Protein AF-0000000069161575 (afdb_homodimer)

pLDDT: mean 88.44, std 10.21, range [36.53, 98.25]

InterPro domains:
  IPR004299 Membrane bound O-acyl transferase, MBOAT [PF03062] (154-402)
  IPR014371 Sterol O-acyltransferase, ACAT/DAG/ARE types [PIRSF000439] (10-411)
  IPR014371 Sterol O-acyltransferase, ACAT/DAG/ARE types [PTHR10408] (4-409)

Radius of gyration: 33.35 Å; Cα contacts (8 Å, |Δi|>4): 1066; chains: 2; bounding box: 67×111×74 Å

Solvent-accessible surface area (backbone atoms only — not comparable to full-atom values): 45408 Å² total; per-residue (Å²): 128,92,84,62,90,80,76,52,73,42,72,36,59,64,69,59,47,48,70,37,63,78,52,34,36,54,54,32,48,52,53,15,52,45,49,50,52,51,52,47,48,37,50,48,28,30,72,72,71,67,38,80,54,78,79,54,59,66,58,53,48,26,54,30,65,52,67,60,48,51,51,54,49,49,55,44,48,51,46,58,62,46,49,59,54,50,51,52,53,52,46,58,69,43,45,81,72,42,89,53,52,66,59,52,51,50,52,53,48,50,53,50,49,52,49,44,45,43,52,43,47,48,41,49,54,48,52,40,62,73,66,60,50,30,42,53,34,20,35,53,47,32,45,49,30,57,35,48,49,51,55,41,36,50,48,28,42,51,65,60,46,50,64,54,49,70,65,63,74,58,96,68,74,84,53,68,66,42,52,58,49,49,76,60,40,70,54,42,70,63,63,83,71,74,46,59,48,93,67,69,60,63,68,58,44,54,51,35,53,49,48,38,52,50,41,52,52,44,52,50,48,45,44,62,66,61,47,42,71,69,66,57,57,82,78,37,67,69,84,44,76,62,52,48,53,51,43,27,56,65,22,16,59,60,22,41,51,49,51,53,41,50,44,48,30,51,58,46,29,48,36,46,40,38,17,42,77,67,18,48,20,53,36,65,38,38,55,72,31,82,67,27,32,17,55,46,52,24,61,54,18,58,40,28,42,62,39,48,40,43,42,64,66,40,30,46,46,45,24,58,76,52,72,65,72,48,62,67,57,26,51,50,48,48,47,46,54,50,24,50,53,51,34,50,40,49,24,59,18,71,70,50,47,68,66,55,63,27,48,48,42,54,48,51,40,47,51,37,33,67,71,36,43,82,82,48,78,45,71,64,31,30,22,49,45,44,32,48,47,31,52,52,28,1,47,50,48,33,51,53,53,46,34,54,52,20,50,68,76,46,55,79,89,64,91,48,68,65,63,54,60,44,56,44,51,81,71,50,68,50,71,116,129,93,84,61,92,80,77,51,74,43,72,36,61,64,69,60,46,48,70,37,64,78,52,34,36,53,56,33,46,54,53,15,51,43,49,50,52,51,51,49,48,38,52,50,30,31,69,73,70,68,38,82,54,78,80,55,58,66,57,53,48,28,51,31,65,52,67,58,47,51,50,53,50,48,53,44,47,51,46,60,61,47,49,61,54,50,51,51,52,54,46,58,69,43,44,82,72,43,89,53,51,65,59,52,52,52,50,53,48,51,53,52,48,52,48,44,45,42,53,44,48,46,41,50,53,48,51,40,64,74,64,59,50,28,43,54,34,21,36,52,46,31,44,49,30,58,38,46,48,51,54,41,36,51,48,29,42,52,67,59,45,49,64,55,47,69,66,64,74,57,94,70,74,84,52,69,65,40,52,56,48,50,75,60,40,71,54,43,70,63,61,84,71,75,48,59,48,93,66,69,60,64,67,59,45,53,52,34,51,49,49,38,53,48,41,53,51,44,52,50,49,46,42,61,67,61,45,41,70,70,66,57,56,83,80,36,67,68,83,43,75,62,53,48,52,52,43,28,57,66,22,16,58,61,22,41,50,48,51,52,41,50,44,47,30,50,58,46,30,48,36,47,41,37,16,42,78,66,19,47,20,54,36,66,37,39,56,71,31,82,66,26,32,17,55,47,51,25,60,54,18,58,40,29,44,63,39,50,40,44,43,63,66,40,31,46,44,45,25,59,77,51,72,65,70,49,62,67,59,24,52,50,47,49,47,46,53,51,24,50,52,51,33,51,41,51,25,60,18,72,69,49,47,68,66,55,63,27,49,47,44,53,46,52,41,48,51,36,33,67,72,35,42,82,81,48,78,46,73,66,32,31,24,48,44,44,33,49,48,31,51,50,28,1,47,50,48,34,52,54,52,45,36,55,51,19,50,68,75,46,55,81,90,65,90,47,70,64,63,54,61,45,57,44,52,81,70,51,69,49,72,116

Organism: Gadus morhua (NCBI:txid8049)

Sequence (864 aa):
MEDGKVFIQRASLLDELFEINHIRTIYHMFVAVLLVFCISTLAVDYIDQGRLVLEFDLLFYAFGELGIVTWAWGWMFVYTLVVPYNAVTLWGTVYHASGSKLGLSIGIGLVVAAMQACVLGLFPVYVVVHYQLPPASRFIVTLEQVSIRFVMKSYSFIRETVPVISRRETQRFPTFSSYLYFLFCPTLIYRESYPRNPVIRWDYVRSTAAMILGCLFYSYFIMVRLCVPVFRNEGSKPFSKRTLVLALFNSSLPGIMILLLAFFAFLHCWLNLFGELLRFGDRMFYKDWWNSASFANYYRTWNVVVHDWLYYYGYRDFLWLSNGRFRSAAMLSVFLVSAVVHEYAFTMGFGFFYPVMFCLFAVFGVIFNFTLNDKRQSPLCNIFMWTGLFIGQGVQVCLYCQEWYAQIHCPRTGNGFWELVTPRSWSCNYSTMEDGKVFIQRASLLDELFEINHIRTIYHMFVAVLLVFCISTLAVDYIDQGRLVLEFDLLFYAFGELGIVTWAWGWMFVYTLVVPYNAVTLWGTVYHASGSKLGLSIGIGLVVAAMQACVLGLFPVYVVVHYQLPPASRFIVTLEQVSIRFVMKSYSFIRETVPVISRRETQRFPTFSSYLYFLFCPTLIYRESYPRNPVIRWDYVRSTAAMILGCLFYSYFIMVRLCVPVFRNEGSKPFSKRTLVLALFNSSLPGIMILLLAFFAFLHCWLNLFGELLRFGDRMFYKDWWNSASFANYYRTWNVVVHDWLYYYGYRDFLWLSNGRFRSAAMLSVFLVSAVVHEYAFTMGFGFFYPVMFCLFAVFGVIFNFTLNDKRQSPLCNIFMWTGLFIGQGVQVCLYCQEWYAQIHCPRTGNGFWELVTPRSWSCNYST

Nearest PDB structures (foldseek):
  6vum-assembly1_A  TM=9.718E-01  e=1.131E-31  Homo sapiens
  6l47-assembly1_B  TM=9.557E-01  e=2.030E-31  Homo sapiens
  6l48-assembly1_B  TM=9.607E-01  e=3.948E-30  Homo sapiens
  7n6q-assembly1_A  TM=9.685E-01  e=1.699E-28  Homo sapiens
  6p2p-assembly1_A  TM=9.061E-01  e=6.750E-28  Homo sapiens

Foldseek 3Di:
DVPADDFDFDDEPVVVVCVDVVVVVVVVVLVVVLVVLLVVQQVVCCVVVVDSDNPPVVVCQQCPPVVLLVVLLVQLVVCLLPLLQVLLLVLLVCCVVDPDNPVSCVVSVVVNVVVLCVSLNVSLLCSCVVVVGHQNSLLSSLCSRPVDASVLQSVLQCVVQNVVSNVVPDVDGQDSVQSVLSSQALASHGDSDADFAPAFDVVLLVVLVVLLVSLSSVLVSLCVPQPCVLQVPVVLAACDPVSLVVQLLSLLVSLVSNVVSCLCNVQNSVNVNSCRVSRGRRNQQFDPLLLDLFLLSNVCGSGVRRNSSCVVPQLVVVCVVVVNPCNPVSVLRSQLVVLVSVQVSVCSSLVAHDSLSSCCRNPVVVVRPVPRDRPDNDPVSSVVVVVSSSSSSSVVSSVSSLLSVLCVQPPQPDDDPCSRNDRSSVPRRSND/DVPADDFDFDDEPVVVVCVDVVSVVVVVVLVVVLVVLLVVQQVVCCVPVVDSDNPPVVVCQQCPPVVLLVVLLVQLVVCLLPLLQVLLLVLLVCCVVDPDNPVSCVVSVVVNVVVLCVSLNVSLLCSCVVVVGHQNSLLSSLCSRPVDASVLQSVLQCVVQNVVSNVVPDVDGQDSVQSVLSSQALASHHDSDADFAPAFDVVLLVVLVVLLVSLSSVLVSLCVPQPCVLQVPVVLAACDPVSLVVQLLSLLVSLVSNVVSCLCNVQNSVNVNSCRVSRGRRNQQFDPLLLALFLLSNVCGSGVRRNSSCVVPQLVVVCVVVVNPCNVVSVLRSQLVVLVSVQVSVCSSLVAHDSLSSCCRNPVVVVRPVPRDRPDNDPVSSVVVVVSSSSSSSVVSSVSSLLSVLCVQPPQPDDDPCSRNDRSSVPRRSND

Secondary structure (DSSP, 8-state):
-TTSPPP--B--HHHHHTTSHHHHHHHHHHHHHHHHHHHHHHHHHHHHHSS-----HHHHHHT--HHHHHHHHHHHHHHHHHHHHHHHHHHHHHHTT-S-HHHHHHHHHHHHHHHHIIIIIIHHHHHHHHTT--HHHHHHHHHHHTSSHHHHHHHHHHHHHHHHHHT-S--PPPPHHHHHHHHHSS-SS--S---B-SS--HHHHHHHHHHHHHHHHHHHHIIIIIIHHHH--TT-----HHHHHHHHHHTHHHHHHHHHHHIIIIIIIIHHHHHHHTTB-B--S---GGG-SSHHHHHHHS-HHHHHHHIIIIIHHHHHHTTT--HHHHHHHHHHHHHHHHHHHHHHHHTS--THHHIIIIIIIHHHHHHS-TT---HHHHHHHHHHHHHHHHHHHHHHHHHHHHHHHS--S---HHHHHS-GGGT--TT-/-TTSPPP--B--HHHHHTTSHHHHHHHHHHHHHHHHHHHHHHHHHHHHHSS-----HHHHHHT--HHHHHHHHHHHHHHHHHHHHHHHHHHHHHHTT-S-HHHHHHHHHHHHHHHHIIIIIIHHHHHHHHTT--HHHHHHHHHHHTSSHHHHHHHHHHHHHHHHHHT-S---PPPHHHHHHHHHSS-SS--S---B-SS--HHHHHHHHHHHHHHHHHHHHIIIIIIHHHH--TT-----HHHHHHHHHHTHHHHHHHHHHHIIIIIIIIHHHHHHHTTB-B--S---GGG-SSHHHHHHHS-HHHHHHHIIIIIHHHHHHTTT--HHHHHHHHHHHHHHHHHHHHHHHHTS--THHHIIIIIIIHHHHHHS-TT---HHHHHHHHHHHHHHHHHHHHHHHHHHHHHHHS--S---HHHHHS-GGGT--TT-

Structure (mmCIF, N/CA/C/O backbone):
data_AF-0000000069161575-model_v1
#
loop_
_entity.id
_entity.type
_entity.pdbx_description
1 polymer O-acyltransferase
#
loop_
_atom_site.group_PDB
_atom_site.id
_atom_site.type_symbol
_atom_site.label_atom_id
_atom_site.label_alt_id
_atom_site.label_comp_id
_atom_site.label_asym_id
_atom_site.label_entity_id
_atom_site.label_seq_id
_atom_site.pdbx_PDB_ins_code
_atom_site.Cartn_x
_atom_site.Cartn_y
_atom_site.Cartn_z
_atom_site.occupancy
_atom_site.B_iso_or_equiv
_atom_site.auth_seq_id
_atom_site.auth_comp_id
_atom_site.auth_asym_id
_atom_site.auth_atom_id
_atom_site.pdbx_PDB_model_num
ATOM 1 N N . MET A 1 1 ? 24.656 -29.859 -25.266 1 36.81 1 MET A N 1
ATOM 2 C CA . MET A 1 1 ? 23.953 -28.641 -25.609 1 36.81 1 MET A CA 1
ATOM 3 C C . MET A 1 1 ? 24.438 -27.469 -24.75 1 36.81 1 MET A C 1
ATOM 5 O O . MET A 1 1 ? 24.281 -27.484 -23.531 1 36.81 1 MET A O 1
ATOM 9 N N . GLU A 1 2 ? 25.453 -26.844 -24.984 1 48.69 2 GLU A N 1
ATOM 10 C CA . GLU A 1 2 ? 26.281 -25.766 -24.469 1 48.69 2 GLU A CA 1
ATOM 11 C C . GLU A 1 2 ? 25.438 -24.625 -23.906 1 48.69 2 GLU A C 1
ATOM 13 O O . GLU A 1 2 ? 25.875 -23.906 -23 1 48.69 2 GLU A O 1
ATOM 18 N N . ASP A 1 3 ? 24.078 -24.438 -24.391 1 65.06 3 ASP A N 1
ATOM 19 C CA . ASP A 1 3 ? 23.375 -23.172 -24.188 1 65.06 3 ASP A CA 1
ATOM 20 C C . ASP A 1 3 ? 22.281 -23.312 -23.141 1 65.06 3 ASP A C 1
ATOM 22 O O . ASP A 1 3 ? 21.266 -22.625 -23.203 1 65.06 3 ASP A O 1
ATOM 26 N N . GLY A 1 4 ? 22.422 -24.234 -22.141 1 80.06 4 GLY A N 1
ATOM 27 C CA . GLY A 1 4 ? 21.391 -24.406 -21.125 1 80.06 4 GLY A CA 1
ATOM 28 C C . GLY A 1 4 ? 21.5 -23.375 -20 1 80.06 4 GLY A C 1
ATOM 29 O O . GLY A 1 4 ? 22.391 -22.531 -20.016 1 80.06 4 GLY A O 1
ATOM 30 N N . LYS A 1 5 ? 20.531 -23.469 -19.094 1 89.06 5 LYS A N 1
ATOM 31 C CA . LYS A 1 5 ? 20.516 -22.562 -17.953 1 89.06 5 LYS A CA 1
ATOM 32 C C . LYS A 1 5 ? 21.703 -22.812 -17.016 1 89.06 5 LYS A C 1
ATOM 34 O O . LYS A 1 5 ? 22.031 -23.969 -16.719 1 89.06 5 LYS A O 1
ATOM 39 N N . VAL A 1 6 ? 22.422 -21.797 -16.688 1 92.5 6 VAL A N 1
ATOM 40 C CA . VAL A 1 6 ? 23.547 -21.875 -15.75 1 92.5 6 VAL A CA 1
ATOM 41 C C . VAL A 1 6 ? 23.094 -21.391 -14.367 1 92.5 6 VAL A C 1
ATOM 43 O O . VAL A 1 6 ? 22.516 -20.297 -14.242 1 92.5 6 VAL A O 1
ATOM 46 N N . PHE A 1 7 ? 23.266 -22.297 -13.383 1 96.06 7 PHE A N 1
ATOM 47 C CA . PHE A 1 7 ? 22.891 -21.969 -12.016 1 96.06 7 PHE A CA 1
ATOM 48 C C . PHE A 1 7 ? 24.047 -21.344 -11.258 1 96.06 7 PHE A C 1
ATOM 50 O O . PHE A 1 7 ? 25.172 -21.844 -11.312 1 96.06 7 PHE A O 1
ATOM 57 N N . ILE A 1 8 ? 23.844 -20.234 -10.648 1 95.75 8 ILE A N 1
ATOM 58 C CA . ILE A 1 8 ? 24.859 -19.531 -9.875 1 95.75 8 ILE A CA 1
ATOM 59 C C . ILE A 1 8 ? 24.328 -19.203 -8.484 1 95.75 8 ILE A C 1
ATOM 61 O O . ILE A 1 8 ? 23.109 -19.094 -8.289 1 95.75 8 ILE A O 1
ATOM 65 N N . GLN A 1 9 ? 25.234 -19.062 -7.598 1 95.94 9 GLN A N 1
ATOM 66 C CA . GLN A 1 9 ? 24.828 -18.703 -6.242 1 95.94 9 GLN A CA 1
ATOM 67 C C . GLN A 1 9 ? 24.422 -17.234 -6.164 1 95.94 9 GLN A C 1
ATOM 69 O O . GLN A 1 9 ? 25.203 -16.344 -6.5 1 95.94 9 GLN A O 1
ATOM 74 N N . ARG A 1 10 ? 23.219 -16.969 -5.781 1 96.31 10 ARG A N 1
ATOM 75 C CA . ARG A 1 10 ? 22.703 -15.617 -5.629 1 96.31 10 ARG A CA 1
ATOM 76 C C . ARG A 1 10 ? 21.469 -15.594 -4.727 1 96.31 10 ARG A C 1
ATOM 78 O O . ARG A 1 10 ? 20.766 -16.609 -4.609 1 96.31 10 ARG A O 1
ATOM 85 N N . ALA A 1 11 ? 21.25 -14.453 -4.102 1 95.94 11 ALA A N 1
ATOM 86 C CA . ALA A 1 11 ? 20.109 -14.289 -3.203 1 95.94 11 ALA A CA 1
ATOM 87 C C . ALA A 1 11 ? 18.875 -13.82 -3.963 1 95.94 11 ALA A C 1
ATOM 89 O O . ALA A 1 11 ? 18.984 -13.359 -5.105 1 95.94 11 ALA A O 1
ATOM 90 N N . SER A 1 12 ? 17.719 -14.078 -3.348 1 96.88 12 SER A N 1
ATOM 91 C CA . SER A 1 12 ? 16.484 -13.578 -3.945 1 96.88 12 SER A CA 1
ATOM 92 C C . SER A 1 12 ? 16.422 -12.055 -3.889 1 96.88 12 SER A C 1
ATOM 94 O O . SER A 1 12 ? 16.969 -11.438 -2.971 1 96.88 12 SER A O 1
ATOM 96 N N . LEU A 1 13 ? 15.82 -11.461 -4.812 1 96.94 13 LEU A N 1
ATOM 97 C CA . LEU A 1 13 ? 15.797 -10.008 -4.988 1 96.94 13 LEU A CA 1
ATOM 98 C C . LEU A 1 13 ? 15.18 -9.328 -3.773 1 96.94 13 LEU A C 1
ATOM 100 O O . LEU A 1 13 ? 15.703 -8.32 -3.285 1 96.94 13 LEU A O 1
ATOM 104 N N . LEU A 1 14 ? 14.086 -9.82 -3.256 1 96.25 14 LEU A N 1
ATOM 105 C CA . LEU A 1 14 ? 13.414 -9.195 -2.125 1 96.25 14 LEU A CA 1
ATOM 106 C C . LEU A 1 14 ? 14.273 -9.266 -0.87 1 96.25 14 LEU A C 1
ATOM 108 O O . LEU A 1 14 ? 14.242 -8.359 -0.035 1 96.25 14 LEU A O 1
ATOM 112 N N . ASP A 1 15 ? 15.023 -10.359 -0.705 1 96.38 15 ASP A N 1
ATOM 113 C CA . ASP A 1 15 ? 15.938 -10.445 0.431 1 96.38 15 ASP A CA 1
ATOM 114 C C . ASP A 1 15 ? 16.969 -9.312 0.397 1 96.38 15 ASP A C 1
ATOM 116 O O . ASP A 1 15 ? 17.312 -8.75 1.438 1 96.38 15 ASP A O 1
ATOM 120 N N . GLU A 1 16 ? 17.422 -8.977 -0.811 1 95.81 16 GLU A N 1
ATOM 121 C CA . GLU A 1 16 ? 18.359 -7.867 -0.977 1 95.81 16 GLU A CA 1
ATOM 122 C C . GLU A 1 16 ? 17.656 -6.523 -0.764 1 95.81 16 GLU A C 1
ATOM 124 O O . GLU A 1 16 ? 18.219 -5.629 -0.128 1 95.81 16 GLU A O 1
ATOM 129 N N . LEU A 1 17 ? 16.469 -6.402 -1.248 1 94.25 17 LEU A N 1
ATOM 130 C CA . LEU A 1 17 ? 15.734 -5.148 -1.153 1 94.25 17 LEU A CA 1
ATOM 131 C C . LEU A 1 17 ? 15.312 -4.871 0.286 1 94.25 17 LEU A C 1
ATOM 133 O O . LEU A 1 17 ? 15.227 -3.711 0.7 1 94.25 17 LEU A O 1
ATOM 137 N N . PHE A 1 18 ? 15.086 -5.895 1.06 1 93.25 18 PHE A N 1
ATOM 138 C CA . PHE A 1 18 ? 14.641 -5.742 2.439 1 93.25 18 PHE A CA 1
ATOM 139 C C . PHE A 1 18 ? 15.773 -5.219 3.316 1 93.25 18 PHE A C 1
ATOM 141 O O . PHE A 1 18 ? 15.539 -4.816 4.461 1 93.25 18 PHE A O 1
ATOM 148 N N . GLU A 1 19 ? 16.969 -5.137 2.791 1 92.12 19 GLU A N 1
ATOM 149 C CA . GLU A 1 19 ? 18.078 -4.527 3.516 1 92.12 19 GLU A CA 1
ATOM 150 C C . GLU A 1 19 ? 18 -3.004 3.482 1 92.12 19 GLU A C 1
ATOM 152 O O . GLU A 1 19 ? 18.609 -2.322 4.305 1 92.12 19 GLU A O 1
ATOM 157 N N . ILE A 1 20 ? 17.203 -2.531 2.551 1 90.62 20 ILE A N 1
ATOM 158 C CA . ILE A 1 20 ? 16.938 -1.098 2.488 1 90.62 20 ILE A CA 1
ATOM 159 C C . ILE A 1 20 ? 15.82 -0.731 3.457 1 90.62 20 ILE A C 1
ATOM 161 O O . ILE A 1 20 ? 14.703 -1.235 3.338 1 90.62 20 ILE A O 1
ATOM 165 N N . ASN A 1 21 ? 16.031 0.193 4.336 1 90.25 21 ASN A N 1
ATOM 166 C CA . ASN A 1 21 ? 15.109 0.521 5.414 1 90.25 21 ASN A CA 1
ATOM 167 C C . ASN A 1 21 ? 13.766 1.001 4.871 1 90.25 21 ASN A C 1
ATOM 169 O O . ASN A 1 21 ? 12.711 0.608 5.375 1 90.25 21 ASN A O 1
ATOM 173 N N . HIS A 1 22 ? 13.867 1.797 3.854 1 91.38 22 HIS A N 1
ATOM 174 C CA . HIS A 1 22 ? 12.641 2.359 3.299 1 91.38 22 HIS A CA 1
ATOM 175 C C . HIS A 1 22 ? 11.758 1.271 2.701 1 91.38 22 HIS A C 1
ATOM 177 O O . HIS A 1 22 ? 10.531 1.371 2.746 1 91.38 22 HIS A O 1
ATOM 183 N N . ILE A 1 23 ? 12.352 0.197 2.188 1 91 23 ILE A N 1
ATOM 184 C CA . ILE A 1 23 ? 11.586 -0.902 1.603 1 91 23 ILE A CA 1
ATOM 185 C C . ILE A 1 23 ? 11.117 -1.85 2.705 1 91 23 ILE A C 1
ATOM 187 O O . ILE A 1 23 ? 10.016 -2.396 2.633 1 91 23 ILE A O 1
ATOM 191 N N . ARG A 1 24 ? 11.93 -2.016 3.682 1 92.56 24 ARG A N 1
ATOM 192 C CA . ARG A 1 24 ? 11.562 -2.844 4.824 1 92.56 24 ARG A CA 1
ATOM 193 C C . ARG A 1 24 ? 10.312 -2.297 5.52 1 92.56 24 ARG A C 1
ATOM 195 O O . ARG A 1 24 ? 9.5 -3.062 6.031 1 92.56 24 ARG A O 1
ATOM 202 N N . THR A 1 25 ? 10.172 -1.027 5.5 1 93.31 25 THR A N 1
ATOM 203 C CA . THR A 1 25 ? 9.023 -0.393 6.133 1 93.31 25 THR A CA 1
ATOM 204 C C . THR A 1 25 ? 7.73 -0.789 5.426 1 93.31 25 THR A C 1
ATOM 206 O O . THR A 1 25 ? 6.68 -0.904 6.062 1 93.31 25 THR A O 1
ATOM 209 N N . ILE A 1 26 ? 7.836 -1.037 4.137 1 92 26 ILE A N 1
ATOM 210 C CA . ILE A 1 26 ? 6.656 -1.485 3.406 1 92 26 ILE A CA 1
ATOM 211 C C . ILE A 1 26 ? 6.203 -2.846 3.936 1 92 26 ILE A C 1
ATOM 213 O O . ILE A 1 26 ? 5.012 -3.076 4.137 1 92 26 ILE A O 1
ATOM 217 N N . TYR A 1 27 ? 7.152 -3.691 4.195 1 93.06 27 TYR A N 1
ATOM 218 C CA . TYR A 1 27 ? 6.859 -4.98 4.816 1 93.06 27 TYR A CA 1
ATOM 219 C C . TYR A 1 27 ? 6.219 -4.793 6.184 1 93.06 27 TYR A C 1
ATOM 221 O O . TYR A 1 27 ? 5.238 -5.469 6.516 1 93.06 27 TYR A O 1
ATOM 229 N N . HIS A 1 28 ? 6.707 -3.859 6.945 1 93.81 28 HIS A N 1
ATOM 230 C CA . HIS A 1 28 ? 6.152 -3.59 8.266 1 93.81 28 HIS A CA 1
ATOM 231 C C . HIS A 1 28 ? 4.723 -3.078 8.172 1 93.81 28 HIS A C 1
ATOM 233 O O . HIS A 1 28 ? 3.881 -3.414 9.016 1 93.81 28 HIS A O 1
ATOM 239 N N . MET A 1 29 ? 4.492 -2.297 7.188 1 94.25 29 MET A N 1
ATOM 240 C CA . MET A 1 29 ? 3.137 -1.788 6.988 1 94.25 29 MET A CA 1
ATOM 241 C C . MET A 1 29 ? 2.166 -2.926 6.691 1 94.25 29 MET A C 1
ATOM 243 O O . MET A 1 29 ? 1.045 -2.939 7.203 1 94.25 29 MET A O 1
ATOM 247 N N . PHE A 1 30 ? 2.576 -3.883 5.902 1 92.94 30 PHE A N 1
ATOM 248 C CA . PHE A 1 30 ? 1.73 -5.027 5.59 1 92.94 30 PHE A CA 1
ATOM 249 C C . PHE A 1 30 ? 1.476 -5.871 6.832 1 92.94 30 PHE A C 1
ATOM 251 O O . PHE A 1 30 ? 0.365 -6.363 7.035 1 92.94 30 PHE A O 1
ATOM 258 N N . VAL A 1 31 ? 2.49 -6.043 7.633 1 94.44 31 VAL A N 1
ATOM 259 C CA . VAL A 1 31 ? 2.332 -6.797 8.867 1 94.44 31 VAL A CA 1
ATOM 260 C C . VAL A 1 31 ? 1.386 -6.055 9.812 1 94.44 31 VAL A C 1
ATOM 262 O O . VAL A 1 31 ? 0.559 -6.672 10.484 1 94.44 31 VAL A O 1
ATOM 265 N N . ALA A 1 32 ? 1.502 -4.762 9.844 1 94.62 32 ALA A N 1
ATOM 266 C CA . ALA A 1 32 ? 0.617 -3.947 10.672 1 94.62 32 ALA A CA 1
ATOM 267 C C . ALA A 1 32 ? -0.84 -4.117 10.25 1 94.62 32 ALA A C 1
ATOM 269 O O . ALA A 1 32 ? -1.73 -4.207 11.102 1 94.62 32 ALA A O 1
ATOM 270 N N . VAL A 1 33 ? -1.063 -4.148 8.953 1 92.88 33 VAL A N 1
ATOM 271 C CA . VAL A 1 33 ? -2.418 -4.336 8.445 1 92.88 33 VAL A CA 1
ATOM 272 C C . VAL A 1 33 ? -2.949 -5.699 8.891 1 92.88 33 VAL A C 1
ATOM 274 O O . VAL A 1 33 ? -4.117 -5.824 9.273 1 92.88 33 VAL A O 1
ATOM 277 N N . LEU A 1 34 ? -2.145 -6.672 8.852 1 92.25 34 LEU A N 1
ATOM 278 C CA . LEU A 1 34 ? -2.527 -7.996 9.328 1 92.25 34 LEU A CA 1
ATOM 279 C C . LEU A 1 34 ? -2.918 -7.949 10.805 1 92.25 34 LEU A C 1
ATOM 281 O O . LEU A 1 34 ? -3.926 -8.539 11.203 1 92.25 34 LEU A O 1
ATOM 285 N N . LEU A 1 35 ? -2.158 -7.246 11.555 1 91.94 35 LEU A N 1
ATOM 286 C CA . LEU A 1 35 ? -2.449 -7.121 12.977 1 91.94 35 LEU A CA 1
ATOM 287 C C . LEU A 1 35 ? -3.777 -6.406 13.203 1 91.94 35 LEU A C 1
ATOM 289 O O . LEU A 1 35 ? -4.555 -6.789 14.078 1 91.94 35 LEU A O 1
ATOM 293 N N . VAL A 1 36 ? -3.971 -5.41 12.445 1 91.56 36 VAL A N 1
ATOM 294 C CA . VAL A 1 36 ? -5.227 -4.676 12.555 1 91.56 36 VAL A CA 1
ATOM 295 C C . VAL A 1 36 ? -6.398 -5.598 12.227 1 91.56 36 VAL A C 1
ATOM 297 O O . VAL A 1 36 ? -7.426 -5.57 12.906 1 91.56 36 VAL A O 1
ATOM 300 N N . PHE A 1 37 ? -6.254 -6.43 11.227 1 87.44 37 PHE A N 1
ATOM 301 C CA . PHE A 1 37 ? -7.285 -7.398 10.875 1 87.44 37 PHE A CA 1
ATOM 302 C C . PHE A 1 37 ? -7.512 -8.383 12.016 1 87.44 37 PHE A C 1
ATOM 304 O O . PHE A 1 37 ? -8.648 -8.75 12.312 1 87.44 37 PHE A O 1
ATOM 311 N N . CYS A 1 38 ? -6.473 -8.805 12.617 1 87.62 38 CYS A N 1
ATOM 312 C CA . CYS A 1 38 ? -6.566 -9.734 13.734 1 87.62 38 CYS A CA 1
ATOM 313 C C . CYS A 1 38 ? -7.309 -9.102 14.906 1 87.62 38 CYS A C 1
ATOM 315 O O . CYS A 1 38 ? -8.211 -9.711 15.477 1 87.62 38 CYS A O 1
ATOM 317 N N . ILE A 1 39 ? -6.953 -7.898 15.203 1 87.62 39 ILE A N 1
ATOM 318 C CA . ILE A 1 39 ? -7.574 -7.184 16.312 1 87.62 39 ILE A CA 1
ATOM 319 C C . ILE A 1 39 ? -9.055 -6.949 16.016 1 87.62 39 ILE A C 1
ATOM 321 O O . ILE A 1 39 ? -9.906 -7.098 16.891 1 87.62 39 ILE A O 1
ATOM 325 N N . SER A 1 40 ? -9.305 -6.602 14.812 1 84 40 SER A N 1
ATOM 326 C CA . SER A 1 40 ? -10.688 -6.371 14.398 1 84 40 SER A CA 1
ATOM 327 C C . SER A 1 40 ? -11.531 -7.637 14.547 1 84 40 SER A C 1
ATOM 329 O O . SER A 1 40 ? -12.648 -7.586 15.055 1 84 40 SER A O 1
ATOM 331 N N . THR A 1 41 ? -11.008 -8.719 14.172 1 81.56 41 THR A N 1
ATOM 332 C CA . THR A 1 41 ? -11.734 -9.984 14.25 1 81.56 41 THR A CA 1
ATOM 333 C C . THR A 1 41 ? -11.93 -10.398 15.711 1 81.56 41 THR A C 1
ATOM 335 O O . THR A 1 41 ? -13.008 -10.883 16.078 1 81.56 41 THR A O 1
ATOM 338 N N . LEU A 1 42 ? -10.961 -10.219 16.453 1 83.69 42 LEU A N 1
ATOM 339 C CA . LEU A 1 42 ? -11.062 -10.555 17.859 1 83.69 42 LEU A CA 1
ATOM 340 C C . LEU A 1 42 ? -12.102 -9.68 18.562 1 83.69 42 LEU A C 1
ATOM 342 O O . LEU A 1 42 ? -12.867 -10.164 19.391 1 83.69 42 LEU A O 1
ATOM 346 N N . ALA A 1 43 ? -12.109 -8.445 18.188 1 83.38 43 ALA A N 1
ATOM 347 C CA . ALA A 1 43 ? -13.055 -7.512 18.781 1 83.38 43 ALA A CA 1
ATOM 348 C C . ALA A 1 43 ? -14.492 -7.852 18.391 1 83.38 43 ALA A C 1
ATOM 350 O O . ALA A 1 43 ? -15.391 -7.852 19.234 1 83.38 43 ALA A O 1
ATOM 351 N N . VAL A 1 44 ? -14.711 -8.164 17.172 1 79.25 44 VAL A N 1
ATOM 352 C CA . VAL A 1 44 ? -16.047 -8.492 16.688 1 79.25 44 VAL A CA 1
ATOM 353 C C . VAL A 1 44 ? -16.516 -9.797 17.312 1 79.25 44 VAL A C 1
ATOM 355 O O . VAL A 1 44 ? -17.672 -9.914 17.734 1 79.25 44 VAL A O 1
ATOM 358 N N . ASP A 1 45 ? -15.688 -10.719 17.422 1 78.44 45 ASP A N 1
ATOM 359 C CA . ASP A 1 45 ? -16.047 -11.992 18.031 1 78.44 45 ASP A CA 1
ATOM 360 C C . ASP A 1 45 ? -16.359 -11.828 19.516 1 78.44 45 ASP A C 1
ATOM 362 O O . ASP A 1 45 ? -17.25 -12.484 20.047 1 78.44 45 ASP A O 1
ATOM 366 N N . TYR A 1 46 ? -15.617 -11.008 20.125 1 81.81 46 TYR A N 1
ATOM 367 C CA . TYR A 1 46 ? -15.859 -10.758 21.547 1 81.81 46 TYR A CA 1
ATOM 368 C C . TYR A 1 46 ? -17.203 -10.086 21.766 1 81.81 46 TYR A C 1
ATOM 370 O O . TYR A 1 46 ? -17.922 -10.406 22.703 1 81.81 46 TYR A O 1
ATOM 378 N N . ILE A 1 47 ? -17.562 -9.227 20.922 1 81.31 47 ILE A N 1
ATOM 379 C CA . ILE A 1 47 ? -18.828 -8.5 21.047 1 81.31 47 ILE A CA 1
ATOM 380 C C . ILE A 1 47 ? -19.984 -9.43 20.703 1 81.31 47 ILE A C 1
ATOM 382 O O . ILE A 1 47 ? -21.031 -9.406 21.375 1 81.31 47 ILE A O 1
ATOM 386 N N . ASP A 1 48 ? -19.844 -10.242 19.719 1 76.38 48 ASP A N 1
ATOM 387 C CA . ASP A 1 48 ? -20.922 -11.109 19.266 1 76.38 48 ASP A CA 1
ATOM 388 C C . ASP A 1 48 ? -21.062 -12.328 20.172 1 76.38 48 ASP A C 1
ATOM 390 O O . ASP A 1 48 ? -22.188 -12.695 20.562 1 76.38 48 ASP A O 1
ATOM 394 N N . GLN A 1 49 ? -20.031 -13.016 20.438 1 74.06 49 GLN A N 1
ATOM 395 C CA . GLN A 1 49 ? -20.141 -14.312 21.109 1 74.06 49 GLN A CA 1
ATOM 396 C C . GLN A 1 49 ? -19.594 -14.234 22.531 1 74.06 49 GLN A C 1
ATOM 398 O O . GLN A 1 49 ? -19.766 -15.164 23.328 1 74.06 49 GLN A O 1
ATOM 403 N N . GLY A 1 50 ? -19.062 -13.094 22.844 1 69 50 GLY A N 1
ATOM 404 C CA . GLY A 1 50 ? -18.438 -12.977 24.156 1 69 50 GLY A CA 1
ATOM 405 C C . GLY A 1 50 ? -17.172 -13.789 24.297 1 69 50 GLY A C 1
ATOM 406 O O . GLY A 1 50 ? -16.672 -13.984 25.406 1 69 50 GLY A O 1
ATOM 407 N N . ARG A 1 51 ? -16.891 -14.57 23.312 1 66.62 51 ARG A N 1
ATOM 408 C CA . ARG A 1 51 ? -15.672 -15.375 23.375 1 66.62 51 ARG A CA 1
ATOM 409 C C . ARG A 1 51 ? -14.594 -14.805 22.453 1 66.62 51 ARG A C 1
ATOM 411 O O . ARG A 1 51 ? -14.906 -14.148 21.453 1 66.62 51 ARG A O 1
ATOM 418 N N . LEU A 1 52 ? -13.336 -14.852 22.875 1 62.66 52 LEU A N 1
ATOM 419 C CA . LEU A 1 52 ? -12.18 -14.414 22.109 1 62.66 52 LEU A CA 1
ATOM 420 C C . LEU A 1 52 ? -11.727 -15.5 21.141 1 62.66 52 LEU A C 1
ATOM 422 O O . LEU A 1 52 ? -10.633 -16.062 21.297 1 62.66 52 LEU A O 1
ATOM 426 N N . VAL A 1 53 ? -12.641 -16.125 20.391 1 61.62 53 VAL A N 1
ATOM 427 C CA . VAL A 1 53 ? -12.203 -17.203 19.516 1 61.62 53 VAL A CA 1
ATOM 428 C C . VAL A 1 53 ? -12.141 -16.719 18.062 1 61.62 53 VAL A C 1
ATOM 430 O O . VAL A 1 53 ? -13.102 -16.125 17.562 1 61.62 53 VAL A O 1
ATOM 433 N N . LEU A 1 54 ? -10.922 -16.688 17.625 1 63.16 54 LEU A N 1
ATOM 434 C CA . LEU A 1 54 ? -10.789 -16.5 16.188 1 63.16 54 LEU A CA 1
ATOM 435 C C . LEU A 1 54 ? -11.445 -17.641 15.422 1 63.16 54 LEU A C 1
ATOM 437 O O . LEU A 1 54 ? -11.07 -18.797 15.586 1 63.16 54 LEU A O 1
ATOM 441 N N . GLU A 1 55 ? -12.555 -17.422 14.922 1 66.25 55 GLU A N 1
ATOM 442 C CA . GLU A 1 55 ? -13.219 -18.484 14.172 1 66.25 55 GLU A CA 1
ATOM 443 C C . GLU A 1 55 ? -12.547 -18.719 12.82 1 66.25 55 GLU A C 1
ATOM 445 O O . GLU A 1 55 ? -12.648 -17.859 11.93 1 66.25 55 GLU A O 1
ATOM 450 N N . PHE A 1 56 ? -11.742 -19.734 12.836 1 76.25 56 PHE A N 1
ATOM 451 C CA . PHE A 1 56 ? -11.07 -20.094 11.594 1 76.25 56 PHE A CA 1
ATOM 452 C C . PHE A 1 56 ? -11.828 -21.203 10.859 1 76.25 56 PHE A C 1
ATOM 454 O O . PHE A 1 56 ? -11.219 -22.109 10.289 1 76.25 56 PHE A O 1
ATOM 461 N N . ASP A 1 57 ? -13.109 -21.016 10.922 1 77.69 57 ASP A N 1
ATOM 462 C CA . ASP A 1 57 ? -13.938 -22.062 10.32 1 77.69 57 ASP A CA 1
ATOM 463 C C . ASP A 1 57 ? -13.703 -22.141 8.812 1 77.69 57 ASP A C 1
ATOM 465 O O . ASP A 1 57 ? -13.594 -23.234 8.258 1 77.69 57 ASP A O 1
ATOM 469 N N . LEU A 1 58 ? -13.594 -21.078 8.281 1 79.62 58 LEU A N 1
ATOM 470 C CA . LEU A 1 58 ? -13.406 -21.078 6.836 1 79.62 58 LEU A CA 1
ATOM 471 C C . LEU A 1 58 ? -12.047 -21.688 6.469 1 79.62 58 LEU A C 1
ATOM 473 O O . LEU A 1 58 ? -11.93 -22.375 5.453 1 79.62 58 LEU A O 1
ATOM 477 N N . LEU A 1 59 ? -11.125 -21.453 7.277 1 82.69 59 LEU A N 1
ATOM 478 C CA . LEU A 1 59 ? -9.797 -22 7.02 1 82.69 59 LEU A CA 1
ATOM 479 C C . LEU A 1 59 ? -9.789 -23.516 7.184 1 82.69 59 LEU A C 1
ATOM 481 O O . LEU A 1 59 ? -9.219 -24.234 6.359 1 82.69 59 LEU A O 1
ATOM 485 N N . PHE A 1 60 ? -10.43 -23.984 8.156 1 84.31 60 PHE A N 1
ATOM 486 C CA . PHE A 1 60 ? -10.508 -25.422 8.398 1 84.31 60 PHE A CA 1
ATOM 487 C C . PHE A 1 60 ? -11.336 -26.109 7.32 1 84.31 60 PHE A C 1
ATOM 489 O O . PHE A 1 60 ? -11.031 -27.234 6.918 1 84.31 60 PHE A O 1
ATOM 496 N N . TYR A 1 61 ? -12.273 -25.391 6.902 1 85.88 61 TYR A N 1
ATOM 497 C CA . TYR A 1 61 ? -13.07 -25.906 5.797 1 85.88 61 TYR A CA 1
ATOM 498 C C . TYR A 1 61 ? -12.242 -25.969 4.516 1 85.88 61 TYR A C 1
ATOM 500 O O . TYR A 1 61 ? -12.242 -27 3.83 1 85.88 61 TYR A O 1
ATOM 508 N N . ALA A 1 62 ? -11.57 -24.953 4.246 1 88 62 ALA A N 1
ATOM 509 C CA . ALA A 1 62 ? -10.828 -24.875 2.99 1 88 62 ALA A CA 1
ATOM 510 C C . ALA A 1 62 ? -9.766 -25.969 2.918 1 88 62 ALA A C 1
ATOM 512 O O . ALA A 1 62 ? -9.531 -26.547 1.854 1 88 62 ALA A O 1
ATOM 513 N N . PHE A 1 63 ? -9.188 -26.297 4.086 1 90.19 63 PHE A N 1
ATOM 514 C CA . PHE A 1 63 ? -8.141 -27.312 4.129 1 90.19 63 PHE A CA 1
ATOM 515 C C . PHE A 1 63 ? -8.688 -28.641 4.652 1 90.19 63 PHE A C 1
ATOM 517 O O . PHE A 1 63 ? -7.973 -29.406 5.309 1 90.19 63 PHE A O 1
ATOM 524 N N . GLY A 1 64 ? -9.867 -28.906 4.352 1 90.5 64 GLY A N 1
ATOM 525 C CA . GLY A 1 64 ? -10.477 -30.141 4.793 1 90.5 64 GLY A CA 1
ATOM 526 C C . GLY A 1 64 ? -9.953 -31.359 4.062 1 90.5 64 GLY A C 1
ATOM 527 O O . GLY A 1 64 ? -9.336 -31.25 3.004 1 90.5 64 GLY A O 1
ATOM 528 N N . GLU A 1 65 ? -10.07 -32.531 4.656 1 93.44 65 GLU A N 1
ATOM 529 C CA . GLU A 1 65 ? -9.719 -33.844 4.086 1 93.44 65 GLU A CA 1
ATOM 530 C C . GLU A 1 65 ? -8.227 -33.938 3.789 1 93.44 65 GLU A C 1
ATOM 532 O O . GLU A 1 65 ? -7.828 -34.375 2.717 1 93.44 65 GLU A O 1
ATOM 537 N N . LEU A 1 66 ? -7.461 -33.469 4.664 1 91.31 66 LEU A N 1
ATOM 538 C CA . LEU A 1 66 ? -6.016 -33.438 4.477 1 91.31 66 LEU A CA 1
ATOM 539 C C . LEU A 1 66 ? -5.441 -34.844 4.395 1 91.31 66 LEU A C 1
ATOM 541 O O . LEU A 1 66 ? -4.41 -35.062 3.752 1 91.31 66 LEU A O 1
ATOM 545 N N . GLY A 1 67 ? -6.152 -35.75 5.035 1 93.44 67 GLY A N 1
ATOM 546 C CA . GLY A 1 67 ? -5.707 -37.125 4.93 1 93.44 67 GLY A CA 1
ATOM 547 C C . GLY A 1 67 ? -5.727 -37.656 3.504 1 93.44 67 GLY A C 1
ATOM 548 O O . GLY A 1 67 ? -4.758 -38.25 3.049 1 93.44 67 GLY A O 1
ATOM 549 N N . ILE A 1 68 ? -6.77 -37.344 2.852 1 95.31 68 ILE A N 1
ATOM 550 C CA . ILE A 1 68 ? -6.914 -37.781 1.467 1 95.31 68 ILE A CA 1
ATOM 551 C C . ILE A 1 68 ? -5.887 -37.062 0.591 1 95.31 68 ILE A C 1
ATOM 553 O O . ILE A 1 68 ? -5.297 -37.688 -0.306 1 95.31 68 ILE A O 1
ATOM 557 N N . VAL A 1 69 ? -5.664 -35.812 0.896 1 94.44 69 VAL A N 1
ATOM 558 C CA . VAL A 1 69 ? -4.723 -35 0.129 1 94.44 69 VAL A CA 1
ATOM 559 C C . VAL A 1 69 ? -3.312 -35.594 0.284 1 94.44 69 VAL A C 1
ATOM 561 O O . VAL A 1 69 ? -2.578 -35.719 -0.697 1 94.44 69 VAL A O 1
ATOM 564 N N . THR A 1 70 ? -2.977 -35.969 1.482 1 94 70 THR A N 1
ATOM 565 C CA . THR A 1 70 ? -1.645 -36.5 1.756 1 94 70 THR A CA 1
ATOM 566 C C . THR A 1 70 ? -1.443 -37.844 1.062 1 94 70 THR A C 1
ATOM 568 O O . THR A 1 70 ? -0.365 -38.094 0.532 1 94 70 THR A O 1
ATOM 571 N N . TRP A 1 71 ? -2.467 -38.562 1.052 1 94.19 71 TRP A N 1
ATOM 572 C CA . TRP A 1 71 ? -2.393 -39.844 0.388 1 94.19 71 TRP A CA 1
ATOM 573 C C . TRP A 1 71 ? -2.264 -39.688 -1.122 1 94.19 71 TRP A C 1
ATOM 575 O O . TRP A 1 71 ? -1.472 -40.375 -1.765 1 94.19 71 TRP A O 1
ATOM 585 N N . ALA A 1 72 ? -3.082 -38.875 -1.672 1 93.69 72 ALA A N 1
ATOM 586 C CA . ALA A 1 72 ? -3.016 -38.594 -3.107 1 93.69 72 ALA A CA 1
ATOM 587 C C . ALA A 1 72 ? -1.647 -38.062 -3.502 1 93.69 72 ALA A C 1
ATOM 589 O O . ALA A 1 72 ? -1.06 -38.5 -4.496 1 93.69 72 ALA A O 1
ATOM 590 N N . TRP A 1 73 ? -1.188 -37.125 -2.711 1 92.94 73 TRP A N 1
ATOM 591 C CA . TRP A 1 73 ? 0.13 -36.562 -2.963 1 92.94 73 TRP A CA 1
ATOM 592 C C . TRP A 1 73 ? 1.214 -37.625 -2.881 1 92.94 73 TRP A C 1
ATOM 594 O O . TRP A 1 73 ? 2.131 -37.656 -3.705 1 92.94 73 TRP A O 1
ATOM 604 N N . GLY A 1 74 ? 1.1 -38.531 -1.898 1 93.62 74 GLY A N 1
ATOM 605 C CA . GLY A 1 74 ? 2.062 -39.625 -1.732 1 93.62 74 GLY A CA 1
ATOM 606 C C . GLY A 1 74 ? 2.152 -40.531 -2.941 1 93.62 74 GLY A C 1
ATOM 607 O O . GLY A 1 74 ? 3.25 -40.875 -3.381 1 93.62 74 GLY A O 1
ATOM 608 N N . TRP A 1 75 ? 1.015 -40.844 -3.494 1 93.62 75 TRP A N 1
ATOM 609 C CA . TRP A 1 75 ? 0.981 -41.719 -4.672 1 93.62 75 TRP A CA 1
ATOM 610 C C . TRP A 1 75 ? 1.599 -41 -5.879 1 93.62 75 TRP A C 1
ATOM 612 O O . TRP A 1 75 ? 2.355 -41.625 -6.641 1 93.62 75 TRP A O 1
ATOM 622 N N . MET A 1 76 ? 1.248 -39.812 -6.051 1 94.25 76 MET A N 1
ATOM 623 C CA . MET A 1 76 ? 1.809 -39.062 -7.164 1 94.25 76 MET A CA 1
ATOM 624 C C . MET A 1 76 ? 3.316 -38.875 -7.008 1 94.25 76 MET A C 1
ATOM 626 O O . MET A 1 76 ? 4.059 -38.969 -7.988 1 94.25 76 MET A O 1
ATOM 630 N N . PHE A 1 77 ? 3.773 -38.688 -5.781 1 94.12 77 PHE A N 1
ATOM 631 C CA . PHE A 1 77 ? 5.195 -38.5 -5.516 1 94.12 77 PHE A CA 1
ATOM 632 C C . PHE A 1 77 ? 5.965 -39.781 -5.762 1 94.12 77 PHE A C 1
ATOM 634 O O . PHE A 1 77 ? 7.027 -39.781 -6.387 1 94.12 77 PHE A O 1
ATOM 641 N N . VAL A 1 78 ? 5.418 -40.906 -5.238 1 94.69 78 VAL A N 1
ATOM 642 C CA . VAL A 1 78 ? 6.086 -42.188 -5.41 1 94.69 78 VAL A CA 1
ATOM 643 C C . VAL A 1 78 ? 6.191 -42.531 -6.895 1 94.69 78 VAL A C 1
ATOM 645 O O . VAL A 1 78 ? 7.234 -43 -7.363 1 94.69 78 VAL A O 1
ATOM 648 N N . TYR A 1 79 ? 5.172 -42.312 -7.598 1 94.38 79 TYR A N 1
ATOM 649 C CA . TYR A 1 79 ? 5.215 -42.531 -9.039 1 94.38 79 TYR A CA 1
ATOM 650 C C . TYR A 1 79 ? 6.312 -41.688 -9.68 1 94.38 79 TYR A C 1
ATOM 652 O O . TYR A 1 79 ? 7.121 -42.219 -10.461 1 94.38 79 TYR A O 1
ATOM 660 N N . THR A 1 80 ? 6.34 -40.375 -9.398 1 94.31 80 THR A N 1
ATOM 661 C CA . THR A 1 80 ? 7.285 -39.438 -10.023 1 94.31 80 THR A CA 1
ATOM 662 C C . THR A 1 80 ? 8.719 -39.812 -9.633 1 94.31 80 THR A C 1
ATOM 664 O O . THR A 1 80 ? 9.648 -39.625 -10.422 1 94.31 80 THR A O 1
ATOM 667 N N . LEU A 1 81 ? 8.859 -40.375 -8.469 1 94.69 81 LEU A N 1
ATOM 668 C CA . LEU A 1 81 ? 10.18 -40.719 -7.961 1 94.69 81 LEU A CA 1
ATOM 669 C C . LEU A 1 81 ? 10.688 -42 -8.625 1 94.69 81 LEU A C 1
ATOM 671 O O . LEU A 1 81 ? 11.859 -42.094 -9 1 94.69 81 LEU A O 1
ATOM 675 N N . VAL A 1 82 ? 9.828 -42.938 -8.867 1 95.44 82 VAL A N 1
ATOM 676 C CA . VAL A 1 82 ? 10.281 -44.281 -9.18 1 95.44 82 VAL A CA 1
ATOM 677 C C . VAL A 1 82 ? 10.172 -44.531 -10.688 1 95.44 82 VAL A C 1
ATOM 679 O O . VAL A 1 82 ? 11.117 -45 -11.312 1 95.44 82 VAL A O 1
ATOM 682 N N . VAL A 1 83 ? 9.148 -44.188 -11.289 1 94.94 83 VAL A N 1
ATOM 683 C CA . VAL A 1 83 ? 8.828 -44.656 -12.633 1 94.94 83 VAL A CA 1
ATOM 684 C C . VAL A 1 83 ? 9.711 -43.938 -13.656 1 94.94 83 VAL A C 1
ATOM 686 O O . VAL A 1 83 ? 10.422 -44.594 -14.43 1 94.94 83 VAL A O 1
ATOM 689 N N . PRO A 1 84 ? 9.758 -42.625 -13.688 1 94.19 84 PRO A N 1
ATOM 690 C CA . PRO A 1 84 ? 10.609 -41.969 -14.695 1 94.19 84 PRO A CA 1
ATOM 691 C C . PRO A 1 84 ? 12.078 -42.344 -14.539 1 94.19 84 PRO A C 1
ATOM 693 O O . PRO A 1 84 ? 12.766 -42.594 -15.531 1 94.19 84 PRO A O 1
ATOM 696 N N . TYR A 1 85 ? 12.586 -42.375 -13.344 1 95.38 85 TYR A N 1
ATOM 697 C CA . TYR A 1 85 ? 13.992 -42.719 -13.102 1 95.38 85 TYR A CA 1
ATOM 698 C C . TYR A 1 85 ? 14.32 -44.125 -13.578 1 95.38 85 TYR A C 1
ATOM 700 O O . TYR A 1 85 ? 15.305 -44.312 -14.297 1 95.38 85 TYR A O 1
ATOM 708 N N . ASN A 1 86 ? 13.477 -45.094 -13.203 1 95.38 86 ASN A N 1
ATOM 709 C CA . ASN A 1 86 ? 13.727 -46.469 -13.594 1 95.38 86 ASN A CA 1
ATOM 710 C C . ASN A 1 86 ? 13.516 -46.688 -15.086 1 95.38 86 ASN A C 1
ATOM 712 O O . ASN A 1 86 ? 14.195 -47.5 -15.711 1 95.38 86 ASN A O 1
ATOM 716 N N . ALA A 1 87 ? 12.547 -46.031 -15.648 1 95.31 87 ALA A N 1
ATOM 717 C CA . ALA A 1 87 ? 12.328 -46.094 -17.094 1 95.31 87 ALA A CA 1
ATOM 718 C C . ALA A 1 87 ? 13.562 -45.656 -17.859 1 95.31 87 ALA A C 1
ATOM 720 O O . ALA A 1 87 ? 13.977 -46.281 -18.828 1 95.31 87 ALA A O 1
ATOM 721 N N . VAL A 1 88 ? 14.211 -44.562 -17.484 1 93.81 88 VAL A N 1
ATOM 722 C CA . VAL A 1 88 ? 15.383 -44 -18.156 1 93.81 88 VAL A CA 1
ATOM 723 C C . VAL A 1 88 ? 16.578 -44.938 -17.953 1 93.81 88 VAL A C 1
ATOM 725 O O . VAL A 1 88 ? 17.344 -45.188 -18.875 1 93.81 88 VAL A O 1
ATOM 728 N N . THR A 1 89 ? 16.703 -45.469 -16.734 1 91.69 89 THR A N 1
ATOM 729 C CA . THR A 1 89 ? 17.812 -46.375 -16.438 1 91.69 89 THR A CA 1
ATOM 730 C C . THR A 1 89 ? 17.672 -47.688 -17.234 1 91.69 89 THR A C 1
ATOM 732 O O . THR A 1 89 ? 18.656 -48.188 -17.797 1 91.69 89 THR A O 1
ATOM 735 N N . LEU A 1 90 ? 16.453 -48.188 -17.266 1 91.56 90 LEU A N 1
ATOM 736 C CA . LEU A 1 90 ? 16.203 -49.375 -18.047 1 91.56 90 LEU A CA 1
ATOM 737 C C . LEU A 1 90 ? 16.453 -49.125 -19.531 1 91.56 90 LEU A C 1
ATOM 739 O O . LEU A 1 90 ? 17.094 -49.938 -20.203 1 91.56 90 LEU A O 1
ATOM 743 N N . TRP A 1 91 ? 15.898 -48.094 -20.078 1 93.06 91 TRP A N 1
ATOM 744 C CA . TRP A 1 91 ? 16.109 -47.688 -21.469 1 93.06 91 TRP A CA 1
ATOM 745 C C . TRP A 1 91 ? 17.594 -47.531 -21.781 1 93.06 91 TRP A C 1
ATOM 747 O O . TRP A 1 91 ? 18.062 -48.031 -22.797 1 93.06 91 TRP A O 1
ATOM 757 N N . GLY A 1 92 ? 18.344 -46.875 -20.938 1 89.69 92 GLY A N 1
ATOM 758 C CA . GLY A 1 92 ? 19.766 -46.625 -21.156 1 89.69 92 GLY A CA 1
ATOM 759 C C . GLY A 1 92 ? 20.594 -47.906 -21.172 1 89.69 92 GLY A C 1
ATOM 760 O O . GLY A 1 92 ? 21.578 -48 -21.906 1 89.69 92 GLY A O 1
ATOM 761 N N . THR A 1 93 ? 20.188 -48.906 -20.328 1 88.44 93 THR A N 1
ATOM 762 C CA . THR A 1 93 ? 20.922 -50.156 -20.234 1 88.44 93 THR A CA 1
ATOM 763 C C . THR A 1 93 ? 20.734 -50.969 -21.5 1 88.44 93 THR A C 1
ATOM 765 O O . THR A 1 93 ? 21.656 -51.688 -21.938 1 88.44 93 THR A O 1
ATOM 768 N N . VAL A 1 94 ? 19.594 -50.875 -22.109 1 89.19 94 VAL A N 1
ATOM 769 C CA . VAL A 1 94 ? 19.266 -51.75 -23.234 1 89.19 94 VAL A CA 1
ATOM 770 C C . VAL A 1 94 ? 19.438 -51 -24.547 1 89.19 94 VAL A C 1
ATOM 772 O O . VAL A 1 94 ? 19.547 -51.625 -25.609 1 89.19 94 VAL A O 1
ATOM 775 N N . TYR A 1 95 ? 19.484 -49.75 -24.516 1 90 95 TYR A N 1
ATOM 776 C CA . TYR A 1 95 ? 19.438 -48.875 -25.688 1 90 95 TYR A CA 1
ATOM 777 C C . TYR A 1 95 ? 20.578 -49.219 -26.641 1 90 95 TYR A C 1
ATOM 779 O O . TYR A 1 95 ? 20.344 -49.406 -27.844 1 90 95 TYR A O 1
ATOM 787 N N . HIS A 1 96 ? 21.812 -49.469 -26.125 1 86.56 96 HIS A N 1
ATOM 788 C CA . HIS A 1 96 ? 22.969 -49.688 -26.984 1 86.56 96 HIS A CA 1
ATOM 789 C C . HIS A 1 96 ? 23.031 -51.125 -27.484 1 86.56 96 HIS A C 1
ATOM 791 O O . HIS A 1 96 ? 23.656 -51.406 -28.5 1 86.56 96 HIS A O 1
ATOM 797 N N . ALA A 1 97 ? 22.328 -51.938 -26.766 1 86.38 97 ALA A N 1
ATOM 798 C CA . ALA A 1 97 ? 22.344 -53.344 -27.141 1 86.38 97 ALA A CA 1
ATOM 799 C C . ALA A 1 97 ? 21.188 -53.688 -28.062 1 86.38 97 ALA A C 1
ATOM 801 O O . ALA A 1 97 ? 21.172 -54.75 -28.719 1 86.38 97 ALA A O 1
ATOM 802 N N . SER A 1 98 ? 20.328 -52.844 -28.109 1 87 98 SER A N 1
ATOM 803 C CA . SER A 1 98 ? 19.109 -53.125 -28.859 1 87 98 SER A CA 1
ATOM 804 C C . SER A 1 98 ? 19.312 -52.906 -30.359 1 87 98 SER A C 1
ATOM 806 O O . SER A 1 98 ? 20.047 -52 -30.75 1 87 98 SER A O 1
ATOM 808 N N . GLY A 1 99 ? 18.797 -53.844 -31.188 1 87.25 99 GLY A N 1
ATOM 809 C CA . GLY A 1 99 ? 18.875 -53.75 -32.625 1 87.25 99 GLY A CA 1
ATOM 810 C C . GLY A 1 99 ? 18 -52.625 -33.188 1 87.25 99 GLY A C 1
ATOM 811 O O . GLY A 1 99 ? 18.375 -52 -34.188 1 87.25 99 GLY A O 1
ATOM 812 N N . SER A 1 100 ? 16.797 -52.469 -32.656 1 92.12 100 SER A N 1
ATOM 813 C CA . SER A 1 100 ? 15.906 -51.375 -33.062 1 92.12 100 SER A CA 1
ATOM 814 C C . SER A 1 100 ? 15.828 -50.281 -32.031 1 92.12 100 SER A C 1
ATOM 816 O O . SER A 1 100 ? 14.938 -50.281 -31.172 1 92.12 100 SER A O 1
ATOM 818 N N . LYS A 1 101 ? 16.672 -49.281 -32.094 1 89.81 101 LYS A N 1
ATOM 819 C CA . LYS A 1 101 ? 16.766 -48.188 -31.125 1 89.81 101 LYS A CA 1
ATOM 820 C C . LYS A 1 101 ? 15.5 -47.344 -31.125 1 89.81 101 LYS A C 1
ATOM 822 O O . LYS A 1 101 ? 15.016 -46.969 -30.062 1 89.81 101 LYS A O 1
ATOM 827 N N . LEU A 1 102 ? 14.93 -47.156 -32.219 1 91.19 102 LEU A N 1
ATOM 828 C CA . LEU A 1 102 ? 13.719 -46.375 -32.344 1 91.19 102 LEU A CA 1
ATOM 829 C C . LEU A 1 102 ? 12.523 -47.125 -31.766 1 91.19 102 LEU A C 1
ATOM 831 O O . LEU A 1 102 ? 11.695 -46.5 -31.078 1 91.19 102 LEU A O 1
ATOM 835 N N . GLY A 1 103 ? 12.469 -48.312 -32.094 1 92.19 103 GLY A N 1
ATOM 836 C CA . GLY A 1 103 ? 11.375 -49.125 -31.547 1 92.19 103 GLY A CA 1
ATOM 837 C C . GLY A 1 103 ? 11.391 -49.219 -30.047 1 92.19 103 GLY A C 1
ATOM 838 O O . GLY A 1 103 ? 10.344 -49.156 -29.391 1 92.19 103 GLY A O 1
ATOM 839 N N . LEU A 1 104 ? 12.539 -49.406 -29.516 1 91.81 104 LEU A N 1
ATOM 840 C CA . LEU A 1 104 ? 12.688 -49.5 -28.062 1 91.81 104 LEU A CA 1
ATOM 841 C C . LEU A 1 104 ? 12.289 -48.188 -27.406 1 91.81 104 LEU A C 1
ATOM 843 O O . LEU A 1 104 ? 11.547 -48.156 -26.438 1 91.81 104 LEU A O 1
ATOM 847 N N . SER A 1 105 ? 12.797 -47.062 -27.953 1 93 105 SER A N 1
ATOM 848 C CA . SER A 1 105 ? 12.523 -45.75 -27.391 1 93 105 SER A CA 1
ATOM 849 C C . SER A 1 105 ? 11.039 -45.406 -27.469 1 93 105 SER A C 1
ATOM 851 O O . SER A 1 105 ? 10.469 -44.875 -26.516 1 93 105 SER A O 1
ATOM 853 N N . ILE A 1 106 ? 10.359 -45.75 -28.484 1 94.25 106 ILE A N 1
ATOM 854 C CA . ILE A 1 106 ? 8.938 -45.469 -28.656 1 94.25 106 ILE A CA 1
ATOM 855 C C . ILE A 1 106 ? 8.125 -46.375 -27.719 1 94.25 106 ILE A C 1
ATOM 857 O O . ILE A 1 106 ? 7.156 -45.906 -27.109 1 94.25 106 ILE A O 1
ATOM 861 N N . GLY A 1 107 ? 8.523 -47.531 -27.672 1 93.62 107 GLY A N 1
ATOM 862 C CA . GLY A 1 107 ? 7.832 -48.469 -26.797 1 93.62 107 GLY A CA 1
ATOM 863 C C . GLY A 1 107 ? 7.863 -48.062 -25.344 1 93.62 107 GLY A C 1
ATOM 864 O O . GLY A 1 107 ? 6.812 -47.938 -24.703 1 93.62 107 GLY A O 1
ATOM 865 N N . ILE A 1 108 ? 9.031 -47.812 -24.828 1 93.25 108 ILE A N 1
ATOM 866 C CA . ILE A 1 108 ? 9.18 -47.406 -23.438 1 93.25 108 ILE A CA 1
ATOM 867 C C . ILE A 1 108 ? 8.555 -46.031 -23.234 1 93.25 108 ILE A C 1
ATOM 869 O O . ILE A 1 108 ? 7.91 -45.781 -22.219 1 93.25 108 ILE A O 1
ATOM 873 N N . GLY A 1 109 ? 8.758 -45.188 -24.172 1 93.94 109 GLY A N 1
ATOM 874 C CA . GLY A 1 109 ? 8.172 -43.844 -24.109 1 93.94 109 GLY A CA 1
ATOM 875 C C . GLY A 1 109 ? 6.66 -43.875 -24.031 1 93.94 109 GLY A C 1
ATOM 876 O O . GLY A 1 109 ? 6.066 -43.125 -23.266 1 93.94 109 GLY A O 1
ATOM 877 N N . LEU A 1 110 ? 6.035 -44.719 -24.766 1 95.12 110 LEU A N 1
ATOM 878 C CA . LEU A 1 110 ? 4.578 -44.812 -24.766 1 95.12 110 LEU A CA 1
ATOM 879 C C . LEU A 1 110 ? 4.062 -45.344 -23.438 1 95.12 110 LEU A C 1
ATOM 881 O O . LEU A 1 110 ? 3.016 -44.938 -22.953 1 95.12 110 LEU A O 1
ATOM 885 N N . VAL A 1 111 ? 4.781 -46.281 -22.922 1 94.44 111 VAL A N 1
ATOM 886 C CA . VAL A 1 111 ? 4.387 -46.844 -21.625 1 94.44 111 VAL A CA 1
ATOM 887 C C . VAL A 1 111 ? 4.484 -45.781 -20.547 1 94.44 111 VAL A C 1
ATOM 889 O O . VAL A 1 111 ? 3.572 -45.625 -19.719 1 94.44 111 VAL A O 1
ATOM 892 N N . VAL A 1 112 ? 5.594 -45.062 -20.562 1 94 112 VAL A N 1
ATOM 893 C CA . VAL A 1 112 ? 5.789 -44 -19.562 1 94 112 VAL A CA 1
ATOM 894 C C . VAL A 1 112 ? 4.742 -42.906 -19.75 1 94 112 VAL A C 1
ATOM 896 O O . VAL A 1 112 ? 4.195 -42.406 -18.766 1 94 112 VAL A O 1
ATOM 899 N N . ALA A 1 113 ? 4.445 -42.594 -20.906 1 93.94 113 ALA A N 1
ATOM 900 C CA . ALA A 1 113 ? 3.443 -41.562 -21.188 1 93.94 113 ALA A CA 1
ATOM 901 C C . ALA A 1 113 ? 2.062 -42 -20.703 1 93.94 113 ALA A C 1
ATOM 903 O O . ALA A 1 113 ? 1.31 -41.188 -20.156 1 93.94 113 ALA A O 1
ATOM 904 N N . ALA A 1 114 ? 1.728 -43.188 -20.953 1 95.12 114 ALA A N 1
ATOM 905 C CA . ALA A 1 114 ? 0.438 -43.719 -20.516 1 95.12 114 ALA A CA 1
ATOM 906 C C . ALA A 1 114 ? 0.334 -43.75 -18.984 1 95.12 114 ALA A C 1
ATOM 908 O O . ALA A 1 114 ? -0.698 -43.375 -18.438 1 95.12 114 ALA A O 1
ATOM 909 N N . MET A 1 115 ? 1.36 -44.156 -18.375 1 94 115 MET A N 1
ATOM 910 C CA . MET A 1 115 ? 1.365 -44.188 -16.922 1 94 115 MET A CA 1
ATOM 911 C C . MET A 1 115 ? 1.288 -42.75 -16.344 1 94 115 MET A C 1
ATOM 913 O O . MET A 1 115 ? 0.61 -42.531 -15.352 1 94 115 MET A O 1
ATOM 917 N N . GLN A 1 116 ? 2.039 -41.969 -16.938 1 92.69 116 GLN A N 1
ATOM 918 C CA . GLN A 1 116 ? 2.01 -40.562 -16.5 1 92.69 116 GLN A CA 1
ATOM 919 C C . GLN A 1 116 ? 0.614 -39.969 -16.656 1 92.69 116 GLN A C 1
ATOM 921 O O . GLN A 1 116 ? 0.142 -39.25 -15.781 1 92.69 116 GLN A O 1
ATOM 926 N N . ALA A 1 117 ? -0.052 -40.188 -17.766 1 92 117 ALA A N 1
ATOM 927 C CA . ALA A 1 117 ? -1.404 -39.719 -18.016 1 92 117 ALA A CA 1
ATOM 928 C C . ALA A 1 117 ? -2.385 -40.25 -16.984 1 92 117 ALA A C 1
ATOM 930 O O . ALA A 1 117 ? -3.307 -39.562 -16.562 1 92 117 ALA A O 1
ATOM 931 N N . CYS A 1 118 ? -2.137 -41.406 -16.562 1 92.5 118 CYS A N 1
ATOM 932 C CA . CYS A 1 118 ? -3.037 -42.031 -15.609 1 92.5 118 CYS A CA 1
ATOM 933 C C . CYS A 1 118 ? -2.777 -41.531 -14.195 1 92.5 118 CYS A C 1
ATOM 935 O O . CYS A 1 118 ? -3.693 -41.062 -13.523 1 92.5 118 CYS A O 1
ATOM 937 N N . VAL A 1 119 ? -1.525 -41.531 -13.773 1 92.38 119 VAL A N 1
ATOM 938 C CA . VAL A 1 119 ? -1.199 -41.281 -12.375 1 92.38 119 VAL A CA 1
ATOM 939 C C . VAL A 1 119 ? -1.129 -39.781 -12.125 1 92.38 119 VAL A C 1
ATOM 941 O O . VAL A 1 119 ? -1.55 -39.281 -11.07 1 92.38 119 VAL A O 1
ATOM 944 N N . LEU A 1 120 ? -0.619 -39.031 -13.047 1 92.38 120 LEU A N 1
ATOM 945 C CA . LEU A 1 120 ? -0.46 -37.594 -12.836 1 92.38 120 LEU A CA 1
ATOM 946 C C . LEU A 1 120 ? -1.541 -36.812 -13.578 1 92.38 120 LEU A C 1
ATOM 948 O O . LEU A 1 120 ? -1.709 -35.594 -13.359 1 92.38 120 LEU A O 1
ATOM 952 N N . GLY A 1 121 ? -2.26 -37.438 -14.453 1 90.56 121 GLY A N 1
ATOM 953 C CA . GLY A 1 121 ? -3.318 -36.781 -15.195 1 90.56 121 GLY A CA 1
ATOM 954 C C . GLY A 1 121 ? -4.707 -37.094 -14.672 1 90.56 121 GLY A C 1
ATOM 955 O O . GLY A 1 121 ? -5.336 -36.25 -14.023 1 90.56 121 GLY A O 1
ATOM 956 N N . LEU A 1 122 ? -5.125 -38.344 -14.719 1 92.12 122 LEU A N 1
ATOM 957 C CA . LEU A 1 122 ? -6.488 -38.75 -14.406 1 92.12 122 LEU A CA 1
ATOM 958 C C . LEU A 1 122 ? -6.664 -38.969 -12.906 1 92.12 122 LEU A C 1
ATOM 960 O O . LEU A 1 122 ? -7.719 -38.625 -12.352 1 92.12 122 LEU A O 1
ATOM 964 N N . PHE A 1 123 ? -5.688 -39.5 -12.273 1 93.38 123 PHE A N 1
ATOM 965 C CA . PHE A 1 123 ? -5.797 -39.844 -10.867 1 93.38 123 PHE A CA 1
ATOM 966 C C . PHE A 1 123 ? -6.098 -38.594 -10.023 1 93.38 123 PHE A C 1
ATOM 968 O O . PHE A 1 123 ? -7.043 -38.594 -9.227 1 93.38 123 PHE A O 1
ATOM 975 N N . PRO A 1 124 ? -5.336 -37.531 -10.094 1 92.69 124 PRO A N 1
ATOM 976 C CA . PRO A 1 124 ? -5.652 -36.375 -9.289 1 92.69 124 PRO A CA 1
ATOM 977 C C . PRO A 1 124 ? -7.039 -35.812 -9.586 1 92.69 124 PRO A C 1
ATOM 979 O O . PRO A 1 124 ? -7.719 -35.312 -8.688 1 92.69 124 PRO A O 1
ATOM 982 N N . VAL A 1 125 ? -7.469 -35.781 -10.797 1 92.38 125 VAL A N 1
ATOM 983 C CA . VAL A 1 125 ? -8.797 -35.312 -11.164 1 92.38 125 VAL A CA 1
ATOM 984 C C . VAL A 1 125 ? -9.859 -36.188 -10.492 1 92.38 125 VAL A C 1
ATOM 986 O O . VAL A 1 125 ? -10.836 -35.656 -9.945 1 92.38 125 VAL A O 1
ATOM 989 N N . TYR A 1 126 ? -9.617 -37.438 -10.539 1 93.88 126 TYR A N 1
ATOM 990 C CA . TYR A 1 126 ? -10.539 -38.375 -9.906 1 93.88 126 TYR A CA 1
ATOM 991 C C . TYR A 1 126 ? -10.633 -38.125 -8.406 1 93.88 126 TYR A C 1
ATOM 993 O O . TYR A 1 126 ? -11.727 -38.125 -7.84 1 93.88 126 TYR A O 1
ATOM 1001 N N . VAL A 1 127 ? -9.5 -37.969 -7.785 1 93.88 127 VAL A N 1
ATOM 1002 C CA . VAL A 1 127 ? -9.453 -37.781 -6.34 1 93.88 127 VAL A CA 1
ATOM 1003 C C . VAL A 1 127 ? -10.203 -36.5 -5.973 1 93.88 127 VAL A C 1
ATOM 1005 O O . VAL A 1 127 ? -11.008 -36.5 -5.035 1 93.88 127 VAL A O 1
ATOM 1008 N N . VAL A 1 128 ? -9.992 -35.438 -6.691 1 93.75 128 VAL A N 1
ATOM 1009 C CA . VAL A 1 128 ? -10.578 -34.125 -6.395 1 93.75 128 VAL A CA 1
ATOM 1010 C C . VAL A 1 128 ? -12.094 -34.188 -6.578 1 93.75 128 VAL A C 1
ATOM 1012 O O . VAL A 1 128 ? -12.844 -33.688 -5.746 1 93.75 128 VAL A O 1
ATOM 1015 N N . VAL A 1 129 ? -12.578 -34.844 -7.621 1 91.5 129 VAL A N 1
ATOM 1016 C CA . VAL A 1 129 ? -14 -34.875 -7.957 1 91.5 129 VAL A CA 1
ATOM 1017 C C . VAL A 1 129 ? -14.719 -35.906 -7.102 1 91.5 129 VAL A C 1
ATOM 1019 O O . VAL A 1 129 ? -15.789 -35.656 -6.555 1 91.5 129 VAL A O 1
ATOM 1022 N N . HIS A 1 130 ? -14.102 -37.062 -6.93 1 94 130 HIS A N 1
ATOM 1023 C CA . HIS A 1 130 ? -14.742 -38.156 -6.227 1 94 130 HIS A CA 1
ATOM 1024 C C . HIS A 1 130 ? -14.867 -37.875 -4.738 1 94 130 HIS A C 1
ATOM 1026 O O . HIS A 1 130 ? -15.898 -38.156 -4.125 1 94 130 HIS A O 1
ATOM 1032 N N . TYR A 1 131 ? -13.867 -37.344 -4.168 1 94.69 131 TYR A N 1
ATOM 1033 C CA . TYR A 1 131 ? -13.891 -37.094 -2.729 1 94.69 131 TYR A CA 1
ATOM 1034 C C . TYR A 1 131 ? -14.391 -35.688 -2.426 1 94.69 131 TYR A C 1
ATOM 1036 O O . TYR A 1 131 ? -14.406 -35.281 -1.267 1 94.69 131 TYR A O 1
ATOM 1044 N N . GLN A 1 132 ? -14.758 -34.906 -3.412 1 91.75 132 GLN A N 1
ATOM 1045 C CA . GLN A 1 132 ? -15.297 -33.562 -3.244 1 91.75 132 GLN A CA 1
ATOM 1046 C C . GLN A 1 132 ? -14.453 -32.75 -2.26 1 91.75 132 GLN A C 1
ATOM 1048 O O . GLN A 1 132 ? -14.984 -32.188 -1.297 1 91.75 132 GLN A O 1
ATOM 1053 N N . LEU A 1 133 ? -13.25 -32.656 -2.551 1 93.25 133 LEU A N 1
ATOM 1054 C CA . LEU A 1 133 ? -12.328 -31.938 -1.686 1 93.25 133 LEU A CA 1
ATOM 1055 C C . LEU A 1 133 ? -12.672 -30.453 -1.643 1 93.25 133 LEU A C 1
ATOM 1057 O O . LEU A 1 133 ? -13.219 -29.906 -2.604 1 93.25 133 LEU A O 1
ATOM 1061 N N . PRO A 1 134 ? -12.414 -29.828 -0.5 1 93.44 134 PRO A N 1
ATOM 1062 C CA . PRO A 1 134 ? -12.609 -28.375 -0.423 1 93.44 134 PRO A CA 1
ATOM 1063 C C . PRO A 1 134 ? -11.578 -27.594 -1.233 1 93.44 134 PRO A C 1
ATOM 1065 O O . PRO A 1 134 ? -10.602 -28.172 -1.714 1 93.44 134 PRO A O 1
ATOM 1068 N N . PRO A 1 135 ? -11.773 -26.328 -1.394 1 91 135 PRO A N 1
ATOM 1069 C CA . PRO A 1 135 ? -11.039 -25.547 -2.389 1 91 135 PRO A CA 1
ATOM 1070 C C . PRO A 1 135 ? -9.531 -25.578 -2.148 1 91 135 PRO A C 1
ATOM 1072 O O . PRO A 1 135 ? -8.758 -25.844 -3.07 1 91 135 PRO A O 1
ATOM 1075 N N . ALA A 1 136 ? -9.055 -25.281 -0.987 1 92.19 136 ALA A N 1
ATOM 1076 C CA . ALA A 1 136 ? -7.613 -25.25 -0.741 1 92.19 136 ALA A CA 1
ATOM 1077 C C . ALA A 1 136 ? -6.98 -26.609 -0.959 1 92.19 136 ALA A C 1
ATOM 1079 O O . ALA A 1 136 ? -5.883 -26.719 -1.513 1 92.19 136 ALA A O 1
ATOM 1080 N N . SER A 1 137 ? -7.625 -27.688 -0.545 1 93.69 137 SER A N 1
ATOM 1081 C CA . SER A 1 137 ? -7.156 -29.047 -0.759 1 93.69 137 SER A CA 1
ATOM 1082 C C . SER A 1 137 ? -7.121 -29.391 -2.244 1 93.69 137 SER A C 1
ATOM 1084 O O . SER A 1 137 ? -6.199 -30.062 -2.709 1 93.69 137 SER A O 1
ATOM 1086 N N . ARG A 1 138 ? -8.102 -28.922 -2.924 1 94.06 138 ARG A N 1
ATOM 1087 C CA . ARG A 1 138 ? -8.125 -29.125 -4.367 1 94.06 138 ARG A CA 1
ATOM 1088 C C . ARG A 1 138 ? -6.914 -28.469 -5.031 1 94.06 138 ARG A C 1
ATOM 1090 O O . ARG A 1 138 ? -6.277 -29.078 -5.902 1 94.06 138 ARG A O 1
ATOM 1097 N N . PHE A 1 139 ? -6.633 -27.297 -4.578 1 91.81 139 PHE A N 1
ATOM 1098 C CA . PHE A 1 139 ? -5.516 -26.562 -5.16 1 91.81 139 PHE A CA 1
ATOM 1099 C C . PHE A 1 139 ? -4.195 -27.266 -4.871 1 91.81 139 PHE A C 1
ATOM 1101 O O . PHE A 1 139 ? -3.307 -27.312 -5.723 1 91.81 139 PHE A O 1
ATOM 1108 N N . ILE A 1 140 ? -4.031 -27.812 -3.752 1 91.44 140 ILE A N 1
ATOM 1109 C CA . ILE A 1 140 ? -2.797 -28.516 -3.396 1 91.44 140 ILE A CA 1
ATOM 1110 C C . ILE A 1 140 ? -2.588 -29.703 -4.332 1 91.44 140 ILE A C 1
ATOM 1112 O O . ILE A 1 140 ? -1.505 -29.875 -4.898 1 91.44 140 ILE A O 1
ATOM 1116 N N . VAL A 1 141 ? -3.66 -30.422 -4.523 1 91.12 141 VAL A N 1
ATOM 1117 C CA . VAL A 1 141 ? -3.566 -31.641 -5.34 1 91.12 141 VAL A CA 1
ATOM 1118 C C . VAL A 1 141 ? -3.348 -31.25 -6.805 1 91.12 141 VAL A C 1
ATOM 1120 O O . VAL A 1 141 ? -2.494 -31.828 -7.48 1 91.12 141 VAL A O 1
ATOM 1123 N N . THR A 1 142 ? -4.047 -30.25 -7.188 1 89.56 142 THR A N 1
ATOM 1124 C CA . THR A 1 142 ? -3.998 -29.859 -8.594 1 89.56 142 THR A CA 1
ATOM 1125 C C . THR A 1 142 ? -2.676 -29.172 -8.922 1 89.56 142 THR A C 1
ATOM 1127 O O . THR A 1 142 ? -2.102 -29.406 -9.992 1 89.56 142 THR A O 1
ATOM 1130 N N . LEU A 1 143 ? -2.238 -28.328 -8.039 1 87.44 143 LEU A N 1
ATOM 1131 C CA . LEU A 1 143 ? -0.989 -27.625 -8.289 1 87.44 143 LEU A CA 1
ATOM 1132 C C . LEU A 1 143 ? 0.204 -28.562 -8.18 1 87.44 143 LEU A C 1
ATOM 1134 O O . LEU A 1 143 ? 1.21 -28.375 -8.875 1 87.44 143 LEU A O 1
ATOM 1138 N N . GLU A 1 144 ? 0.04 -29.547 -7.305 1 81.69 144 GLU A N 1
ATOM 1139 C CA . GLU A 1 144 ? 1.106 -30.547 -7.207 1 81.69 144 GLU A CA 1
ATOM 1140 C C . GLU A 1 144 ? 1.094 -31.484 -8.406 1 81.69 144 GLU A C 1
ATOM 1142 O O . GLU A 1 144 ? 2.145 -31.953 -8.844 1 81.69 144 GLU A O 1
ATOM 1147 N N . GLN A 1 145 ? -0.371 -31.953 -8.719 1 69.19 145 GLN A N 1
ATOM 1148 C CA . GLN A 1 145 ? -0.551 -32.781 -9.891 1 69.19 145 GLN A CA 1
ATOM 1149 C C . GLN A 1 145 ? 0.036 -32.125 -11.141 1 69.19 145 GLN A C 1
ATOM 1151 O O . GLN A 1 145 ? 0.91 -32.719 -11.797 1 69.19 145 GLN A O 1
ATOM 1156 N N . VAL A 1 146 ? -1.308 -31.391 -11.438 1 47.78 146 VAL A N 1
ATOM 1157 C CA . VAL A 1 146 ? -1.148 -30.75 -12.742 1 47.78 146 VAL A CA 1
ATOM 1158 C C . VAL A 1 146 ? 0.002 -29.75 -12.688 1 47.78 146 VAL A C 1
ATOM 1160 O O . VAL A 1 146 ? 0.602 -29.438 -13.719 1 47.78 146 VAL A O 1
ATOM 1163 N N . SER A 1 147 ? -1.173 -29.047 -11.523 1 44.44 147 SER A N 1
ATOM 1164 C CA . SER A 1 147 ? -0.179 -28 -11.719 1 44.44 147 SER A CA 1
ATOM 1165 C C . SER A 1 147 ? 1.185 -28.578 -12.07 1 44.44 147 SER A C 1
ATOM 1167 O O . SER A 1 147 ? 2.043 -27.891 -12.617 1 44.44 147 SER A O 1
ATOM 1169 N N . ILE A 1 148 ? 2.432 -28.75 -12.195 1 58.19 148 ILE A N 1
ATOM 1170 C CA . ILE A 1 148 ? 3.465 -28.094 -13 1 58.19 148 ILE A CA 1
ATOM 1171 C C . ILE A 1 148 ? 4.844 -28.578 -12.547 1 58.19 148 ILE A C 1
ATOM 1173 O O . ILE A 1 148 ? 5.668 -28.969 -13.375 1 58.19 148 ILE A O 1
ATOM 1177 N N . ARG A 1 149 ? 4.25 -29.234 -11.219 1 85.19 149 ARG A N 1
ATOM 1178 C CA . ARG A 1 149 ? 5.637 -29.359 -10.789 1 85.19 149 ARG A CA 1
ATOM 1179 C C . ARG A 1 149 ? 6.188 -30.75 -11.125 1 85.19 149 ARG A C 1
ATOM 1181 O O . ARG A 1 149 ? 7.254 -30.859 -11.734 1 85.19 149 ARG A O 1
ATOM 1188 N N . PHE A 1 150 ? 5.242 -31.906 -10.812 1 92 150 PHE A N 1
ATOM 1189 C CA . PHE A 1 150 ? 5.742 -33.25 -11.016 1 92 150 PHE A CA 1
ATOM 1190 C C . PHE A 1 150 ? 5.867 -33.562 -12.5 1 92 150 PHE A C 1
ATOM 1192 O O . PHE A 1 150 ? 6.844 -34.188 -12.93 1 92 150 PHE A O 1
ATOM 1199 N N . VAL A 1 151 ? 4.867 -33.156 -13.211 1 91.81 151 VAL A N 1
ATOM 1200 C CA . VAL A 1 151 ? 4.914 -33.375 -14.648 1 91.81 151 VAL A CA 1
ATOM 1201 C C . VAL A 1 151 ? 6.082 -32.594 -15.25 1 91.81 151 VAL A C 1
ATOM 1203 O O . VAL A 1 151 ? 6.848 -33.125 -16.047 1 91.81 151 VAL A O 1
ATOM 1206 N N . MET A 1 152 ? 6.258 -31.375 -14.852 1 93.81 152 MET A N 1
ATOM 1207 C CA . MET A 1 152 ? 7.32 -30.516 -15.383 1 93.81 152 MET A CA 1
ATOM 1208 C C . MET A 1 152 ? 8.695 -31.047 -14.992 1 93.81 152 MET A C 1
ATOM 1210 O O . MET A 1 152 ? 9.609 -31.094 -15.812 1 93.81 152 MET A O 1
ATOM 1214 N N . LYS A 1 153 ? 8.828 -31.5 -13.805 1 95.06 153 LYS A N 1
ATOM 1215 C CA . LYS A 1 153 ? 10.125 -31.984 -13.344 1 95.06 153 LYS A CA 1
ATOM 1216 C C . LYS A 1 153 ? 10.477 -33.344 -13.984 1 95.06 153 LYS A C 1
ATOM 1218 O O . LYS A 1 153 ? 11.625 -33.562 -14.352 1 95.06 153 LYS A O 1
ATOM 1223 N N . SER A 1 154 ? 9.477 -34.25 -14.086 1 93.75 154 SER A N 1
ATOM 1224 C CA . SER A 1 154 ? 9.734 -35.531 -14.734 1 93.75 154 SER A CA 1
ATOM 1225 C C . SER A 1 154 ? 10.141 -35.312 -16.188 1 93.75 154 SER A C 1
ATOM 1227 O O . SER A 1 154 ? 11.07 -35.969 -16.672 1 93.75 154 SER A O 1
ATOM 1229 N N . TYR A 1 155 ? 9.422 -34.438 -16.828 1 93.12 155 TYR A N 1
ATOM 1230 C CA . TYR A 1 155 ? 9.766 -34.156 -18.219 1 93.12 155 TYR A CA 1
ATOM 1231 C C . TYR A 1 155 ? 11.18 -33.594 -18.328 1 93.12 155 TYR A C 1
ATOM 1233 O O . TYR A 1 155 ? 11.945 -34 -19.203 1 93.12 155 TYR A O 1
ATOM 1241 N N . SER A 1 156 ? 11.508 -32.656 -17.5 1 95.12 156 SER A N 1
ATOM 1242 C CA . SER A 1 156 ? 12.836 -32.031 -17.5 1 95.12 156 SER A CA 1
ATOM 1243 C C . SER A 1 156 ? 13.93 -33.062 -17.297 1 95.12 156 SER A C 1
ATOM 1245 O O . SER A 1 156 ? 14.945 -33.062 -18 1 95.12 156 SER A O 1
ATOM 1247 N N . PHE A 1 157 ? 13.703 -34 -16.406 1 95.06 157 PHE A N 1
ATOM 1248 C CA . PHE A 1 157 ? 14.672 -35.031 -16.109 1 95.06 157 PHE A CA 1
ATOM 1249 C C . PHE A 1 157 ? 14.914 -35.906 -17.344 1 95.06 157 PHE A C 1
ATOM 1251 O O . PHE A 1 157 ? 16.062 -36.156 -17.719 1 95.06 157 PHE A O 1
ATOM 1258 N N . ILE A 1 158 ? 13.852 -36.375 -17.969 1 93.31 158 ILE A N 1
ATOM 1259 C CA . ILE A 1 158 ? 13.945 -37.25 -19.125 1 93.31 158 ILE A CA 1
ATOM 1260 C C . ILE A 1 158 ? 14.602 -36.5 -20.281 1 93.31 158 ILE A C 1
ATOM 1262 O O . ILE A 1 158 ? 15.508 -37.031 -20.938 1 93.31 158 ILE A O 1
ATOM 1266 N N . ARG A 1 159 ? 14.172 -35.281 -20.453 1 92.12 159 ARG A N 1
ATOM 1267 C CA . ARG A 1 159 ? 14.648 -34.469 -21.578 1 92.12 159 ARG A CA 1
ATOM 1268 C C . ARG A 1 159 ? 16.141 -34.156 -21.438 1 92.12 159 ARG A C 1
ATOM 1270 O O . ARG A 1 159 ? 16.844 -34.062 -22.438 1 92.12 159 ARG A O 1
ATOM 1277 N N . GLU A 1 160 ? 16.625 -33.969 -20.297 1 92.56 160 GLU A N 1
ATOM 1278 C CA . GLU A 1 160 ? 18.016 -33.594 -20.078 1 92.56 160 GLU A CA 1
ATOM 1279 C C . GLU A 1 160 ? 18.922 -34.812 -20.031 1 92.56 160 GLU A C 1
ATOM 1281 O O . GLU A 1 160 ? 20.094 -34.75 -20.391 1 92.56 160 GLU A O 1
ATOM 1286 N N . THR A 1 161 ? 18.438 -35.969 -19.656 1 92.25 161 THR A N 1
ATOM 1287 C CA . THR A 1 161 ? 19.266 -37.156 -19.391 1 92.25 161 THR A CA 1
ATOM 1288 C C . THR A 1 161 ? 19.328 -38.062 -20.625 1 92.25 161 THR A C 1
ATOM 1290 O O . THR A 1 161 ? 20.375 -38.625 -20.938 1 92.25 161 THR A O 1
ATOM 1293 N N . VAL A 1 162 ? 18.281 -38.219 -21.422 1 90.88 162 VAL A N 1
ATOM 1294 C CA . VAL A 1 162 ? 18.172 -39.188 -22.516 1 90.88 162 VAL A CA 1
ATOM 1295 C C . VAL A 1 162 ? 19.203 -38.844 -23.594 1 90.88 162 VAL A C 1
ATOM 1297 O O . VAL A 1 162 ? 19.922 -39.75 -24.047 1 90.88 162 VAL A O 1
ATOM 1300 N N . PRO A 1 163 ? 19.281 -37.594 -23.969 1 88.31 163 PRO A N 1
ATOM 1301 C CA . PRO A 1 163 ? 20.281 -37.281 -25 1 88.31 163 PRO A CA 1
ATOM 1302 C C . PRO A 1 163 ? 21.719 -37.562 -24.531 1 88.31 163 PRO A C 1
ATOM 1304 O O . PRO A 1 163 ? 22.578 -37.938 -25.328 1 88.31 163 PRO A O 1
ATOM 1307 N N . VAL A 1 164 ? 21.984 -37.375 -23.328 1 87.38 164 VAL A N 1
ATOM 1308 C CA . VAL A 1 164 ? 23.312 -37.625 -22.781 1 87.38 164 VAL A CA 1
ATOM 1309 C C . VAL A 1 164 ? 23.625 -39.125 -22.797 1 87.38 164 VAL A C 1
ATOM 1311 O O . VAL A 1 164 ? 24.719 -39.531 -23.172 1 87.38 164 VAL A O 1
ATOM 1314 N N . ILE A 1 165 ? 22.703 -39.969 -22.422 1 87.56 165 ILE A N 1
ATOM 1315 C CA . ILE A 1 165 ? 22.875 -41.406 -22.344 1 87.56 165 ILE A CA 1
ATOM 1316 C C . ILE A 1 165 ? 22.969 -41.969 -23.766 1 87.56 165 ILE A C 1
ATOM 1318 O O . ILE A 1 165 ? 23.734 -42.906 -24 1 87.56 165 ILE A O 1
ATOM 1322 N N . SER A 1 166 ? 22.172 -41.531 -24.719 1 86.38 166 SER A N 1
ATOM 1323 C CA . SER A 1 166 ? 22.141 -42.031 -26.078 1 86.38 166 SER A CA 1
ATOM 1324 C C . SER A 1 166 ? 23.469 -41.781 -26.797 1 86.38 166 SER A C 1
ATOM 1326 O O . SER A 1 166 ? 23.859 -42.531 -27.688 1 86.38 166 SER A O 1
ATOM 1328 N N . ARG A 1 167 ? 24.234 -40.719 -26.672 1 81.31 167 ARG A N 1
ATOM 1329 C CA . ARG A 1 167 ? 25.484 -40.406 -27.344 1 81.31 167 ARG A CA 1
ATOM 1330 C C . ARG A 1 167 ? 26.641 -41.25 -26.781 1 81.31 167 ARG A C 1
ATOM 1332 O O . ARG A 1 167 ? 27.734 -41.25 -27.359 1 81.31 167 ARG A O 1
ATOM 1339 N N . ARG A 1 168 ? 26.469 -42.5 -26.25 1 65.75 168 ARG A N 1
ATOM 1340 C CA . ARG A 1 168 ? 27.344 -43.594 -25.844 1 65.75 168 ARG A CA 1
ATOM 1341 C C . ARG A 1 168 ? 28.547 -43.062 -25.062 1 65.75 168 ARG A C 1
ATOM 1343 O O . ARG A 1 168 ? 29.422 -43.844 -24.672 1 65.75 168 ARG A O 1
ATOM 1350 N N . GLU A 1 169 ? 28.688 -41.656 -25.031 1 57.41 169 GLU A N 1
ATOM 1351 C CA . GLU A 1 169 ? 30.047 -41.375 -24.594 1 57.41 169 GLU A CA 1
ATOM 1352 C C . GLU A 1 169 ? 30.281 -41.906 -23.188 1 57.41 169 GLU A C 1
ATOM 1354 O O . GLU A 1 169 ? 31.344 -42.469 -22.906 1 57.41 169 GLU A O 1
ATOM 1359 N N . THR A 1 170 ? 29.578 -41.5 -22.094 1 56.44 170 THR A N 1
ATOM 1360 C CA . THR A 1 170 ? 29.844 -41.844 -20.703 1 56.44 170 THR A CA 1
ATOM 1361 C C . THR A 1 170 ? 28.703 -42.688 -20.141 1 56.44 170 THR A C 1
ATOM 1363 O O . THR A 1 170 ? 27.531 -42.375 -20.312 1 56.44 170 THR A O 1
ATOM 1366 N N . GLN A 1 171 ? 28.797 -44.156 -20.016 1 62.56 171 GLN A N 1
ATOM 1367 C CA . GLN A 1 171 ? 27.859 -45.062 -19.375 1 62.56 171 GLN A CA 1
ATOM 1368 C C . GLN A 1 171 ? 27.469 -44.531 -17.984 1 62.56 171 GLN A C 1
ATOM 1370 O O . GLN A 1 171 ? 27.203 -45.344 -17.078 1 62.56 171 GLN A O 1
ATOM 1375 N N . ARG A 1 172 ? 27.547 -43.25 -17.75 1 77.62 172 ARG A N 1
ATOM 1376 C CA . ARG A 1 172 ? 27.219 -42.844 -16.391 1 77.62 172 ARG A CA 1
ATOM 1377 C C . ARG A 1 172 ? 25.781 -42.344 -16.297 1 77.62 172 ARG A C 1
ATOM 1379 O O . ARG A 1 172 ? 25.359 -41.469 -17.047 1 77.62 172 ARG A O 1
ATOM 1386 N N . PHE A 1 173 ? 24.906 -43.031 -15.516 1 86.19 173 PHE A N 1
ATOM 1387 C CA . PHE A 1 173 ? 23.531 -42.688 -15.188 1 86.19 173 PHE A CA 1
ATOM 1388 C C . PHE A 1 173 ? 23.484 -41.688 -14.023 1 86.19 173 PHE A C 1
ATOM 1390 O O . PHE A 1 173 ? 24.359 -41.719 -13.156 1 86.19 173 PHE A O 1
ATOM 1397 N N . PRO A 1 174 ? 22.531 -40.75 -14.109 1 89.75 174 PRO A N 1
ATOM 1398 C CA . PRO A 1 174 ? 22.344 -39.875 -12.938 1 89.75 174 PRO A CA 1
ATOM 1399 C C . PRO A 1 174 ? 22.047 -40.688 -11.664 1 89.75 174 PRO A C 1
ATOM 1401 O O . PRO A 1 174 ? 21.438 -41.75 -11.727 1 89.75 174 PRO A O 1
ATOM 1404 N N . THR A 1 175 ? 22.531 -40.219 -10.562 1 92.75 175 THR A N 1
ATOM 1405 C CA . THR A 1 175 ? 22.312 -40.906 -9.289 1 92.75 175 THR A CA 1
ATOM 1406 C C . THR A 1 175 ? 20.891 -40.688 -8.805 1 92.75 175 THR A C 1
ATOM 1408 O O . THR A 1 175 ? 20.281 -39.656 -9.078 1 92.75 175 THR A O 1
ATOM 1411 N N . PHE A 1 176 ? 20.422 -41.688 -8.117 1 94.69 176 PHE A N 1
ATOM 1412 C CA . PHE A 1 176 ? 19.078 -41.594 -7.555 1 94.69 176 PHE A CA 1
ATOM 1413 C C . PHE A 1 176 ? 19 -40.469 -6.555 1 94.69 176 PHE A C 1
ATOM 1415 O O . PHE A 1 176 ? 17.969 -39.781 -6.469 1 94.69 176 PHE A O 1
ATOM 1422 N N . SER A 1 177 ? 20.047 -40.25 -5.867 1 94.62 177 SER A N 1
ATOM 1423 C CA . SER A 1 177 ? 20.094 -39.156 -4.891 1 94.62 177 SER A CA 1
ATOM 1424 C C . SER A 1 177 ? 19.984 -37.781 -5.57 1 94.62 177 SER A C 1
ATOM 1426 O O . SER A 1 177 ? 19.328 -36.875 -5.059 1 94.62 177 SER A O 1
ATOM 1428 N N . SER A 1 178 ? 20.641 -37.688 -6.648 1 94.94 178 SER A N 1
ATOM 1429 C CA . SER A 1 178 ? 20.562 -36.438 -7.391 1 94.94 178 SER A CA 1
ATOM 1430 C C . SER A 1 178 ? 19.156 -36.188 -7.914 1 94.94 178 SER A C 1
ATOM 1432 O O . SER A 1 178 ? 18.672 -35.062 -7.891 1 94.94 178 SER A O 1
ATOM 1434 N N . TYR A 1 179 ? 18.516 -37.25 -8.375 1 96.06 179 TYR A N 1
ATOM 1435 C CA . TYR A 1 179 ? 17.141 -37.125 -8.867 1 96.06 179 TYR A CA 1
ATOM 1436 C C . TYR A 1 179 ? 16.188 -36.781 -7.738 1 96.06 179 TYR A C 1
ATOM 1438 O O . TYR A 1 179 ? 15.312 -35.906 -7.902 1 96.06 179 TYR A O 1
ATOM 1446 N N . LEU A 1 180 ? 16.344 -37.438 -6.621 1 95.69 180 LEU A N 1
ATOM 1447 C CA . LEU A 1 180 ? 15.523 -37.156 -5.457 1 95.69 180 LEU A CA 1
ATOM 1448 C C . LEU A 1 180 ? 15.695 -35.719 -5.016 1 95.69 180 LEU A C 1
ATOM 1450 O O . LEU A 1 180 ? 14.711 -35.031 -4.695 1 95.69 180 LEU A O 1
ATOM 1454 N N . TYR A 1 181 ? 16.938 -35.219 -4.977 1 96.5 181 TYR A N 1
ATOM 1455 C CA . TYR A 1 181 ? 17.219 -33.812 -4.648 1 96.5 181 TYR A CA 1
ATOM 1456 C C . TYR A 1 181 ? 16.5 -32.875 -5.609 1 96.5 181 TYR A C 1
ATOM 1458 O O . TYR A 1 181 ? 15.883 -31.891 -5.184 1 96.5 181 TYR A O 1
ATOM 1466 N N . PHE A 1 182 ? 16.5 -33.188 -6.879 1 96.19 182 PHE A N 1
ATOM 1467 C CA . PHE A 1 182 ? 15.891 -32.375 -7.926 1 96.19 182 PHE A CA 1
ATOM 1468 C C . PHE A 1 182 ? 14.391 -32.25 -7.715 1 96.19 182 PHE A C 1
ATOM 1470 O O . PHE A 1 182 ? 13.797 -31.203 -7.965 1 96.19 182 PHE A O 1
ATOM 1477 N N . LEU A 1 183 ? 13.797 -33.281 -7.219 1 94.94 183 LEU A N 1
ATOM 1478 C CA . LEU A 1 183 ? 12.352 -33.281 -7.062 1 94.94 183 LEU A CA 1
ATOM 1479 C C . LEU A 1 183 ? 11.914 -32.312 -5.992 1 94.94 183 LEU A C 1
ATOM 1481 O O . LEU A 1 183 ? 10.773 -31.828 -6.004 1 94.94 183 LEU A O 1
ATOM 1485 N N . PHE A 1 184 ? 12.828 -31.844 -5.098 1 94.69 184 PHE A N 1
ATOM 1486 C CA . PHE A 1 184 ? 12.438 -30.953 -4.012 1 94.69 184 PHE A CA 1
ATOM 1487 C C . PHE A 1 184 ? 13.078 -29.578 -4.176 1 94.69 184 PHE A C 1
ATOM 1489 O O . PHE A 1 184 ? 12.617 -28.594 -3.59 1 94.69 184 PHE A O 1
ATOM 1496 N N . CYS A 1 185 ? 14.234 -29.516 -4.875 1 95 185 CYS A N 1
ATOM 1497 C CA . CYS A 1 185 ? 14.898 -28.219 -5.027 1 95 185 CYS A CA 1
ATOM 1498 C C . CYS A 1 185 ? 14.047 -27.25 -5.832 1 95 185 CYS A C 1
ATOM 1500 O O . CYS A 1 185 ? 13.266 -27.672 -6.688 1 95 185 CYS A O 1
ATOM 1502 N N . PRO A 1 186 ? 14.07 -25.984 -5.598 1 95.75 186 PRO A N 1
ATOM 1503 C CA . PRO A 1 186 ? 13.164 -25 -6.207 1 95.75 186 PRO A CA 1
ATOM 1504 C C . PRO A 1 186 ? 13.57 -24.625 -7.629 1 95.75 186 PRO A C 1
ATOM 1506 O O . PRO A 1 186 ? 13.82 -23.453 -7.914 1 95.75 186 PRO A O 1
ATOM 1509 N N . THR A 1 187 ? 13.688 -25.469 -8.477 1 96.12 187 THR A N 1
ATOM 1510 C CA . THR A 1 187 ? 13.906 -25.281 -9.906 1 96.12 187 THR A CA 1
ATOM 1511 C C . THR A 1 187 ? 13.164 -26.344 -10.711 1 96.12 187 THR A C 1
ATOM 1513 O O . THR A 1 187 ? 12.797 -27.391 -10.172 1 96.12 187 THR A O 1
ATOM 1516 N N . LEU A 1 188 ? 12.875 -26.094 -11.906 1 96 188 LEU A N 1
ATOM 1517 C CA . LEU A 1 188 ? 12.172 -27.031 -12.766 1 96 188 LEU A CA 1
ATOM 1518 C C . LEU A 1 188 ? 13.086 -27.562 -13.867 1 96 188 LEU A C 1
ATOM 1520 O O . LEU A 1 188 ? 12.648 -28.328 -14.734 1 96 188 LEU A O 1
ATOM 1524 N N . ILE A 1 189 ? 14.336 -27.156 -13.82 1 96.31 189 ILE A N 1
ATOM 1525 C CA . ILE A 1 189 ? 15.312 -27.609 -14.805 1 96.31 189 ILE A CA 1
ATOM 1526 C C . ILE A 1 189 ? 16.281 -28.578 -14.148 1 96.31 189 ILE A C 1
ATOM 1528 O O . ILE A 1 189 ? 16.953 -28.234 -13.172 1 96.31 189 ILE A O 1
ATOM 1532 N N . TYR A 1 190 ? 16.406 -29.734 -14.719 1 95.88 190 TYR A N 1
ATOM 1533 C CA . TYR A 1 190 ? 17.234 -30.781 -14.117 1 95.88 190 TYR A CA 1
ATOM 1534 C C . TYR A 1 190 ? 18.688 -30.594 -14.492 1 95.88 190 TYR A C 1
ATOM 1536 O O . TYR A 1 190 ? 19.016 -30.312 -15.648 1 95.88 190 TYR A O 1
ATOM 1544 N N . ARG A 1 191 ? 19.516 -30.641 -13.523 1 94.31 191 ARG A N 1
ATOM 1545 C CA . ARG A 1 191 ? 20.953 -30.781 -13.617 1 94.31 191 ARG A CA 1
ATOM 1546 C C . ARG A 1 191 ? 21.469 -31.828 -12.625 1 94.31 191 ARG A C 1
ATOM 1548 O O . ARG A 1 191 ? 20.797 -32.156 -11.641 1 94.31 191 ARG A O 1
ATOM 1555 N N . GLU A 1 192 ? 22.531 -32.375 -12.867 1 91.19 192 GLU A N 1
ATOM 1556 C CA . GLU A 1 192 ? 23.078 -33.406 -11.969 1 91.19 192 GLU A CA 1
ATOM 1557 C C . GLU A 1 192 ? 23.609 -32.75 -10.688 1 91.19 192 GLU A C 1
ATOM 1559 O O . GLU A 1 192 ? 23.609 -33.406 -9.633 1 91.19 192 GLU A O 1
ATOM 1564 N N . SER A 1 193 ? 24.016 -31.594 -10.844 1 92.94 193 SER A N 1
ATOM 1565 C CA . SER A 1 193 ? 24.516 -30.875 -9.68 1 92.94 193 SER A CA 1
ATOM 1566 C C . SER A 1 193 ? 24.156 -29.406 -9.734 1 92.94 193 SER A C 1
ATOM 1568 O O . SER A 1 193 ? 24.062 -28.812 -10.82 1 92.94 193 SER A O 1
ATOM 1570 N N . TYR A 1 194 ? 23.875 -28.844 -8.516 1 96.12 194 TYR A N 1
ATOM 1571 C CA . TYR A 1 194 ? 23.531 -27.438 -8.359 1 96.12 194 TYR A CA 1
ATOM 1572 C C . TYR A 1 194 ? 24.453 -26.75 -7.348 1 96.12 194 TYR A C 1
ATOM 1574 O O . TYR A 1 194 ? 25.031 -27.422 -6.484 1 96.12 194 TYR A O 1
ATOM 1582 N N . PRO A 1 195 ? 24.625 -25.438 -7.516 1 96.69 195 PRO A N 1
ATOM 1583 C CA . PRO A 1 195 ? 25.344 -24.75 -6.438 1 96.69 195 PRO A CA 1
ATOM 1584 C C . PRO A 1 195 ? 24.594 -24.812 -5.105 1 96.69 195 PRO A C 1
ATOM 1586 O O . PRO A 1 195 ? 23.375 -24.625 -5.062 1 96.69 195 PRO A O 1
ATOM 1589 N N . ARG A 1 196 ? 25.312 -25.141 -4.043 1 96.69 196 ARG A N 1
ATOM 1590 C CA . ARG A 1 196 ? 24.703 -25.312 -2.734 1 96.69 196 ARG A CA 1
ATOM 1591 C C . ARG A 1 196 ? 25.359 -24.406 -1.699 1 96.69 196 ARG A C 1
ATOM 1593 O O . ARG A 1 196 ? 26.562 -24.188 -1.729 1 96.69 196 ARG A O 1
ATOM 1600 N N . ASN A 1 197 ? 24.578 -23.844 -0.803 1 96.19 197 ASN A N 1
ATOM 1601 C CA . ASN A 1 197 ? 25.094 -23.062 0.323 1 96.19 197 ASN A CA 1
ATOM 1602 C C . ASN A 1 197 ? 25.75 -23.969 1.366 1 96.19 197 ASN A C 1
ATOM 1604 O O . ASN A 1 197 ? 25.391 -25.141 1.497 1 96.19 197 ASN A O 1
ATOM 1608 N N . PRO A 1 198 ? 26.703 -23.5 2.07 1 94.75 198 PRO A N 1
ATOM 1609 C CA . PRO A 1 198 ? 27.484 -24.328 2.99 1 94.75 198 PRO A CA 1
ATOM 1610 C C . PRO A 1 198 ? 26.672 -24.766 4.211 1 94.75 198 PRO A C 1
ATOM 1612 O O . PRO A 1 198 ? 26.875 -25.875 4.715 1 94.75 198 PRO A O 1
ATOM 1615 N N . VAL A 1 199 ? 25.797 -23.859 4.621 1 96.19 199 VAL A N 1
ATOM 1616 C CA . VAL A 1 199 ? 25.062 -24.172 5.844 1 96.19 199 VAL A CA 1
ATOM 1617 C C . VAL A 1 199 ? 23.609 -23.75 5.711 1 96.19 199 VAL A C 1
ATOM 1619 O O . VAL A 1 199 ? 23.281 -22.906 4.875 1 96.19 199 VAL A O 1
ATOM 1622 N N . ILE A 1 200 ? 22.734 -24.406 6.527 1 97.81 200 ILE A N 1
ATOM 1623 C CA . ILE A 1 200 ? 21.344 -24.031 6.625 1 97.81 200 ILE A CA 1
ATOM 1624 C C . ILE A 1 200 ? 21.156 -22.969 7.715 1 97.81 200 ILE A C 1
ATOM 1626 O O . ILE A 1 200 ? 21.578 -23.172 8.859 1 97.81 200 ILE A O 1
ATOM 1630 N N . ARG A 1 201 ? 20.641 -21.812 7.516 1 96.81 201 ARG A N 1
ATOM 1631 C CA . ARG A 1 201 ? 20.312 -20.781 8.492 1 96.81 201 ARG A CA 1
ATOM 1632 C C . ARG A 1 201 ? 18.938 -21.031 9.094 1 96.81 201 ARG A C 1
ATOM 1634 O O . ARG A 1 201 ? 17.922 -20.625 8.523 1 96.81 201 ARG A O 1
ATOM 1641 N N . TRP A 1 202 ? 18.828 -21.547 10.211 1 97.44 202 TRP A N 1
ATOM 1642 C CA . TRP A 1 202 ? 17.578 -22.016 10.797 1 97.44 202 TRP A CA 1
ATOM 1643 C C . TRP A 1 202 ? 16.688 -20.844 11.211 1 97.44 202 TRP A C 1
ATOM 1645 O O . TRP A 1 202 ? 15.461 -20.969 11.227 1 97.44 202 TRP A O 1
ATOM 1655 N N . ASP A 1 203 ? 17.266 -19.703 11.531 1 96.75 203 ASP A N 1
ATOM 1656 C CA . ASP A 1 203 ? 16.469 -18.516 11.797 1 96.75 203 ASP A CA 1
ATOM 1657 C C . ASP A 1 203 ? 15.719 -18.062 10.547 1 96.75 203 ASP A C 1
ATOM 1659 O O . ASP A 1 203 ? 14.57 -17.625 10.625 1 96.75 203 ASP A O 1
ATOM 1663 N N . TYR A 1 204 ? 16.422 -18.172 9.461 1 96.94 204 TYR A N 1
ATOM 1664 C CA . TYR A 1 204 ? 15.789 -17.844 8.188 1 96.94 204 TYR A CA 1
ATOM 1665 C C . TYR A 1 204 ? 14.648 -18.797 7.883 1 96.94 204 TYR A C 1
ATOM 1667 O O . TYR A 1 204 ? 13.594 -18.391 7.391 1 96.94 204 TYR A O 1
ATOM 1675 N N . VAL A 1 205 ? 14.812 -20.094 8.234 1 98.06 205 VAL A N 1
ATOM 1676 C CA . VAL A 1 205 ? 13.797 -21.109 8 1 98.06 205 VAL A CA 1
ATOM 1677 C C . VAL A 1 205 ? 12.57 -20.828 8.859 1 98.06 205 VAL A C 1
ATOM 1679 O O . VAL A 1 205 ? 11.438 -20.844 8.359 1 98.06 205 VAL A O 1
ATOM 1682 N N . ARG A 1 206 ? 12.805 -20.531 10.109 1 97.56 206 ARG A N 1
ATOM 1683 C CA . ARG A 1 206 ? 11.695 -20.266 11.016 1 97.56 206 ARG A CA 1
ATOM 1684 C C . ARG A 1 206 ? 10.945 -19 10.602 1 97.56 206 ARG A C 1
ATOM 1686 O O . ARG A 1 206 ? 9.719 -18.969 10.586 1 97.56 206 ARG A O 1
ATOM 1693 N N . SER A 1 207 ? 11.688 -17.969 10.242 1 96.19 207 SER A N 1
ATOM 1694 C CA . SER A 1 207 ? 11.07 -16.703 9.859 1 96.19 207 SER A CA 1
ATOM 1695 C C . SER A 1 207 ? 10.289 -16.844 8.555 1 96.19 207 SER A C 1
ATOM 1697 O O . SER A 1 207 ? 9.188 -16.312 8.422 1 96.19 207 SER A O 1
ATOM 1699 N N . THR A 1 208 ? 10.898 -17.531 7.66 1 97.88 208 THR A N 1
ATOM 1700 C CA . THR A 1 208 ? 10.242 -17.719 6.371 1 97.88 208 THR A CA 1
ATOM 1701 C C . THR A 1 208 ? 8.984 -18.562 6.527 1 97.88 208 THR A C 1
ATOM 1703 O O . THR A 1 208 ? 7.957 -18.281 5.902 1 97.88 208 THR A O 1
ATOM 1706 N N . ALA A 1 209 ? 9 -19.562 7.348 1 97.88 209 ALA A N 1
ATOM 1707 C CA . ALA A 1 209 ? 7.828 -20.391 7.633 1 97.88 209 ALA A CA 1
ATOM 1708 C C . ALA A 1 209 ? 6.73 -19.562 8.297 1 97.88 209 ALA A C 1
ATOM 1710 O O . ALA A 1 209 ? 5.551 -19.719 7.977 1 97.88 209 ALA A O 1
ATOM 1711 N N . ALA A 1 210 ? 7.121 -18.719 9.18 1 96.5 210 ALA A N 1
ATOM 1712 C CA . ALA A 1 210 ? 6.168 -17.828 9.852 1 96.5 210 ALA A CA 1
ATOM 1713 C C . ALA A 1 210 ? 5.512 -16.875 8.859 1 96.5 210 ALA A C 1
ATOM 1715 O O . ALA A 1 210 ? 4.316 -16.578 8.977 1 96.5 210 ALA A O 1
ATOM 1716 N N . MET A 1 211 ? 6.301 -16.453 7.945 1 97.12 211 MET A N 1
ATOM 1717 C CA . MET A 1 211 ? 5.766 -15.547 6.93 1 97.12 211 MET A CA 1
ATOM 1718 C C . MET A 1 211 ? 4.734 -16.25 6.059 1 97.12 211 MET A C 1
ATOM 1720 O O . MET A 1 211 ? 3.727 -15.664 5.672 1 97.12 211 MET A O 1
ATOM 1724 N N . ILE A 1 212 ? 4.957 -17.469 5.754 1 97.19 212 ILE A N 1
ATOM 1725 C CA . ILE A 1 212 ? 4.008 -18.25 4.969 1 97.19 212 ILE A CA 1
ATOM 1726 C C . ILE A 1 212 ? 2.695 -18.391 5.738 1 97.19 212 ILE A C 1
ATOM 1728 O O . ILE A 1 212 ? 1.615 -18.172 5.184 1 97.19 212 ILE A O 1
ATOM 1732 N N . LEU A 1 213 ? 2.801 -18.719 6.961 1 94.75 213 LEU A N 1
ATOM 1733 C CA . LEU A 1 213 ? 1.617 -18.828 7.809 1 94.75 213 LEU A CA 1
ATOM 1734 C C . LEU A 1 213 ? 0.892 -17.5 7.914 1 94.75 213 LEU A C 1
ATOM 1736 O O . LEU A 1 213 ? -0.338 -17.453 7.852 1 94.75 213 LEU A O 1
ATOM 1740 N N . GLY A 1 214 ? 1.669 -16.469 8.086 1 94.12 214 GLY A N 1
ATOM 1741 C CA . GLY A 1 214 ? 1.08 -15.133 8.125 1 94.12 214 GLY A CA 1
ATOM 1742 C C . GLY A 1 214 ? 0.306 -14.789 6.863 1 94.12 214 GLY A C 1
ATOM 1743 O O . GLY A 1 214 ? -0.771 -14.195 6.938 1 94.12 214 GLY A O 1
ATOM 1744 N N . CYS A 1 215 ? 0.868 -15.164 5.738 1 95.94 215 CYS A N 1
ATOM 1745 C CA . CYS A 1 215 ? 0.202 -14.906 4.469 1 95.94 215 CYS A CA 1
ATOM 1746 C C . CYS A 1 215 ? -1.108 -15.68 4.371 1 95.94 215 CYS A C 1
ATOM 1748 O O . CYS A 1 215 ? -2.078 -15.195 3.787 1 95.94 215 CYS A O 1
ATOM 1750 N N . LEU A 1 216 ? -1.126 -16.859 4.922 1 93.25 216 LEU A N 1
ATOM 1751 C CA . LEU A 1 216 ? -2.342 -17.672 4.926 1 93.25 216 LEU A CA 1
ATOM 1752 C C . LEU A 1 216 ? -3.445 -16.984 5.723 1 93.25 216 LEU A C 1
ATOM 1754 O O . LEU A 1 216 ? -4.578 -16.859 5.25 1 93.25 216 LEU A O 1
ATOM 1758 N N . PHE A 1 217 ? -3.121 -16.5 6.855 1 91.25 217 PHE A N 1
ATOM 1759 C CA . PHE A 1 217 ? -4.09 -15.797 7.688 1 91.25 217 PHE A CA 1
ATOM 1760 C C . PHE A 1 217 ? -4.531 -14.5 7.023 1 91.25 217 PHE A C 1
ATOM 1762 O O . PHE A 1 217 ? -5.707 -14.133 7.078 1 91.25 217 PHE A O 1
ATOM 1769 N N . TYR A 1 218 ? -3.553 -13.852 6.477 1 93.31 218 TYR A N 1
ATOM 1770 C CA . TYR A 1 218 ? -3.836 -12.609 5.773 1 93.31 218 TYR A CA 1
ATOM 1771 C C . TYR A 1 218 ? -4.863 -12.828 4.668 1 93.31 218 TYR A C 1
ATOM 1773 O O . TYR A 1 218 ? -5.836 -12.078 4.559 1 93.31 218 TYR A O 1
ATOM 1781 N N . SER A 1 219 ? -4.633 -13.852 3.924 1 92.56 219 SER A N 1
ATOM 1782 C CA . SER A 1 219 ? -5.555 -14.164 2.84 1 92.56 219 SER A CA 1
ATOM 1783 C C . SER A 1 219 ? -6.938 -14.508 3.375 1 92.56 219 SER A C 1
ATOM 1785 O O . SER A 1 219 ? -7.953 -14.141 2.775 1 92.56 219 SER A O 1
ATOM 1787 N N . TYR A 1 220 ? -6.988 -15.195 4.441 1 90.69 220 TYR A N 1
ATOM 1788 C CA . TYR A 1 220 ? -8.25 -15.539 5.094 1 90.69 220 TYR A CA 1
ATOM 1789 C C . TYR A 1 220 ? -9.016 -14.281 5.48 1 90.69 220 TYR A C 1
ATOM 1791 O O . TYR A 1 220 ? -10.219 -14.172 5.207 1 90.69 220 TYR A O 1
ATOM 1799 N N . PHE A 1 221 ? -8.359 -13.352 6.066 1 88.62 221 PHE A N 1
ATOM 1800 C CA . PHE A 1 221 ? -9.008 -12.133 6.527 1 88.62 221 PHE A CA 1
ATOM 1801 C C . PHE A 1 221 ? -9.492 -11.297 5.344 1 88.62 221 PHE A C 1
ATOM 1803 O O . PHE A 1 221 ? -10.562 -10.68 5.41 1 88.62 221 PHE A O 1
ATOM 1810 N N . ILE A 1 222 ? -8.719 -11.258 4.32 1 89.75 222 ILE A N 1
ATOM 1811 C CA . ILE A 1 222 ? -9.117 -10.516 3.131 1 89.75 222 ILE A CA 1
ATOM 1812 C C . ILE A 1 222 ? -10.414 -11.109 2.568 1 89.75 222 ILE A C 1
ATOM 1814 O O . ILE A 1 222 ? -11.336 -10.375 2.221 1 89.75 222 ILE A O 1
ATOM 1818 N N . MET A 1 223 ? -10.492 -12.406 2.545 1 88.56 223 MET A N 1
ATOM 1819 C CA . MET A 1 223 ? -11.664 -13.07 1.991 1 88.56 223 MET A CA 1
ATOM 1820 C C . MET A 1 223 ? -12.891 -12.828 2.861 1 88.56 223 MET A C 1
ATOM 1822 O O . MET A 1 223 ? -13.953 -12.461 2.355 1 88.56 223 MET A O 1
ATOM 1826 N N . VAL A 1 224 ? -12.742 -12.914 4.121 1 84 224 VAL A N 1
ATOM 1827 C CA . VAL A 1 224 ? -13.875 -12.875 5.039 1 84 224 VAL A CA 1
ATOM 1828 C C . VAL A 1 224 ? -14.312 -11.422 5.254 1 84 224 VAL A C 1
ATOM 1830 O O . VAL A 1 224 ? -15.508 -11.141 5.344 1 84 224 VAL A O 1
ATOM 1833 N N . ARG A 1 225 ? -13.375 -10.547 5.223 1 80.94 225 ARG A N 1
ATOM 1834 C CA . ARG A 1 225 ? -13.703 -9.188 5.637 1 80.94 225 ARG A CA 1
ATOM 1835 C C . ARG A 1 225 ? -13.938 -8.289 4.43 1 80.94 225 ARG A C 1
ATOM 1837 O O . ARG A 1 225 ? -14.695 -7.324 4.508 1 80.94 225 ARG A O 1
ATOM 1844 N N . LEU A 1 226 ? -13.281 -8.602 3.357 1 83.31 226 LEU A N 1
ATOM 1845 C CA . LEU A 1 226 ? -13.367 -7.672 2.234 1 83.31 226 LEU A CA 1
ATOM 1846 C C . LEU A 1 226 ? -14.188 -8.273 1.097 1 83.31 226 LEU A C 1
ATOM 1848 O O . LEU A 1 226 ? -14.898 -7.555 0.385 1 83.31 226 LEU A O 1
ATOM 1852 N N . CYS A 1 227 ? -14.156 -9.516 0.923 1 85.5 227 CYS A N 1
ATOM 1853 C CA . CYS A 1 227 ? -14.805 -10.117 -0.239 1 85.5 227 CYS A CA 1
ATOM 1854 C C . CYS A 1 227 ? -16.203 -10.609 0.11 1 85.5 227 CYS A C 1
ATOM 1856 O O . CYS A 1 227 ? -17.172 -10.297 -0.586 1 85.5 227 CYS A O 1
ATOM 1858 N N . VAL A 1 228 ? -16.422 -11.32 1.21 1 81.88 228 VAL A N 1
ATOM 1859 C CA . VAL A 1 228 ? -17.688 -11.977 1.558 1 81.88 228 VAL A CA 1
ATOM 1860 C C . VAL A 1 228 ? -18.781 -10.938 1.74 1 81.88 228 VAL A C 1
ATOM 1862 O O . VAL A 1 228 ? -19.891 -11.086 1.217 1 81.88 228 VAL A O 1
ATOM 1865 N N . PRO A 1 229 ? -18.484 -9.828 2.4 1 76.31 229 PRO A N 1
ATOM 1866 C CA . PRO A 1 229 ? -19.562 -8.859 2.602 1 76.31 229 PRO A CA 1
ATOM 1867 C C . PRO A 1 229 ? -20.062 -8.25 1.293 1 76.31 229 PRO A C 1
ATOM 1869 O O . PRO A 1 229 ? -21.234 -7.852 1.197 1 76.31 229 PRO A O 1
ATOM 1872 N N . VAL A 1 230 ? -19.297 -8.234 0.284 1 76.44 230 VAL A N 1
ATOM 1873 C CA . VAL A 1 230 ? -19.672 -7.637 -0.996 1 76.44 230 VAL A CA 1
ATOM 1874 C C . VAL A 1 230 ? -20.578 -8.586 -1.772 1 76.44 230 VAL A C 1
ATOM 1876 O O . VAL A 1 230 ? -21.5 -8.156 -2.453 1 76.44 230 VAL A O 1
ATOM 1879 N N . PHE A 1 231 ? -20.406 -9.82 -1.6 1 77 231 PHE A N 1
ATOM 1880 C CA . PHE A 1 231 ? -21.094 -10.758 -2.488 1 77 231 PHE A CA 1
ATOM 1881 C C . PHE A 1 231 ? -22.156 -11.539 -1.738 1 77 231 PHE A C 1
ATOM 1883 O O . PHE A 1 231 ? -22.984 -12.227 -2.352 1 77 231 PHE A O 1
ATOM 1890 N N . ARG A 1 232 ? -22.172 -11.477 -0.356 1 66.94 232 ARG A N 1
ATOM 1891 C CA . ARG A 1 232 ? -23.219 -12.164 0.389 1 66.94 232 ARG A CA 1
ATOM 1892 C C . ARG A 1 232 ? -24.547 -11.445 0.241 1 66.94 232 ARG A C 1
ATOM 1894 O O . ARG A 1 232 ? -25.609 -12.039 0.47 1 66.94 232 ARG A O 1
ATOM 1901 N N . ASN A 1 233 ? -24.828 -10.789 -0.851 1 57.09 233 ASN A N 1
ATOM 1902 C CA . ASN A 1 233 ? -26.062 -10.102 -1.199 1 57.09 233 ASN A CA 1
ATOM 1903 C C . ASN A 1 233 ? -27.188 -10.438 -0.222 1 57.09 233 ASN A C 1
ATOM 1905 O O . ASN A 1 233 ? -27.938 -11.383 -0.446 1 57.09 233 ASN A O 1
ATOM 1909 N N . GLU A 1 234 ? -27.125 -10.047 1.031 1 52.16 234 GLU A N 1
ATOM 1910 C CA . GLU A 1 234 ? -28.25 -10.391 1.906 1 52.16 234 GLU A CA 1
ATOM 1911 C C . GLU A 1 234 ? -29.578 -10.016 1.269 1 52.16 234 GLU A C 1
ATOM 1913 O O . GLU A 1 234 ? -30.609 -10.633 1.553 1 52.16 234 GLU A O 1
ATOM 1918 N N . GLY A 1 235 ? -29.703 -8.859 0.544 1 50.41 235 GLY A N 1
ATOM 1919 C CA . GLY A 1 235 ? -31.062 -8.453 0.217 1 50.41 235 GLY A CA 1
ATOM 1920 C C . GLY A 1 235 ? -31.578 -9.102 -1.05 1 50.41 235 GLY A C 1
ATOM 1921 O O . GLY A 1 235 ? -32.688 -8.797 -1.489 1 50.41 235 GLY A O 1
ATOM 1922 N N . SER A 1 236 ? -31.219 -10.266 -1.494 1 52.41 236 SER A N 1
ATOM 1923 C CA . SER A 1 236 ? -31.844 -11.086 -2.527 1 52.41 236 SER A CA 1
ATOM 1924 C C . SER A 1 236 ? -32 -10.305 -3.824 1 52.41 236 SER A C 1
ATOM 1926 O O . SER A 1 236 ? -32.938 -10.57 -4.59 1 52.41 236 SER A O 1
ATOM 1928 N N . LYS A 1 237 ? -31.422 -9.086 -4.098 1 56.12 237 LYS A N 1
ATOM 1929 C CA . LYS A 1 237 ? -31.703 -8.359 -5.332 1 56.12 237 LYS A CA 1
ATOM 1930 C C . LYS A 1 237 ? -30.766 -8.789 -6.453 1 56.12 237 LYS A C 1
ATOM 1932 O O . LYS A 1 237 ? -29.594 -9.102 -6.203 1 56.12 237 LYS A O 1
ATOM 1937 N N . PRO A 1 238 ? -31.328 -8.992 -7.664 1 60.22 238 PRO A N 1
ATOM 1938 C CA . PRO A 1 238 ? -30.516 -9.367 -8.828 1 60.22 238 PRO A CA 1
ATOM 1939 C C . PRO A 1 238 ? -29.359 -8.398 -9.07 1 60.22 238 PRO A C 1
ATOM 1941 O O . PRO A 1 238 ? -29.469 -7.211 -8.773 1 60.22 238 PRO A O 1
ATOM 1944 N N . PHE A 1 239 ? -28.219 -8.961 -9.438 1 64.81 239 PHE A N 1
ATOM 1945 C CA . PHE A 1 239 ? -27.078 -8.109 -9.758 1 64.81 239 PHE A CA 1
ATOM 1946 C C . PHE A 1 239 ? -27.359 -7.262 -10.992 1 64.81 239 PHE A C 1
ATOM 1948 O O . PHE A 1 239 ? -27.578 -7.797 -12.086 1 64.81 239 PHE A O 1
ATOM 1955 N N . SER A 1 240 ? -27.656 -5.996 -10.766 1 75.75 240 SER A N 1
ATOM 1956 C CA . SER A 1 240 ? -27.766 -5.027 -11.852 1 75.75 240 SER A CA 1
ATOM 1957 C C . SER A 1 240 ? -26.406 -4.68 -12.43 1 75.75 240 SER A C 1
ATOM 1959 O O . SER A 1 240 ? -25.375 -5.016 -11.844 1 75.75 240 SER A O 1
ATOM 1961 N N . LYS A 1 241 ? -26.359 -4.16 -13.641 1 79.19 241 LYS A N 1
ATOM 1962 C CA . LYS A 1 241 ? -25.125 -3.719 -14.281 1 79.19 241 LYS A CA 1
ATOM 1963 C C . LYS A 1 241 ? -24.359 -2.74 -13.391 1 79.19 241 LYS A C 1
ATOM 1965 O O . LYS A 1 241 ? -23.125 -2.789 -13.32 1 79.19 241 LYS A O 1
ATOM 1970 N N . ARG A 1 242 ? -25.109 -2.02 -12.719 1 79.12 242 ARG A N 1
ATOM 1971 C CA . ARG A 1 242 ? -24.5 -1.042 -11.82 1 79.12 242 ARG A CA 1
ATOM 1972 C C . ARG A 1 242 ? -23.797 -1.732 -10.664 1 79.12 242 ARG A C 1
ATOM 1974 O O . ARG A 1 242 ? -22.641 -1.422 -10.352 1 79.12 242 ARG A O 1
ATOM 1981 N N . THR A 1 243 ? -24.453 -2.676 -10.195 1 78.62 243 THR A N 1
ATOM 1982 C CA . THR A 1 243 ? -23.906 -3.367 -9.031 1 78.62 243 THR A CA 1
ATOM 1983 C C . THR A 1 243 ? -22.688 -4.211 -9.422 1 78.62 243 THR A C 1
ATOM 1985 O O . THR A 1 243 ? -21.75 -4.352 -8.648 1 78.62 243 THR A O 1
ATOM 1988 N N . LEU A 1 244 ? -22.766 -4.676 -10.609 1 82.06 244 LEU A N 1
ATOM 1989 C CA . LEU A 1 244 ? -21.656 -5.484 -11.094 1 82.06 244 LEU A CA 1
ATOM 1990 C C . LEU A 1 244 ? -20.391 -4.633 -11.258 1 82.06 244 LEU A C 1
ATOM 1992 O O . LEU A 1 244 ? -19.312 -5.047 -10.852 1 82.06 244 LEU A O 1
ATOM 1996 N N . VAL A 1 245 ? -20.594 -3.473 -11.766 1 82.31 245 VAL A N 1
ATOM 1997 C CA . VAL A 1 245 ? -19.469 -2.582 -11.992 1 82.31 245 VAL A CA 1
ATOM 1998 C C . VAL A 1 245 ? -18.891 -2.133 -10.648 1 82.31 245 VAL A C 1
ATOM 2000 O O . VAL A 1 245 ? -17.672 -2.088 -10.477 1 82.31 245 VAL A O 1
ATOM 2003 N N . LEU A 1 246 ? -19.703 -1.867 -9.75 1 81.12 246 LEU A N 1
ATOM 2004 C CA . LEU A 1 246 ? -19.25 -1.46 -8.43 1 81.12 246 LEU A CA 1
ATOM 2005 C C . LEU A 1 246 ? -18.531 -2.604 -7.723 1 81.12 246 LEU A C 1
ATOM 2007 O O . LEU A 1 246 ? -17.516 -2.391 -7.07 1 81.12 246 LEU A O 1
ATOM 2011 N N . ALA A 1 247 ? -19.047 -3.717 -7.953 1 85.69 247 ALA A N 1
ATOM 2012 C CA . ALA A 1 247 ? -18.422 -4.891 -7.348 1 85.69 247 ALA A CA 1
ATOM 2013 C C . ALA A 1 247 ? -17.047 -5.152 -7.953 1 85.69 247 ALA A C 1
ATOM 2015 O O . ALA A 1 247 ? -16.109 -5.547 -7.25 1 85.69 247 ALA A O 1
ATOM 2016 N N . LEU A 1 248 ? -17 -4.965 -9.211 1 87.94 248 LEU A N 1
ATOM 2017 C CA . LEU A 1 248 ? -15.727 -5.148 -9.914 1 87.94 248 LEU A CA 1
ATOM 2018 C C . LEU A 1 248 ? -14.664 -4.207 -9.359 1 87.94 248 LEU A C 1
ATOM 2020 O O . LEU A 1 248 ? -13.539 -4.633 -9.078 1 87.94 248 LEU A O 1
ATOM 2024 N N . PHE A 1 249 ? -15.016 -3.086 -9.148 1 84.44 249 PHE A N 1
ATOM 2025 C CA . PHE A 1 249 ? -14.047 -2.094 -8.703 1 84.44 249 PHE A CA 1
ATOM 2026 C C . PHE A 1 249 ? -13.758 -2.256 -7.215 1 84.44 249 PHE A C 1
ATOM 2028 O O . PHE A 1 249 ? -12.625 -2.059 -6.777 1 84.44 249 PHE A O 1
ATOM 2035 N N . ASN A 1 250 ? -14.727 -2.652 -6.469 1 84.5 250 ASN A N 1
ATOM 2036 C CA . ASN A 1 250 ? -14.508 -2.914 -5.051 1 84.5 250 ASN A CA 1
ATOM 2037 C C . ASN A 1 250 ? -13.617 -4.133 -4.836 1 84.5 250 ASN A C 1
ATOM 2039 O O . ASN A 1 250 ? -12.992 -4.273 -3.779 1 84.5 250 ASN A O 1
ATOM 2043 N N . SER A 1 251 ? -13.57 -4.91 -5.852 1 91.75 251 SER A N 1
ATOM 2044 C CA . SER A 1 251 ? -12.797 -6.141 -5.738 1 91.75 251 SER A CA 1
ATOM 2045 C C . SER A 1 251 ? -11.359 -5.941 -6.223 1 91.75 251 SER A C 1
ATOM 2047 O O . SER A 1 251 ? -10.531 -6.84 -6.102 1 91.75 251 SER A O 1
ATOM 2049 N N . SER A 1 252 ? -11.062 -4.766 -6.723 1 92.06 252 SER A N 1
ATOM 2050 C CA . SER A 1 252 ? -9.727 -4.512 -7.262 1 92.06 252 SER A CA 1
ATOM 2051 C C . SER A 1 252 ? -8.672 -4.523 -6.156 1 92.06 252 SER A C 1
ATOM 2053 O O . SER A 1 252 ? -7.605 -5.117 -6.32 1 92.06 252 SER A O 1
ATOM 2055 N N . LEU A 1 253 ? -9.031 -3.943 -5.051 1 88.81 253 LEU A N 1
ATOM 2056 C CA . LEU A 1 253 ? -8.055 -3.852 -3.969 1 88.81 253 LEU A CA 1
ATOM 2057 C C . LEU A 1 253 ? -7.82 -5.219 -3.334 1 88.81 253 LEU A C 1
ATOM 2059 O O . LEU A 1 253 ? -6.68 -5.676 -3.246 1 88.81 253 LEU A O 1
ATOM 2063 N N . PRO A 1 254 ? -8.859 -5.883 -2.939 1 91.75 254 PRO A N 1
ATOM 2064 C CA . PRO A 1 254 ? -8.617 -7.238 -2.441 1 91.75 254 PRO A CA 1
ATOM 2065 C C . PRO A 1 254 ? -7.906 -8.125 -3.461 1 91.75 254 PRO A C 1
ATOM 2067 O O . PRO A 1 254 ? -7.086 -8.969 -3.088 1 91.75 254 PRO A O 1
ATOM 2070 N N . GLY A 1 255 ? -8.258 -7.926 -4.688 1 94.69 255 GLY A N 1
ATOM 2071 C CA . GLY A 1 255 ? -7.637 -8.719 -5.734 1 94.69 255 GLY A CA 1
ATOM 2072 C C . GLY A 1 255 ? -6.133 -8.523 -5.82 1 94.69 255 GLY A C 1
ATOM 2073 O O . GLY A 1 255 ? -5.379 -9.5 -5.891 1 94.69 255 GLY A O 1
ATOM 2074 N N . ILE A 1 256 ? -5.691 -7.281 -5.824 1 95.12 256 ILE A N 1
ATOM 2075 C CA . ILE A 1 256 ? -4.258 -7.012 -5.918 1 95.12 256 ILE A CA 1
ATOM 2076 C C . ILE A 1 256 ? -3.559 -7.496 -4.648 1 95.12 256 ILE A C 1
ATOM 2078 O O . ILE A 1 256 ? -2.42 -7.965 -4.703 1 95.12 256 ILE A O 1
ATOM 2082 N N . MET A 1 257 ? -4.195 -7.375 -3.516 1 94.44 257 MET A N 1
ATOM 2083 C CA . MET A 1 257 ? -3.619 -7.867 -2.268 1 94.44 257 MET A CA 1
ATOM 2084 C C . MET A 1 257 ? -3.412 -9.375 -2.324 1 94.44 257 MET A C 1
ATOM 2086 O O . MET A 1 257 ? -2.377 -9.883 -1.885 1 94.44 257 MET A O 1
ATOM 2090 N N . ILE A 1 258 ? -4.348 -10.031 -2.865 1 95.25 258 ILE A N 1
ATOM 2091 C CA . ILE A 1 258 ? -4.25 -11.484 -2.984 1 95.25 258 ILE A CA 1
ATOM 2092 C C . ILE A 1 258 ? -3.111 -11.844 -3.936 1 95.25 258 ILE A C 1
ATOM 2094 O O . ILE A 1 258 ? -2.348 -12.773 -3.672 1 95.25 258 ILE A O 1
ATOM 2098 N N . LEU A 1 259 ? -3.047 -11.117 -5.027 1 96.12 259 LEU A N 1
ATOM 2099 C CA . LEU A 1 259 ? -1.96 -11.352 -5.973 1 96.12 259 LEU A CA 1
ATOM 2100 C C . LEU A 1 259 ? -0.604 -11.164 -5.297 1 96.12 259 LEU A C 1
ATOM 2102 O O . LEU A 1 259 ? 0.285 -12.008 -5.441 1 96.12 259 LEU A O 1
ATOM 2106 N N . LEU A 1 260 ? -0.414 -10.094 -4.57 1 96.5 260 LEU A N 1
ATOM 2107 C CA . LEU A 1 260 ? 0.85 -9.797 -3.906 1 96.5 260 LEU A CA 1
ATOM 2108 C C . LEU A 1 260 ? 1.16 -10.836 -2.834 1 96.5 260 LEU A C 1
ATOM 2110 O O . LEU A 1 260 ? 2.312 -11.242 -2.674 1 96.5 260 LEU A O 1
ATOM 2114 N N . LEU A 1 261 ? 0.164 -11.25 -2.156 1 96.62 261 LEU A N 1
ATOM 2115 C CA . LEU A 1 261 ? 0.352 -12.25 -1.109 1 96.62 261 LEU A CA 1
ATOM 2116 C C . LEU A 1 261 ? 0.73 -13.602 -1.71 1 96.62 261 LEU A C 1
ATOM 2118 O O . LEU A 1 261 ? 1.59 -14.305 -1.175 1 96.62 261 LEU A O 1
ATOM 2122 N N . ALA A 1 262 ? 0.04 -13.953 -2.771 1 95.56 262 ALA A N 1
ATOM 2123 C CA . ALA A 1 262 ? 0.368 -15.211 -3.449 1 95.56 262 ALA A CA 1
ATOM 2124 C C . ALA A 1 262 ? 1.802 -15.188 -3.973 1 95.56 262 ALA A C 1
ATOM 2126 O O . ALA A 1 262 ? 2.535 -16.172 -3.824 1 95.56 262 ALA A O 1
ATOM 2127 N N . PHE A 1 263 ? 2.199 -14.086 -4.559 1 97.5 263 PHE A N 1
ATOM 2128 C CA . PHE A 1 263 ? 3.578 -13.93 -5.008 1 97.5 263 PHE A CA 1
ATOM 2129 C C . PHE A 1 263 ? 4.547 -14.07 -3.844 1 97.5 263 PHE A C 1
ATOM 2131 O O . PHE A 1 263 ? 5.52 -14.828 -3.928 1 97.5 263 PHE A O 1
ATOM 2138 N N . PHE A 1 264 ? 4.293 -13.328 -2.801 1 97.88 264 PHE A N 1
ATOM 2139 C CA . PHE A 1 264 ? 5.195 -13.297 -1.654 1 97.88 264 PHE A CA 1
ATOM 2140 C C . PHE A 1 264 ? 5.246 -14.664 -0.971 1 97.88 264 PHE A C 1
ATOM 2142 O O . PHE A 1 264 ? 6.32 -15.133 -0.596 1 97.88 264 PHE A O 1
ATOM 2149 N N . ALA A 1 265 ? 4.207 -15.328 -0.826 1 97.44 265 ALA A N 1
ATOM 2150 C CA . ALA A 1 265 ? 4.125 -16.609 -0.118 1 97.44 265 ALA A CA 1
ATOM 2151 C C . ALA A 1 265 ? 4.734 -17.734 -0.946 1 97.44 265 ALA A C 1
ATOM 2153 O O . ALA A 1 265 ? 5.562 -18.5 -0.448 1 97.44 265 ALA A O 1
ATOM 2154 N N . PHE A 1 266 ? 4.406 -17.781 -2.227 1 95.69 266 PHE A N 1
ATOM 2155 C CA . PHE A 1 266 ? 4.781 -18.938 -3.018 1 95.69 266 PHE A CA 1
ATOM 2156 C C . PHE A 1 266 ? 6.109 -18.719 -3.729 1 95.69 266 PHE A C 1
ATOM 2158 O O . PHE A 1 266 ? 7.004 -19.562 -3.676 1 95.69 266 PHE A O 1
ATOM 2165 N N . LEU A 1 267 ? 6.254 -17.531 -4.367 1 97.06 267 LEU A N 1
ATOM 2166 C CA . LEU A 1 267 ? 7.43 -17.328 -5.203 1 97.06 267 LEU A CA 1
ATOM 2167 C C . LEU A 1 267 ? 8.602 -16.812 -4.383 1 97.06 267 LEU A C 1
ATOM 2169 O O . LEU A 1 267 ? 9.766 -17.016 -4.738 1 97.06 267 LEU A O 1
ATOM 2173 N N . HIS A 1 268 ? 8.242 -16.156 -3.311 1 97.94 268 HIS A N 1
ATOM 2174 C CA . HIS A 1 268 ? 9.344 -15.664 -2.488 1 97.94 268 HIS A CA 1
ATOM 2175 C C . HIS A 1 268 ? 9.594 -16.578 -1.299 1 97.94 268 HIS A C 1
ATOM 2177 O O . HIS A 1 268 ? 10.672 -17.172 -1.184 1 97.94 268 HIS A O 1
ATOM 2183 N N . CYS A 1 269 ? 8.648 -16.812 -0.447 1 98.12 269 CYS A N 1
ATOM 2184 C CA . CYS A 1 269 ? 8.859 -17.5 0.82 1 98.12 269 CYS A CA 1
ATOM 2185 C C . CYS A 1 269 ? 8.969 -19.016 0.608 1 98.12 269 CYS A C 1
ATOM 2187 O O . CYS A 1 269 ? 9.914 -19.641 1.087 1 98.12 269 CYS A O 1
ATOM 2189 N N . TRP A 1 270 ? 8.055 -19.594 -0.072 1 96.94 270 TRP A N 1
ATOM 2190 C CA . TRP A 1 270 ? 8.016 -21.047 -0.258 1 96.94 270 TRP A CA 1
ATOM 2191 C C . TRP A 1 270 ? 9.273 -21.531 -0.966 1 96.94 270 TRP A C 1
ATOM 2193 O O . TRP A 1 270 ? 9.93 -22.469 -0.505 1 96.94 270 TRP A O 1
ATOM 2203 N N . LEU A 1 271 ? 9.633 -20.906 -2.053 1 97.81 271 LEU A N 1
ATOM 2204 C CA . LEU A 1 271 ? 10.805 -21.312 -2.812 1 97.81 271 LEU A CA 1
ATOM 2205 C C . LEU A 1 271 ? 12.078 -21.047 -2.014 1 97.81 271 LEU A C 1
ATOM 2207 O O . LEU A 1 271 ? 13.008 -21.859 -2.041 1 97.81 271 LEU A O 1
ATOM 2211 N N . ASN A 1 272 ? 12.102 -19.938 -1.297 1 98.25 272 ASN A N 1
ATOM 2212 C CA . ASN A 1 272 ? 13.273 -19.672 -0.468 1 98.25 272 ASN A CA 1
ATOM 2213 C C . ASN A 1 272 ? 13.375 -20.656 0.696 1 98.25 272 ASN A C 1
ATOM 2215 O O . ASN A 1 272 ? 14.477 -21.016 1.112 1 98.25 272 ASN A O 1
ATOM 2219 N N . LEU A 1 273 ? 12.266 -21.031 1.243 1 98.06 273 LEU A N 1
ATOM 2220 C CA . LEU A 1 273 ? 12.273 -22 2.334 1 98.06 273 LEU A CA 1
ATOM 2221 C C . LEU A 1 273 ? 12.891 -23.312 1.889 1 98.06 273 LEU A C 1
ATOM 2223 O O . LEU A 1 273 ? 13.797 -23.828 2.545 1 98.06 273 LEU A O 1
ATOM 2227 N N . PHE A 1 274 ? 12.461 -23.859 0.784 1 97.25 274 PHE A N 1
ATOM 2228 C CA . PHE A 1 274 ? 13.008 -25.109 0.273 1 97.25 274 PHE A CA 1
ATOM 2229 C C . PHE A 1 274 ? 14.438 -24.922 -0.212 1 97.25 274 PHE A C 1
ATOM 2231 O O . PHE A 1 274 ? 15.266 -25.828 -0.101 1 97.25 274 PHE A O 1
ATOM 2238 N N . GLY A 1 275 ? 14.656 -23.719 -0.793 1 97.69 275 GLY A N 1
ATOM 2239 C CA . GLY A 1 275 ? 16.031 -23.422 -1.147 1 97.69 275 GLY A CA 1
ATOM 2240 C C . GLY A 1 275 ? 16.984 -23.484 0.036 1 97.69 275 GLY A C 1
ATOM 2241 O O . GLY A 1 275 ? 18.094 -24 -0.081 1 97.69 275 GLY A O 1
ATOM 2242 N N . GLU A 1 276 ? 16.5 -23 1.129 1 98 276 GLU A N 1
ATOM 2243 C CA . GLU A 1 276 ? 17.344 -22.984 2.328 1 98 276 GLU A CA 1
ATOM 2244 C C . GLU A 1 276 ? 17.484 -24.391 2.912 1 98 276 GLU A C 1
ATOM 2246 O O . GLU A 1 276 ? 18.578 -24.812 3.26 1 98 276 GLU A O 1
ATOM 2251 N N . LEU A 1 277 ? 16.406 -25.125 2.996 1 97.81 277 LEU A N 1
ATOM 2252 C CA . LEU A 1 277 ? 16.406 -26.469 3.574 1 97.81 277 LEU A CA 1
ATOM 2253 C C . LEU A 1 277 ? 17.281 -27.406 2.762 1 97.81 277 LEU A C 1
ATOM 2255 O O . LEU A 1 277 ? 17.922 -28.297 3.32 1 97.81 277 LEU A O 1
ATOM 2259 N N . LEU A 1 278 ? 17.375 -27.234 1.429 1 97.62 278 LEU A N 1
ATOM 2260 C CA . LEU A 1 278 ? 18.125 -28.109 0.54 1 97.62 278 LEU A CA 1
ATOM 2261 C C . LEU A 1 278 ? 19.469 -27.469 0.172 1 97.62 278 LEU A C 1
ATOM 2263 O O . LEU A 1 278 ? 20.219 -28.031 -0.635 1 97.62 278 LEU A O 1
ATOM 2267 N N . ARG A 1 279 ? 19.688 -26.312 0.681 1 97.94 279 ARG A N 1
ATOM 2268 C CA . ARG A 1 279 ? 20.922 -25.578 0.451 1 97.94 279 ARG A CA 1
ATOM 2269 C C . ARG A 1 279 ? 21.125 -25.281 -1.031 1 97.94 279 ARG A C 1
ATOM 2271 O O . ARG A 1 279 ? 22.234 -25.328 -1.546 1 97.94 279 ARG A O 1
ATOM 2278 N N . PHE A 1 280 ? 20.031 -25.094 -1.689 1 97.81 280 PHE A N 1
ATOM 2279 C CA . PHE A 1 280 ? 20.062 -24.703 -3.094 1 97.81 280 PHE A CA 1
ATOM 2280 C C . PHE A 1 280 ? 20.547 -23.266 -3.242 1 97.81 280 PHE A C 1
ATOM 2282 O O . PHE A 1 280 ? 19.953 -22.344 -2.662 1 97.81 280 PHE A O 1
ATOM 2289 N N . GLY A 1 281 ? 21.484 -22.938 -4.023 1 97.19 281 GLY A N 1
ATOM 2290 C CA . GLY A 1 281 ? 22.203 -21.672 -3.992 1 97.19 281 GLY A CA 1
ATOM 2291 C C . GLY A 1 281 ? 21.625 -20.641 -4.934 1 97.19 281 GLY A C 1
ATOM 2292 O O . GLY A 1 281 ? 21.828 -19.438 -4.746 1 97.19 281 GLY A O 1
ATOM 2293 N N . ASP A 1 282 ? 20.938 -21 -6.004 1 97.25 282 ASP A N 1
ATOM 2294 C CA . ASP A 1 282 ? 20.406 -20.062 -6.973 1 97.25 282 ASP A CA 1
ATOM 2295 C C . ASP A 1 282 ? 18.969 -19.656 -6.605 1 97.25 282 ASP A C 1
ATOM 2297 O O . ASP A 1 282 ? 18.031 -20.391 -6.895 1 97.25 282 ASP A O 1
ATOM 2301 N N . ARG A 1 283 ? 18.797 -18.406 -6.086 1 97.56 283 ARG A N 1
ATOM 2302 C CA . ARG A 1 283 ? 17.5 -18.016 -5.582 1 97.56 283 ARG A CA 1
ATOM 2303 C C . ARG A 1 283 ? 16.844 -16.969 -6.492 1 97.56 283 ARG A C 1
ATOM 2305 O O . ARG A 1 283 ? 16.109 -16.094 -6.027 1 97.56 283 ARG A O 1
ATOM 2312 N N . MET A 1 284 ? 17.188 -16.984 -7.707 1 97.25 284 MET A N 1
ATOM 2313 C CA . MET A 1 284 ? 16.531 -16.094 -8.656 1 97.25 284 MET A CA 1
ATOM 2314 C C . MET A 1 284 ? 15.195 -16.688 -9.109 1 97.25 284 MET A C 1
ATOM 2316 O O . MET A 1 284 ? 15.062 -17.125 -10.258 1 97.25 284 MET A O 1
ATOM 2320 N N . PHE A 1 285 ? 14.273 -16.625 -8.297 1 97.88 285 PHE A N 1
ATOM 2321 C CA . PHE A 1 285 ? 12.961 -17.188 -8.562 1 97.88 285 PHE A CA 1
ATOM 2322 C C . PHE A 1 285 ? 12.086 -16.203 -9.336 1 97.88 285 PHE A C 1
ATOM 2324 O O . PHE A 1 285 ? 11.141 -16.609 -10.008 1 97.88 285 PHE A O 1
ATOM 2331 N N . TYR A 1 286 ? 12.336 -14.969 -9.125 1 98.06 286 TYR A N 1
ATOM 2332 C CA . TYR A 1 286 ? 11.672 -13.852 -9.781 1 98.06 286 TYR A CA 1
ATOM 2333 C C . TYR A 1 286 ? 12.625 -12.672 -9.945 1 98.06 286 TYR A C 1
ATOM 2335 O O . TYR A 1 286 ? 13.734 -12.68 -9.414 1 98.06 286 TYR A O 1
ATOM 2343 N N . LYS A 1 287 ? 12.258 -11.789 -10.742 1 97.56 287 LYS A N 1
ATOM 2344 C CA . LYS A 1 287 ? 12.984 -10.531 -10.914 1 97.56 287 LYS A CA 1
ATOM 2345 C C . LYS A 1 287 ? 12.102 -9.336 -10.57 1 97.56 287 LYS A C 1
ATOM 2347 O O . LYS A 1 287 ? 11.148 -9.453 -9.805 1 97.56 287 LYS A O 1
ATOM 2352 N N . ASP A 1 288 ? 12.461 -8.141 -10.938 1 95.94 288 ASP A N 1
ATOM 2353 C CA . ASP A 1 288 ? 11.75 -6.93 -10.531 1 95.94 288 ASP A CA 1
ATOM 2354 C C . ASP A 1 288 ? 10.508 -6.707 -11.391 1 95.94 288 ASP A C 1
ATOM 2356 O O . ASP A 1 288 ? 10.367 -5.664 -12.023 1 95.94 288 ASP A O 1
ATOM 2360 N N . TRP A 1 289 ? 9.562 -7.641 -11.312 1 96.38 289 TRP A N 1
ATOM 2361 C CA . TRP A 1 289 ? 8.367 -7.613 -12.148 1 96.38 289 TRP A CA 1
ATOM 2362 C C . TRP A 1 289 ? 7.52 -6.383 -11.844 1 96.38 289 TRP A C 1
ATOM 2364 O O . TRP A 1 289 ? 6.773 -5.906 -12.703 1 96.38 289 TRP A O 1
ATOM 2374 N N . TRP A 1 290 ? 7.613 -5.801 -10.641 1 95.81 290 TRP A N 1
ATOM 2375 C CA . TRP A 1 290 ? 6.805 -4.645 -10.266 1 95.81 290 TRP A CA 1
ATOM 2376 C C . TRP A 1 290 ? 7.281 -3.389 -10.984 1 95.81 290 TRP A C 1
ATOM 2378 O O . TRP A 1 290 ? 6.57 -2.383 -11.031 1 95.81 290 TRP A O 1
ATOM 2388 N N . ASN A 1 291 ? 8.492 -3.426 -11.594 1 94.62 291 ASN A N 1
ATOM 2389 C CA . ASN A 1 291 ? 9.023 -2.305 -12.359 1 94.62 291 ASN A CA 1
ATOM 2390 C C . ASN A 1 291 ? 8.789 -2.488 -13.859 1 94.62 291 ASN A C 1
ATOM 2392 O O . ASN A 1 291 ? 9.258 -1.688 -14.664 1 94.62 291 ASN A O 1
ATOM 2396 N N . SER A 1 292 ? 8.047 -3.516 -14.219 1 92.75 292 SER A N 1
ATOM 2397 C CA . SER A 1 292 ? 7.871 -3.828 -15.633 1 92.75 292 SER A CA 1
ATOM 239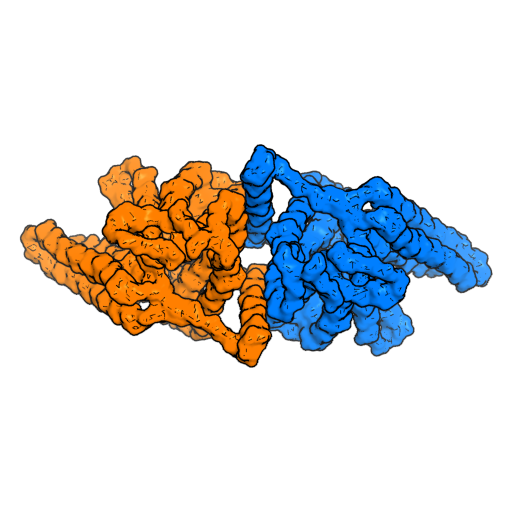8 C C . SER A 1 292 ? 7.059 -2.748 -16.344 1 92.75 292 SER A C 1
ATOM 2400 O O . SER A 1 292 ? 6.09 -2.229 -15.781 1 92.75 292 SER A O 1
ATOM 2402 N N . ALA A 1 293 ? 7.523 -2.439 -17.594 1 89.31 293 ALA A N 1
ATOM 2403 C CA . ALA A 1 293 ? 6.836 -1.433 -18.391 1 89.31 293 ALA A CA 1
ATOM 2404 C C . ALA A 1 293 ? 5.957 -2.088 -19.453 1 89.31 293 ALA A C 1
ATOM 2406 O O . ALA A 1 293 ? 5.281 -1.397 -20.234 1 89.31 293 ALA A O 1
ATOM 2407 N N . SER A 1 294 ? 6.004 -3.371 -19.531 1 88.25 294 SER A N 1
ATOM 2408 C CA . SER A 1 294 ? 5.191 -4.137 -20.469 1 88.25 294 SER A CA 1
ATOM 2409 C C . SER A 1 294 ? 4.758 -5.469 -19.875 1 88.25 294 SER A C 1
ATOM 2411 O O . SER A 1 294 ? 5.422 -6 -18.984 1 88.25 294 SER A O 1
ATOM 2413 N N . PHE A 1 295 ? 3.676 -5.984 -20.406 1 87.75 295 PHE A N 1
ATOM 2414 C CA . PHE A 1 295 ? 3.189 -7.27 -19.922 1 87.75 295 PHE A CA 1
ATOM 2415 C C . PHE A 1 295 ? 4.117 -8.398 -20.359 1 87.75 295 PHE A C 1
ATOM 2417 O O . PHE A 1 295 ? 4.254 -9.406 -19.656 1 87.75 295 PHE A O 1
ATOM 2424 N N . ALA A 1 296 ? 4.746 -8.195 -21.453 1 87.06 296 ALA A N 1
ATOM 2425 C CA . ALA A 1 296 ? 5.73 -9.18 -21.891 1 87.06 296 ALA A CA 1
ATOM 2426 C C . ALA A 1 296 ? 6.84 -9.336 -20.844 1 87.06 296 ALA A C 1
ATOM 2428 O O . ALA A 1 296 ? 7.203 -10.461 -20.484 1 87.06 296 ALA A O 1
ATOM 2429 N N . ASN A 1 297 ? 7.297 -8.203 -20.438 1 91.12 297 ASN A N 1
ATOM 2430 C CA . ASN A 1 297 ? 8.328 -8.227 -19.406 1 91.12 297 ASN A CA 1
ATOM 2431 C C . ASN A 1 297 ? 7.793 -8.766 -18.094 1 91.12 297 ASN A C 1
ATOM 2433 O O . ASN A 1 297 ? 8.5 -9.484 -17.375 1 91.12 297 ASN A O 1
ATOM 2437 N N . TYR A 1 298 ? 6.633 -8.445 -17.812 1 92 298 TYR A N 1
ATOM 2438 C CA . TYR A 1 298 ? 5.996 -8.938 -16.594 1 92 298 TYR A CA 1
ATOM 2439 C C . TYR A 1 298 ? 5.941 -10.453 -16.578 1 92 298 TYR A C 1
ATOM 2441 O O . TYR A 1 298 ? 6.324 -11.094 -15.602 1 92 298 TYR A O 1
ATOM 2449 N N . TYR A 1 299 ? 5.547 -11.094 -17.641 1 89.69 299 TYR A N 1
ATOM 2450 C CA . TYR A 1 299 ? 5.398 -12.539 -17.719 1 89.69 299 TYR A CA 1
ATOM 2451 C C . TYR A 1 299 ? 6.754 -13.234 -17.625 1 89.69 299 TYR A C 1
ATOM 2453 O O . TYR A 1 299 ? 6.855 -14.344 -17.109 1 89.69 299 TYR A O 1
ATOM 2461 N N . ARG A 1 300 ? 7.754 -12.531 -18.016 1 91.12 300 ARG A N 1
ATOM 2462 C CA . ARG A 1 300 ? 9.094 -13.117 -18.016 1 91.12 300 ARG A CA 1
ATOM 2463 C C . ARG A 1 300 ? 9.742 -13 -16.641 1 91.12 300 ARG A C 1
ATOM 2465 O O . ARG A 1 300 ? 10.625 -13.781 -16.297 1 91.12 300 ARG A O 1
ATOM 2472 N N . THR A 1 301 ? 9.227 -12.047 -15.867 1 95.38 301 THR A N 1
ATOM 2473 C CA . THR A 1 301 ? 10.008 -11.727 -14.68 1 95.38 301 THR A CA 1
ATOM 2474 C C . THR A 1 301 ? 9.242 -12.109 -13.414 1 95.38 301 THR A C 1
ATOM 2476 O O . THR A 1 301 ? 9.836 -12.258 -12.344 1 95.38 301 THR A O 1
ATOM 2479 N N . TRP A 1 302 ? 7.984 -12.266 -13.445 1 95.12 302 TRP A N 1
ATOM 2480 C CA . TRP A 1 302 ? 7.195 -12.516 -12.242 1 95.12 302 TRP A CA 1
ATOM 2481 C C . TRP A 1 302 ? 7.445 -13.914 -11.711 1 95.12 302 TRP A C 1
ATOM 2483 O O . TRP A 1 302 ? 7.543 -14.117 -10.492 1 95.12 302 TRP A O 1
ATOM 2493 N N . ASN A 1 303 ? 7.598 -14.875 -12.562 1 95.88 303 ASN A N 1
ATOM 2494 C CA . ASN A 1 303 ? 7.871 -16.266 -12.242 1 95.88 303 ASN A CA 1
ATOM 2495 C C . ASN A 1 303 ? 8.953 -16.859 -13.141 1 95.88 303 ASN A C 1
ATOM 2497 O O . ASN A 1 303 ? 8.648 -17.5 -14.148 1 95.88 303 ASN A O 1
ATOM 2501 N N . VAL A 1 304 ? 10.195 -16.703 -12.734 1 97.06 304 VAL A N 1
ATOM 2502 C CA . VAL A 1 304 ? 11.336 -17.078 -13.555 1 97.06 304 VAL A CA 1
ATOM 2503 C C . VAL A 1 304 ? 11.453 -18.609 -13.609 1 97.06 304 VAL A C 1
ATOM 2505 O O . VAL A 1 304 ? 11.867 -19.172 -14.625 1 97.06 304 VAL A O 1
ATOM 2508 N N . VAL A 1 305 ? 11.031 -19.266 -12.586 1 95.69 305 VAL A N 1
ATOM 2509 C CA . VAL A 1 305 ? 11.156 -20.719 -12.484 1 95.69 305 VAL A CA 1
ATOM 2510 C C . VAL A 1 305 ? 10.328 -21.391 -13.578 1 95.69 305 VAL A C 1
ATOM 2512 O O . VAL A 1 305 ? 10.852 -22.188 -14.352 1 95.69 305 VAL A O 1
ATOM 2515 N N . VAL A 1 306 ? 9.055 -21.031 -13.68 1 94.5 306 VAL A N 1
ATOM 2516 C CA . VAL A 1 306 ? 8.18 -21.609 -14.688 1 94.5 306 VAL A CA 1
ATOM 2517 C C . VAL A 1 306 ? 8.547 -21.078 -16.062 1 94.5 306 VAL A C 1
ATOM 2519 O O . VAL A 1 306 ? 8.492 -21.812 -17.062 1 94.5 306 VAL A O 1
ATOM 2522 N N . HIS A 1 307 ? 8.93 -19.844 -16.109 1 94.44 307 HIS A N 1
ATOM 2523 C CA . HIS A 1 307 ? 9.328 -19.25 -17.375 1 94.44 307 HIS A CA 1
ATOM 2524 C C . HIS A 1 307 ? 10.508 -20 -17.984 1 94.44 307 HIS A C 1
ATOM 2526 O O . HIS A 1 307 ? 10.531 -20.25 -19.188 1 94.44 307 HIS A O 1
ATOM 2532 N N . ASP A 1 308 ? 11.5 -20.312 -17.203 1 95.44 308 ASP A N 1
ATOM 2533 C CA . ASP A 1 308 ? 12.672 -21.031 -17.672 1 95.44 308 ASP A CA 1
ATOM 2534 C C . ASP A 1 308 ? 12.281 -22.375 -18.266 1 95.44 308 ASP A C 1
ATOM 2536 O O . ASP A 1 308 ? 12.781 -22.766 -19.328 1 95.44 308 ASP A O 1
ATOM 2540 N N . TRP A 1 309 ? 11.453 -23.047 -17.594 1 95.38 309 TRP A N 1
ATOM 2541 C CA . TRP A 1 309 ? 11.016 -24.359 -18.078 1 95.38 309 TRP A CA 1
ATOM 2542 C C . TRP A 1 309 ? 10.312 -24.234 -19.422 1 95.38 309 TRP A C 1
ATOM 2544 O O . TRP A 1 309 ? 10.602 -24.984 -20.359 1 95.38 309 TRP A O 1
ATOM 2554 N N . LEU A 1 310 ? 9.391 -23.266 -19.531 1 94.56 310 LEU A N 1
ATOM 2555 C CA . LEU A 1 310 ? 8.641 -23.062 -20.766 1 94.56 310 LEU A CA 1
ATOM 2556 C C . LEU A 1 310 ? 9.562 -22.594 -21.875 1 94.56 310 LEU A C 1
ATOM 2558 O O . LEU A 1 310 ? 9.352 -22.922 -23.047 1 94.56 310 LEU A O 1
ATOM 2562 N N . TYR A 1 311 ? 10.539 -21.812 -21.484 1 94.12 311 TYR A N 1
ATOM 2563 C CA . TYR A 1 311 ? 11.484 -21.312 -22.469 1 94.12 311 TYR A CA 1
ATOM 2564 C C . TYR A 1 311 ? 12.344 -22.438 -23.031 1 94.12 311 TYR A C 1
ATOM 2566 O O . TYR A 1 311 ? 12.438 -22.609 -24.25 1 94.12 311 TYR A O 1
ATOM 2574 N N . TYR A 1 312 ? 12.914 -23.281 -22.234 1 93.69 312 TYR A N 1
ATOM 2575 C CA . TYR A 1 312 ? 13.883 -24.297 -22.656 1 93.69 312 TYR A CA 1
ATOM 2576 C C . TYR A 1 312 ? 13.172 -25.5 -23.266 1 93.69 312 TYR A C 1
ATOM 2578 O O . TYR A 1 312 ? 13.68 -26.109 -24.219 1 93.69 312 TYR A O 1
ATOM 2586 N N . TYR A 1 313 ? 11.969 -25.828 -22.766 1 93.12 313 TYR A N 1
ATOM 2587 C CA . TYR A 1 313 ? 11.344 -27.062 -23.188 1 93.12 313 TYR A CA 1
ATOM 2588 C C . TYR A 1 313 ? 10.094 -26.797 -24.016 1 93.12 313 TYR A C 1
ATOM 2590 O O . TYR A 1 313 ? 9.531 -27.719 -24.625 1 93.12 313 TYR A O 1
ATOM 2598 N N . GLY A 1 314 ? 9.594 -25.641 -24 1 93.06 314 GLY A N 1
ATOM 2599 C CA . GLY A 1 314 ? 8.469 -25.25 -24.828 1 93.06 314 GLY A CA 1
ATOM 2600 C C . GLY A 1 314 ? 8.859 -24.422 -26.031 1 93.06 314 GLY A C 1
ATOM 2601 O O . GLY A 1 314 ? 8.797 -24.891 -27.172 1 93.06 314 GLY A O 1
ATOM 2602 N N . TYR A 1 315 ? 9.375 -23.297 -25.781 1 93.56 315 TYR A N 1
ATOM 2603 C CA . TYR A 1 315 ? 9.703 -22.344 -26.828 1 93.56 315 TYR A CA 1
ATOM 2604 C C . TYR A 1 315 ? 10.852 -22.844 -27.688 1 93.56 315 TYR A C 1
ATOM 2606 O O . TYR A 1 315 ? 10.727 -22.938 -28.922 1 93.56 315 TYR A O 1
ATOM 2614 N N . ARG A 1 316 ? 11.953 -23.266 -27.125 1 92 316 ARG A N 1
ATOM 2615 C CA . ARG A 1 316 ? 13.148 -23.703 -27.844 1 92 316 ARG A CA 1
ATOM 2616 C C . ARG A 1 316 ? 12.883 -24.984 -28.625 1 92 316 ARG A C 1
ATOM 2618 O O . ARG A 1 316 ? 13.367 -25.156 -29.75 1 92 316 ARG A O 1
ATOM 2625 N N . ASP A 1 317 ? 12.195 -25.891 -28.016 1 91 317 ASP A N 1
ATOM 2626 C CA . ASP A 1 317 ? 11.875 -27.141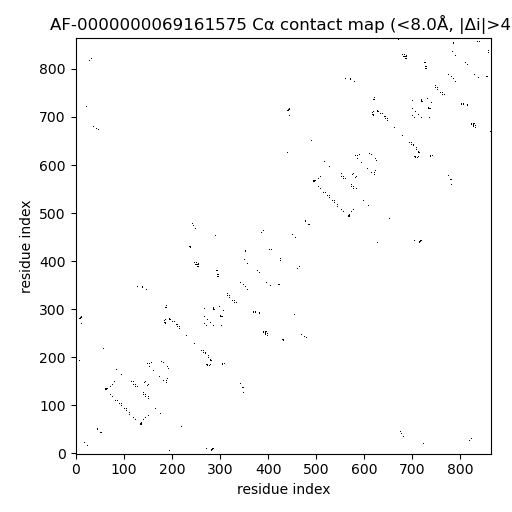 -28.688 1 91 317 ASP A CA 1
ATOM 2627 C C . ASP A 1 317 ? 10.969 -26.906 -29.891 1 91 317 ASP A C 1
ATOM 2629 O O . ASP A 1 317 ? 11.148 -27.516 -30.953 1 91 317 ASP A O 1
ATOM 2633 N N . PHE A 1 318 ? 10.008 -26.031 -29.641 1 92.44 318 PHE A N 1
ATOM 2634 C CA . PHE A 1 318 ? 9.141 -25.672 -30.75 1 92.44 318 PHE A CA 1
ATOM 2635 C C . PHE A 1 318 ? 9.938 -25.016 -31.875 1 92.44 318 PHE A C 1
ATOM 2637 O O . PHE A 1 318 ? 9.719 -25.312 -33.062 1 92.44 318 PHE A O 1
ATOM 2644 N N . LEU A 1 319 ? 10.852 -24.203 -31.547 1 91.62 319 LEU A N 1
ATOM 2645 C CA . LEU A 1 319 ? 11.688 -23.547 -32.531 1 91.62 319 LEU A CA 1
ATOM 2646 C C . LEU A 1 319 ? 12.602 -24.547 -33.25 1 91.62 319 LEU A C 1
ATOM 2648 O O . LEU A 1 319 ? 12.844 -24.422 -34.438 1 91.62 319 LEU A O 1
ATOM 2652 N N . TRP A 1 320 ? 13.078 -25.422 -32.5 1 89.81 320 TRP A N 1
ATOM 2653 C CA . TRP A 1 320 ? 13.93 -26.469 -33.062 1 89.81 320 TRP A CA 1
ATOM 2654 C C . TRP A 1 320 ? 13.148 -27.312 -34.062 1 89.81 320 TRP A C 1
ATOM 2656 O O . TRP A 1 320 ? 13.648 -27.625 -35.156 1 89.81 320 TRP A O 1
ATOM 2666 N N . LEU A 1 321 ? 11.938 -27.688 -33.719 1 89.38 321 LEU A N 1
ATOM 2667 C CA . LEU A 1 321 ? 11.102 -28.516 -34.594 1 89.38 321 LEU A CA 1
ATOM 2668 C C . LEU A 1 321 ? 10.695 -27.766 -35.844 1 89.38 321 LEU A C 1
ATOM 2670 O O . LEU A 1 321 ? 10.508 -28.359 -36.906 1 89.38 321 LEU A O 1
ATOM 2674 N N . SER A 1 322 ? 10.656 -26.453 -35.719 1 91.31 322 SER A N 1
ATOM 2675 C CA . SER A 1 322 ? 10.25 -25.641 -36.875 1 91.31 322 SER A CA 1
ATOM 2676 C C . SER A 1 322 ? 11.453 -25.094 -37.625 1 91.31 322 SER A C 1
ATOM 2678 O O . SER A 1 322 ? 11.305 -24.25 -38.5 1 91.31 322 SER A O 1
ATOM 2680 N N . ASN A 1 323 ? 12.602 -25.469 -37.344 1 90.06 323 ASN A N 1
ATOM 2681 C CA . ASN A 1 323 ? 13.844 -25.016 -37.938 1 90.06 323 ASN A CA 1
ATOM 2682 C C . ASN A 1 323 ? 14.023 -23.5 -37.812 1 90.06 323 ASN A C 1
ATOM 2684 O O . ASN A 1 323 ? 14.43 -22.828 -38.75 1 90.06 323 ASN A O 1
ATOM 2688 N N . GLY A 1 324 ? 13.578 -22.922 -36.594 1 83.81 324 GLY A N 1
ATOM 2689 C CA . GLY A 1 324 ? 13.805 -21.531 -36.219 1 83.81 324 GLY A CA 1
ATOM 2690 C C . GLY A 1 324 ? 12.898 -20.562 -36.969 1 83.81 324 GLY A C 1
ATOM 2691 O O . GLY A 1 324 ? 13.055 -19.344 -36.844 1 83.81 324 GLY A O 1
ATOM 2692 N N . ARG A 1 325 ? 11.93 -20.922 -37.875 1 83.94 325 ARG A N 1
ATOM 2693 C CA . ARG A 1 325 ? 11.211 -20.047 -38.781 1 83.94 325 ARG A CA 1
ATOM 2694 C C . ARG A 1 325 ? 10 -19.406 -38.125 1 83.94 325 ARG A C 1
ATOM 2696 O O . ARG A 1 325 ? 9.609 -18.297 -38.469 1 83.94 325 ARG A O 1
ATOM 2703 N N . PHE A 1 326 ? 9.477 -20.062 -37.031 1 88 326 PHE A N 1
ATOM 2704 C CA . PHE A 1 326 ? 8.211 -19.562 -36.531 1 88 326 PHE A CA 1
ATOM 2705 C C . PHE A 1 326 ? 8.367 -19.125 -35.062 1 88 326 PHE A C 1
ATOM 2707 O O . PHE A 1 326 ? 7.816 -19.75 -34.156 1 88 326 PHE A O 1
ATOM 2714 N N . ARG A 1 327 ? 8.875 -17.922 -34.812 1 87.69 327 ARG A N 1
ATOM 2715 C CA . ARG A 1 327 ? 9.125 -17.422 -33.469 1 87.69 327 ARG A CA 1
ATOM 2716 C C . ARG A 1 327 ? 7.816 -17.016 -32.781 1 87.69 327 ARG A C 1
ATOM 2718 O O . ARG A 1 327 ? 7.59 -17.344 -31.625 1 87.69 327 ARG A O 1
ATOM 2725 N N . SER A 1 328 ? 6.945 -16.312 -33.562 1 87.19 328 SER A N 1
ATOM 2726 C CA . SER A 1 328 ? 5.668 -15.859 -33 1 87.19 328 SER A CA 1
ATOM 2727 C C . SER A 1 328 ? 4.77 -17.047 -32.656 1 87.19 328 SER A C 1
ATOM 2729 O O . SER A 1 328 ? 4.062 -17.016 -31.641 1 87.19 328 SER A O 1
ATOM 2731 N N . ALA A 1 329 ? 4.801 -18 -33.5 1 89.75 329 ALA A N 1
ATOM 2732 C CA . ALA A 1 329 ? 3.992 -19.188 -33.219 1 89.75 329 ALA A CA 1
ATOM 2733 C C . ALA A 1 329 ? 4.484 -19.906 -31.984 1 89.75 329 ALA A C 1
ATOM 2735 O O . ALA A 1 329 ? 3.684 -20.469 -31.219 1 89.75 329 ALA A O 1
ATOM 2736 N N . ALA A 1 330 ? 5.77 -19.984 -31.797 1 92.25 330 ALA A N 1
ATOM 2737 C CA . ALA A 1 330 ? 6.344 -20.609 -30.609 1 92.25 330 ALA A CA 1
ATOM 2738 C C . ALA A 1 330 ? 5.906 -19.875 -29.344 1 92.25 330 ALA A C 1
ATOM 2740 O O . ALA A 1 330 ? 5.5 -20.5 -28.359 1 92.25 330 ALA A O 1
ATOM 2741 N N . MET A 1 331 ? 5.957 -18.578 -29.422 1 88.75 331 MET A N 1
ATOM 2742 C CA . MET A 1 331 ? 5.547 -17.766 -28.281 1 88.75 331 MET A CA 1
ATOM 2743 C C . MET A 1 331 ? 4.066 -17.953 -27.984 1 88.75 331 MET A C 1
ATOM 2745 O O . MET A 1 331 ? 3.678 -18.125 -26.812 1 88.75 331 MET A O 1
ATOM 2749 N N . LEU A 1 332 ? 3.291 -17.922 -29.016 1 88.81 332 LEU A N 1
ATOM 2750 C CA . LEU A 1 332 ? 1.85 -18.078 -28.859 1 88.81 332 LEU A CA 1
ATOM 2751 C C . LEU A 1 332 ? 1.519 -19.453 -28.297 1 88.81 332 LEU A C 1
ATOM 2753 O O . LEU A 1 332 ? 0.595 -19.594 -27.484 1 88.81 332 LEU A O 1
ATOM 2757 N N . SER A 1 333 ? 2.256 -20.406 -28.703 1 90.81 333 SER A N 1
ATOM 2758 C CA . SER A 1 333 ? 2.02 -21.766 -28.203 1 90.81 333 SER A CA 1
ATOM 2759 C C . SER A 1 333 ? 2.293 -21.844 -26.703 1 90.81 333 SER A C 1
ATOM 2761 O O . SER A 1 333 ? 1.541 -22.484 -25.969 1 90.81 333 SER A O 1
ATOM 2763 N N . VAL A 1 334 ? 3.334 -21.219 -26.266 1 90.88 334 VAL A N 1
ATOM 2764 C CA . VAL A 1 334 ? 3.678 -21.219 -24.844 1 90.88 334 VAL A CA 1
ATOM 2765 C C . VAL A 1 334 ? 2.602 -20.484 -24.047 1 90.88 334 VAL A C 1
ATOM 2767 O O . VAL A 1 334 ? 2.193 -20.938 -22.969 1 90.88 334 VAL A O 1
ATOM 2770 N N . PHE A 1 335 ? 2.062 -19.438 -24.578 1 89 335 PHE A N 1
ATOM 2771 C CA . PHE A 1 335 ? 1.009 -18.672 -23.922 1 89 335 PHE A CA 1
ATOM 2772 C C . PHE A 1 335 ? -0.277 -19.484 -23.844 1 89 335 PHE A C 1
ATOM 2774 O O . PHE A 1 335 ? -0.964 -19.453 -22.812 1 89 335 PHE A O 1
ATOM 2781 N N . LEU A 1 336 ? -0.496 -20.109 -24.891 1 89.38 336 LEU A N 1
ATOM 2782 C CA . LEU A 1 336 ? -1.72 -20.906 -24.938 1 89.38 336 LEU A CA 1
ATOM 2783 C C . LEU A 1 336 ? -1.651 -22.062 -23.953 1 89.38 336 LEU A C 1
ATOM 2785 O O . LEU A 1 336 ? -2.617 -22.328 -23.234 1 89.38 336 LEU A O 1
ATOM 2789 N N . VAL A 1 337 ? -0.553 -22.75 -23.938 1 90 337 VAL A N 1
ATOM 2790 C CA . VAL A 1 337 ? -0.381 -23.859 -23 1 90 337 VAL A CA 1
ATOM 2791 C C . VAL A 1 337 ? -0.485 -23.344 -21.562 1 90 337 VAL A C 1
ATOM 2793 O O . VAL A 1 337 ? -1.144 -23.969 -20.734 1 90 337 VAL A O 1
ATOM 2796 N N . SER A 1 338 ? 0.17 -22.25 -21.312 1 90.75 338 SER A N 1
ATOM 2797 C CA . SER A 1 338 ? 0.12 -21.656 -19.984 1 90.75 338 SER A CA 1
ATOM 2798 C C . SER A 1 338 ? -1.308 -21.281 -19.594 1 90.75 338 SER A C 1
ATOM 2800 O O . SER A 1 338 ? -1.741 -21.531 -18.469 1 90.75 338 SER A O 1
ATOM 2802 N N . ALA A 1 339 ? -2.053 -20.672 -20.469 1 91.56 339 ALA A N 1
ATOM 2803 C CA . ALA A 1 339 ? -3.43 -20.25 -20.203 1 91.56 339 ALA A CA 1
ATOM 2804 C C . ALA A 1 339 ? -4.316 -21.469 -19.906 1 91.56 339 ALA A C 1
ATOM 2806 O O . ALA A 1 339 ? -5.152 -21.422 -19 1 91.56 339 ALA A O 1
ATOM 2807 N N . VAL A 1 340 ? -4.098 -22.5 -20.656 1 91 340 VAL A N 1
ATOM 2808 C CA . VAL A 1 340 ? -4.902 -23.703 -20.484 1 91 340 VAL A CA 1
ATOM 2809 C C . VAL A 1 340 ? -4.602 -24.344 -19.141 1 91 340 VAL A C 1
ATOM 2811 O O . VAL A 1 340 ? -5.516 -24.781 -18.422 1 91 340 VAL A O 1
ATOM 2814 N N . VAL A 1 341 ? -3.387 -24.406 -18.781 1 91.12 341 VAL A N 1
ATOM 2815 C CA . VAL A 1 341 ? -2.996 -25.016 -17.531 1 91.12 341 VAL A CA 1
ATOM 2816 C C . VAL A 1 341 ? -3.533 -24.188 -16.359 1 91.12 341 VAL A C 1
ATOM 2818 O O . VAL A 1 341 ? -3.986 -24.75 -15.352 1 91.12 341 VAL A O 1
ATOM 2821 N N . HIS A 1 342 ? -3.482 -22.922 -16.484 1 90.56 342 HIS A N 1
ATOM 2822 C CA . HIS A 1 342 ? -4.016 -22.078 -15.43 1 90.56 342 HIS A CA 1
ATOM 2823 C C . HIS A 1 342 ? -5.527 -22.25 -15.289 1 90.56 342 HIS A C 1
ATOM 2825 O O . HIS A 1 342 ? -6.055 -22.297 -14.18 1 90.56 342 HIS A O 1
ATOM 2831 N N . GLU A 1 343 ? -6.168 -22.297 -16.359 1 90.62 343 GLU A N 1
ATOM 2832 C CA . GLU A 1 343 ? -7.613 -22.5 -16.312 1 90.62 343 GLU A CA 1
ATOM 2833 C C . GLU A 1 343 ? -7.957 -23.875 -15.727 1 90.62 343 GLU A C 1
ATOM 2835 O O . GLU A 1 343 ? -8.93 -24 -14.977 1 90.62 343 GLU A O 1
ATOM 2840 N N . TYR A 1 344 ? -7.211 -24.812 -16.109 1 91.12 344 TYR A N 1
ATOM 2841 C CA . TYR A 1 344 ? -7.398 -26.141 -15.523 1 91.12 344 TYR A CA 1
ATOM 2842 C C . TYR A 1 344 ? -7.238 -26.094 -14.008 1 91.12 344 TYR A C 1
ATOM 2844 O O . TYR A 1 344 ? -8.055 -26.656 -13.273 1 91.12 344 TYR A O 1
ATOM 2852 N N . ALA A 1 345 ? -6.211 -25.422 -13.578 1 91 345 ALA A N 1
ATOM 2853 C CA . ALA A 1 345 ? -5.953 -25.312 -12.141 1 91 345 ALA A CA 1
ATOM 2854 C C . ALA A 1 345 ? -7.098 -24.609 -11.43 1 91 345 ALA A C 1
ATOM 2856 O O . ALA A 1 345 ? -7.535 -25.031 -10.359 1 91 345 ALA A O 1
ATOM 2857 N N . PHE A 1 346 ? -7.621 -23.547 -12.023 1 92.56 346 PHE A N 1
ATOM 2858 C CA . PHE A 1 346 ? -8.695 -22.781 -11.391 1 92.56 346 PHE A CA 1
ATOM 2859 C C . PHE A 1 346 ? -10 -23.562 -11.43 1 92.56 346 PHE A C 1
ATOM 2861 O O . PHE A 1 346 ? -10.758 -23.562 -10.453 1 92.56 346 PHE A O 1
ATOM 2868 N N . THR A 1 347 ? -10.25 -24.234 -12.539 1 92.25 347 THR A N 1
ATOM 2869 C CA . THR A 1 347 ? -11.477 -25.016 -12.672 1 92.25 347 THR A CA 1
ATOM 2870 C C . THR A 1 347 ? -11.508 -26.156 -11.664 1 92.25 347 THR A C 1
ATOM 2872 O O . THR A 1 347 ? -12.508 -26.359 -10.977 1 92.25 347 THR A O 1
ATOM 2875 N N . MET A 1 348 ? -10.43 -26.828 -11.57 1 91.75 348 MET A N 1
ATOM 2876 C CA . MET A 1 348 ? -10.359 -27.953 -10.633 1 91.75 348 MET A CA 1
ATOM 2877 C C . MET A 1 348 ? -10.289 -27.438 -9.195 1 91.75 348 MET A C 1
ATOM 2879 O O . MET A 1 348 ? -10.82 -28.078 -8.281 1 91.75 348 MET A O 1
ATOM 2883 N N . GLY A 1 349 ? -9.633 -26.344 -8.992 1 91.56 349 GLY A N 1
ATOM 2884 C CA . GLY A 1 349 ? -9.484 -25.781 -7.652 1 91.56 349 GLY A CA 1
ATOM 2885 C C . GLY A 1 349 ? -10.789 -25.266 -7.07 1 91.56 349 GLY A C 1
ATOM 2886 O O . GLY A 1 349 ? -11.078 -25.484 -5.891 1 91.56 349 GLY A O 1
ATOM 2887 N N . PHE A 1 350 ? -11.578 -24.609 -7.855 1 92.19 350 PHE A N 1
ATOM 2888 C CA . PHE A 1 350 ? -12.828 -24.031 -7.367 1 92.19 350 PHE A CA 1
ATOM 2889 C C . PHE A 1 350 ? -13.984 -25 -7.559 1 92.19 350 PHE A C 1
ATOM 2891 O O . PHE A 1 350 ? -15.008 -24.891 -6.879 1 92.19 350 PHE A O 1
ATOM 2898 N N . GLY A 1 351 ? -13.898 -25.891 -8.516 1 89.81 351 GLY A N 1
ATOM 2899 C CA . GLY A 1 351 ? -14.914 -26.906 -8.719 1 89.81 351 GLY A CA 1
ATOM 2900 C C . GLY A 1 351 ? -15.945 -26.531 -9.766 1 89.81 351 GLY A C 1
ATOM 2901 O O . GLY A 1 351 ? -16.984 -27.172 -9.883 1 89.81 351 GLY A O 1
ATOM 2902 N N . PHE A 1 352 ? -15.703 -25.406 -10.422 1 91.38 352 PHE A N 1
ATOM 2903 C CA . PHE A 1 352 ? -16.594 -25 -11.508 1 91.38 352 PHE A CA 1
ATOM 2904 C C . PHE A 1 352 ? -15.812 -24.406 -12.664 1 91.38 352 PHE A C 1
ATOM 2906 O O . PHE A 1 352 ? -14.695 -23.906 -12.469 1 91.38 352 PHE A O 1
ATOM 2913 N N . PHE A 1 353 ? -16.406 -24.516 -13.797 1 91.62 353 PHE A N 1
ATOM 2914 C CA . PHE A 1 353 ? -15.75 -24 -15 1 91.62 353 PHE A CA 1
ATOM 2915 C C . PHE A 1 353 ? -16.188 -22.578 -15.289 1 91.62 353 PHE A C 1
ATOM 2917 O O . PHE A 1 353 ? -17.391 -22.312 -15.484 1 91.62 353 PHE A O 1
ATOM 2924 N N . TYR A 1 354 ? -15.383 -21.625 -15.188 1 93.31 354 TYR A N 1
ATOM 2925 C CA . TYR A 1 354 ? -15.547 -20.234 -15.547 1 93.31 354 TYR A CA 1
ATOM 2926 C C . TYR A 1 354 ? -14.242 -19.656 -16.109 1 93.31 354 TYR A C 1
ATOM 2928 O O . TYR A 1 354 ? -13.375 -19.219 -15.344 1 93.31 354 TYR A O 1
ATOM 2936 N N . PRO A 1 355 ? -14.07 -19.609 -17.406 1 92.12 355 PRO A N 1
ATOM 2937 C CA . PRO A 1 355 ? -12.766 -19.359 -18.016 1 92.12 355 PRO A CA 1
ATOM 2938 C C . PRO A 1 355 ? -12.414 -17.875 -18.047 1 92.12 355 PRO A C 1
ATOM 2940 O O . PRO A 1 355 ? -11.984 -17.359 -19.078 1 92.12 355 PRO A O 1
ATOM 2943 N N . VAL A 1 356 ? -12.477 -17.266 -16.922 1 91.75 356 VAL A N 1
ATOM 2944 C CA . VAL A 1 356 ? -12.109 -15.852 -16.812 1 91.75 356 VAL A CA 1
ATOM 2945 C C . VAL A 1 356 ? -10.602 -15.695 -16.984 1 91.75 356 VAL A C 1
ATOM 2947 O O . VAL A 1 356 ? -10.141 -14.859 -17.766 1 91.75 356 VAL A O 1
ATOM 2950 N N . MET A 1 357 ? -9.859 -16.469 -16.312 1 90.25 357 MET A N 1
ATOM 2951 C CA . MET A 1 357 ? -8.398 -16.391 -16.391 1 90.25 357 MET A CA 1
ATOM 2952 C C . MET A 1 357 ? -7.91 -16.703 -17.797 1 90.25 357 MET A C 1
ATOM 2954 O O . MET A 1 357 ? -6.965 -16.078 -18.281 1 90.25 357 MET A O 1
ATOM 2958 N N . PHE A 1 358 ? -8.539 -17.625 -18.391 1 90.44 358 PHE A N 1
ATOM 2959 C CA . PHE A 1 358 ? -8.18 -17.984 -19.766 1 90.44 358 PHE A CA 1
ATOM 2960 C C . PHE A 1 358 ? -8.398 -16.812 -20.703 1 90.44 358 PHE A C 1
ATOM 2962 O O . PHE A 1 358 ? -7.512 -16.469 -21.5 1 90.44 358 PHE A O 1
ATOM 2969 N N . CYS A 1 359 ? -9.516 -16.188 -20.562 1 89.38 359 CYS A N 1
ATOM 2970 C CA . CYS A 1 359 ? -9.828 -15.047 -21.422 1 89.38 359 CYS A CA 1
ATOM 2971 C C . CYS A 1 359 ? -8.898 -13.875 -21.141 1 89.38 359 CYS A C 1
ATOM 2973 O O . CYS A 1 359 ? -8.422 -13.227 -22.078 1 89.38 359 CYS A O 1
ATOM 2975 N N . LEU A 1 360 ? -8.617 -13.68 -19.922 1 88.75 360 LEU A N 1
ATOM 2976 C CA . LEU A 1 360 ? -7.754 -12.562 -19.578 1 88.75 360 LEU A CA 1
ATOM 2977 C C . LEU A 1 360 ? -6.32 -12.805 -20.047 1 88.75 360 LEU A C 1
ATOM 2979 O O . LEU A 1 360 ? -5.672 -11.891 -20.562 1 88.75 360 LEU A O 1
ATOM 2983 N N . PHE A 1 361 ? -5.844 -13.953 -19.891 1 84.31 361 PHE A N 1
ATOM 2984 C CA . PHE A 1 361 ? -4.461 -14.266 -20.234 1 84.31 361 PHE A CA 1
ATOM 2985 C C . PHE A 1 361 ? -4.32 -14.508 -21.734 1 84.31 361 PHE A C 1
ATOM 2987 O O . PHE A 1 361 ? -3.457 -13.914 -22.391 1 84.31 361 PHE A O 1
ATOM 2994 N N . ALA A 1 362 ? -5.203 -15.297 -22.328 1 83.5 362 ALA A N 1
ATOM 2995 C CA . ALA A 1 362 ? -5.051 -15.727 -23.719 1 83.5 362 ALA A CA 1
ATOM 2996 C C . ALA A 1 362 ? -5.465 -14.625 -24.688 1 83.5 362 ALA A C 1
ATOM 2998 O O . ALA A 1 362 ? -4.902 -14.5 -25.766 1 83.5 362 ALA A O 1
ATOM 2999 N N . VAL A 1 363 ? -6.383 -13.773 -24.219 1 84.44 363 VAL A N 1
ATOM 3000 C CA . VAL A 1 363 ? -6.852 -12.742 -25.141 1 84.44 363 VAL A CA 1
ATOM 3001 C C . VAL A 1 363 ? -6.195 -11.406 -24.797 1 84.44 363 VAL A C 1
ATOM 3003 O O . VAL A 1 363 ? -5.309 -10.945 -25.516 1 84.44 363 VAL A O 1
ATOM 3006 N N . PHE A 1 364 ? -6.402 -11.008 -23.625 1 82.06 364 PHE A N 1
ATOM 3007 C CA . PHE A 1 364 ? -5.895 -9.688 -23.266 1 82.06 364 PHE A CA 1
ATOM 3008 C C . PHE A 1 364 ? -4.391 -9.734 -23.016 1 82.06 364 PHE A C 1
ATOM 3010 O O . PHE A 1 364 ? -3.666 -8.812 -23.391 1 82.06 364 PHE A O 1
ATOM 3017 N N . GLY A 1 365 ? -3.982 -10.797 -22.453 1 80.38 365 GLY A N 1
ATOM 3018 C CA . GLY A 1 365 ? -2.553 -10.938 -22.234 1 80.38 365 GLY A CA 1
ATOM 3019 C C . GLY A 1 365 ? -1.742 -10.984 -23.516 1 80.38 365 GLY A C 1
ATOM 3020 O O . GLY A 1 365 ? -0.697 -10.344 -23.609 1 80.38 365 GLY A O 1
ATOM 3021 N N . VAL A 1 366 ? -2.305 -11.672 -24.438 1 80.38 366 VAL A N 1
ATOM 3022 C CA . VAL A 1 366 ? -1.606 -11.805 -25.719 1 80.38 366 VAL A CA 1
ATOM 3023 C C . VAL A 1 366 ? -1.638 -10.469 -26.453 1 80.38 366 VAL A C 1
ATOM 3025 O O . VAL A 1 366 ? -0.623 -10.039 -27.016 1 80.38 366 VAL A O 1
ATOM 3028 N N . ILE A 1 367 ? -2.771 -9.797 -26.391 1 79.38 367 ILE A N 1
ATOM 3029 C CA . ILE A 1 367 ? -2.904 -8.508 -27.062 1 79.38 367 ILE A CA 1
ATOM 3030 C C . ILE A 1 367 ? -1.922 -7.508 -26.453 1 79.38 367 ILE A C 1
ATOM 3032 O O . ILE A 1 367 ? -1.209 -6.809 -27.188 1 79.38 367 ILE A O 1
ATOM 3036 N N . PHE A 1 368 ? -1.81 -7.578 -25.203 1 78 368 PHE A N 1
ATOM 3037 C CA . PHE A 1 368 ? -0.943 -6.625 -24.516 1 78 368 PHE A CA 1
ATOM 3038 C C . PHE A 1 368 ? 0.523 -6.992 -24.703 1 78 368 PHE A C 1
ATOM 3040 O O . PHE A 1 368 ? 1.39 -6.117 -24.734 1 78 368 PHE A O 1
ATOM 3047 N N . ASN A 1 369 ? 0.77 -8.234 -24.844 1 75.69 369 ASN A N 1
ATOM 3048 C CA . ASN A 1 369 ? 2.137 -8.688 -25.078 1 75.69 369 ASN A CA 1
ATOM 3049 C C . ASN A 1 369 ? 2.668 -8.195 -26.422 1 75.69 369 ASN A C 1
ATOM 3051 O O . ASN A 1 369 ? 3.842 -7.836 -26.531 1 75.69 369 ASN A O 1
ATOM 3055 N N . PHE A 1 370 ? 1.792 -8.055 -27.312 1 71.19 370 PHE A N 1
ATOM 3056 C CA . PHE A 1 370 ? 2.232 -7.68 -28.656 1 71.19 370 PHE A CA 1
ATOM 3057 C C . PHE A 1 370 ? 2.131 -6.176 -28.859 1 71.19 370 PHE A C 1
ATOM 3059 O O . PHE A 1 370 ? 2.906 -5.594 -29.625 1 71.19 370 PHE A O 1
ATOM 3066 N N . THR A 1 371 ? 1.176 -5.527 -28.156 1 68.12 371 THR A N 1
ATOM 3067 C CA . THR A 1 371 ? 0.97 -4.102 -28.375 1 68.12 371 THR A CA 1
ATOM 3068 C C . THR A 1 371 ? 1.902 -3.277 -27.5 1 68.12 371 THR A C 1
ATOM 3070 O O . THR A 1 371 ? 2.365 -2.209 -27.891 1 68.12 371 THR A O 1
ATOM 3073 N N . LEU A 1 372 ? 2.082 -3.812 -26.297 1 64.25 372 LEU A N 1
ATOM 3074 C CA . LEU A 1 372 ? 2.904 -3.076 -25.344 1 64.25 372 LEU A CA 1
ATOM 3075 C C . LEU A 1 372 ? 4.27 -3.736 -25.188 1 64.25 372 LEU A C 1
ATOM 3077 O O . LEU A 1 372 ? 4.469 -4.539 -24.266 1 64.25 372 LEU A O 1
ATOM 3081 N N . ASN A 1 373 ? 5.152 -3.541 -26.172 1 65.5 373 ASN A N 1
ATOM 3082 C CA . ASN A 1 373 ? 6.445 -4.215 -26.234 1 65.5 373 ASN A CA 1
ATOM 3083 C C . ASN A 1 373 ? 7.508 -3.473 -25.438 1 65.5 373 ASN A C 1
ATOM 3085 O O . ASN A 1 373 ? 7.266 -2.367 -24.938 1 65.5 373 ASN A O 1
ATOM 3089 N N . ASP A 1 374 ? 8.586 -4.109 -25.078 1 68.75 374 ASP A N 1
ATOM 3090 C CA . ASP A 1 374 ? 9.672 -3.715 -24.188 1 68.75 374 ASP A CA 1
ATOM 3091 C C . ASP A 1 374 ? 10.398 -2.479 -24.719 1 68.75 374 ASP A C 1
ATOM 3093 O O . ASP A 1 374 ? 11.273 -1.931 -24.047 1 68.75 374 ASP A O 1
ATOM 3097 N N . LYS A 1 375 ? 9.961 -1.959 -25.75 1 70.44 375 LYS A N 1
ATOM 3098 C CA . LYS A 1 375 ? 10.703 -0.834 -26.312 1 70.44 375 LYS A CA 1
ATOM 3099 C C . LYS A 1 375 ? 10.375 0.463 -25.578 1 70.44 375 LYS A C 1
ATOM 3101 O O . LYS A 1 375 ? 11.219 1.354 -25.469 1 70.44 375 LYS A O 1
ATOM 3106 N N . ARG A 1 376 ? 9.227 0.433 -25.078 1 67.88 376 ARG A N 1
ATOM 3107 C CA . ARG A 1 376 ? 8.859 1.671 -24.406 1 67.88 376 ARG A CA 1
ATOM 3108 C C . ARG A 1 376 ? 9.062 1.545 -22.891 1 67.88 376 ARG A C 1
ATOM 3110 O O . ARG A 1 376 ? 8.391 0.751 -22.234 1 67.88 376 ARG A O 1
ATOM 3117 N N . GLN A 1 377 ? 10.102 2.195 -22.453 1 77.38 377 GLN A N 1
ATOM 3118 C CA . GLN A 1 377 ? 10.391 2.127 -21.016 1 77.38 377 GLN A CA 1
ATOM 3119 C C . GLN A 1 377 ? 10.031 3.439 -20.328 1 77.38 377 GLN A C 1
ATOM 3121 O O . GLN A 1 377 ? 10.805 3.945 -19.5 1 77.38 377 GLN A O 1
ATOM 3126 N N . SER A 1 378 ? 8.859 3.898 -20.625 1 83.25 378 SER A N 1
ATOM 3127 C CA . SER A 1 378 ? 8.414 5.137 -19.984 1 83.25 378 SER A CA 1
ATOM 3128 C C . SER A 1 378 ? 7.668 4.855 -18.688 1 83.25 378 SER A C 1
ATOM 3130 O O . SER A 1 378 ? 7.117 3.768 -18.5 1 83.25 378 SER A O 1
ATOM 3132 N N . PRO A 1 379 ? 7.754 5.777 -17.75 1 87.25 379 PRO A N 1
ATOM 3133 C CA . PRO A 1 379 ? 7.012 5.637 -16.5 1 87.25 379 PRO A CA 1
ATOM 3134 C C . PRO A 1 379 ? 5.512 5.469 -16.703 1 87.25 379 PRO A C 1
ATOM 3136 O O . PRO A 1 379 ? 4.84 4.797 -15.914 1 87.25 379 PRO A O 1
ATOM 3139 N N . LEU A 1 380 ? 5.043 5.969 -17.734 1 89.56 380 LEU A N 1
ATOM 3140 C CA . LEU A 1 380 ? 3.615 5.863 -18.016 1 89.56 380 LEU A CA 1
ATOM 3141 C C . LEU A 1 380 ? 3.232 4.422 -18.344 1 89.56 380 LEU A C 1
ATOM 3143 O O . LEU A 1 380 ? 2.119 3.988 -18.031 1 89.56 380 LEU A O 1
ATOM 3147 N N . CYS A 1 381 ? 4.164 3.719 -18.859 1 90.5 381 CYS A N 1
ATOM 3148 C CA . CYS A 1 381 ? 3.906 2.322 -19.203 1 90.5 381 CYS A CA 1
ATOM 3149 C C . CYS A 1 381 ? 3.789 1.473 -17.938 1 90.5 381 CYS A C 1
ATOM 3151 O O . CYS A 1 381 ? 2.984 0.541 -17.891 1 90.5 381 CYS A O 1
ATOM 3153 N N . ASN A 1 382 ? 4.602 1.823 -16.984 1 93.44 382 ASN A N 1
ATOM 3154 C CA . ASN A 1 382 ? 4.5 1.108 -15.719 1 93.44 382 ASN A CA 1
ATOM 3155 C C . ASN A 1 382 ? 3.18 1.4 -15.016 1 93.44 382 ASN A C 1
ATOM 3157 O O . ASN A 1 382 ? 2.586 0.508 -14.406 1 93.44 382 ASN A O 1
ATOM 3161 N N . ILE A 1 383 ? 2.709 2.619 -15.109 1 94.12 383 ILE A N 1
ATOM 3162 C CA . ILE A 1 383 ? 1.422 2.992 -14.531 1 94.12 383 ILE A CA 1
ATOM 3163 C C . ILE A 1 383 ? 0.303 2.219 -15.227 1 94.12 383 ILE A C 1
ATOM 3165 O O . ILE A 1 383 ? -0.604 1.704 -14.57 1 94.12 383 ILE A O 1
ATOM 3169 N N . PHE A 1 384 ? 0.445 2.096 -16.484 1 91.62 384 PHE A N 1
ATOM 3170 C CA . PHE A 1 384 ? -0.56 1.369 -17.25 1 91.62 384 PHE A CA 1
ATOM 3171 C C . PHE A 1 384 ? -0.54 -0.114 -16.906 1 91.62 384 PHE A C 1
ATOM 3173 O O . PHE A 1 384 ? -1.59 -0.756 -16.844 1 91.62 384 PHE A O 1
ATOM 3180 N N . MET A 1 385 ? 0.608 -0.626 -16.734 1 92.12 385 MET A N 1
ATOM 3181 C CA . MET A 1 385 ? 0.723 -2.029 -16.344 1 92.12 385 MET A CA 1
ATOM 3182 C C . MET A 1 385 ? 0.027 -2.281 -15.016 1 92.12 385 MET A C 1
ATOM 3184 O O . MET A 1 385 ? -0.753 -3.227 -14.883 1 92.12 385 MET A O 1
ATOM 3188 N N . TRP A 1 386 ? 0.265 -1.414 -14.055 1 94.88 386 TRP A N 1
ATOM 3189 C CA . TRP A 1 386 ? -0.342 -1.586 -12.742 1 94.88 386 TRP A CA 1
ATOM 3190 C C . TRP A 1 386 ? -1.847 -1.351 -12.797 1 94.88 386 TRP A C 1
ATOM 3192 O O . TRP A 1 386 ? -2.615 -2.025 -12.109 1 94.88 386 TRP A O 1
ATOM 3202 N N . THR A 1 387 ? -2.287 -0.393 -13.625 1 94.5 387 THR A N 1
ATOM 3203 C CA . THR A 1 387 ? -3.721 -0.194 -13.805 1 94.5 387 THR A CA 1
ATOM 3204 C C . THR A 1 387 ? -4.375 -1.453 -14.367 1 94.5 387 THR A C 1
ATOM 3206 O O . THR A 1 387 ? -5.438 -1.869 -13.898 1 94.5 387 THR A O 1
ATOM 3209 N N . GLY A 1 388 ? -3.688 -2.035 -15.328 1 92.44 388 GLY A N 1
ATOM 3210 C CA . GLY A 1 388 ? -4.176 -3.285 -15.891 1 92.44 388 GLY A CA 1
ATOM 3211 C C . GLY A 1 388 ? -4.215 -4.418 -14.883 1 92.44 388 GLY A C 1
ATOM 3212 O O . GLY A 1 388 ? -5.16 -5.211 -14.867 1 92.44 388 GLY A O 1
ATOM 3213 N N . LEU A 1 389 ? -3.25 -4.512 -14.055 1 94.06 389 LEU A N 1
ATOM 3214 C CA . LEU A 1 389 ? -3.207 -5.555 -13.031 1 94.06 389 LEU A CA 1
ATOM 3215 C C . LEU A 1 389 ? -4.316 -5.352 -12.008 1 94.06 389 LEU A C 1
ATOM 3217 O O . LEU A 1 389 ? -4.941 -6.32 -11.57 1 94.06 389 LEU A O 1
ATOM 3221 N N . PHE A 1 390 ? -4.574 -4.07 -11.617 1 95.5 390 PHE A N 1
ATOM 3222 C CA . PHE A 1 390 ? -5.648 -3.777 -10.672 1 95.5 390 PHE A CA 1
ATOM 3223 C C . PHE A 1 390 ? -7 -4.188 -11.25 1 95.5 390 PHE A C 1
ATOM 3225 O O . PHE A 1 390 ? -7.777 -4.879 -10.586 1 95.5 390 PHE A O 1
ATOM 3232 N N . ILE A 1 391 ? -7.207 -3.82 -12.461 1 93.31 391 ILE A N 1
ATOM 3233 C CA . ILE A 1 391 ? -8.477 -4.121 -13.109 1 93.31 391 ILE A CA 1
ATOM 3234 C C . ILE A 1 391 ? -8.602 -5.629 -13.328 1 93.31 391 ILE A C 1
ATOM 3236 O O . ILE A 1 391 ? -9.641 -6.223 -13.047 1 93.31 391 ILE A O 1
ATOM 3240 N N . GLY A 1 392 ? -7.562 -6.254 -13.812 1 93.5 392 GLY A N 1
ATOM 3241 C CA . GLY A 1 392 ? -7.578 -7.688 -14.062 1 93.5 392 GLY A CA 1
ATOM 3242 C C . GLY A 1 392 ? -7.852 -8.508 -12.812 1 93.5 392 GLY A C 1
ATOM 3243 O O . GLY A 1 392 ? -8.656 -9.438 -12.836 1 93.5 392 GLY A O 1
ATOM 3244 N N . GLN A 1 393 ? -7.168 -8.172 -11.766 1 95 393 GLN A N 1
ATOM 3245 C CA . GLN A 1 393 ? -7.371 -8.898 -10.523 1 95 393 GLN A CA 1
ATOM 3246 C C . GLN A 1 393 ? -8.766 -8.648 -9.961 1 95 393 GLN A C 1
ATOM 3248 O O . GLN A 1 393 ? -9.367 -9.539 -9.344 1 95 393 GLN A O 1
ATOM 3253 N N . GLY A 1 394 ? -9.266 -7.426 -10.117 1 93.56 394 GLY A N 1
ATOM 3254 C CA . GLY A 1 394 ? -10.633 -7.141 -9.711 1 93.56 394 GLY A CA 1
ATOM 3255 C C . GLY A 1 394 ? -11.664 -7.973 -10.453 1 93.56 394 GLY A C 1
ATOM 3256 O O . GLY A 1 394 ? -12.594 -8.508 -9.844 1 93.56 394 GLY A O 1
ATOM 3257 N N . VAL A 1 395 ? -11.438 -8.109 -11.727 1 93.62 395 VAL A N 1
ATOM 3258 C CA . VAL A 1 395 ? -12.344 -8.891 -12.555 1 93.62 395 VAL A CA 1
ATOM 3259 C C . VAL A 1 395 ? -12.312 -10.352 -12.109 1 93.62 395 VAL A C 1
ATOM 3261 O O . VAL A 1 395 ? -13.367 -10.984 -11.977 1 93.62 395 VAL A O 1
ATOM 3264 N N . GLN A 1 396 ? -11.195 -10.844 -11.836 1 94.31 396 GLN A N 1
ATOM 3265 C CA . GLN A 1 396 ? -11.055 -12.242 -11.422 1 94.31 396 GLN A CA 1
ATOM 3266 C C . GLN A 1 396 ? -11.75 -12.492 -10.086 1 94.31 396 GLN A C 1
ATOM 3268 O O . GLN A 1 396 ? -12.586 -13.391 -9.977 1 94.31 396 GLN A O 1
ATOM 3273 N N . VAL A 1 397 ? -11.453 -11.68 -9.148 1 94.31 397 VAL A N 1
ATOM 3274 C CA . VAL A 1 397 ? -12 -11.891 -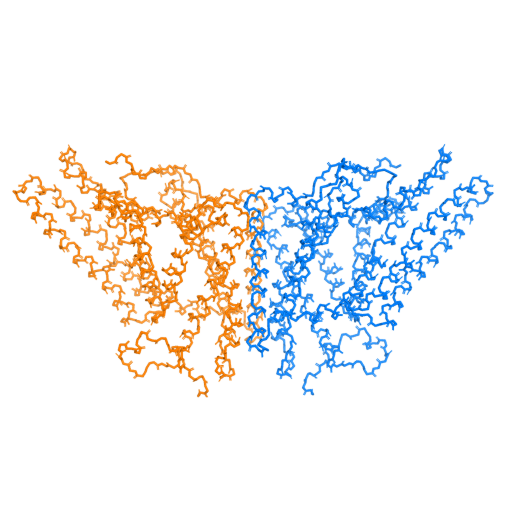7.816 1 94.31 397 VAL A CA 1
ATOM 3275 C C . VAL A 1 397 ? -13.508 -11.695 -7.836 1 94.31 397 VAL A C 1
ATOM 3277 O O . VAL A 1 397 ? -14.258 -12.477 -7.242 1 94.31 397 VAL A O 1
ATOM 3280 N N . CYS A 1 398 ? -13.969 -10.719 -8.531 1 93.06 398 CYS A N 1
ATOM 3281 C CA . CYS A 1 398 ? -15.398 -10.422 -8.594 1 93.06 398 CYS A CA 1
ATOM 3282 C C . CYS A 1 398 ? -16.156 -11.555 -9.273 1 93.06 398 CYS A C 1
ATOM 3284 O O . CYS A 1 398 ? -17.109 -12.094 -8.703 1 93.06 398 CYS A O 1
ATOM 3286 N N . LEU A 1 399 ? -15.695 -12 -10.414 1 92.69 399 LEU A N 1
ATOM 3287 C CA . LEU A 1 399 ? -16.438 -12.984 -11.203 1 92.69 399 LEU A CA 1
ATOM 3288 C C . LEU A 1 399 ? -16.359 -14.367 -10.562 1 92.69 399 LEU A C 1
ATOM 3290 O O . LEU A 1 399 ? -17.344 -15.102 -10.531 1 92.69 399 LEU A O 1
ATOM 3294 N N . TYR A 1 400 ? -15.266 -14.758 -10.039 1 93.25 400 TYR A N 1
ATOM 3295 C CA . TYR A 1 400 ? -15.148 -16.062 -9.406 1 93.25 400 TYR A CA 1
ATOM 3296 C C . TYR A 1 400 ? -15.945 -16.125 -8.109 1 93.25 400 TYR A C 1
ATOM 3298 O O . TYR A 1 400 ? -16.547 -17.141 -7.789 1 93.25 400 TYR A O 1
ATOM 3306 N N . CYS A 1 401 ? -15.922 -15.047 -7.344 1 91.31 401 CYS A N 1
ATOM 3307 C CA . CYS A 1 401 ? -16.719 -15.023 -6.121 1 91.31 401 CYS A CA 1
ATOM 3308 C C . CYS A 1 401 ? -18.203 -15.055 -6.441 1 91.31 401 CYS A C 1
ATOM 3310 O O . CYS A 1 401 ? -18.969 -15.766 -5.785 1 91.31 401 CYS A O 1
ATOM 3312 N N . GLN A 1 402 ? -18.562 -14.336 -7.441 1 89 402 GLN A N 1
ATOM 3313 C CA . GLN A 1 402 ? -19.969 -14.336 -7.848 1 89 402 GLN A CA 1
ATOM 3314 C C . GLN A 1 402 ? -20.406 -15.727 -8.297 1 89 402 GLN A C 1
ATOM 3316 O O . GLN A 1 402 ? -21.516 -16.172 -7.969 1 89 402 GLN A O 1
ATOM 3321 N N . GLU A 1 403 ? -19.531 -16.344 -9.07 1 91 403 GLU A N 1
ATOM 3322 C CA . GLU A 1 403 ? -19.859 -17.672 -9.555 1 91 403 GLU A CA 1
ATOM 3323 C C . GLU A 1 403 ? -19.922 -18.672 -8.406 1 91 403 GLU A C 1
ATOM 3325 O O . GLU A 1 403 ? -20.766 -19.578 -8.398 1 91 403 GLU A O 1
ATOM 3330 N N . TRP A 1 404 ? -19.047 -18.562 -7.473 1 89.5 404 TRP A N 1
ATOM 3331 C CA . TRP A 1 404 ? -19.062 -19.438 -6.309 1 89.5 404 TRP A CA 1
ATOM 3332 C C . TRP A 1 404 ? -20.375 -19.344 -5.562 1 89.5 404 TRP A C 1
ATOM 3334 O O . TRP A 1 404 ? -20.969 -20.359 -5.199 1 89.5 404 TRP A O 1
ATOM 3344 N N . TYR A 1 405 ? -20.922 -18.188 -5.379 1 87.12 405 TYR A N 1
ATOM 3345 C CA . TYR A 1 405 ? -22.172 -18 -4.668 1 87.12 405 TYR A CA 1
ATOM 3346 C C . TYR A 1 405 ? -23.359 -18.453 -5.516 1 87.12 405 TYR A C 1
ATOM 3348 O O . TYR A 1 405 ? -24.344 -18.984 -4.988 1 87.12 405 TYR A O 1
ATOM 3356 N N . ALA A 1 406 ? -23.203 -18.234 -6.805 1 87.5 406 ALA A N 1
ATOM 3357 C CA . ALA A 1 406 ? -24.25 -18.688 -7.707 1 87.5 406 ALA A CA 1
ATOM 3358 C C . ALA A 1 406 ? -24.359 -20.219 -7.695 1 87.5 406 ALA A C 1
ATOM 3360 O O . ALA A 1 406 ? -25.469 -20.766 -7.785 1 87.5 406 ALA A O 1
ATOM 3361 N N . GLN A 1 407 ? -23.203 -20.891 -7.586 1 88.44 407 GLN A N 1
ATOM 3362 C CA . GLN A 1 407 ? -23.188 -22.344 -7.555 1 88.44 407 GLN A CA 1
ATOM 3363 C C . GLN A 1 407 ? -23.859 -22.875 -6.289 1 88.44 407 GLN A C 1
ATOM 3365 O O . GLN A 1 407 ? -24.453 -23.953 -6.305 1 88.44 407 GLN A O 1
ATOM 3370 N N . ILE A 1 408 ? -23.891 -22.094 -5.238 1 84.56 408 ILE A N 1
ATOM 3371 C CA . ILE A 1 408 ? -24.469 -22.5 -3.967 1 84.56 408 ILE A CA 1
ATOM 3372 C C . ILE A 1 408 ? -25.969 -22.203 -3.957 1 84.56 408 ILE A C 1
ATOM 3374 O O . ILE A 1 408 ? -26.766 -23.031 -3.537 1 84.56 408 ILE A O 1
ATOM 3378 N N . HIS A 1 409 ? -26.344 -21.156 -4.461 1 84.56 409 HIS A N 1
ATOM 3379 C CA . HIS A 1 409 ? -27.734 -20.703 -4.371 1 84.56 409 HIS A CA 1
ATOM 3380 C C . HIS A 1 409 ? -28.578 -21.312 -5.477 1 84.56 409 HIS A C 1
ATOM 3382 O O . HIS A 1 409 ? -29.781 -21.562 -5.285 1 84.56 409 HIS A O 1
ATOM 3388 N N . CYS A 1 410 ? -27.953 -21.422 -6.664 1 85.25 410 CYS A N 1
ATOM 3389 C CA . CYS A 1 410 ? -28.641 -22.016 -7.805 1 85.25 410 CYS A CA 1
ATOM 3390 C C . CYS A 1 410 ? -27.906 -23.25 -8.305 1 85.25 410 CYS A C 1
ATOM 3392 O O . CYS A 1 410 ? -27.312 -23.234 -9.391 1 85.25 410 CYS A O 1
ATOM 3394 N N . PRO A 1 411 ? -28.047 -24.297 -7.535 1 83.06 411 PRO A N 1
ATOM 3395 C CA . PRO A 1 411 ? -27.297 -25.5 -7.93 1 83.06 411 PRO A CA 1
ATOM 3396 C C . PRO A 1 411 ? -27.766 -26.062 -9.266 1 83.06 411 PRO A C 1
ATOM 3398 O O . PRO A 1 411 ? -28.875 -25.766 -9.719 1 83.06 411 PRO A O 1
ATOM 3401 N N . ARG A 1 412 ? -26.922 -26.812 -9.852 1 81.19 412 ARG A N 1
ATOM 3402 C CA . ARG A 1 412 ? -27.188 -27.422 -11.148 1 81.19 412 ARG A CA 1
ATOM 3403 C C . ARG A 1 412 ? -28.359 -28.406 -11.062 1 81.19 412 ARG A C 1
ATOM 3405 O O . ARG A 1 412 ? -28.5 -29.109 -10.062 1 81.19 412 ARG A O 1
ATOM 3412 N N . THR A 1 413 ? -29.297 -28.266 -11.977 1 76.81 413 THR A N 1
ATOM 3413 C CA . THR A 1 413 ? -30.469 -29.141 -12.008 1 76.81 413 THR A CA 1
ATOM 3414 C C . THR A 1 413 ? -30.172 -30.406 -12.797 1 76.81 413 THR A C 1
ATOM 3416 O O . THR A 1 413 ? -30.812 -31.453 -12.562 1 76.81 413 THR A O 1
ATOM 3419 N N . GLY A 1 414 ? -29.172 -30.281 -13.766 1 75.81 414 GLY A N 1
ATOM 3420 C CA . GLY A 1 414 ? -28.891 -31.438 -14.586 1 75.81 414 GLY A CA 1
ATOM 3421 C C . GLY A 1 414 ? -27.422 -31.656 -14.828 1 75.81 414 GLY A C 1
ATOM 3422 O O . GLY A 1 414 ? -26.578 -30.922 -14.289 1 75.81 414 GLY A O 1
ATOM 3423 N N . ASN A 1 415 ? -27.062 -32.844 -15.445 1 75.88 415 ASN A N 1
ATOM 3424 C CA . ASN A 1 415 ? -25.688 -33.188 -15.75 1 75.88 415 ASN A CA 1
ATOM 3425 C C . ASN A 1 415 ? -25.359 -32.969 -17.234 1 75.88 415 ASN A C 1
ATOM 3427 O O . ASN A 1 415 ? -24.484 -33.625 -17.781 1 75.88 415 ASN A O 1
ATOM 3431 N N . GLY A 1 416 ? -26.047 -31.969 -17.844 1 80.75 416 GLY A N 1
ATOM 3432 C CA . GLY A 1 416 ? -25.766 -31.688 -19.234 1 80.75 416 GLY A CA 1
ATOM 3433 C C . GLY A 1 416 ? -24.469 -30.922 -19.438 1 80.75 416 GLY A C 1
ATOM 3434 O O . GLY A 1 416 ? -24 -30.234 -18.531 1 80.75 416 GLY A O 1
ATOM 3435 N N . PHE A 1 417 ? -23.906 -31.094 -20.594 1 85.5 417 PHE A N 1
ATOM 3436 C CA . PHE A 1 417 ? -22.641 -30.453 -20.953 1 85.5 417 PHE A CA 1
ATOM 3437 C C . PHE A 1 417 ? -22.75 -28.938 -20.828 1 85.5 417 PHE A C 1
ATOM 3439 O O . PHE A 1 417 ? -21.875 -28.297 -20.219 1 85.5 417 PHE A O 1
ATOM 3446 N N . TRP A 1 418 ? -23.828 -28.406 -21.312 1 84.69 418 TRP A N 1
ATOM 3447 C CA . TRP A 1 418 ? -23.969 -26.953 -21.344 1 84.69 418 TRP A CA 1
ATOM 3448 C C . TRP A 1 418 ? -24.188 -26.406 -19.938 1 84.69 418 TRP A C 1
ATOM 3450 O O . TRP A 1 418 ? -23.781 -25.281 -19.625 1 84.69 418 TRP A O 1
ATOM 3460 N N . GLU A 1 419 ? -24.703 -27.188 -19.141 1 82.88 419 GLU A N 1
ATOM 3461 C CA . GLU A 1 419 ? -24.891 -26.766 -17.75 1 82.88 419 GLU A CA 1
ATOM 3462 C C . GLU A 1 419 ? -23.562 -26.719 -17 1 82.88 419 GLU A C 1
ATOM 3464 O O . GLU A 1 419 ? -23.406 -25.953 -16.047 1 82.88 419 GLU A O 1
ATOM 3469 N N . LEU A 1 420 ? -22.641 -27.547 -17.531 1 81.62 420 LEU A N 1
ATOM 3470 C CA . LEU A 1 420 ? -21.344 -27.625 -16.859 1 81.62 420 LEU A CA 1
ATOM 3471 C C . LEU A 1 420 ? -20.438 -26.484 -17.328 1 81.62 420 LEU A C 1
ATOM 3473 O O . LEU A 1 420 ? -19.609 -26 -16.562 1 81.62 420 LEU A O 1
ATOM 3477 N N . VAL A 1 421 ? -20.672 -26.031 -18.516 1 86.62 421 VAL A N 1
ATOM 3478 C CA . VAL A 1 421 ? -19.719 -25.094 -19.094 1 86.62 421 VAL A CA 1
ATOM 3479 C C . VAL A 1 421 ? -20.266 -23.672 -18.984 1 86.62 421 VAL A C 1
ATOM 3481 O O . VAL A 1 421 ? -19.5 -22.703 -19.016 1 86.62 421 VAL A O 1
ATOM 3484 N N . THR A 1 422 ? -21.594 -23.547 -18.781 1 87.06 422 THR A N 1
ATOM 3485 C CA . THR A 1 422 ? -22.172 -22.219 -18.672 1 87.06 422 THR A CA 1
ATOM 3486 C C . THR A 1 422 ? -22.188 -21.766 -17.219 1 87.06 422 THR A C 1
ATOM 3488 O O . THR A 1 422 ? -22.703 -22.469 -16.344 1 87.06 422 THR A O 1
ATOM 3491 N N . PRO A 1 423 ? -21.594 -20.578 -17 1 87.69 423 PRO A N 1
ATOM 3492 C CA . PRO A 1 423 ? -21.594 -20.062 -15.633 1 87.69 423 PRO A CA 1
ATOM 3493 C C . PRO A 1 423 ? -23 -19.859 -15.078 1 87.69 423 PRO A C 1
ATOM 3495 O O . PRO A 1 423 ? -23.875 -19.344 -15.781 1 87.69 423 PRO A O 1
ATOM 3498 N N . ARG A 1 424 ? -23.203 -20.219 -13.93 1 88.06 424 ARG A N 1
ATOM 3499 C CA . ARG A 1 424 ? -24.5 -20.141 -13.266 1 88.06 424 ARG A CA 1
ATOM 3500 C C . ARG A 1 424 ? -24.844 -18.688 -12.914 1 88.06 424 ARG A C 1
ATOM 3502 O O . ARG A 1 424 ? -26.031 -18.344 -12.789 1 88.06 424 ARG A O 1
ATOM 3509 N N . SER A 1 425 ? -23.875 -17.875 -12.766 1 86 425 SER A N 1
ATOM 3510 C CA . SER A 1 425 ? -24.078 -16.484 -12.344 1 86 425 SER A CA 1
ATOM 3511 C C . SER A 1 425 ? -24.828 -15.688 -13.398 1 86 425 SER A C 1
ATOM 3513 O O . SER A 1 425 ? -25.438 -14.664 -13.086 1 86 425 SER A O 1
ATOM 3515 N N . TRP A 1 426 ? -24.812 -16.203 -14.586 1 83.69 426 TRP A N 1
ATOM 3516 C CA . TRP A 1 426 ? -25.5 -15.5 -15.672 1 83.69 426 TRP A CA 1
ATOM 3517 C C . TRP A 1 426 ? -27 -15.648 -15.562 1 83.69 426 TRP A C 1
ATOM 3519 O O . TRP A 1 426 ? -27.75 -14.789 -16.016 1 83.69 426 TRP A O 1
ATOM 3529 N N . SER A 1 427 ? -27.516 -16.703 -14.922 1 79.81 427 SER A N 1
ATOM 3530 C CA . SER A 1 427 ? -28.938 -16.984 -14.906 1 79.81 427 SER A CA 1
ATOM 3531 C C . SER A 1 427 ? -29.469 -17.094 -13.477 1 79.81 427 SER A C 1
ATOM 3533 O O . SER A 1 427 ? -30.672 -17.234 -13.266 1 79.81 427 SER A O 1
ATOM 3535 N N . CYS A 1 428 ? -28.625 -17.016 -12.531 1 80.38 428 CYS A N 1
ATOM 3536 C CA . CYS A 1 428 ? -29.062 -17.203 -11.156 1 80.38 428 CYS A CA 1
ATOM 3537 C C . CYS A 1 428 ? -29.938 -16.062 -10.688 1 80.38 428 CYS A C 1
ATOM 3539 O O . CYS A 1 428 ? -29.531 -14.891 -10.766 1 80.38 428 CYS A O 1
ATOM 3541 N N . ASN A 1 429 ? -31.312 -16.344 -10.398 1 71.38 429 ASN A N 1
ATOM 3542 C CA . ASN A 1 429 ? -32.219 -15.383 -9.805 1 71.38 429 ASN A CA 1
ATOM 3543 C C . ASN A 1 429 ? -32.219 -15.469 -8.281 1 71.38 429 ASN A C 1
ATOM 3545 O O . ASN A 1 429 ? -32.594 -16.5 -7.711 1 71.38 429 ASN A O 1
ATOM 3549 N N . TYR A 1 430 ? -31.578 -14.648 -7.625 1 63.69 430 TYR A N 1
ATOM 3550 C CA . TYR A 1 430 ? -31.438 -14.656 -6.172 1 63.69 430 TYR A CA 1
ATOM 3551 C C . TYR A 1 430 ? -32.781 -14.352 -5.5 1 63.69 430 TYR A C 1
ATOM 3553 O O . TYR A 1 430 ? -32.875 -14.352 -4.27 1 63.69 430 TYR A O 1
ATOM 3561 N N . SER A 1 431 ? -33.938 -14.008 -6.168 1 55.25 431 SER A N 1
ATOM 3562 C CA . SER A 1 431 ? -35.219 -13.688 -5.574 1 55.25 431 SER A CA 1
ATOM 3563 C C . SER A 1 431 ? -35.781 -14.883 -4.816 1 55.25 431 SER A C 1
ATOM 3565 O O . SER A 1 431 ? -36.688 -14.727 -3.975 1 55.25 431 SER A O 1
ATOM 3567 N N . THR A 1 432 ? -35.438 -16.156 -5.074 1 44.81 432 THR A N 1
ATOM 3568 C CA . THR A 1 432 ? -36.281 -17.094 -4.379 1 44.81 432 THR A CA 1
ATOM 3569 C C . THR A 1 432 ? -35.781 -17.344 -2.955 1 44.81 432 THR A C 1
ATOM 3571 O O . THR A 1 432 ? -34.594 -17.453 -2.723 1 44.81 432 THR A O 1
ATOM 3574 N N . MET B 1 1 ? 22.516 35.062 19.406 1 36.53 1 MET B N 1
ATOM 3575 C CA . MET B 1 1 ? 22.125 33.719 19.812 1 36.53 1 MET B CA 1
ATOM 3576 C C . MET B 1 1 ? 22.625 32.688 18.812 1 36.53 1 MET B C 1
ATOM 3578 O O . MET B 1 1 ? 22.172 32.656 17.656 1 36.53 1 MET B O 1
ATOM 3582 N N . GLU B 1 2 ? 23.781 32.281 18.75 1 48.56 2 GLU B N 1
ATOM 3583 C CA . GLU B 1 2 ? 24.703 31.422 18.016 1 48.56 2 GLU B CA 1
ATOM 3584 C C . GLU B 1 2 ? 24.016 30.109 17.609 1 48.56 2 GLU B C 1
ATOM 3586 O O . GLU B 1 2 ? 24.391 29.5 16.609 1 48.56 2 GLU B O 1
ATOM 3591 N N . ASP B 1 3 ? 22.891 29.625 18.391 1 65.38 3 ASP B N 1
ATOM 3592 C CA . ASP B 1 3 ? 22.453 28.219 18.312 1 65.38 3 ASP B CA 1
ATOM 3593 C C . ASP B 1 3 ? 21.141 28.094 17.547 1 65.38 3 ASP B C 1
ATOM 3595 O O . ASP B 1 3 ? 20.344 27.203 17.812 1 65.38 3 ASP B O 1
ATOM 3599 N N . GLY B 1 4 ? 20.844 29 16.578 1 80.06 4 GLY B N 1
ATOM 3600 C CA . GLY B 1 4 ? 19.609 28.891 15.812 1 80.06 4 GLY B CA 1
ATOM 3601 C C . GLY B 1 4 ? 19.688 27.906 14.672 1 80.06 4 GLY B C 1
ATOM 3602 O O . GLY B 1 4 ? 20.734 27.281 14.461 1 80.06 4 GLY B O 1
ATOM 3603 N N . LYS B 1 5 ? 18.547 27.75 13.992 1 89.06 5 LYS B N 1
ATOM 3604 C CA . LYS B 1 5 ? 18.469 26.828 12.859 1 89.06 5 LYS B CA 1
ATOM 3605 C C . LYS B 1 5 ? 19.328 27.328 11.695 1 89.06 5 LYS B C 1
ATOM 3607 O O . LYS B 1 5 ? 19.297 28.516 11.359 1 89.06 5 LYS B O 1
ATOM 3612 N N . VAL B 1 6 ? 20.172 26.469 11.18 1 92.56 6 VAL B N 1
ATOM 3613 C CA . VAL B 1 6 ? 20.984 26.766 10.016 1 92.56 6 VAL B CA 1
ATOM 3614 C C . VAL B 1 6 ? 20.359 26.172 8.766 1 92.56 6 VAL B C 1
ATOM 3616 O O . VAL B 1 6 ? 20.031 24.984 8.742 1 92.56 6 VAL B O 1
ATOM 3619 N N . PHE B 1 7 ? 20.109 27.062 7.785 1 96.12 7 PHE B N 1
ATOM 3620 C CA . PHE B 1 7 ? 19.5 26.609 6.539 1 96.12 7 PHE B CA 1
ATOM 3621 C C . PHE B 1 7 ? 20.578 26.25 5.52 1 96.12 7 PHE B C 1
ATOM 3623 O O . PHE B 1 7 ? 21.547 26.984 5.332 1 96.12 7 PHE B O 1
ATOM 3630 N N . ILE B 1 8 ? 20.484 25.109 4.938 1 95.69 8 ILE B N 1
ATOM 3631 C CA . ILE B 1 8 ? 21.438 24.625 3.941 1 95.69 8 ILE B CA 1
ATOM 3632 C C . ILE B 1 8 ? 20.672 24.156 2.697 1 95.69 8 ILE B C 1
ATOM 3634 O O . ILE B 1 8 ? 19.5 23.781 2.779 1 95.69 8 ILE B O 1
ATOM 3638 N N . GLN B 1 9 ? 21.359 24.203 1.626 1 95.88 9 GLN B N 1
ATOM 3639 C CA . GLN B 1 9 ? 20.75 23.734 0.387 1 95.88 9 GLN B CA 1
ATOM 3640 C C . GLN B 1 9 ? 20.672 22.203 0.358 1 95.88 9 GLN B C 1
ATOM 3642 O O . GLN B 1 9 ? 21.703 21.531 0.474 1 95.88 9 GLN B O 1
ATOM 3647 N N . ARG B 1 10 ? 19.516 21.688 0.252 1 96.31 10 ARG B N 1
ATOM 3648 C CA . ARG B 1 10 ? 19.297 20.234 0.182 1 96.31 10 ARG B CA 1
ATOM 3649 C C . ARG B 1 10 ? 17.922 19.922 -0.416 1 96.31 10 ARG B C 1
ATOM 3651 O O . ARG B 1 10 ? 17.016 20.75 -0.348 1 96.31 10 ARG B O 1
ATOM 3658 N N . ALA B 1 11 ? 17.812 18.75 -1.003 1 96 11 ALA B N 1
ATOM 3659 C CA . ALA B 1 11 ? 16.562 18.297 -1.624 1 96 11 ALA B CA 1
ATOM 3660 C C . ALA B 1 11 ? 15.672 17.594 -0.615 1 96 11 ALA B C 1
ATOM 3662 O O . ALA B 1 11 ? 16.125 17.203 0.462 1 96 11 ALA B O 1
ATOM 3663 N N . SER B 1 12 ? 14.383 17.578 -0.944 1 96.94 12 SER B N 1
ATOM 3664 C CA . SER B 1 12 ? 13.461 16.828 -0.095 1 96.94 12 SER B CA 1
ATOM 3665 C C . SER B 1 12 ? 13.727 15.328 -0.175 1 96.94 12 SER B C 1
ATOM 3667 O O . SER B 1 12 ? 14.172 14.828 -1.209 1 96.94 12 SER B O 1
ATOM 3669 N N . LEU B 1 13 ? 13.5 14.641 0.853 1 96.94 13 LEU B N 1
ATOM 3670 C CA . LEU B 1 13 ? 13.836 13.234 0.992 1 96.94 13 LEU B CA 1
ATOM 3671 C C . LEU B 1 13 ? 13.125 12.391 -0.068 1 96.94 13 LEU B C 1
ATOM 3673 O O . LEU B 1 13 ? 13.742 11.523 -0.688 1 96.94 13 LEU B O 1
ATOM 3677 N N . LEU B 1 14 ? 11.867 12.609 -0.311 1 96.25 14 LEU B N 1
ATOM 3678 C CA . LEU B 1 14 ? 11.109 11.82 -1.273 1 96.25 14 LEU B CA 1
ATOM 3679 C C . LEU B 1 14 ? 11.625 12.047 -2.691 1 96.25 14 LEU B C 1
ATOM 3681 O O . LEU B 1 14 ? 11.602 11.133 -3.52 1 96.25 14 LEU B O 1
ATOM 3685 N N . ASP B 1 15 ? 12.055 13.281 -3 1 96.44 15 ASP B N 1
ATOM 3686 C CA . ASP B 1 15 ? 12.641 13.539 -4.312 1 96.44 15 ASP B CA 1
ATOM 3687 C C . ASP B 1 15 ? 13.875 12.664 -4.539 1 96.44 15 ASP B C 1
ATOM 3689 O O . ASP B 1 15 ? 14.086 12.164 -5.648 1 96.44 15 ASP B O 1
ATOM 3693 N N . GLU B 1 16 ? 14.656 12.469 -3.479 1 95.75 16 GLU B N 1
ATOM 3694 C CA . GLU B 1 16 ? 15.828 11.602 -3.559 1 95.75 16 GLU B CA 1
ATOM 3695 C C . GLU B 1 16 ? 15.422 10.133 -3.645 1 95.75 16 GLU B C 1
ATOM 3697 O O . GLU B 1 16 ? 16.016 9.367 -4.414 1 95.75 16 GLU B O 1
ATOM 3702 N N . LEU B 1 17 ? 14.43 9.766 -2.896 1 94.25 17 LEU B N 1
ATOM 3703 C CA . LEU B 1 17 ? 13.992 8.375 -2.854 1 94.25 17 LEU B CA 1
ATOM 3704 C C . LEU B 1 17 ? 13.328 7.969 -4.164 1 94.25 17 LEU B C 1
ATOM 3706 O O . LEU B 1 17 ? 13.414 6.812 -4.578 1 94.25 17 LEU B O 1
ATOM 3710 N N . PHE B 1 18 ? 12.703 8.898 -4.836 1 93.25 18 PHE B N 1
ATOM 3711 C CA . PHE B 1 18 ? 12 8.609 -6.082 1 93.25 18 PHE B CA 1
ATOM 3712 C C . PHE B 1 18 ? 12.992 8.328 -7.207 1 93.25 18 PHE B C 1
ATOM 3714 O O . PHE B 1 18 ? 12.602 7.852 -8.273 1 93.25 18 PHE B O 1
ATOM 3721 N N . GLU B 1 19 ? 14.273 8.539 -6.973 1 92.19 19 GLU B N 1
ATOM 3722 C CA . GLU B 1 19 ? 15.297 8.172 -7.949 1 92.19 19 GLU B CA 1
ATOM 3723 C C . GLU B 1 19 ? 15.555 6.668 -7.934 1 92.19 19 GLU B C 1
ATOM 3725 O O . GLU B 1 19 ? 16.109 6.121 -8.891 1 92.19 19 GLU B O 1
ATOM 3730 N N . ILE B 1 20 ? 15.125 6.055 -6.867 1 90.75 20 ILE B N 1
ATOM 3731 C CA . ILE B 1 20 ? 15.219 4.602 -6.785 1 90.75 20 ILE B CA 1
ATOM 3732 C C . ILE B 1 20 ? 14.016 3.969 -7.48 1 90.75 20 ILE B C 1
ATOM 3734 O O . ILE B 1 20 ? 12.867 4.219 -7.098 1 90.75 20 ILE B O 1
ATOM 3738 N N . ASN B 1 21 ? 14.219 3.092 -8.406 1 90.5 21 ASN B N 1
ATOM 3739 C CA . ASN B 1 21 ? 13.164 2.541 -9.258 1 90.5 21 ASN B CA 1
ATOM 3740 C C . ASN B 1 21 ? 12.117 1.789 -8.438 1 90.5 21 ASN B C 1
ATOM 3742 O O . ASN B 1 21 ? 10.922 1.929 -8.68 1 90.5 21 ASN B O 1
ATOM 3746 N N . HIS B 1 22 ? 12.625 1.059 -7.484 1 91.62 22 HIS B N 1
ATOM 3747 C CA . HIS B 1 22 ? 11.711 0.253 -6.684 1 91.62 22 HIS B CA 1
ATOM 3748 C C . HIS B 1 22 ? 10.766 1.135 -5.871 1 91.62 22 HIS B C 1
ATOM 3750 O O . HIS B 1 22 ? 9.609 0.771 -5.648 1 91.62 22 HIS B O 1
ATOM 3756 N N . ILE B 1 23 ? 11.211 2.316 -5.473 1 91.06 23 ILE B N 1
ATOM 3757 C CA . ILE B 1 23 ? 10.383 3.236 -4.699 1 91.06 23 ILE B CA 1
ATOM 3758 C C . ILE B 1 23 ? 9.477 4.027 -5.641 1 91.06 23 ILE B C 1
ATOM 3760 O O . ILE B 1 23 ? 8.328 4.32 -5.305 1 91.06 23 ILE B O 1
ATOM 3764 N N . ARG B 1 24 ? 9.984 4.348 -6.77 1 92.69 24 ARG B N 1
ATOM 3765 C CA . ARG B 1 24 ? 9.195 5.047 -7.777 1 92.69 24 ARG B CA 1
ATOM 3766 C C . ARG B 1 24 ? 7.977 4.219 -8.188 1 92.69 24 ARG B C 1
ATOM 3768 O O . ARG B 1 24 ? 6.914 4.77 -8.477 1 92.69 24 ARG B O 1
ATOM 3775 N N . THR B 1 25 ? 8.125 2.945 -8.172 1 93.44 25 THR B N 1
ATOM 3776 C CA . THR B 1 25 ? 7.035 2.057 -8.547 1 93.44 25 THR B CA 1
ATOM 3777 C C . THR B 1 25 ? 5.883 2.17 -7.551 1 93.44 25 THR B C 1
ATOM 3779 O O . THR B 1 25 ? 4.715 2.033 -7.926 1 93.44 25 THR B O 1
ATOM 3782 N N . ILE B 1 26 ? 6.23 2.469 -6.312 1 92.12 26 ILE B N 1
ATOM 3783 C CA . ILE B 1 26 ? 5.176 2.662 -5.32 1 92.12 26 ILE B CA 1
ATOM 3784 C C . ILE B 1 26 ? 4.328 3.875 -5.699 1 92.12 26 ILE B C 1
ATOM 3786 O O . ILE B 1 26 ? 3.1 3.83 -5.613 1 92.12 26 ILE B O 1
ATOM 3790 N N . TYR B 1 27 ? 4.98 4.906 -6.141 1 93.19 27 TYR B N 1
ATOM 3791 C CA . TYR B 1 27 ? 4.277 6.078 -6.645 1 93.19 27 TYR B CA 1
ATOM 3792 C C . TYR B 1 27 ? 3.398 5.719 -7.836 1 93.19 27 TYR B C 1
ATOM 3794 O O . TYR B 1 27 ? 2.246 6.148 -7.918 1 93.19 27 TYR B O 1
ATOM 3802 N N . HIS B 1 28 ? 3.885 4.898 -8.719 1 94.06 28 HIS B N 1
ATOM 3803 C CA . HIS B 1 28 ? 3.121 4.477 -9.883 1 94.06 28 HIS B CA 1
ATOM 3804 C C . HIS B 1 28 ? 1.896 3.664 -9.484 1 94.06 28 HIS B C 1
ATOM 3806 O O . HIS B 1 28 ? 0.834 3.785 -10.094 1 94.06 28 HIS B O 1
ATOM 3812 N N . MET B 1 29 ? 2.078 2.879 -8.484 1 94.38 29 MET B N 1
ATOM 3813 C CA . MET B 1 29 ? 0.954 2.084 -8 1 94.38 29 MET B CA 1
ATOM 3814 C C . MET B 1 29 ? -0.153 2.984 -7.457 1 94.38 29 MET B C 1
ATOM 3816 O O . MET B 1 29 ? -1.335 2.734 -7.699 1 94.38 29 MET B O 1
ATOM 3820 N N . PHE B 1 30 ? 0.206 4.031 -6.758 1 93.12 30 PHE B N 1
ATOM 3821 C CA . PHE B 1 30 ? -0.78 4.965 -6.23 1 93.12 30 PHE B CA 1
ATOM 3822 C C . PHE B 1 30 ? -1.491 5.699 -7.359 1 93.12 30 PHE B C 1
ATOM 3824 O O . PHE B 1 30 ? -2.701 5.926 -7.297 1 93.12 30 PHE B O 1
ATOM 3831 N N . VAL B 1 31 ? -0.751 6.074 -8.367 1 94.56 31 VAL B N 1
ATOM 3832 C CA . VAL B 1 31 ? -1.35 6.738 -9.523 1 94.56 31 VAL B CA 1
ATOM 3833 C C . VAL B 1 31 ? -2.295 5.777 -10.242 1 94.56 31 VAL B C 1
ATOM 3835 O O . VAL B 1 31 ? -3.371 6.18 -10.695 1 94.56 31 VAL B O 1
ATOM 3838 N N . ALA B 1 32 ? -1.906 4.543 -10.32 1 94.69 32 ALA B N 1
ATOM 3839 C CA . ALA B 1 32 ? -2.752 3.533 -10.953 1 94.69 32 ALA B CA 1
ATOM 3840 C C . ALA B 1 32 ? -4.078 3.387 -10.211 1 94.69 32 ALA B C 1
ATOM 3842 O O . ALA B 1 32 ? -5.133 3.258 -10.828 1 94.69 32 ALA B O 1
ATOM 3843 N N . VAL B 1 33 ? -4 3.402 -8.898 1 93 33 VAL B N 1
ATOM 3844 C CA . VAL B 1 33 ? -5.215 3.299 -8.094 1 93 33 VAL B CA 1
ATOM 3845 C C . VAL B 1 33 ? -6.121 4.496 -8.367 1 93 33 VAL B C 1
ATOM 3847 O O . VAL B 1 33 ? -7.34 4.352 -8.469 1 93 33 VAL B O 1
ATOM 3850 N N . LEU B 1 34 ? -5.566 5.629 -8.484 1 92.44 34 LEU B N 1
ATOM 3851 C CA . LEU B 1 34 ? -6.328 6.82 -8.828 1 92.44 34 LEU B CA 1
ATOM 3852 C C . LEU B 1 34 ? -7.023 6.652 -10.172 1 92.44 34 LEU B C 1
ATOM 3854 O O . LEU B 1 34 ? -8.203 6.992 -10.32 1 92.44 34 LEU B O 1
ATOM 3858 N N . LEU B 1 35 ? -6.32 6.113 -11.102 1 92.12 35 LEU B N 1
ATOM 3859 C CA . LEU B 1 35 ? -6.895 5.887 -12.43 1 92.12 35 LEU B CA 1
ATOM 3860 C C . LEU B 1 35 ? -8.047 4.891 -12.359 1 92.12 35 LEU B C 1
ATOM 3862 O O . LEU B 1 35 ? -9.062 5.07 -13.023 1 92.12 35 LEU B O 1
ATOM 3866 N N . VAL B 1 36 ? -7.832 3.898 -11.602 1 91.69 36 VAL B N 1
ATOM 3867 C CA . VAL B 1 36 ? -8.883 2.9 -11.445 1 91.69 36 VAL B CA 1
ATOM 3868 C C . VAL B 1 36 ? -10.125 3.549 -10.836 1 91.69 36 VAL B C 1
ATOM 3870 O O . VAL B 1 36 ? -11.25 3.279 -11.266 1 91.69 36 VAL B O 1
ATOM 3873 N N . PHE B 1 37 ? -9.945 4.414 -9.875 1 87.5 37 PHE B N 1
ATOM 3874 C CA . PHE B 1 37 ? -11.062 5.137 -9.273 1 87.5 37 PHE B CA 1
ATOM 3875 C C . PHE B 1 37 ? -11.75 6.02 -10.305 1 87.5 37 PHE B C 1
ATOM 3877 O O . PHE B 1 37 ? -12.977 6.117 -10.328 1 87.5 37 PHE B O 1
ATOM 3884 N N . CYS B 1 38 ? -11 6.656 -11.109 1 87.75 38 CYS B N 1
ATOM 3885 C CA . CYS B 1 38 ? -11.555 7.508 -12.156 1 87.75 38 CYS B CA 1
ATOM 3886 C C . CYS B 1 38 ? -12.383 6.691 -13.141 1 87.75 38 CYS B C 1
ATOM 3888 O O . CYS B 1 38 ? -13.5 7.074 -13.477 1 87.75 38 CYS B O 1
ATOM 3890 N N . ILE B 1 39 ? -11.852 5.586 -13.547 1 87.62 39 ILE B N 1
ATOM 3891 C CA . ILE B 1 39 ? -12.531 4.723 -14.5 1 87.62 39 ILE B CA 1
ATOM 3892 C C . ILE B 1 39 ? -13.812 4.172 -13.875 1 87.62 39 ILE B C 1
ATOM 3894 O O . ILE B 1 39 ? -14.852 4.105 -14.539 1 87.62 39 ILE B O 1
ATOM 3898 N N . SER B 1 40 ? -13.695 3.816 -12.664 1 84 40 SER B N 1
ATOM 3899 C CA . SER B 1 40 ? -14.859 3.291 -11.961 1 84 40 SER B CA 1
ATOM 3900 C C . SER B 1 40 ? -15.969 4.332 -11.875 1 84 40 SER B C 1
ATOM 3902 O O . SER B 1 40 ? -17.141 4.02 -12.117 1 84 40 SER B O 1
ATOM 3904 N N . THR B 1 41 ? -15.641 5.512 -11.602 1 81.62 41 THR B N 1
ATOM 3905 C CA . THR B 1 41 ? -16.625 6.582 -11.477 1 81.62 41 THR B CA 1
ATOM 3906 C C . THR B 1 41 ? -17.234 6.906 -12.836 1 81.62 41 THR B C 1
ATOM 3908 O O . THR B 1 41 ? -18.453 7.125 -12.945 1 81.62 41 THR B O 1
ATOM 3911 N N . LEU B 1 42 ? -16.453 6.934 -13.781 1 83.69 42 LEU B N 1
ATOM 3912 C CA . LEU B 1 42 ? -16.938 7.199 -15.125 1 83.69 42 LEU B CA 1
ATOM 3913 C C . LEU B 1 42 ? -17.891 6.098 -15.586 1 83.69 42 LEU B C 1
ATOM 3915 O O . LEU B 1 42 ? -18.906 6.379 -16.219 1 83.69 42 LEU B O 1
ATOM 3919 N N . ALA B 1 43 ? -17.547 4.906 -15.258 1 83.38 43 ALA B N 1
ATOM 3920 C CA . ALA B 1 43 ? -18.359 3.766 -15.648 1 83.38 43 ALA B CA 1
ATOM 3921 C C . ALA B 1 43 ? -19.703 3.789 -14.93 1 83.38 43 ALA B C 1
ATOM 3923 O O . ALA B 1 43 ? -20.75 3.572 -15.547 1 83.38 43 ALA B O 1
ATOM 3924 N N . VAL B 1 44 ? -19.703 4.062 -13.688 1 79.38 44 VAL B N 1
ATOM 3925 C CA . VAL B 1 44 ? -20.922 4.098 -12.898 1 79.38 44 VAL B CA 1
ATOM 3926 C C . VAL B 1 44 ? -21.812 5.25 -13.375 1 79.38 44 VAL B C 1
ATOM 3928 O O . VAL B 1 44 ? -23.031 5.094 -13.5 1 79.38 44 VAL B O 1
ATOM 3931 N N . ASP B 1 45 ? -21.25 6.332 -13.633 1 78.31 45 ASP B N 1
ATOM 3932 C CA . ASP B 1 45 ? -22.016 7.484 -14.117 1 78.31 45 ASP B CA 1
ATOM 3933 C C . ASP B 1 45 ? -22.609 7.215 -15.492 1 78.31 45 ASP B C 1
ATOM 3935 O O . ASP B 1 45 ? -23.734 7.645 -15.789 1 78.31 45 ASP B O 1
ATOM 3939 N N . TYR B 1 46 ? -21.875 6.551 -16.266 1 81.88 46 TYR B N 1
ATOM 3940 C CA . TYR B 1 46 ? -22.375 6.219 -17.609 1 81.88 46 TYR B CA 1
ATOM 3941 C C . TYR B 1 46 ? -23.547 5.258 -17.516 1 81.88 46 TYR B C 1
ATOM 3943 O O . TYR B 1 46 ? -24.516 5.391 -18.281 1 81.88 46 TYR B O 1
ATOM 3951 N N . ILE B 1 47 ? -23.516 4.379 -16.641 1 81.5 47 ILE B N 1
ATOM 3952 C CA . ILE B 1 47 ? -24.578 3.393 -16.5 1 81.5 47 ILE B CA 1
ATOM 3953 C C . ILE B 1 47 ? -25.812 4.055 -15.875 1 81.5 47 ILE B C 1
ATOM 3955 O O . ILE B 1 47 ? -26.938 3.781 -16.281 1 81.5 47 ILE B O 1
ATOM 3959 N N . ASP B 1 48 ? -25.625 4.898 -14.93 1 76.56 48 ASP B N 1
ATOM 3960 C CA . ASP B 1 48 ? -26.734 5.52 -14.219 1 76.56 48 ASP B CA 1
ATOM 3961 C C . ASP B 1 48 ? -27.359 6.645 -15.047 1 76.56 48 ASP B C 1
ATOM 3963 O O . ASP B 1 48 ? -28.578 6.742 -15.148 1 76.56 48 ASP B O 1
ATOM 3967 N N . GLN B 1 49 ? -26.594 7.543 -15.531 1 74.25 49 GLN B N 1
ATOM 3968 C CA . GLN B 1 49 ? -27.125 8.758 -16.141 1 74.25 49 GLN B CA 1
ATOM 3969 C C . GLN B 1 49 ? -26.906 8.766 -17.641 1 74.25 49 GLN B C 1
ATOM 3971 O O . GLN B 1 49 ? -27.453 9.617 -18.344 1 74.25 49 GLN B O 1
ATOM 3976 N N . GLY B 1 50 ? -26.203 7.762 -18.094 1 69.19 50 GLY B N 1
ATOM 3977 C CA . GLY B 1 50 ? -25.891 7.746 -19.516 1 69.19 50 GLY B CA 1
ATOM 3978 C C . GLY B 1 50 ? -24.906 8.82 -19.906 1 69.19 50 GLY B C 1
ATOM 3979 O O . GLY B 1 50 ? -24.719 9.086 -21.109 1 69.19 50 GLY B O 1
ATOM 3980 N N . ARG B 1 51 ? -24.594 9.664 -18.984 1 66.56 51 ARG B N 1
ATOM 3981 C CA . ARG B 1 51 ? -23.625 10.719 -19.297 1 66.56 51 ARG B CA 1
ATOM 3982 C C . ARG B 1 51 ? -22.266 10.422 -18.688 1 66.56 51 ARG B C 1
ATOM 3984 O O . ARG B 1 51 ? -22.188 9.734 -17.672 1 66.56 51 ARG B O 1
ATOM 3991 N N . LEU B 1 52 ? -21.188 10.75 -19.391 1 62.72 52 LEU B N 1
ATOM 3992 C CA . LEU B 1 52 ? -19.828 10.602 -18.922 1 62.72 52 LEU B CA 1
ATOM 3993 C C . LEU B 1 52 ? -19.406 11.789 -18.062 1 62.72 52 LEU B C 1
ATOM 3995 O O . LEU B 1 52 ? -18.516 12.547 -18.438 1 62.72 52 LEU B O 1
ATOM 3999 N N . VAL B 1 53 ? -20.234 12.203 -17.078 1 62.12 53 VAL B N 1
ATOM 4000 C CA . VAL B 1 53 ? -19.859 13.375 -16.297 1 62.12 53 VAL B CA 1
ATOM 4001 C C . VAL B 1 53 ? -19.359 12.938 -14.922 1 62.12 53 VAL B C 1
ATOM 4003 O O . VAL B 1 53 ? -20.016 12.156 -14.242 1 62.12 53 VAL B O 1
ATOM 4006 N N . LEU B 1 54 ? -18.109 13.203 -14.781 1 63.28 54 LEU B N 1
ATOM 4007 C CA . LEU B 1 54 ? -17.609 13.078 -13.414 1 63.28 54 LEU B CA 1
ATOM 4008 C C . LEU B 1 54 ? -18.312 14.07 -12.492 1 63.28 54 LEU B C 1
ATOM 4010 O O . LEU B 1 54 ? -18.234 15.281 -12.695 1 63.28 54 LEU B O 1
ATOM 4014 N N . GLU B 1 55 ? -19.219 13.625 -11.758 1 66.25 55 GLU B N 1
ATOM 4015 C CA . GLU B 1 55 ? -19.906 14.547 -10.852 1 66.25 55 GLU B CA 1
ATOM 4016 C C . GLU B 1 55 ? -19.016 14.938 -9.672 1 66.25 55 GLU B C 1
ATOM 4018 O O . GLU B 1 55 ? -18.703 14.102 -8.82 1 66.25 55 GLU B O 1
ATOM 4023 N N . PHE B 1 56 ? -18.5 16.109 -9.836 1 76.5 56 PHE B N 1
ATOM 4024 C CA . PHE B 1 56 ? -17.656 16.641 -8.766 1 76.5 56 PHE B CA 1
ATOM 4025 C C . PHE B 1 56 ? -18.453 17.547 -7.848 1 76.5 56 PHE B C 1
ATOM 4027 O O . PHE B 1 56 ? -17.938 18.594 -7.41 1 76.5 56 PHE B O 1
ATOM 4034 N N . ASP B 1 57 ? -19.641 17.094 -7.625 1 77.69 57 ASP B N 1
ATOM 4035 C CA . ASP B 1 57 ? -20.531 17.938 -6.824 1 77.69 57 ASP B CA 1
ATOM 4036 C C . ASP B 1 57 ? -19.984 18.125 -5.41 1 77.69 57 ASP B C 1
ATOM 4038 O O . ASP B 1 57 ? -19.984 19.234 -4.871 1 77.69 57 ASP B O 1
ATOM 4042 N N . LEU B 1 58 ? -19.516 17.125 -4.93 1 79.88 58 LEU B N 1
ATOM 4043 C CA . LEU B 1 58 ? -19 17.219 -3.568 1 79.88 58 LEU B CA 1
ATOM 4044 C C . LEU B 1 58 ? -17.766 18.109 -3.506 1 79.88 58 LEU B C 1
ATOM 4046 O O . LEU B 1 58 ? -17.562 18.844 -2.531 1 79.88 58 LEU B O 1
ATOM 4050 N N . LEU B 1 59 ? -17.031 18.062 -4.516 1 82.88 59 LEU B N 1
ATOM 4051 C CA . LEU B 1 59 ? -15.836 18.906 -4.562 1 82.88 59 LEU B CA 1
ATOM 4052 C C . LEU B 1 59 ? -16.203 20.375 -4.684 1 82.88 59 LEU B C 1
ATOM 4054 O O . LEU B 1 59 ? -15.633 21.219 -3.994 1 82.88 59 LEU B O 1
ATOM 4058 N N . PHE B 1 60 ? -17.141 20.672 -5.469 1 84.38 60 PHE B N 1
ATOM 4059 C CA . PHE B 1 60 ? -17.578 22.047 -5.648 1 84.38 60 PHE B CA 1
ATOM 4060 C C . PHE B 1 60 ? -18.281 22.562 -4.395 1 84.38 60 PHE B C 1
ATOM 4062 O O . PHE B 1 60 ? -18.156 23.734 -4.047 1 84.38 60 PHE B O 1
ATOM 4069 N N . TYR B 1 61 ? -18.906 21.641 -3.793 1 85.94 61 TYR B N 1
ATOM 4070 C CA . TYR B 1 61 ? -19.531 22.016 -2.521 1 85.94 61 TYR B CA 1
ATOM 4071 C C . TYR B 1 61 ? -18.469 22.297 -1.464 1 85.94 61 TYR B C 1
ATOM 4073 O O . TYR B 1 61 ? -18.547 23.312 -0.772 1 85.94 61 TYR B O 1
ATOM 4081 N N . ALA B 1 62 ? -17.547 21.469 -1.379 1 88.25 62 ALA B N 1
ATOM 4082 C CA . ALA B 1 62 ? -16.531 21.594 -0.329 1 88.25 62 ALA B CA 1
ATOM 4083 C C . ALA B 1 62 ? -15.75 22.891 -0.474 1 88.25 62 ALA B C 1
ATOM 4085 O O . ALA B 1 62 ? -15.414 23.531 0.522 1 88.25 62 ALA B O 1
ATOM 4086 N N . PHE B 1 63 ? -15.539 23.328 -1.731 1 90.12 63 PHE B N 1
ATOM 4087 C CA . PHE B 1 63 ? -14.789 24.547 -1.986 1 90.12 63 PHE B CA 1
ATOM 4088 C C . PHE B 1 63 ? -15.719 25.703 -2.336 1 90.12 63 PHE B C 1
ATOM 4090 O O . PHE B 1 63 ? -15.367 26.578 -3.123 1 90.12 63 PHE B O 1
ATOM 4097 N N . GLY B 1 64 ? -16.828 25.688 -1.766 1 90.44 64 GLY B N 1
ATOM 4098 C CA . GLY B 1 64 ? -17.797 26.75 -2.025 1 90.44 64 GLY B CA 1
ATOM 4099 C C . GLY B 1 64 ? -17.406 28.078 -1.399 1 90.44 64 GLY B C 1
ATOM 4100 O O . GLY B 1 64 ? -16.547 28.125 -0.51 1 90.44 64 GLY B O 1
ATOM 4101 N N . GLU B 1 65 ? -17.906 29.188 -1.925 1 93.44 65 GLU B N 1
ATOM 4102 C CA . GLU B 1 65 ? -17.734 30.547 -1.412 1 93.44 65 GLU B CA 1
ATOM 4103 C C . GLU B 1 65 ? -16.281 30.969 -1.459 1 93.44 65 GLU B C 1
ATOM 4105 O O . GLU B 1 65 ? -15.758 31.531 -0.494 1 93.44 65 GLU B O 1
ATOM 4110 N N . LEU B 1 66 ? -15.656 30.656 -2.488 1 91.25 66 LEU B N 1
ATOM 4111 C CA . LEU B 1 66 ? -14.234 30.953 -2.639 1 91.25 66 LEU B CA 1
ATOM 4112 C C . LEU B 1 66 ? -13.984 32.469 -2.646 1 91.25 66 LEU B C 1
ATOM 4114 O O . LEU B 1 66 ? -12.906 32.906 -2.254 1 91.25 66 LEU B O 1
ATOM 4118 N N . GLY B 1 67 ? -15.008 33.156 -3.092 1 93.38 67 GLY B N 1
ATOM 4119 C CA . GLY B 1 67 ? -14.875 34.625 -3.049 1 93.38 67 GLY B CA 1
ATOM 4120 C C . GLY B 1 67 ? -14.68 35.156 -1.645 1 93.38 67 GLY B C 1
ATOM 4121 O O . GLY B 1 67 ? -13.797 35.969 -1.405 1 93.38 67 GLY B O 1
ATOM 4122 N N . ILE B 1 68 ? -15.445 34.656 -0.774 1 95.19 68 ILE B N 1
ATOM 4123 C CA . ILE B 1 68 ? -15.359 35.062 0.619 1 95.19 68 ILE B CA 1
ATOM 4124 C C . ILE B 1 68 ? -14.023 34.625 1.216 1 95.19 68 ILE B C 1
ATOM 4126 O O . ILE B 1 68 ? -13.398 35.375 1.971 1 95.19 68 ILE B O 1
ATOM 4130 N N . VAL B 1 69 ? -13.609 33.438 0.833 1 94.38 69 VAL B N 1
ATOM 4131 C CA . VAL B 1 69 ? -12.359 32.906 1.342 1 94.38 69 VAL B CA 1
ATOM 4132 C C . VAL B 1 69 ? -11.188 33.75 0.885 1 94.38 69 VAL B C 1
ATOM 4134 O O . VAL B 1 69 ? -10.297 34.062 1.676 1 94.38 69 VAL B O 1
ATOM 4137 N N . THR B 1 70 ? -11.234 34.156 -0.346 1 93.88 70 THR B N 1
ATOM 4138 C CA . THR B 1 70 ? -10.148 34.969 -0.9 1 93.88 70 THR B CA 1
ATOM 4139 C C . THR B 1 70 ? -10.094 36.344 -0.231 1 93.88 70 THR B C 1
ATOM 4141 O O . THR B 1 70 ? -9.016 36.875 0.043 1 93.88 70 THR B O 1
ATOM 4144 N N . TRP B 1 71 ? -11.227 36.844 0.028 1 94.06 71 TRP B N 1
ATOM 4145 C CA . TRP B 1 71 ? -11.289 38.125 0.695 1 94.06 71 TRP B CA 1
ATOM 4146 C C . TRP B 1 71 ? -10.781 38.031 2.131 1 94.06 71 TRP B C 1
ATOM 4148 O O . TRP B 1 71 ? -10.039 38.906 2.594 1 94.06 71 TRP B O 1
ATOM 4158 N N . ALA B 1 72 ? -11.258 37.031 2.834 1 93.56 72 ALA B N 1
ATOM 4159 C CA . ALA B 1 72 ? -10.805 36.844 4.207 1 93.56 72 ALA B CA 1
ATOM 4160 C C . ALA B 1 72 ? -9.297 36.625 4.262 1 93.56 72 ALA B C 1
ATOM 4162 O O . ALA B 1 72 ? -8.609 37.188 5.105 1 93.56 72 ALA B O 1
ATOM 4163 N N . TRP B 1 73 ? -8.836 35.812 3.357 1 92.81 73 TRP B N 1
ATOM 4164 C CA . TRP B 1 73 ? -7.402 35.562 3.281 1 92.81 73 TRP B CA 1
ATOM 4165 C C . TRP B 1 73 ? -6.633 36.844 2.984 1 92.81 73 TRP B C 1
ATOM 4167 O O . TRP B 1 73 ? -5.582 37.094 3.578 1 92.81 73 TRP B O 1
ATOM 4177 N N . GLY B 1 74 ? -7.172 37.688 2.086 1 93.5 74 GLY B N 1
ATOM 4178 C CA . GLY B 1 74 ? -6.535 38.938 1.732 1 93.5 74 GLY B CA 1
ATOM 4179 C C . GLY B 1 74 ? -6.375 39.875 2.912 1 93.5 74 GLY B C 1
ATOM 4180 O O . GLY B 1 74 ? -5.312 40.469 3.098 1 93.5 74 GLY B O 1
ATOM 4181 N N . TRP B 1 75 ? -7.387 39.938 3.713 1 93.5 75 TRP B N 1
ATOM 4182 C CA . TRP B 1 75 ? -7.34 40.812 4.891 1 93.5 75 TRP B CA 1
ATOM 4183 C C . TRP B 1 75 ? -6.324 40.281 5.902 1 93.5 75 TRP B C 1
ATOM 4185 O O . TRP B 1 75 ? -5.57 41.062 6.488 1 93.5 75 TRP B O 1
ATOM 4195 N N . MET B 1 76 ? -6.359 39.031 6.125 1 94.19 76 MET B N 1
ATOM 4196 C CA . MET B 1 76 ? -5.406 38.469 7.059 1 94.19 76 MET B CA 1
ATOM 4197 C C . MET B 1 76 ? -3.975 38.625 6.559 1 94.19 76 MET B C 1
ATOM 4199 O O . MET B 1 76 ? -3.066 38.906 7.344 1 94.19 76 MET B O 1
ATOM 4203 N N . PHE B 1 77 ? -3.777 38.5 5.254 1 94.06 77 PHE B N 1
ATOM 4204 C CA . PHE B 1 77 ? -2.449 38.625 4.664 1 94.06 77 PHE B CA 1
ATOM 4205 C C . PHE B 1 77 ? -1.951 40.062 4.762 1 94.06 77 PHE B C 1
ATOM 4207 O O . PHE B 1 77 ? -0.797 40.312 5.125 1 94.06 77 PHE B O 1
ATOM 4214 N N . VAL B 1 78 ? -2.828 41.031 4.395 1 94.62 78 VAL B N 1
ATOM 4215 C CA . VAL B 1 78 ? -2.441 42.438 4.441 1 94.62 78 VAL B CA 1
ATOM 4216 C C . VAL B 1 78 ? -2.076 42.812 5.875 1 94.62 78 VAL B C 1
ATOM 4218 O O . VAL B 1 78 ? -1.09 43.5 6.102 1 94.62 78 VAL B O 1
ATOM 4221 N N . TYR B 1 79 ? -2.838 42.406 6.797 1 94.31 79 TYR B N 1
ATOM 4222 C CA . TYR B 1 79 ? -2.516 42.656 8.195 1 94.31 79 TYR B CA 1
ATOM 4223 C C . TYR B 1 79 ? -1.143 42.125 8.555 1 94.31 79 TYR B C 1
ATOM 4225 O O . TYR B 1 79 ? -0.315 42.812 9.141 1 94.31 79 TYR B O 1
ATOM 4233 N N . THR B 1 80 ? -0.888 40.812 8.227 1 94.25 80 THR B N 1
ATOM 4234 C CA . THR B 1 80 ? 0.356 40.125 8.586 1 94.25 80 THR B CA 1
ATOM 4235 C C . THR B 1 80 ? 1.546 40.781 7.891 1 94.25 80 THR B C 1
ATOM 4237 O O . THR B 1 80 ? 2.648 40.812 8.438 1 94.25 80 THR B O 1
ATOM 4240 N N . LEU B 1 81 ? 1.282 41.344 6.75 1 94.62 81 LEU B N 1
ATOM 4241 C CA . LEU B 1 81 ? 2.336 41.969 5.961 1 94.62 81 LEU B CA 1
ATOM 4242 C C . LEU B 1 81 ? 2.686 43.344 6.523 1 94.62 81 LEU B C 1
ATOM 4244 O O . LEU B 1 81 ? 3.863 43.688 6.617 1 94.62 81 LEU B O 1
ATOM 4248 N N . VAL B 1 82 ? 1.728 44.062 6.984 1 95.38 82 VAL B N 1
ATOM 4249 C CA . VAL B 1 82 ? 1.93 45.5 7.227 1 95.38 82 VAL B CA 1
ATOM 4250 C C . VAL B 1 82 ? 2.115 45.75 8.719 1 95.38 82 VAL B C 1
ATOM 4252 O O . VAL B 1 82 ? 3.049 46.438 9.125 1 95.38 82 VAL B O 1
ATOM 4255 N N . VAL B 1 83 ? 1.367 45.188 9.539 1 94.88 83 VAL B N 1
ATOM 4256 C CA . VAL B 1 83 ? 1.258 45.625 10.93 1 94.88 83 VAL B CA 1
ATOM 4257 C C . VAL B 1 83 ? 2.484 45.156 11.711 1 94.88 83 VAL B C 1
ATOM 4259 O O . VAL B 1 83 ? 3.184 45.969 12.32 1 94.88 83 VAL B O 1
ATOM 4262 N N . PRO B 1 84 ? 2.828 43.875 11.695 1 94.19 84 PRO B N 1
ATOM 4263 C CA . PRO B 1 84 ? 4.004 43.469 12.469 1 94.19 84 PRO B CA 1
ATOM 4264 C C . PRO B 1 84 ? 5.289 44.125 11.992 1 94.19 84 PRO B C 1
ATOM 4266 O O . PRO B 1 84 ? 6.109 44.562 12.812 1 94.19 84 PRO B O 1
ATOM 4269 N N . TYR B 1 85 ? 5.488 44.25 10.719 1 95.38 85 TYR B N 1
ATOM 4270 C CA . TYR B 1 85 ? 6.691 44.875 10.164 1 95.38 85 TYR B CA 1
ATOM 4271 C C . TYR B 1 85 ? 6.805 46.312 10.594 1 95.38 85 TYR B C 1
ATOM 4273 O O . TYR B 1 85 ? 7.855 46.75 11.078 1 95.38 85 TYR B O 1
ATOM 4281 N N . ASN B 1 86 ? 5.699 47.094 10.445 1 95.31 86 ASN B N 1
ATOM 4282 C CA . ASN B 1 86 ? 5.719 48.5 10.805 1 95.31 86 ASN B CA 1
ATOM 4283 C C . ASN B 1 86 ? 5.812 48.719 12.312 1 95.31 86 ASN B C 1
ATOM 4285 O O . ASN B 1 86 ? 6.418 49.688 12.781 1 95.31 86 ASN B O 1
ATOM 4289 N N . ALA B 1 87 ? 5.168 47.844 13.062 1 95.38 87 ALA B N 1
ATOM 4290 C CA . ALA B 1 87 ? 5.27 47.938 14.516 1 95.38 87 ALA B CA 1
ATOM 4291 C C . ALA B 1 87 ? 6.719 47.781 14.969 1 95.38 87 ALA B C 1
ATOM 4293 O O . ALA B 1 87 ? 7.184 48.531 15.836 1 95.38 87 ALA B O 1
ATOM 4294 N N . VAL B 1 88 ? 7.477 46.844 14.43 1 93.88 88 VAL B N 1
ATOM 4295 C CA . VAL B 1 88 ? 8.867 46.594 14.805 1 93.88 88 VAL B CA 1
ATOM 4296 C C . VAL B 1 88 ? 9.734 47.75 14.367 1 93.88 88 VAL B C 1
ATOM 4298 O O . VAL B 1 88 ? 10.633 48.188 15.094 1 93.88 88 VAL B O 1
ATOM 4301 N N . THR B 1 89 ? 9.477 48.281 13.156 1 91.75 89 THR B N 1
ATOM 4302 C CA . THR B 1 89 ? 10.25 49.406 12.648 1 91.75 89 THR B CA 1
ATOM 4303 C C . THR B 1 89 ? 10.023 50.656 13.5 1 91.75 89 THR B C 1
ATOM 4305 O O . THR B 1 89 ? 10.961 51.375 13.82 1 91.75 89 THR B O 1
ATOM 4308 N N . LEU B 1 90 ? 8.766 50.875 13.805 1 91.62 90 LEU B N 1
ATOM 4309 C CA . LEU B 1 90 ? 8.438 52 14.664 1 91.62 90 LEU B CA 1
ATOM 4310 C C . LEU B 1 90 ? 9.07 51.844 16.047 1 91.62 90 LEU B C 1
ATOM 4312 O O . LEU B 1 90 ? 9.656 52.812 16.578 1 91.62 90 LEU B O 1
ATOM 4316 N N . TRP B 1 91 ? 8.898 50.719 16.656 1 93.12 91 TRP B N 1
ATOM 4317 C CA . TRP B 1 91 ? 9.492 50.406 17.953 1 93.12 91 TRP B CA 1
ATOM 4318 C C . TRP B 1 91 ? 11.008 50.625 17.922 1 93.12 91 TRP B C 1
ATOM 4320 O O . TRP B 1 91 ? 11.586 51.219 18.828 1 93.12 91 TRP B O 1
ATOM 4330 N N . GLY B 1 92 ? 11.695 50.094 16.922 1 89.88 92 GLY B N 1
ATOM 4331 C CA . GLY B 1 92 ? 13.141 50.188 16.797 1 89.88 92 GLY B CA 1
ATOM 4332 C C . GLY B 1 92 ? 13.648 51.594 16.672 1 89.88 92 GLY B C 1
ATOM 4333 O O . GLY B 1 92 ? 14.727 51.938 17.156 1 89.88 92 GLY B O 1
ATOM 4334 N N . THR B 1 93 ? 12.844 52.469 15.969 1 88.56 93 THR B N 1
ATOM 4335 C CA . THR B 1 93 ? 13.25 53.844 15.742 1 88.56 93 THR B CA 1
ATOM 4336 C C . THR B 1 93 ? 13.18 54.656 17.031 1 88.56 93 THR B C 1
ATOM 4338 O O . THR B 1 93 ? 13.992 55.531 17.266 1 88.56 93 THR B O 1
ATOM 4341 N N . VAL B 1 94 ? 12.258 54.312 17.875 1 89.38 94 VAL B N 1
ATOM 4342 C CA . VAL B 1 94 ? 12.008 55.125 19.062 1 89.38 94 VAL B CA 1
ATOM 4343 C C . VAL B 1 94 ? 12.641 54.469 20.281 1 89.38 94 VAL B C 1
ATOM 4345 O O . VAL B 1 94 ? 12.867 55.125 21.312 1 89.38 94 VAL B O 1
ATOM 4348 N N . TYR B 1 95 ? 12.938 53.25 20.219 1 90.25 95 TYR B N 1
ATOM 4349 C CA . TYR B 1 95 ? 13.359 52.438 21.344 1 90.25 95 TYR B CA 1
ATOM 4350 C C . TYR B 1 95 ? 14.57 53.031 22.031 1 90.25 95 TYR B C 1
ATOM 4352 O O . TYR B 1 95 ? 14.586 53.188 23.25 1 90.25 95 TYR B O 1
ATOM 4360 N N . HIS B 1 96 ? 15.562 53.531 21.25 1 86.62 96 HIS B N 1
ATOM 4361 C CA . HIS B 1 96 ? 16.812 54.031 21.828 1 86.62 96 HIS B CA 1
ATOM 4362 C C . HIS B 1 96 ? 16.672 55.469 22.328 1 86.62 96 HIS B C 1
ATOM 4364 O O . HIS B 1 96 ? 17.422 55.906 23.188 1 86.62 96 HIS B O 1
ATOM 4370 N N . ALA B 1 97 ? 15.648 56.094 21.797 1 86.5 97 ALA B N 1
ATOM 4371 C CA . ALA B 1 97 ? 15.438 57.469 22.219 1 86.5 97 ALA B CA 1
ATOM 4372 C C . ALA B 1 97 ? 14.461 57.562 23.391 1 86.5 97 ALA B C 1
ATOM 4374 O O . ALA B 1 97 ? 14.383 58.594 24.047 1 86.5 97 ALA B O 1
ATOM 4375 N N . SER B 1 98 ? 13.852 56.562 23.594 1 87.12 98 SER B N 1
ATOM 4376 C CA . SER B 1 98 ? 12.805 56.594 24.609 1 87.12 98 SER B CA 1
ATOM 4377 C C . SER B 1 98 ? 13.391 56.438 26.016 1 87.12 98 SER B C 1
ATOM 4379 O O . SER B 1 98 ? 14.375 55.719 26.219 1 87.12 98 SER B O 1
ATOM 4381 N N . GLY B 1 99 ? 12.891 57.25 26.953 1 87.31 99 GLY B N 1
ATOM 4382 C CA . GLY B 1 99 ? 13.32 57.219 28.344 1 87.31 99 GLY B CA 1
ATOM 4383 C C . GLY B 1 99 ? 12.875 55.938 29.062 1 87.31 99 GLY B C 1
ATOM 4384 O O . GLY B 1 99 ? 13.586 55.438 29.922 1 87.31 99 GLY B O 1
ATOM 4385 N N . SER B 1 100 ? 11.641 55.5 28.797 1 92.19 100 SER B N 1
ATOM 4386 C CA . SER B 1 100 ? 11.125 54.281 29.391 1 92.19 100 SER B CA 1
ATOM 4387 C C . SER B 1 100 ? 11.07 53.156 28.3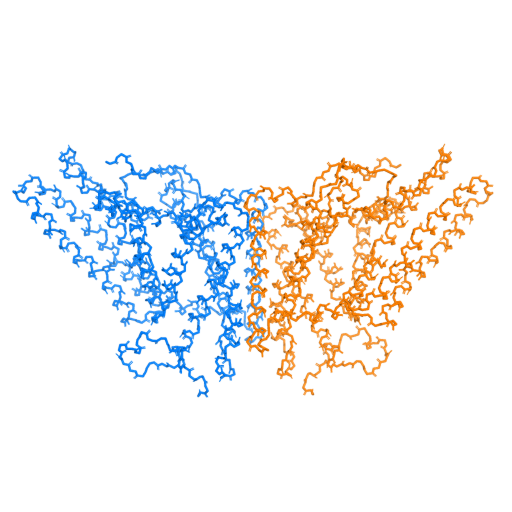44 1 92.19 100 SER B C 1
ATOM 4389 O O . SER B 1 100 ? 10.023 52.906 27.75 1 92.19 100 SER B O 1
ATOM 4391 N N . LYS B 1 101 ? 12.102 52.375 28.203 1 89.94 101 LYS B N 1
ATOM 4392 C CA . LYS B 1 101 ? 12.219 51.312 27.219 1 89.94 101 LYS B CA 1
ATOM 4393 C C . LYS B 1 101 ? 11.203 50.188 27.484 1 89.94 101 LYS B C 1
ATOM 4395 O O . LYS B 1 101 ? 10.586 49.688 26.547 1 89.94 101 LYS B O 1
ATOM 4400 N N . LEU B 1 102 ? 10.961 49.906 28.688 1 91.31 102 LEU B N 1
ATOM 4401 C CA . LEU B 1 102 ? 10.008 48.875 29.062 1 91.31 102 LEU B CA 1
ATOM 4402 C C . LEU B 1 102 ? 8.578 49.312 28.781 1 91.31 102 LEU B C 1
ATOM 4404 O O . LEU B 1 102 ? 7.762 48.531 28.281 1 91.31 102 LEU B O 1
ATOM 4408 N N . GLY B 1 103 ? 8.328 50.5 29.141 1 92.25 103 GLY B N 1
ATOM 4409 C CA . GLY B 1 103 ? 6.992 51.031 28.891 1 92.25 103 GLY B CA 1
ATOM 4410 C C . GLY B 1 103 ? 6.641 51.094 27.422 1 92.25 103 GLY B C 1
ATOM 4411 O O . GLY B 1 103 ? 5.516 50.75 27.031 1 92.25 103 GLY B O 1
ATOM 4412 N N . LEU B 1 104 ? 7.566 51.5 26.656 1 91.88 104 LEU B N 1
ATOM 4413 C CA . LEU B 1 104 ? 7.363 51.594 25.219 1 91.88 104 LEU B CA 1
ATOM 4414 C C . LEU B 1 104 ? 7.129 50.188 24.641 1 91.88 104 LEU B C 1
ATOM 4416 O O . LEU B 1 104 ? 6.199 50 23.844 1 91.88 104 LEU B O 1
ATOM 4420 N N . SER B 1 105 ? 7.973 49.25 25 1 93.06 105 SER B N 1
ATOM 4421 C CA . SER B 1 105 ? 7.883 47.875 24.484 1 93.06 105 SER B CA 1
ATOM 4422 C C . SER B 1 105 ? 6.566 47.219 24.891 1 93.06 105 SER B C 1
ATOM 4424 O O . SER B 1 105 ? 5.93 46.531 24.078 1 93.06 105 SER B O 1
ATOM 4426 N N . ILE B 1 106 ? 6.094 47.406 26.047 1 94.25 106 ILE B N 1
ATOM 4427 C CA . ILE B 1 106 ? 4.844 46.844 26.531 1 94.25 106 ILE B CA 1
ATOM 4428 C C . ILE B 1 106 ? 3.662 47.5 25.828 1 94.25 106 ILE B C 1
ATOM 4430 O O . ILE B 1 106 ? 2.693 46.844 25.453 1 94.25 106 ILE B O 1
ATOM 4434 N N . GLY B 1 107 ? 3.766 48.75 25.719 1 93.56 107 GLY B N 1
ATOM 4435 C CA . GLY B 1 107 ? 2.701 49.5 25.062 1 93.56 107 GLY B CA 1
ATOM 4436 C C . GLY B 1 107 ? 2.488 49.062 23.625 1 93.56 107 GLY B C 1
ATOM 4437 O O . GLY B 1 107 ? 1.377 48.688 23.234 1 93.56 107 GLY B O 1
ATOM 4438 N N . ILE B 1 108 ? 3.535 49.062 22.859 1 93.25 108 ILE B N 1
ATOM 4439 C CA . ILE B 1 108 ? 3.449 48.656 21.453 1 93.25 108 ILE B CA 1
ATOM 4440 C C . ILE B 1 108 ? 3.117 47.188 21.359 1 93.25 108 ILE B C 1
ATOM 4442 O O . ILE B 1 108 ? 2.326 46.75 20.516 1 93.25 108 ILE B O 1
ATOM 4446 N N . GLY B 1 109 ? 3.707 46.438 22.219 1 94.06 109 GLY B N 1
ATOM 4447 C CA . GLY B 1 109 ? 3.434 45 22.25 1 94.06 109 GLY B CA 1
ATOM 4448 C C . GLY B 1 109 ? 1.974 44.688 22.516 1 94.06 109 GLY B C 1
ATOM 4449 O O . GLY B 1 109 ? 1.407 43.781 21.875 1 94.06 109 GLY B O 1
ATOM 4450 N N . LEU B 1 110 ? 1.363 45.344 23.391 1 95.06 110 LEU B N 1
ATOM 4451 C CA . LEU B 1 110 ? -0.036 45.125 23.734 1 95.06 110 LEU B CA 1
ATOM 4452 C C . LEU B 1 110 ? -0.951 45.5 22.562 1 95.06 110 LEU B C 1
ATOM 4454 O O . LEU B 1 110 ? -1.962 44.844 22.328 1 95.06 110 LEU B O 1
ATOM 4458 N N . VAL B 1 111 ? -0.59 46.562 21.922 1 94.44 111 VAL B N 1
ATOM 4459 C CA . VAL B 1 111 ? -1.386 47 20.781 1 94.44 111 VAL B CA 1
ATOM 4460 C C . VAL B 1 111 ? -1.308 45.938 19.672 1 94.44 111 VAL B C 1
ATOM 4462 O O . VAL B 1 111 ? -2.328 45.594 19.078 1 94.44 111 VAL B O 1
ATOM 4465 N N . VAL B 1 112 ? -0.088 45.5 19.422 1 94.06 112 VAL B N 1
ATOM 4466 C CA . VAL B 1 112 ? 0.102 44.5 18.359 1 94.06 112 VAL B CA 1
ATOM 4467 C C . VAL B 1 112 ? -0.605 43.188 18.75 1 94.06 112 VAL B C 1
ATOM 4469 O O . VAL B 1 112 ? -1.229 42.562 17.906 1 94.06 112 VAL B O 1
ATOM 4472 N N . ALA B 1 113 ? -0.544 42.844 19.938 1 93.94 113 ALA B N 1
ATOM 4473 C CA . ALA B 1 113 ? -1.2 41.625 20.406 1 93.94 113 ALA B CA 1
ATOM 4474 C C . ALA B 1 113 ? -2.715 41.719 20.266 1 93.94 113 ALA B C 1
ATOM 4476 O O . ALA B 1 113 ? -3.377 40.75 19.891 1 93.94 113 ALA B O 1
ATOM 4477 N N . ALA B 1 114 ? -3.256 42.844 20.625 1 95.06 114 ALA B N 1
ATOM 4478 C CA . ALA B 1 114 ? -4.695 43.062 20.5 1 95.06 114 ALA B CA 1
ATOM 4479 C C . ALA B 1 114 ? -5.145 43 19.047 1 95.06 114 ALA B C 1
ATOM 4481 O O . ALA B 1 114 ? -6.172 42.406 18.734 1 95.06 114 ALA B O 1
ATOM 4482 N N . MET B 1 115 ? -4.402 43.625 18.234 1 94 115 MET B N 1
ATOM 4483 C CA . MET B 1 115 ? -4.734 43.625 16.812 1 94 115 MET B CA 1
ATOM 4484 C C . MET B 1 115 ? -4.625 42.188 16.234 1 94 115 MET B C 1
ATOM 4486 O O . MET B 1 115 ? -5.441 41.781 15.406 1 94 115 MET B O 1
ATOM 4490 N N . GLN B 1 116 ? -3.596 41.594 16.609 1 92.69 116 GLN B N 1
ATOM 4491 C CA . GLN B 1 116 ? -3.414 40.219 16.156 1 92.69 116 GLN B CA 1
ATOM 4492 C C . GLN B 1 116 ? -4.566 39.312 16.609 1 92.69 116 GLN B C 1
ATOM 4494 O O . GLN B 1 116 ? -5.055 38.5 15.844 1 92.69 116 GLN B O 1
ATOM 4499 N N . ALA B 1 117 ? -4.996 39.438 17.844 1 91.88 117 ALA B N 1
ATOM 4500 C CA . ALA B 1 117 ? -6.109 38.656 18.391 1 91.88 117 ALA B CA 1
ATOM 4501 C C . ALA B 1 117 ? -7.398 38.938 17.625 1 91.88 117 ALA B C 1
ATOM 4503 O O . ALA B 1 117 ? -8.219 38.031 17.406 1 91.88 117 ALA B O 1
ATOM 4504 N N . CYS B 1 118 ? -7.516 40.094 17.188 1 92.38 118 CYS B N 1
ATOM 4505 C CA . CYS B 1 118 ? -8.727 40.5 16.484 1 92.38 118 CYS B CA 1
ATOM 4506 C C . CYS B 1 118 ? -8.695 40.031 15.023 1 92.38 118 CYS B C 1
ATOM 4508 O O . CYS B 1 118 ? -9.609 39.344 14.57 1 92.38 118 CYS B O 1
ATOM 4510 N N . VAL B 1 119 ? -7.609 40.312 14.328 1 92.25 119 VAL B N 1
ATOM 4511 C CA . VAL B 1 119 ? -7.562 40.094 12.883 1 92.25 119 VAL B CA 1
ATOM 4512 C C . VAL B 1 119 ? -7.219 38.656 12.586 1 92.25 119 VAL B C 1
ATOM 4514 O O . VAL B 1 119 ? -7.754 38.062 11.641 1 92.25 119 VAL B O 1
ATOM 4517 N N . LEU B 1 120 ? -6.348 38.031 13.336 1 92.38 120 LEU B N 1
ATOM 4518 C CA . LEU B 1 120 ? -5.926 36.688 13.055 1 92.38 120 LEU B CA 1
ATOM 4519 C C . LEU B 1 120 ? -6.609 35.688 14 1 92.38 120 LEU B C 1
ATOM 4521 O O . LEU B 1 120 ? -6.562 34.469 13.781 1 92.38 120 LEU B O 1
ATOM 4525 N N . GLY B 1 121 ? -7.227 36.156 15.039 1 90.62 121 GLY B N 1
ATOM 4526 C CA . GLY B 1 121 ? -7.91 35.312 15.984 1 90.62 121 GLY B CA 1
ATOM 4527 C C . GLY B 1 121 ? -9.414 35.281 15.797 1 90.62 121 GLY B C 1
ATOM 4528 O O . GLY B 1 121 ? -9.977 34.312 15.312 1 90.62 121 GLY B O 1
ATOM 4529 N N . LEU B 1 122 ? -10.086 36.438 15.969 1 92.06 122 LEU B N 1
ATOM 4530 C CA . LEU B 1 122 ? -11.547 36.5 15.992 1 92.06 122 LEU B CA 1
ATOM 4531 C C . LEU B 1 122 ? -12.102 36.625 14.578 1 92.06 122 LEU B C 1
ATOM 4533 O O . LEU B 1 122 ? -13.156 36.062 14.266 1 92.06 122 LEU B O 1
ATOM 4537 N N . PHE B 1 123 ? -11.445 37.344 13.758 1 93.31 123 PHE B N 1
ATOM 4538 C CA . PHE B 1 123 ? -11.953 37.625 12.422 1 93.31 123 PHE B CA 1
ATOM 4539 C C . PHE B 1 123 ? -12.156 36.344 11.641 1 93.31 123 PHE B C 1
ATOM 4541 O O . PHE B 1 123 ? -13.234 36.125 11.086 1 93.31 123 PHE B O 1
ATOM 4548 N N . PRO B 1 124 ? -11.172 35.469 11.5 1 92.62 124 PRO B N 1
ATOM 4549 C CA . PRO B 1 124 ? -11.391 34.25 10.758 1 92.62 124 PRO B CA 1
ATOM 4550 C C . PRO B 1 124 ? -12.516 33.375 11.352 1 92.62 124 PRO B C 1
ATOM 4552 O O . PRO B 1 124 ? -13.25 32.719 10.617 1 92.62 124 PRO B O 1
ATOM 4555 N N . VAL B 1 125 ? -12.641 33.312 12.633 1 92.31 125 VAL B N 1
ATOM 4556 C CA . VAL B 1 125 ? -13.711 32.562 13.281 1 92.31 125 VAL B CA 1
ATOM 4557 C C . VAL B 1 125 ? -15.062 33.156 12.891 1 92.31 125 VAL B C 1
ATOM 4559 O O . VAL B 1 125 ? -16 32.406 12.57 1 92.31 125 VAL B O 1
ATOM 4562 N N . TYR B 1 126 ? -15.109 34.438 12.914 1 93.81 126 TYR B N 1
ATOM 4563 C CA . TYR B 1 126 ? -16.344 35.125 12.539 1 93.81 126 TYR B CA 1
ATOM 4564 C C . TYR B 1 126 ? -16.703 34.812 11.094 1 93.81 126 TYR B C 1
ATOM 4566 O O . TYR B 1 126 ? -17.875 34.531 10.789 1 93.81 126 TYR B O 1
ATOM 4574 N N . VAL B 1 127 ? -15.75 34.906 10.211 1 93.81 127 VAL B N 1
ATOM 4575 C CA . VAL B 1 127 ? -16 34.688 8.789 1 93.81 127 VAL B CA 1
ATOM 4576 C C . VAL B 1 127 ? -16.5 33.281 8.57 1 93.81 127 VAL B C 1
ATOM 4578 O O . VAL B 1 127 ? -17.469 33.062 7.836 1 93.81 127 VAL B O 1
ATOM 4581 N N . VAL B 1 128 ? -15.891 32.312 9.203 1 93.75 128 VAL B N 1
ATOM 4582 C CA . VAL B 1 128 ? -16.219 30.891 9.008 1 93.75 128 VAL B CA 1
ATOM 4583 C C . VAL B 1 128 ? -17.625 30.609 9.539 1 93.75 128 VAL B C 1
ATOM 4585 O O . VAL B 1 128 ? -18.406 29.922 8.891 1 93.75 128 VAL B O 1
ATOM 4588 N N . VAL B 1 129 ? -18 31.172 10.672 1 91.5 129 VAL B N 1
ATOM 4589 C CA . VAL B 1 129 ? -19.266 30.891 11.328 1 91.5 129 VAL B CA 1
ATOM 4590 C C . VAL B 1 129 ? -20.375 31.719 10.688 1 91.5 129 VAL B C 1
ATOM 4592 O O . VAL B 1 129 ? -21.469 31.203 10.391 1 91.5 129 VAL B O 1
ATOM 4595 N N . HIS B 1 130 ? -20.094 32.969 10.414 1 93.88 130 HIS B N 1
ATOM 4596 C CA . HIS B 1 130 ? -21.109 33.906 9.906 1 93.88 130 HIS B CA 1
ATOM 4597 C C . HIS B 1 130 ? -21.5 33.531 8.477 1 93.88 130 HIS B C 1
ATOM 4599 O O . HIS B 1 130 ? -22.688 33.594 8.125 1 93.88 130 HIS B O 1
ATOM 4605 N N . TYR B 1 131 ? -20.578 33.25 7.684 1 94.56 131 TYR B N 1
ATOM 4606 C CA . TYR B 1 131 ? -20.875 32.969 6.281 1 94.56 131 TYR B CA 1
ATOM 4607 C C . TYR B 1 131 ? -21.094 31.469 6.062 1 94.56 131 TYR B C 1
ATOM 4609 O O . TYR B 1 131 ? -21.297 31.031 4.93 1 94.56 131 TYR B O 1
ATOM 4617 N N . GLN B 1 132 ? -21.047 30.641 7.082 1 91.81 132 GLN B N 1
ATOM 4618 C CA . GLN B 1 132 ? -21.297 29.219 7 1 91.81 132 GLN B CA 1
ATOM 4619 C C . GLN B 1 132 ? -20.547 28.594 5.828 1 91.81 132 GLN B C 1
ATOM 4621 O O . GLN B 1 132 ? -21.141 27.906 4.996 1 91.81 132 GLN B O 1
ATOM 4626 N N . LEU B 1 133 ? -19.312 28.766 5.836 1 93.19 133 LEU B N 1
ATOM 4627 C CA . LEU B 1 133 ? -18.484 28.25 4.762 1 93.19 133 LEU B CA 1
ATOM 4628 C C . LEU B 1 133 ? -18.484 26.719 4.754 1 93.19 133 LEU B C 1
ATOM 4630 O O . LEU B 1 133 ? -18.656 26.094 5.801 1 93.19 133 LEU B O 1
ATOM 4634 N N . PRO B 1 134 ? -18.344 26.141 3.568 1 93.44 134 PRO B N 1
ATOM 4635 C CA . PRO B 1 134 ? -18.234 24.688 3.498 1 93.44 134 PRO B CA 1
ATOM 4636 C C . PRO B 1 134 ? -16.891 24.172 4.031 1 93.44 134 PRO B C 1
ATOM 4638 O O . PRO B 1 134 ? -15.984 24.969 4.289 1 93.44 134 PRO B O 1
ATOM 4641 N N . PRO B 1 135 ? -16.766 22.906 4.199 1 90.94 135 PRO B N 1
ATOM 4642 C CA . PRO B 1 135 ? -15.664 22.328 4.977 1 90.94 135 PRO B CA 1
ATOM 4643 C C . PRO B 1 135 ? -14.289 22.688 4.402 1 90.94 135 PRO B C 1
ATOM 4645 O O . PRO B 1 135 ? -13.414 23.156 5.129 1 90.94 135 PRO B O 1
ATOM 4648 N N . ALA B 1 136 ? -14.039 22.469 3.152 1 92.19 136 ALA B N 1
ATOM 4649 C CA . ALA B 1 136 ? -12.727 22.75 2.584 1 92.19 136 ALA B CA 1
ATOM 4650 C C . ALA B 1 136 ? -12.383 24.234 2.689 1 92.19 136 ALA B C 1
ATOM 4652 O O . ALA B 1 136 ? -11.242 24.594 2.979 1 92.19 136 ALA B O 1
ATOM 4653 N N . SER B 1 137 ? -13.336 25.125 2.465 1 93.62 137 SER B N 1
ATOM 4654 C CA . SER B 1 137 ? -13.148 26.562 2.602 1 93.62 137 SER B CA 1
ATOM 4655 C C . SER B 1 137 ? -12.852 26.953 4.047 1 93.62 137 SER B C 1
ATOM 4657 O O . SER B 1 137 ? -12.023 27.828 4.309 1 93.62 137 SER B O 1
ATOM 4659 N N . ARG B 1 138 ? -13.508 26.281 4.922 1 94.12 138 ARG B N 1
ATOM 4660 C CA . ARG B 1 138 ? -13.25 26.516 6.336 1 94.12 138 ARG B CA 1
ATOM 4661 C C . ARG B 1 138 ? -11.805 26.172 6.688 1 94.12 138 ARG B C 1
ATOM 4663 O O . ARG B 1 138 ? -11.141 26.906 7.41 1 94.12 138 ARG B O 1
ATOM 4670 N N . PHE B 1 139 ? -11.383 25.078 6.148 1 91.75 139 PHE B N 1
ATOM 4671 C CA . PHE B 1 139 ? -10.031 24.625 6.441 1 91.75 139 PHE B CA 1
ATOM 4672 C C . PHE B 1 139 ? -9 25.594 5.875 1 91.75 139 PHE B C 1
ATOM 4674 O O . PHE B 1 139 ? -7.973 25.859 6.5 1 91.75 139 PHE B O 1
ATOM 4681 N N . ILE B 1 140 ? -9.227 26.141 4.762 1 91.38 140 ILE B N 1
ATOM 4682 C CA . ILE B 1 140 ? -8.297 27.078 4.152 1 91.38 140 ILE B CA 1
ATOM 4683 C C . ILE B 1 140 ? -8.148 28.312 5.047 1 91.38 140 ILE B C 1
ATOM 4685 O O . ILE B 1 140 ? -7.031 28.734 5.348 1 91.38 140 ILE B O 1
ATOM 4689 N N . VAL B 1 141 ? -9.273 28.781 5.508 1 90.94 141 VAL B N 1
ATOM 4690 C CA . VAL B 1 141 ? -9.266 30 6.312 1 90.94 141 VAL B CA 1
ATOM 4691 C C . VAL B 1 141 ? -8.641 29.719 7.676 1 90.94 141 VAL B C 1
ATOM 4693 O O . VAL B 1 141 ? -7.801 30.484 8.156 1 90.94 141 VAL B O 1
ATOM 4696 N N . THR B 1 142 ? -8.992 28.578 8.18 1 89.38 142 THR B N 1
ATOM 4697 C CA . THR B 1 142 ? -8.539 28.25 9.531 1 89.38 142 THR B CA 1
ATOM 4698 C C . THR B 1 142 ? -7.062 27.891 9.531 1 89.38 142 THR B C 1
ATOM 4700 O O . THR B 1 142 ? -6.324 28.266 10.445 1 89.38 142 THR B O 1
ATOM 4703 N N . LEU B 1 143 ? -6.672 27.141 8.547 1 87.12 143 LEU B N 1
ATOM 4704 C CA . LEU B 1 143 ? -5.273 26.719 8.492 1 87.12 143 LEU B CA 1
ATOM 4705 C C . LEU B 1 143 ? -4.375 27.906 8.141 1 87.12 143 LEU B C 1
ATOM 4707 O O . LEU B 1 143 ? -3.221 27.969 8.57 1 87.12 143 LEU B O 1
ATOM 4711 N N . GLU B 1 144 ? -4.949 28.812 7.344 1 81.12 144 GLU B N 1
ATOM 4712 C CA . GLU B 1 144 ? -4.18 30 7.031 1 81.12 144 GLU B CA 1
ATOM 4713 C C . GLU B 1 144 ? -4.125 30.953 8.227 1 81.12 144 GLU B C 1
ATOM 4715 O O . GLU B 1 144 ? -3.133 31.656 8.422 1 81.12 144 GLU B O 1
ATOM 4720 N N . GLN B 1 145 ? -5.547 31.094 8.867 1 69.12 145 GLN B N 1
ATOM 4721 C CA . GLN B 1 145 ? -5.633 31.906 10.078 1 69.12 145 GLN B CA 1
ATOM 4722 C C . GLN B 1 145 ? -4.641 31.422 11.133 1 69.12 145 GLN B C 1
ATOM 4724 O O . GLN B 1 145 ? -3.785 32.188 11.578 1 69.12 145 GLN B O 1
ATOM 4729 N N . VAL B 1 146 ? -5.703 30.375 11.711 1 47.69 146 VAL B N 1
ATOM 4730 C CA . VAL B 1 146 ? -5.105 29.828 12.93 1 47.69 146 VAL B CA 1
ATOM 4731 C C . VAL B 1 146 ? -3.789 29.125 12.594 1 47.69 146 VAL B C 1
ATOM 4733 O O . VAL B 1 146 ? -2.891 29.047 13.43 1 47.69 146 VAL B O 1
ATOM 4736 N N . SER B 1 147 ? -5.016 28.078 11.68 1 44.44 147 SER B N 1
ATOM 4737 C CA . SER B 1 147 ? -3.816 27.25 11.656 1 44.44 147 SER B CA 1
ATOM 4738 C C . SER B 1 147 ? -2.555 28.094 11.703 1 44.44 147 SER B C 1
ATOM 4740 O O . SER B 1 147 ? -1.466 27.594 11.992 1 44.44 147 SER B O 1
ATOM 4742 N N . ILE B 1 148 ? -1.455 28.703 11.539 1 58.59 148 ILE B N 1
ATOM 4743 C CA . ILE B 1 148 ? -0.159 28.297 12.078 1 58.59 148 ILE B CA 1
ATOM 4744 C C . ILE B 1 148 ? 0.955 29.047 11.344 1 58.59 148 ILE B C 1
ATOM 4746 O O . ILE B 1 148 ? 1.839 29.625 11.977 1 58.59 148 ILE B O 1
ATOM 4750 N N . ARG B 1 149 ? -0.011 29.531 10.195 1 84.88 149 ARG B N 1
ATOM 4751 C CA . ARG B 1 149 ? 1.186 29.953 9.469 1 84.88 149 ARG B CA 1
ATOM 4752 C C . ARG B 1 149 ? 1.481 31.422 9.703 1 84.88 149 ARG B C 1
ATOM 4754 O O . ARG B 1 149 ? 2.605 31.797 10.055 1 84.88 149 ARG B O 1
ATOM 4761 N N . PHE B 1 150 ? 0.279 32.344 9.641 1 91.81 150 PHE B N 1
ATOM 4762 C CA . PHE B 1 150 ? 0.5 33.781 9.766 1 91.81 150 PHE B CA 1
ATOM 4763 C C . PHE B 1 150 ? 0.889 34.156 11.188 1 91.81 150 PHE B C 1
ATOM 4765 O O . PHE B 1 150 ? 1.775 34.969 11.398 1 91.81 150 PHE B O 1
ATOM 4772 N N . VAL B 1 151 ? 0.201 33.531 12.094 1 91.56 151 VAL B N 1
ATOM 4773 C CA . VAL B 1 151 ? 0.527 33.781 13.492 1 91.56 151 VAL B CA 1
ATOM 4774 C C . VAL B 1 151 ? 1.946 33.312 13.789 1 91.56 151 VAL B C 1
ATOM 4776 O O . VAL B 1 151 ? 2.732 34.031 14.406 1 91.56 151 VAL B O 1
ATOM 4779 N N . MET B 1 152 ? 2.285 32.156 13.336 1 93.69 152 MET B N 1
ATOM 4780 C CA . MET B 1 152 ? 3.602 31.594 13.586 1 93.69 152 MET B CA 1
ATOM 4781 C C . MET B 1 152 ? 4.695 32.406 12.898 1 93.69 152 MET B C 1
ATOM 4783 O O . MET B 1 152 ? 5.742 32.656 13.5 1 93.69 152 MET B O 1
ATOM 4787 N N . LYS B 1 153 ? 4.449 32.844 11.734 1 95 153 LYS B N 1
ATOM 4788 C CA . LYS B 1 153 ? 5.465 33.594 10.992 1 95 153 LYS B CA 1
ATOM 4789 C C . LYS B 1 153 ? 5.645 35 11.578 1 95 153 LYS B C 1
ATOM 4791 O O . LYS B 1 153 ? 6.77 35.469 11.68 1 95 153 LYS B O 1
ATOM 4796 N N . SER B 1 154 ? 4.523 35.656 11.922 1 93.69 154 SER B N 1
ATOM 4797 C CA . SER B 1 154 ? 4.633 36.969 12.531 1 93.69 154 SER B CA 1
ATOM 4798 C C . SER B 1 154 ? 5.391 36.906 13.852 1 93.69 154 SER B C 1
ATOM 4800 O O . SER B 1 154 ? 6.242 37.781 14.125 1 93.69 154 SER B O 1
ATOM 4802 N N . TYR B 1 155 ? 5.047 35.906 14.609 1 93.12 155 TYR B N 1
ATOM 4803 C CA . TYR B 1 155 ? 5.75 35.75 15.875 1 93.12 155 TYR B CA 1
ATOM 4804 C C . TYR B 1 155 ? 7.242 35.531 15.648 1 93.12 155 TYR B C 1
ATOM 4806 O O . TYR B 1 155 ? 8.078 36.094 16.344 1 93.12 155 TYR B O 1
ATOM 4814 N N . SER B 1 156 ? 7.582 34.625 14.75 1 95.19 156 SER B N 1
ATOM 4815 C CA . SER B 1 156 ? 8.977 34.344 14.43 1 95.19 156 SER B CA 1
ATOM 4816 C C . SER B 1 156 ? 9.734 35.594 14.016 1 95.19 156 SER B C 1
ATOM 4818 O O . SER B 1 156 ? 10.859 35.812 14.461 1 95.19 156 SER B O 1
ATOM 4820 N N . PHE B 1 157 ? 9.109 36.406 13.227 1 95.19 157 PHE B N 1
ATOM 4821 C CA . PHE B 1 157 ? 9.727 37.656 12.75 1 95.19 157 PHE B CA 1
ATOM 4822 C C . PHE B 1 157 ? 10.047 38.562 13.906 1 95.19 157 PHE B C 1
ATOM 4824 O O . PHE B 1 157 ? 11.164 39.062 14.023 1 95.19 157 PHE B O 1
ATOM 4831 N N . ILE B 1 158 ? 9.078 38.812 14.758 1 93.31 158 ILE B N 1
ATOM 4832 C CA . ILE B 1 158 ? 9.234 39.719 15.891 1 93.31 158 ILE B CA 1
ATOM 4833 C C . ILE B 1 158 ? 10.289 39.156 16.844 1 93.31 158 ILE B C 1
ATOM 4835 O O . ILE B 1 158 ? 11.18 39.875 17.297 1 93.31 158 ILE B O 1
ATOM 4839 N N . ARG B 1 159 ? 10.203 37.844 17.078 1 92.19 159 ARG B N 1
ATOM 4840 C CA . ARG B 1 159 ? 11.086 37.219 18.047 1 92.19 159 ARG B CA 1
ATOM 4841 C C . ARG B 1 159 ? 12.539 37.25 17.562 1 92.19 159 ARG B C 1
ATOM 4843 O O . ARG B 1 159 ? 13.461 37.344 18.375 1 92.19 159 ARG B O 1
ATOM 4850 N N . GLU B 1 160 ? 12.781 37.125 16.344 1 92.56 160 GLU B N 1
ATOM 4851 C CA . GLU B 1 160 ? 14.141 37.062 15.805 1 92.56 160 GLU B CA 1
ATOM 4852 C C . GLU B 1 160 ? 14.703 38.469 15.578 1 92.56 160 GLU B C 1
ATOM 4854 O O . GLU B 1 160 ? 15.914 38.656 15.656 1 92.56 160 GLU B O 1
ATOM 4859 N N . THR B 1 161 ? 13.906 39.5 15.352 1 92.25 161 THR B N 1
ATOM 4860 C CA . THR B 1 161 ? 14.367 40.812 14.945 1 92.25 161 THR B CA 1
ATOM 4861 C C . THR B 1 161 ? 14.508 41.719 16.156 1 92.25 161 THR B C 1
ATOM 4863 O O . THR B 1 161 ? 15.445 42.531 16.219 1 92.25 161 THR B O 1
ATOM 4866 N N . VAL B 1 162 ? 13.664 41.688 17.156 1 90.88 162 VAL B N 1
ATOM 4867 C CA . VAL B 1 162 ? 13.594 42.625 18.281 1 90.88 162 VAL B CA 1
ATOM 4868 C C . VAL B 1 162 ? 14.891 42.562 19.078 1 90.88 162 VAL B C 1
ATOM 4870 O O . VAL B 1 162 ? 15.484 43.594 19.391 1 90.88 162 VAL B O 1
ATOM 4873 N N . PRO B 1 163 ? 15.32 41.344 19.406 1 88.31 163 PRO B N 1
ATOM 4874 C CA . PRO B 1 163 ? 16.578 41.312 20.172 1 88.31 163 PRO B CA 1
ATOM 4875 C C . PRO B 1 163 ? 17.766 41.875 19.391 1 88.31 163 PRO B C 1
ATOM 4877 O O . PRO B 1 163 ? 18.672 42.438 20 1 88.31 163 PRO B O 1
ATOM 4880 N N . VAL B 1 164 ? 17.781 41.719 18.156 1 87.38 164 VAL B N 1
ATOM 4881 C CA . VAL B 1 164 ? 18.875 42.25 17.328 1 87.38 164 VAL B CA 1
ATOM 4882 C C . VAL B 1 164 ? 18.844 43.781 17.312 1 87.38 164 VAL B C 1
ATOM 4884 O O . VAL B 1 164 ? 19.875 44.406 17.422 1 87.38 164 VAL B O 1
ATOM 4887 N N . ILE B 1 165 ? 17.703 44.375 17.172 1 87.62 165 ILE B N 1
ATOM 4888 C CA . ILE B 1 165 ? 17.531 45.812 17.094 1 87.62 165 ILE B CA 1
ATOM 4889 C C . ILE B 1 165 ? 17.812 46.438 18.469 1 87.62 165 ILE B C 1
ATOM 4891 O O . ILE B 1 165 ? 18.391 47.531 18.547 1 87.62 165 ILE B O 1
ATOM 4895 N N . SER B 1 166 ? 17.359 45.844 19.562 1 86.44 166 SER B N 1
ATOM 4896 C CA . SER B 1 166 ? 17.547 46.375 20.906 1 86.44 166 SER B CA 1
ATOM 4897 C C . SER B 1 166 ? 19.016 46.438 21.281 1 86.44 166 SER B C 1
ATOM 4899 O O . SER B 1 166 ? 19.422 47.281 22.094 1 86.44 166 SER B O 1
ATOM 4901 N N . ARG B 1 167 ? 19.953 45.594 20.969 1 81.19 167 ARG B N 1
ATOM 4902 C CA . ARG B 1 167 ? 21.375 45.594 21.312 1 81.19 167 ARG B CA 1
ATOM 4903 C C . ARG B 1 167 ? 22.141 46.656 20.531 1 81.19 167 ARG B C 1
ATOM 4905 O O . ARG B 1 167 ? 23.312 46.906 20.828 1 81.19 167 ARG B O 1
ATOM 4912 N N . ARG B 1 168 ? 21.562 47.812 20.078 1 65.5 168 ARG B N 1
ATOM 4913 C CA . ARG B 1 168 ? 22.062 49.062 19.516 1 65.5 168 ARG B CA 1
ATOM 4914 C C . ARG B 1 168 ? 23.141 48.781 18.469 1 65.5 168 ARG B C 1
ATOM 4916 O O . ARG B 1 168 ? 23.703 49.75 17.906 1 65.5 168 ARG B O 1
ATOM 4923 N N . GLU B 1 169 ? 23.594 47.438 18.391 1 57.19 169 GLU B N 1
ATOM 4924 C CA . GLU B 1 169 ? 24.859 47.469 17.641 1 57.19 169 GLU B CA 1
ATOM 4925 C C . GLU B 1 169 ? 24.641 48 16.234 1 57.19 169 GLU B C 1
ATOM 4927 O O . GLU B 1 169 ? 25.453 48.781 15.734 1 57.19 169 GLU B O 1
ATOM 4932 N N . THR B 1 170 ? 23.812 47.406 15.344 1 56.41 170 THR B N 1
ATOM 4933 C CA . THR B 1 170 ? 23.672 47.781 13.938 1 56.41 170 THR B CA 1
ATOM 4934 C C . THR B 1 170 ? 22.281 48.344 13.664 1 56.41 170 THR B C 1
ATOM 4936 O O . THR B 1 170 ? 21.281 47.781 14.109 1 56.41 170 THR B O 1
ATOM 4939 N N . GLN B 1 171 ? 22 49.75 13.555 1 62.66 171 GLN B N 1
ATOM 4940 C CA . GLN B 1 171 ? 20.766 50.406 13.148 1 62.66 171 GLN B CA 1
ATOM 4941 C C . GLN B 1 171 ? 20.188 49.781 11.883 1 62.66 171 GLN B C 1
ATOM 4943 O O . GLN B 1 171 ? 19.547 50.469 11.086 1 62.66 171 GLN B O 1
ATOM 4948 N N . ARG B 1 172 ? 20.484 48.531 11.617 1 77.81 172 ARG B N 1
ATOM 4949 C CA . ARG B 1 172 ? 19.969 48.031 10.359 1 77.81 172 ARG B CA 1
ATOM 4950 C C . ARG B 1 172 ? 18.688 47.219 10.578 1 77.81 172 ARG B C 1
ATOM 4952 O O . ARG B 1 172 ? 18.656 46.281 11.391 1 77.81 172 ARG B O 1
ATOM 4959 N N . PHE B 1 173 ? 17.531 47.688 10.039 1 86.31 173 PHE B N 1
ATOM 4960 C CA . PHE B 1 173 ? 16.234 47.031 10.023 1 86.31 173 PHE B CA 1
ATOM 4961 C C . PHE B 1 173 ? 16.141 46.031 8.875 1 86.31 173 PHE B C 1
ATOM 4963 O O . PHE B 1 173 ? 16.766 46.219 7.824 1 86.31 173 PHE B O 1
ATOM 4970 N N . PRO B 1 174 ? 15.469 44.906 9.148 1 89.88 174 PRO B N 1
ATOM 4971 C CA . PRO B 1 174 ? 15.211 44 8.031 1 89.88 174 PRO B CA 1
ATOM 4972 C C . PRO B 1 174 ? 14.461 44.656 6.879 1 89.88 174 PRO B C 1
ATOM 4974 O O . PRO B 1 174 ? 13.656 45.562 7.109 1 89.88 174 PRO B O 1
ATOM 4977 N N . THR B 1 175 ? 14.773 44.312 5.695 1 92.75 175 THR B N 1
ATOM 4978 C CA . THR B 1 175 ? 14.117 44.906 4.535 1 92.75 175 THR B CA 1
ATOM 4979 C C . THR B 1 175 ? 12.695 44.344 4.379 1 92.75 175 THR B C 1
ATOM 4981 O O . THR B 1 175 ? 12.422 43.219 4.746 1 92.75 175 THR B O 1
ATOM 4984 N N . PHE B 1 176 ? 11.883 45.188 3.832 1 94.69 176 PHE B N 1
ATOM 4985 C CA . PHE B 1 176 ? 10.508 44.781 3.58 1 94.69 176 PHE B CA 1
ATOM 4986 C C . PHE B 1 176 ? 10.453 43.625 2.598 1 94.69 176 PHE B C 1
ATOM 4988 O O . PHE B 1 176 ? 9.609 42.75 2.725 1 94.69 176 PHE B O 1
ATOM 4995 N N . SER B 1 177 ? 11.344 43.625 1.684 1 94.62 177 SER B N 1
ATOM 4996 C CA . SER B 1 177 ? 11.406 42.562 0.696 1 94.62 177 SER B CA 1
ATOM 4997 C C . SER B 1 177 ? 11.766 41.219 1.347 1 94.62 177 SER B C 1
ATOM 4999 O O . SER B 1 177 ? 11.219 40.188 0.975 1 94.62 177 SER B O 1
ATOM 5001 N N . SER B 1 178 ? 12.648 41.312 2.232 1 94.81 178 SER B N 1
ATOM 5002 C CA . SER B 1 178 ? 13.031 40.094 2.939 1 94.81 178 SER B CA 1
ATOM 5003 C C . SER B 1 178 ? 11.875 39.562 3.766 1 94.81 178 SER B C 1
ATOM 5005 O O . SER B 1 178 ? 11.672 38.344 3.826 1 94.81 178 SER B O 1
ATOM 5007 N N . TYR B 1 179 ? 11.133 40.438 4.387 1 96.06 179 TYR B N 1
ATOM 5008 C CA . TYR B 1 179 ? 9.977 40.031 5.176 1 96.06 179 TYR B CA 1
ATOM 5009 C C . TYR B 1 179 ? 8.891 39.438 4.285 1 96.06 179 TYR B C 1
ATOM 5011 O O . TYR B 1 179 ? 8.281 38.438 4.625 1 96.06 179 TYR B O 1
ATOM 5019 N N . LEU B 1 180 ? 8.641 40.125 3.178 1 95.62 180 LEU B N 1
ATOM 5020 C CA . LEU B 1 180 ? 7.652 39.625 2.229 1 95.62 180 LEU B CA 1
ATOM 5021 C C . LEU B 1 180 ? 8.031 38.219 1.722 1 95.62 180 LEU B C 1
ATOM 5023 O O . LEU B 1 180 ? 7.184 37.344 1.614 1 95.62 180 LEU B O 1
ATOM 5027 N N . TYR B 1 181 ? 9.312 38.031 1.388 1 96.44 181 TYR B N 1
ATOM 5028 C CA . TYR B 1 181 ? 9.812 36.719 0.972 1 96.44 181 TYR B CA 1
ATOM 5029 C C . TYR B 1 181 ? 9.547 35.656 2.047 1 96.44 181 TYR B C 1
ATOM 5031 O O . TYR B 1 181 ? 9.094 34.562 1.745 1 96.44 181 TYR B O 1
ATOM 5039 N N . PHE B 1 182 ? 9.797 36 3.279 1 96.19 182 PHE B N 1
ATOM 5040 C CA . PHE B 1 182 ? 9.633 35.094 4.418 1 96.19 182 PHE B CA 1
ATOM 5041 C C . PHE B 1 182 ? 8.188 34.656 4.551 1 96.19 182 PHE B C 1
ATOM 5043 O O . PHE B 1 182 ? 7.914 33.5 4.902 1 96.19 182 PHE B O 1
ATOM 5050 N N . LEU B 1 183 ? 7.266 35.531 4.23 1 94.88 183 LEU B N 1
ATOM 5051 C CA . LEU B 1 183 ? 5.855 35.188 4.41 1 94.88 183 LEU B CA 1
ATOM 5052 C C . LEU B 1 183 ? 5.418 34.094 3.438 1 94.88 183 LEU B C 1
ATOM 5054 O O . LEU B 1 183 ? 4.441 33.406 3.693 1 94.88 183 LEU B O 1
ATOM 5058 N N . PHE B 1 184 ? 6.199 33.844 2.35 1 94.62 184 PHE B N 1
ATOM 5059 C CA . PHE B 1 184 ? 5.777 32.844 1.354 1 94.62 184 PHE B CA 1
ATOM 5060 C C . PHE B 1 184 ? 6.727 31.656 1.332 1 94.62 184 PHE B C 1
ATOM 5062 O O . PHE B 1 184 ? 6.375 30.594 0.835 1 94.62 184 PHE B O 1
ATOM 5069 N N . CYS B 1 185 ? 7.992 31.875 1.748 1 95 185 CYS B N 1
ATOM 5070 C CA . CYS B 1 185 ? 8.945 30.766 1.711 1 95 185 CYS B CA 1
ATOM 5071 C C . CYS B 1 185 ? 8.531 29.656 2.666 1 95 185 CYS B C 1
ATOM 5073 O O . CYS B 1 185 ? 7.887 29.922 3.684 1 95 185 CYS B O 1
ATOM 5075 N N . PRO B 1 186 ? 8.781 28.406 2.404 1 95.69 186 PRO B N 1
ATOM 5076 C CA . PRO B 1 186 ? 8.281 27.266 3.176 1 95.69 186 PRO B CA 1
ATOM 5077 C C . PRO B 1 186 ? 9.07 27.031 4.461 1 95.69 186 PRO B C 1
ATOM 5079 O O . PRO B 1 186 ? 9.625 25.953 4.656 1 95.69 186 PRO B O 1
ATOM 5082 N N . THR B 1 187 ? 9.203 27.906 5.281 1 96.12 187 THR B N 1
ATOM 5083 C CA . THR B 1 187 ? 9.773 27.797 6.617 1 96.12 187 THR B CA 1
ATOM 5084 C C . THR B 1 187 ? 9.016 28.688 7.598 1 96.12 187 THR B C 1
ATOM 5086 O O . THR B 1 187 ? 8.305 29.609 7.184 1 96.12 187 THR B O 1
ATOM 5089 N N . LEU B 1 188 ? 9.062 28.406 8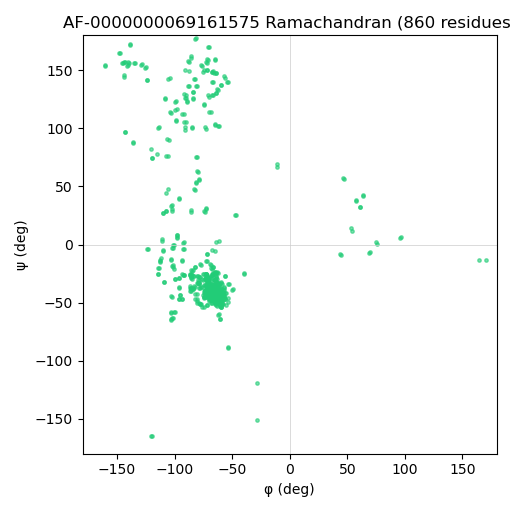.82 1 96 188 LEU B N 1
ATOM 5090 C CA . LEU B 1 188 ? 8.383 29.203 9.844 1 96 188 LEU B CA 1
ATOM 5091 C C . LEU B 1 188 ? 9.383 29.938 10.727 1 96 188 LEU B C 1
ATOM 5093 O O . LEU B 1 188 ? 9 30.609 11.688 1 96 188 LEU B O 1
ATOM 5097 N N . ILE B 1 189 ? 10.641 29.812 10.375 1 96.25 189 ILE B N 1
ATOM 5098 C CA . ILE B 1 189 ? 11.695 30.5 11.125 1 96.25 189 ILE B CA 1
ATOM 5099 C C . ILE B 1 189 ? 12.25 31.656 10.289 1 96.25 189 ILE B C 1
ATOM 5101 O O . ILE B 1 189 ? 12.742 31.453 9.18 1 96.25 189 ILE B O 1
ATOM 5105 N N . TYR B 1 190 ? 12.242 32.812 10.852 1 95.88 190 TYR B N 1
ATOM 5106 C CA . TYR B 1 190 ? 12.656 34 10.109 1 95.88 190 TYR B CA 1
ATOM 5107 C C . TYR B 1 190 ? 14.172 34.156 10.133 1 95.88 190 TYR B C 1
ATOM 5109 O O . TYR B 1 190 ? 14.805 34 11.18 1 95.88 190 TYR B O 1
ATOM 5117 N N . ARG B 1 191 ? 14.703 34.375 9.016 1 94.31 191 ARG B N 1
ATOM 5118 C CA . ARG B 1 191 ? 16.062 34.844 8.773 1 94.31 191 ARG B CA 1
ATOM 5119 C C . ARG B 1 191 ? 16.094 35.938 7.723 1 94.31 191 ARG B C 1
ATOM 5121 O O . ARG B 1 191 ? 15.172 36.062 6.922 1 94.31 191 ARG B O 1
ATOM 5128 N N . GLU B 1 192 ? 17.031 36.719 7.727 1 91.12 192 GLU B N 1
ATOM 5129 C CA . GLU B 1 192 ? 17.125 37.812 6.754 1 91.12 192 GLU B CA 1
ATOM 5130 C C . GLU B 1 192 ? 17.484 37.281 5.367 1 91.12 192 GLU B C 1
ATOM 5132 O O . GLU B 1 192 ? 17.109 37.875 4.355 1 91.12 192 GLU B O 1
ATOM 5137 N N . SER B 1 193 ? 18.172 36.219 5.406 1 92.94 193 SER B N 1
ATOM 5138 C CA . SER B 1 193 ? 18.531 35.594 4.133 1 92.94 193 SER B CA 1
ATOM 5139 C C . SER B 1 193 ? 18.531 34.094 4.234 1 92.94 193 SER B C 1
ATOM 5141 O O . SER B 1 193 ? 18.828 33.531 5.293 1 92.94 193 SER B O 1
ATOM 5143 N N . TYR B 1 194 ? 18.125 33.438 3.094 1 96.06 194 TYR B N 1
ATOM 5144 C CA . TYR B 1 194 ? 18.062 32 2.98 1 96.06 194 TYR B CA 1
ATOM 5145 C C . TYR B 1 194 ? 18.859 31.516 1.77 1 96.06 194 TYR B C 1
ATOM 5147 O O . TYR B 1 194 ? 19.062 32.281 0.813 1 96.06 194 TYR B O 1
ATOM 5155 N N . PRO B 1 195 ? 19.359 30.281 1.856 1 96.62 195 PRO B N 1
ATOM 5156 C CA . PRO B 1 195 ? 19.938 29.734 0.627 1 96.62 195 PRO B CA 1
ATOM 5157 C C . PRO B 1 195 ? 18.906 29.594 -0.501 1 96.62 195 PRO B C 1
ATOM 5159 O O . PRO B 1 195 ? 17.797 29.141 -0.272 1 96.62 195 PRO B O 1
ATOM 5162 N N . ARG B 1 196 ? 19.281 30.047 -1.69 1 96.69 196 ARG B N 1
ATOM 5163 C CA . ARG B 1 196 ? 18.359 30.047 -2.822 1 96.69 196 ARG B CA 1
ATOM 5164 C C . ARG B 1 196 ? 18.953 29.281 -4 1 96.69 196 ARG B C 1
ATOM 5166 O O . ARG B 1 196 ? 20.156 29.328 -4.25 1 96.69 196 ARG B O 1
ATOM 5173 N N . ASN B 1 197 ? 18.125 28.531 -4.707 1 96.06 197 ASN B N 1
ATOM 5174 C CA . ASN B 1 197 ? 18.531 27.859 -5.941 1 96.06 197 ASN B CA 1
ATOM 5175 C C . ASN B 1 197 ? 18.719 28.859 -7.082 1 96.06 197 ASN B C 1
ATOM 5177 O O . ASN B 1 197 ? 18.078 29.922 -7.098 1 96.06 197 ASN B O 1
ATOM 5181 N N . PRO B 1 198 ? 19.578 28.594 -7.996 1 94.62 198 PRO B N 1
ATOM 5182 C CA . PRO B 1 198 ? 19.922 29.547 -9.047 1 94.62 198 PRO B CA 1
ATOM 5183 C C . PRO B 1 198 ? 18.781 29.766 -10.039 1 94.62 198 PRO B C 1
ATOM 5185 O O . PRO B 1 198 ? 18.609 30.875 -10.547 1 94.62 198 PRO B O 1
ATOM 5188 N N . VAL B 1 199 ? 18.047 28.672 -10.258 1 96.19 199 VAL B N 1
ATOM 5189 C CA . VAL B 1 199 ? 17.016 28.797 -11.281 1 96.19 199 VAL B CA 1
ATOM 5190 C C . VAL B 1 199 ? 15.75 28.047 -10.828 1 96.19 199 VAL B C 1
ATOM 5192 O O . VAL B 1 199 ? 15.812 27.188 -9.945 1 96.19 199 VAL B O 1
ATOM 5195 N N . ILE B 1 200 ? 14.602 28.484 -11.414 1 97.81 200 ILE B N 1
ATOM 5196 C CA . ILE B 1 200 ? 13.328 27.797 -11.195 1 97.81 200 ILE B CA 1
ATOM 5197 C C . ILE B 1 200 ? 13.148 26.703 -12.25 1 97.81 200 ILE B C 1
ATOM 5199 O O . ILE B 1 200 ? 13.234 26.969 -13.445 1 97.81 200 ILE B O 1
ATOM 5203 N N . ARG B 1 201 ? 12.953 25.469 -11.961 1 96.81 201 ARG B N 1
ATOM 5204 C CA . ARG B 1 201 ? 12.641 24.359 -12.859 1 96.81 201 ARG B CA 1
ATOM 5205 C C . ARG B 1 201 ? 11.141 24.281 -13.133 1 96.81 201 ARG B C 1
ATOM 5207 O O . ARG B 1 201 ? 10.398 23.672 -12.359 1 96.81 201 ARG B O 1
ATOM 5214 N N . TRP B 1 202 ? 10.68 24.734 -14.188 1 97.44 202 TRP B N 1
ATOM 5215 C CA . TRP B 1 202 ? 9.258 24.906 -14.461 1 97.44 202 TRP B CA 1
ATOM 5216 C C . TRP B 1 202 ? 8.578 23.562 -14.688 1 97.44 202 TRP B C 1
ATOM 5218 O O . TRP B 1 202 ? 7.383 23.406 -14.43 1 97.44 202 TRP B O 1
ATOM 5228 N N . ASP B 1 203 ? 9.297 22.562 -15.172 1 96.75 203 ASP B N 1
ATOM 5229 C CA . ASP B 1 203 ? 8.742 21.219 -15.273 1 96.75 203 ASP B CA 1
ATOM 5230 C C . ASP B 1 203 ? 8.422 20.641 -13.898 1 96.75 203 ASP B C 1
ATOM 5232 O O . ASP B 1 203 ? 7.41 19.953 -13.727 1 96.75 203 ASP B O 1
ATOM 5236 N N . TYR B 1 204 ? 9.305 20.938 -13.008 1 96.94 204 TYR B N 1
ATOM 5237 C CA . TYR B 1 204 ? 9.078 20.516 -11.633 1 96.94 204 TYR B CA 1
ATOM 5238 C C . TYR B 1 204 ? 7.852 21.188 -11.039 1 96.94 204 TYR B C 1
ATOM 5240 O O . TYR B 1 204 ? 7.062 20.562 -10.336 1 96.94 204 TYR B O 1
ATOM 5248 N N . VAL B 1 205 ? 7.648 22.484 -11.391 1 98.06 205 VAL B N 1
ATOM 5249 C CA . VAL B 1 205 ? 6.512 23.25 -10.906 1 98.06 205 VAL B CA 1
ATOM 5250 C C . VAL B 1 205 ? 5.211 22.688 -11.469 1 98.06 205 VAL B C 1
ATOM 5252 O O . VAL B 1 205 ? 4.254 22.453 -10.727 1 98.06 205 VAL B O 1
ATOM 5255 N N . ARG B 1 206 ? 5.219 22.422 -12.742 1 97.62 206 ARG B N 1
ATOM 5256 C CA . ARG B 1 206 ? 4.02 21.891 -13.375 1 97.62 206 ARG B CA 1
ATOM 5257 C C . ARG B 1 206 ? 3.684 20.5 -12.836 1 97.62 206 ARG B C 1
ATOM 5259 O O . ARG B 1 206 ? 2.525 20.203 -12.539 1 97.62 206 ARG B O 1
ATOM 5266 N N . SER B 1 207 ? 4.699 19.672 -12.68 1 96.25 207 SER B N 1
ATOM 5267 C CA . SER B 1 207 ? 4.48 18.312 -12.203 1 96.25 207 SER B CA 1
ATOM 5268 C C . SER B 1 207 ? 4.008 18.312 -10.75 1 96.25 207 SER B C 1
ATOM 5270 O O . SER B 1 207 ? 3.119 17.531 -10.383 1 96.25 207 SER B O 1
ATOM 5272 N N . THR B 1 208 ? 4.637 19.125 -10 1 97.88 208 THR B N 1
ATOM 5273 C CA . THR B 1 208 ? 4.266 19.203 -8.594 1 97.88 208 THR B CA 1
ATOM 5274 C C . THR B 1 208 ? 2.848 19.75 -8.438 1 97.88 208 THR B C 1
ATOM 5276 O O . THR B 1 208 ? 2.082 19.266 -7.602 1 97.88 208 THR B O 1
ATOM 5279 N N . ALA B 1 209 ? 2.459 20.703 -9.211 1 97.88 209 ALA B N 1
ATOM 5280 C CA . ALA B 1 209 ? 1.099 21.234 -9.195 1 97.88 209 ALA B CA 1
ATOM 5281 C C . ALA B 1 209 ? 0.09 20.172 -9.617 1 97.88 209 ALA B C 1
ATOM 5283 O O . ALA B 1 209 ? -0.991 20.062 -9.039 1 97.88 209 ALA B O 1
ATOM 5284 N N . ALA B 1 210 ? 0.447 19.406 -10.586 1 96.5 210 ALA B N 1
ATOM 5285 C CA . ALA B 1 210 ? -0.415 18.328 -11.047 1 96.5 210 ALA B CA 1
ATOM 5286 C C . ALA B 1 210 ? -0.602 17.266 -9.961 1 96.5 210 ALA B C 1
ATOM 5288 O O . ALA B 1 210 ? -1.691 16.719 -9.805 1 96.5 210 ALA B O 1
ATOM 5289 N N . MET B 1 211 ? 0.45 17.047 -9.258 1 97.12 211 MET B N 1
ATOM 5290 C CA . MET B 1 211 ? 0.375 16.078 -8.172 1 97.12 211 MET B CA 1
ATOM 5291 C C . MET B 1 211 ? -0.562 16.562 -7.074 1 97.12 211 MET B C 1
ATOM 5293 O O . MET B 1 211 ? -1.297 15.766 -6.484 1 97.12 211 MET B O 1
ATOM 5297 N N . ILE B 1 212 ? -0.55 17.797 -6.797 1 97.19 212 ILE B N 1
ATOM 5298 C CA . ILE B 1 212 ? -1.445 18.359 -5.793 1 97.19 212 ILE B CA 1
ATOM 5299 C C . ILE B 1 212 ? -2.895 18.188 -6.238 1 97.19 212 ILE B C 1
ATOM 5301 O O . ILE B 1 212 ? -3.744 17.75 -5.457 1 97.19 212 ILE B O 1
ATOM 5305 N N . LEU B 1 213 ? -3.154 18.5 -7.449 1 94.75 213 LEU B N 1
ATOM 5306 C CA . LEU B 1 213 ? -4.496 18.328 -8 1 94.75 213 LEU B CA 1
ATOM 5307 C C . LEU B 1 213 ? -4.906 16.859 -7.973 1 94.75 213 LEU B C 1
ATOM 5309 O O . LEU B 1 213 ? -6.051 16.547 -7.633 1 94.75 213 LEU B O 1
ATOM 5313 N N . GLY B 1 214 ? -3.982 16.031 -8.344 1 94.25 214 GLY B N 1
ATOM 5314 C CA . GLY B 1 214 ? -4.25 14.594 -8.273 1 94.25 214 GLY B CA 1
ATOM 5315 C C . GLY B 1 214 ? -4.621 14.125 -6.879 1 94.25 214 GLY B C 1
ATOM 5316 O O . GLY B 1 214 ? -5.527 13.305 -6.715 1 94.25 214 GLY B O 1
ATOM 5317 N N . CYS B 1 215 ? -3.918 14.641 -5.902 1 95.94 215 CYS B N 1
ATOM 5318 C CA . CYS B 1 215 ? -4.203 14.273 -4.52 1 95.94 215 CYS B CA 1
ATOM 5319 C C . CYS B 1 215 ? -5.594 14.742 -4.109 1 95.94 215 CYS B C 1
ATOM 5321 O O . CYS B 1 215 ? -6.273 14.062 -3.33 1 95.94 215 CYS B O 1
ATOM 5323 N N . LEU B 1 216 ? -5.996 15.883 -4.613 1 93.31 216 LEU B N 1
ATOM 5324 C CA . LEU B 1 216 ? -7.328 16.391 -4.32 1 93.31 216 LEU B CA 1
ATOM 5325 C C . LEU B 1 216 ? -8.406 15.461 -4.859 1 93.31 216 LEU B C 1
ATOM 5327 O O . LEU B 1 216 ? -9.344 15.109 -4.145 1 93.31 216 LEU B O 1
ATOM 5331 N N . PHE B 1 217 ? -8.242 15.031 -6.047 1 91.31 217 PHE B N 1
ATOM 5332 C CA . PHE B 1 217 ? -9.195 14.109 -6.652 1 91.31 217 PHE B CA 1
ATOM 5333 C C . PHE B 1 217 ? -9.172 12.758 -5.938 1 91.31 217 PHE B C 1
ATOM 5335 O O . PHE B 1 217 ? -10.219 12.141 -5.734 1 91.31 217 PHE B O 1
ATOM 5342 N N . TYR B 1 218 ? -7.977 12.359 -5.648 1 93.31 218 TYR B N 1
ATOM 5343 C CA . TYR B 1 218 ? -7.809 11.102 -4.93 1 93.31 218 TYR B CA 1
ATOM 5344 C C . TYR B 1 218 ? -8.578 11.117 -3.617 1 93.31 218 TYR B C 1
ATOM 5346 O O . TYR B 1 218 ? -9.312 10.172 -3.307 1 93.31 218 TYR B O 1
ATOM 5354 N N . SER B 1 219 ? -8.414 12.18 -2.922 1 92.5 219 SER B N 1
ATOM 5355 C CA . SER B 1 219 ? -9.109 12.32 -1.647 1 92.5 219 SER B CA 1
ATOM 5356 C C . SER B 1 219 ? -10.625 12.328 -1.845 1 92.5 219 SER B C 1
ATOM 5358 O O . SER B 1 219 ? -11.367 11.766 -1.04 1 92.5 219 SER B O 1
ATOM 5360 N N . TYR B 1 220 ? -11.07 12.969 -2.854 1 90.69 220 TYR B N 1
ATOM 5361 C CA . TYR B 1 220 ? -12.492 13.008 -3.195 1 90.69 220 TYR B CA 1
ATOM 5362 C C . TYR B 1 220 ? -13.031 11.602 -3.43 1 90.69 220 TYR B C 1
ATOM 5364 O O . TYR B 1 220 ? -14.078 11.234 -2.893 1 90.69 220 TYR B O 1
ATOM 5372 N N . PHE B 1 221 ? -12.328 10.828 -4.176 1 88.62 221 PHE B N 1
ATOM 5373 C CA . PHE B 1 221 ? -12.773 9.477 -4.504 1 88.62 221 PHE B CA 1
ATOM 5374 C C . PHE B 1 221 ? -12.781 8.594 -3.266 1 88.62 221 PHE B C 1
ATOM 5376 O O . PHE B 1 221 ? -13.672 7.754 -3.104 1 88.62 221 PHE B O 1
ATOM 5383 N N . ILE B 1 222 ? -11.805 8.742 -2.455 1 89.69 222 ILE B N 1
ATOM 5384 C CA . ILE B 1 222 ? -11.758 7.965 -1.225 1 89.69 222 ILE B CA 1
ATOM 5385 C C . ILE B 1 222 ? -12.984 8.273 -0.367 1 89.69 222 ILE B C 1
ATOM 5387 O O . ILE B 1 222 ? -13.625 7.359 0.163 1 89.69 222 ILE B O 1
ATOM 5391 N N . MET B 1 223 ? -13.336 9.523 -0.292 1 88.69 223 MET B N 1
ATOM 5392 C CA . MET B 1 223 ? -14.469 9.922 0.532 1 88.69 223 MET B CA 1
ATOM 5393 C C . MET B 1 223 ? -15.773 9.391 -0.044 1 88.69 223 MET B C 1
ATOM 5395 O O . MET B 1 223 ? -16.594 8.812 0.68 1 88.69 223 MET B O 1
ATOM 5399 N N . VAL B 1 224 ? -15.945 9.484 -1.298 1 84.06 224 VAL B N 1
ATOM 5400 C CA . VAL B 1 224 ? -17.219 9.164 -1.937 1 84.06 224 VAL B CA 1
ATOM 5401 C C . VAL B 1 224 ? -17.359 7.656 -2.084 1 84.06 224 VAL B C 1
ATOM 5403 O O . VAL B 1 224 ? -18.453 7.109 -1.904 1 84.06 224 VAL B O 1
ATOM 5406 N N . ARG B 1 225 ? -16.266 7.012 -2.287 1 80.88 225 ARG B N 1
ATOM 5407 C CA . ARG B 1 225 ? -16.375 5.602 -2.652 1 80.88 225 ARG B CA 1
ATOM 5408 C C . ARG B 1 225 ? -16.125 4.703 -1.444 1 80.88 225 ARG B C 1
ATOM 5410 O O . ARG B 1 225 ? -16.656 3.59 -1.373 1 80.88 225 ARG B O 1
ATOM 5417 N N . LEU B 1 226 ? -15.32 5.168 -0.543 1 83.38 226 LEU B N 1
ATOM 5418 C CA . LEU B 1 226 ? -14.945 4.273 0.547 1 83.38 226 LEU B CA 1
ATOM 5419 C C . LEU B 1 226 ? -15.602 4.711 1.855 1 83.38 226 LEU B C 1
ATOM 5421 O O . LEU B 1 226 ? -15.961 3.871 2.684 1 83.38 226 LEU B O 1
ATOM 5425 N N . CYS B 1 227 ? -15.805 5.938 2.055 1 85.44 227 CYS B N 1
ATOM 5426 C CA . CYS B 1 227 ? -16.281 6.41 3.348 1 85.44 227 CYS B CA 1
ATOM 5427 C C . CYS B 1 227 ? -17.797 6.57 3.34 1 85.44 227 CYS B C 1
ATOM 5429 O O . CYS B 1 227 ? -18.484 6.062 4.23 1 85.44 227 CYS B O 1
ATOM 5431 N N . VAL B 1 228 ? -18.422 7.191 2.334 1 81.81 228 VAL B N 1
ATOM 5432 C CA . VAL B 1 228 ? -19.828 7.547 2.299 1 81.81 228 VAL B CA 1
ATOM 5433 C C . VAL B 1 228 ? -20.688 6.277 2.344 1 81.81 228 VAL B C 1
ATOM 5435 O O . VAL B 1 228 ? -21.641 6.195 3.109 1 81.81 228 VAL B O 1
ATOM 5438 N N . PRO B 1 229 ? -20.312 5.242 1.615 1 76.31 229 PRO B N 1
ATOM 5439 C CA . PRO B 1 229 ? -21.156 4.051 1.642 1 76.31 229 PRO B CA 1
ATOM 5440 C C . PRO B 1 229 ? -21.203 3.385 3.016 1 76.31 229 PRO B C 1
ATOM 5442 O O . PRO B 1 229 ? -22.188 2.74 3.365 1 76.31 229 PRO B O 1
ATOM 5445 N N . VAL B 1 230 ? -20.25 3.574 3.814 1 76.5 230 VAL B N 1
ATOM 5446 C CA . VAL B 1 230 ? -20.172 2.947 5.129 1 76.5 230 VAL B CA 1
ATOM 5447 C C . VAL B 1 230 ? -21.062 3.701 6.117 1 76.5 230 VAL B C 1
ATOM 5449 O O . VAL B 1 230 ? -21.688 3.092 6.98 1 76.5 230 VAL B O 1
ATOM 5452 N N . PHE B 1 231 ? -21.219 4.93 5.941 1 77.12 231 PHE B N 1
ATOM 5453 C CA . PHE B 1 231 ? -21.859 5.723 6.984 1 77.12 231 PHE B CA 1
ATOM 5454 C C . PHE B 1 231 ? -23.219 6.234 6.516 1 77.12 231 PHE B C 1
ATOM 5456 O O . PHE B 1 231 ? -24 6.738 7.32 1 77.12 231 PHE B O 1
ATOM 5463 N N . ARG B 1 232 ? -23.516 6.133 5.168 1 67.06 232 ARG B N 1
ATOM 5464 C CA . ARG B 1 232 ? -24.828 6.559 4.699 1 67.06 232 ARG B CA 1
ATOM 5465 C C . ARG B 1 232 ? -25.906 5.574 5.125 1 67.06 232 ARG B C 1
ATOM 5467 O O . ARG B 1 232 ? -27.094 5.918 5.164 1 67.06 232 ARG B O 1
ATOM 5474 N N . ASN B 1 233 ? -25.781 4.906 6.242 1 57.31 233 ASN B N 1
ATOM 5475 C CA . ASN B 1 233 ? -26.734 3.971 6.84 1 57.31 233 ASN B CA 1
ATOM 5476 C C . ASN B 1 233 ? -28.094 4.023 6.145 1 57.31 233 ASN B C 1
ATOM 5478 O O . ASN B 1 233 ? -28.953 4.805 6.531 1 57.31 233 ASN B O 1
ATOM 5482 N N . GLU B 1 234 ? -28.234 3.582 4.918 1 52.56 234 GLU B N 1
ATOM 5483 C CA . GLU B 1 234 ? -29.562 3.633 4.328 1 52.56 234 GLU B CA 1
ATOM 5484 C C . GLU B 1 234 ? -30.609 3.004 5.254 1 52.56 234 GLU B C 1
ATOM 5486 O O . GLU B 1 234 ? -31.781 3.389 5.234 1 52.56 234 GLU B O 1
ATOM 5491 N N . GLY B 1 235 ? -30.297 1.881 5.949 1 50.44 235 GLY B N 1
ATOM 5492 C CA . GLY B 1 235 ? -31.422 1.2 6.574 1 50.44 235 GLY B CA 1
ATOM 5493 C C . GLY B 1 235 ? -31.766 1.758 7.941 1 50.44 235 GLY B C 1
ATOM 5494 O O . GLY B 1 235 ? -32.656 1.236 8.617 1 50.44 235 GLY B O 1
ATOM 5495 N N . SER B 1 236 ? -31.547 2.994 8.328 1 52.59 236 SER B N 1
ATOM 5496 C CA . SER B 1 236 ? -32.062 3.697 9.492 1 52.59 236 SER B CA 1
ATOM 5497 C C . SER B 1 236 ? -31.797 2.93 10.773 1 52.59 236 SER B C 1
ATOM 5499 O O . SER B 1 236 ? -32.562 3.018 11.742 1 52.59 236 SER B O 1
ATOM 5501 N N . LYS B 1 237 ? -30.906 1.864 10.875 1 56.19 237 LYS B N 1
ATOM 5502 C CA . LYS B 1 237 ? -30.734 1.129 12.125 1 56.19 237 LYS B CA 1
ATOM 5503 C C . LYS B 1 237 ? -29.672 1.773 13.008 1 56.19 237 LYS B C 1
ATOM 5505 O O . LYS B 1 237 ? -28.688 2.314 12.5 1 56.19 237 LYS B O 1
ATOM 5510 N N . PRO B 1 238 ? -29.984 1.869 14.336 1 60.03 238 PRO B N 1
ATOM 5511 C CA . PRO B 1 238 ? -29.031 2.434 15.289 1 60.03 238 PRO B CA 1
ATOM 5512 C C . PRO B 1 238 ? -27.672 1.743 15.234 1 60.03 238 PRO B C 1
ATOM 5514 O O . PRO B 1 238 ? -27.594 0.549 14.938 1 60.03 238 PRO B O 1
ATOM 5517 N N . PHE B 1 239 ? -26.594 2.533 15.336 1 64.75 239 PHE B N 1
ATOM 5518 C CA . PHE B 1 239 ? -25.266 1.95 15.359 1 64.75 239 PHE B CA 1
ATOM 5519 C C . PHE B 1 239 ? -25.078 1.088 16.609 1 64.75 239 PHE B C 1
ATOM 5521 O O . PHE B 1 239 ? -25.156 1.585 17.734 1 64.75 239 PHE B O 1
ATOM 5528 N N . SER B 1 240 ? -25.141 -0.206 16.422 1 75.62 240 SER B N 1
ATOM 5529 C CA . SER B 1 240 ? -24.781 -1.152 17.469 1 75.62 240 SER B CA 1
ATOM 5530 C C . SER B 1 240 ? -23.281 -1.175 17.719 1 75.62 240 SER B C 1
ATOM 5532 O O . SER B 1 240 ? -22.516 -0.633 16.922 1 75.62 240 SER B O 1
ATOM 5534 N N . LYS B 1 241 ? -22.844 -1.633 18.875 1 78.62 241 LYS B N 1
ATOM 5535 C CA . LYS B 1 241 ? -21.422 -1.773 19.203 1 78.62 241 LYS B CA 1
ATOM 5536 C C . LYS B 1 241 ? -20.688 -2.578 18.141 1 78.62 241 LYS B C 1
ATOM 5538 O O . LYS B 1 241 ? -19.547 -2.258 17.781 1 78.62 241 LYS B O 1
ATOM 5543 N N . ARG B 1 242 ? -21.391 -3.475 17.625 1 78.62 242 ARG B N 1
ATOM 5544 C CA . ARG B 1 242 ? -20.797 -4.312 16.594 1 78.62 242 ARG B CA 1
ATOM 5545 C C . ARG B 1 242 ? -20.562 -3.51 15.312 1 78.62 242 ARG B C 1
ATOM 5547 O O . ARG B 1 242 ? -19.469 -3.562 14.742 1 78.62 242 ARG B O 1
ATOM 5554 N N . THR B 1 243 ? -21.5 -2.76 15.031 1 78.56 243 THR B N 1
ATOM 5555 C CA . THR B 1 243 ? -21.391 -1.991 13.789 1 78.56 243 THR B CA 1
ATOM 5556 C C . THR B 1 243 ? -20.344 -0.889 13.922 1 78.56 243 THR B C 1
ATOM 5558 O O . THR B 1 243 ? -19.656 -0.562 12.953 1 78.56 243 THR B O 1
ATOM 5561 N N . LEU B 1 244 ? -20.25 -0.419 15.102 1 82 244 LEU B N 1
ATOM 5562 C CA . LEU B 1 244 ? -19.266 0.631 15.336 1 82 244 LEU B CA 1
ATOM 5563 C C . LEU B 1 244 ? -17.859 0.09 15.188 1 82 244 LEU B C 1
ATOM 5565 O O . LEU B 1 244 ? -17 0.726 14.562 1 82 244 LEU B O 1
ATOM 5569 N N . VAL B 1 245 ? -17.672 -1.074 15.703 1 82.19 245 VAL B N 1
ATOM 5570 C CA . VAL B 1 245 ? -16.344 -1.679 15.641 1 82.19 245 VAL B CA 1
ATOM 5571 C C . VAL B 1 245 ? -16 -2.023 14.195 1 82.19 245 VAL B C 1
ATOM 5573 O O . VAL B 1 245 ? -14.883 -1.796 13.742 1 82.19 245 VAL B O 1
ATOM 5576 N N . LEU B 1 246 ? -16.922 -2.492 13.5 1 80.94 246 LEU B N 1
ATOM 5577 C CA . LEU B 1 246 ? -16.703 -2.82 12.094 1 80.94 246 LEU B CA 1
ATOM 5578 C C . LEU B 1 246 ? -16.438 -1.562 11.281 1 80.94 246 LEU B C 1
ATOM 5580 O O . LEU B 1 246 ? -15.562 -1.559 10.406 1 80.94 246 LEU B O 1
ATOM 5584 N N . ALA B 1 247 ? -17.109 -0.592 11.641 1 85.56 247 ALA B N 1
ATOM 5585 C CA . ALA B 1 247 ? -16.922 0.675 10.945 1 85.56 247 ALA B CA 1
ATOM 5586 C C . ALA B 1 247 ? -15.539 1.255 11.227 1 85.56 247 ALA B C 1
ATOM 5588 O O . ALA B 1 247 ? -14.906 1.829 10.344 1 85.56 247 ALA B O 1
ATOM 5589 N N . LEU B 1 248 ? -15.164 1.115 12.438 1 87.75 248 LEU B N 1
ATOM 5590 C CA . LEU B 1 248 ? -13.844 1.598 12.836 1 87.75 248 LEU B CA 1
ATOM 5591 C C . LEU B 1 248 ? -12.75 0.904 12.031 1 87.75 248 LEU B C 1
ATOM 5593 O O . LEU B 1 248 ? -11.844 1.561 11.516 1 87.75 248 LEU B O 1
ATOM 5597 N N . PHE B 1 249 ? -12.891 -0.273 11.875 1 84.38 249 PHE B N 1
ATOM 5598 C CA . PHE B 1 249 ? -11.852 -1.034 11.195 1 84.38 249 PHE B CA 1
ATOM 5599 C C . PHE B 1 249 ? -11.945 -0.854 9.688 1 84.38 249 PHE B C 1
ATOM 5601 O O . PHE B 1 249 ? -10.922 -0.81 8.992 1 84.38 249 PHE B O 1
ATOM 5608 N N . ASN B 1 250 ? -13.117 -0.705 9.188 1 84.38 250 ASN B N 1
ATOM 5609 C CA . ASN B 1 250 ? -13.297 -0.439 7.766 1 84.38 250 ASN B CA 1
ATOM 5610 C C . ASN B 1 250 ? -12.766 0.94 7.383 1 84.38 250 ASN B C 1
ATOM 5612 O O . ASN B 1 250 ? -12.453 1.188 6.219 1 84.38 250 ASN B O 1
ATOM 5616 N N . SER B 1 251 ? -12.672 1.736 8.383 1 91.69 251 SER B N 1
ATOM 5617 C CA . SER B 1 251 ? -12.234 3.105 8.133 1 91.69 251 SER B CA 1
ATOM 5618 C C . SER B 1 251 ? -10.727 3.242 8.273 1 91.69 251 SER B C 1
ATOM 5620 O O . SER B 1 251 ? -10.164 4.301 7.988 1 91.69 251 SER B O 1
ATOM 5622 N N . SER B 1 252 ? -10.055 2.178 8.664 1 92.06 252 SER B N 1
ATOM 5623 C CA . SER B 1 252 ? -8.617 2.244 8.875 1 92.06 252 SER B CA 1
ATOM 5624 C C . SER B 1 252 ? -7.871 2.461 7.566 1 92.06 252 SER B C 1
ATOM 5626 O O . SER B 1 252 ? -6.949 3.279 7.496 1 92.06 252 SER B O 1
ATOM 5628 N N . LEU B 1 253 ? -8.336 1.79 6.551 1 88.75 253 LEU B N 1
ATOM 5629 C CA . LEU B 1 253 ? -7.641 1.89 5.273 1 88.75 253 LEU B CA 1
ATOM 5630 C C . LEU B 1 253 ? -7.863 3.258 4.637 1 88.75 253 LEU B C 1
ATOM 5632 O O . LEU B 1 253 ? -6.902 3.957 4.301 1 88.75 253 LEU B O 1
ATOM 5636 N N . PRO B 1 254 ? -9.078 3.668 4.516 1 91.69 254 PRO B N 1
ATOM 5637 C CA . PRO B 1 254 ? -9.266 5.031 4.012 1 91.69 254 PRO B CA 1
ATOM 5638 C C . PRO B 1 254 ? -8.555 6.078 4.863 1 91.69 254 PRO B C 1
ATOM 5640 O O . PRO B 1 254 ? -8.055 7.07 4.332 1 91.69 254 PRO B O 1
ATOM 5643 N N . GLY B 1 255 ? -8.578 5.84 6.133 1 94.69 255 GLY B N 1
ATOM 5644 C CA . GLY B 1 255 ? -7.926 6.781 7.031 1 94.69 255 GLY B CA 1
ATOM 5645 C C . GLY B 1 255 ? -6.441 6.926 6.766 1 94.69 255 GLY B C 1
ATOM 5646 O O . GLY B 1 255 ? -5.926 8.047 6.691 1 94.69 255 GLY B O 1
ATOM 5647 N N . ILE B 1 256 ? -5.742 5.809 6.637 1 95.12 256 ILE B N 1
ATOM 5648 C CA . ILE B 1 256 ? -4.305 5.867 6.395 1 95.12 256 ILE B CA 1
ATOM 5649 C C . ILE B 1 256 ? -4.039 6.465 5.012 1 95.12 256 ILE B C 1
ATOM 5651 O O . ILE B 1 256 ? -3.049 7.176 4.816 1 95.12 256 ILE B O 1
ATOM 5655 N N . MET B 1 257 ? -4.875 6.172 4.055 1 94.44 257 MET B N 1
ATOM 5656 C CA . MET B 1 257 ? -4.723 6.75 2.721 1 94.44 257 MET B CA 1
ATOM 5657 C C . MET B 1 257 ? -4.848 8.266 2.768 1 94.44 257 MET B C 1
ATOM 5659 O O . MET B 1 257 ? -4.078 8.977 2.115 1 94.44 257 MET B O 1
ATOM 5663 N N . ILE B 1 258 ? -5.754 8.719 3.521 1 95.19 258 ILE B N 1
ATOM 5664 C CA . ILE B 1 258 ? -5.957 10.156 3.652 1 95.19 258 ILE B CA 1
ATOM 5665 C C . ILE B 1 258 ? -4.742 10.789 4.328 1 95.19 258 ILE B C 1
ATOM 5667 O O . ILE B 1 258 ? -4.281 11.859 3.918 1 95.19 258 ILE B O 1
ATOM 5671 N N . LEU B 1 259 ? -4.266 10.117 5.352 1 96.12 259 LEU B N 1
ATOM 5672 C CA . LEU B 1 259 ? -3.07 10.609 6.027 1 96.12 259 LEU B CA 1
ATOM 5673 C C . LEU B 1 259 ? -1.897 10.711 5.059 1 96.12 259 LEU B C 1
ATOM 5675 O O . LEU B 1 259 ? -1.207 11.734 5.02 1 96.12 259 LEU B O 1
ATOM 5679 N N . LEU B 1 260 ? -1.649 9.688 4.281 1 96.5 260 LEU B N 1
ATOM 5680 C CA . LEU B 1 260 ? -0.538 9.656 3.338 1 96.5 260 LEU B CA 1
ATOM 5681 C C . LEU B 1 260 ? -0.717 10.711 2.252 1 96.5 260 LEU B C 1
ATOM 5683 O O . LEU B 1 260 ? 0.249 11.359 1.842 1 96.5 260 LEU B O 1
ATOM 5687 N N . LEU B 1 261 ? -1.907 10.883 1.828 1 96.62 261 LEU B N 1
ATOM 5688 C CA . LEU B 1 261 ? -2.189 11.875 0.795 1 96.62 261 LEU B CA 1
ATOM 5689 C C . LEU B 1 261 ? -1.99 13.289 1.329 1 96.62 261 LEU B C 1
ATOM 5691 O O . LEU B 1 261 ? -1.451 14.156 0.631 1 96.62 261 LEU B O 1
ATOM 5695 N N . ALA B 1 262 ? -2.484 13.508 2.533 1 95.5 262 ALA B N 1
ATOM 5696 C CA . ALA B 1 262 ? -2.291 14.82 3.154 1 95.5 262 ALA B CA 1
ATOM 5697 C C . ALA B 1 262 ? -0.808 15.125 3.332 1 95.5 262 ALA B C 1
ATOM 5699 O O . ALA B 1 262 ? -0.362 16.234 3.047 1 95.5 262 ALA B O 1
ATOM 5700 N N . PHE B 1 263 ? -0.057 14.156 3.768 1 97.44 263 PHE B N 1
ATOM 5701 C CA . PHE B 1 263 ? 1.387 14.32 3.889 1 97.44 263 PHE B CA 1
ATOM 5702 C C . PHE B 1 263 ? 2.01 14.641 2.537 1 97.44 263 PHE B C 1
ATOM 5704 O O . PHE B 1 263 ? 2.785 15.594 2.416 1 97.44 263 PHE B O 1
ATOM 5711 N N . PHE B 1 264 ? 1.699 13.844 1.565 1 97.88 264 PHE B N 1
ATOM 5712 C CA . PHE B 1 264 ? 2.297 13.977 0.242 1 97.88 264 PHE B CA 1
ATOM 5713 C C . PHE B 1 264 ? 1.889 15.297 -0.399 1 97.88 264 PHE B C 1
ATOM 5715 O O . PHE B 1 264 ? 2.719 15.984 -0.998 1 97.88 264 PHE B O 1
ATOM 5722 N N . ALA B 1 265 ? 0.726 15.711 -0.281 1 97.44 265 ALA B N 1
ATOM 5723 C CA . ALA B 1 265 ? 0.205 16.922 -0.918 1 97.44 265 ALA B CA 1
ATOM 5724 C C . ALA B 1 265 ? 0.724 18.172 -0.222 1 97.44 265 ALA B C 1
ATOM 5726 O O . ALA B 1 265 ? 1.228 19.094 -0.875 1 97.44 265 ALA B O 1
ATOM 5727 N N . PHE B 1 266 ? 0.688 18.188 1.095 1 95.69 266 PHE B N 1
ATOM 5728 C CA . PHE B 1 266 ? 0.966 19.422 1.812 1 95.69 266 PHE B CA 1
ATOM 5729 C C . PHE B 1 266 ? 2.439 19.516 2.193 1 95.69 266 PHE B C 1
ATOM 5731 O O . PHE B 1 266 ? 3.086 20.531 1.96 1 95.69 266 PHE B O 1
ATOM 5738 N N . LEU B 1 267 ? 2.982 18.422 2.754 1 97.06 267 LEU B N 1
ATOM 5739 C CA . LEU B 1 267 ? 4.332 18.5 3.299 1 97.06 267 LEU B CA 1
ATOM 5740 C C . LEU B 1 267 ? 5.375 18.219 2.219 1 97.06 267 LEU B C 1
ATOM 5742 O O . LEU B 1 267 ? 6.512 18.688 2.311 1 97.06 267 LEU B O 1
ATOM 5746 N N . HIS B 1 268 ? 4.938 17.484 1.241 1 97.94 268 HIS B N 1
ATOM 5747 C CA . HIS B 1 268 ? 5.902 17.234 0.178 1 97.94 268 HIS B CA 1
ATOM 5748 C C . HIS B 1 268 ? 5.664 18.141 -1.016 1 97.94 268 HIS B C 1
ATOM 5750 O O . HIS B 1 268 ? 6.527 18.953 -1.36 1 97.94 268 HIS B O 1
ATOM 5756 N N . CYS B 1 269 ? 4.52 18.125 -1.621 1 98.12 269 CYS B N 1
ATOM 5757 C CA . CYS B 1 269 ? 4.281 18.828 -2.885 1 98.12 269 CYS B CA 1
ATOM 5758 C C . CYS B 1 269 ? 4.098 20.312 -2.662 1 98.12 269 CYS B C 1
ATOM 5760 O O . CYS B 1 269 ? 4.746 21.125 -3.326 1 98.12 269 CYS B O 1
ATOM 5762 N N . TRP B 1 270 ? 3.246 20.703 -1.779 1 96.94 270 TRP B N 1
ATOM 5763 C CA . TRP B 1 270 ? 2.934 22.109 -1.553 1 96.94 270 TRP B CA 1
ATOM 5764 C C . TRP B 1 270 ? 4.18 22.891 -1.138 1 96.94 270 TRP B C 1
ATOM 5766 O O . TRP B 1 270 ? 4.488 23.938 -1.71 1 96.94 270 TRP B O 1
ATOM 5776 N N . LEU B 1 271 ? 4.906 22.391 -0.18 1 97.81 271 LEU B N 1
ATOM 5777 C CA . LEU B 1 271 ? 6.109 23.062 0.3 1 97.81 271 LEU B CA 1
ATOM 5778 C C . LEU B 1 271 ? 7.191 23.078 -0.774 1 97.81 271 LEU B C 1
ATOM 5780 O O . LEU B 1 271 ? 7.895 24.078 -0.936 1 97.81 271 LEU B O 1
ATOM 5784 N N . ASN B 1 272 ? 7.289 21.984 -1.501 1 98.19 272 ASN B N 1
ATOM 5785 C CA . ASN B 1 272 ? 8.266 21.953 -2.582 1 98.19 272 ASN B CA 1
ATOM 5786 C C . ASN B 1 272 ? 7.883 22.906 -3.713 1 98.19 272 ASN B C 1
ATOM 5788 O O . ASN B 1 272 ? 8.75 23.484 -4.359 1 98.19 272 ASN B O 1
ATOM 5792 N N . LEU B 1 273 ? 6.625 23 -3.984 1 98.06 273 LEU B N 1
ATOM 5793 C CA . LEU B 1 273 ? 6.16 23.922 -5.02 1 98.06 273 LEU B CA 1
ATOM 5794 C C . LEU B 1 273 ? 6.559 25.359 -4.691 1 98.06 273 LEU B C 1
ATOM 5796 O O . LEU B 1 273 ? 7.156 26.047 -5.523 1 98.06 273 LEU B O 1
ATOM 5800 N N . PHE B 1 274 ? 6.285 25.828 -3.51 1 97.19 274 PHE B N 1
ATOM 5801 C CA . PHE B 1 274 ? 6.641 27.172 -3.104 1 97.19 274 PHE B CA 1
ATOM 5802 C C . PHE B 1 274 ? 8.148 27.328 -2.959 1 97.19 274 PHE B C 1
ATOM 5804 O O . PHE B 1 274 ? 8.711 28.391 -3.23 1 97.19 274 PHE B O 1
ATOM 5811 N N . GLY B 1 275 ? 8.75 26.219 -2.473 1 97.69 275 GLY B N 1
ATOM 5812 C CA . GLY B 1 275 ? 10.203 26.25 -2.447 1 97.69 275 GLY B CA 1
ATOM 5813 C C . GLY B 1 275 ? 10.82 26.484 -3.812 1 97.69 275 GLY B C 1
ATOM 5814 O O . GLY B 1 275 ? 11.797 27.219 -3.938 1 97.69 275 GLY B O 1
ATOM 5815 N N . GLU B 1 276 ? 10.227 25.875 -4.773 1 98 276 GLU B N 1
ATOM 5816 C CA . GLU B 1 276 ? 10.742 26.016 -6.133 1 98 276 GLU B CA 1
ATOM 5817 C C . GLU B 1 276 ? 10.43 27.406 -6.695 1 98 276 GLU B C 1
ATOM 5819 O O . GLU B 1 276 ? 11.305 28.062 -7.27 1 98 276 GLU B O 1
ATOM 5824 N N . LEU B 1 277 ? 9.242 27.875 -6.52 1 97.81 277 LEU B N 1
ATOM 5825 C CA . LEU B 1 277 ? 8.805 29.172 -7.047 1 97.81 277 LEU B CA 1
ATOM 5826 C C . LEU B 1 277 ? 9.609 30.297 -6.43 1 97.81 277 LEU B C 1
ATOM 5828 O O . LEU B 1 277 ? 9.898 31.297 -7.094 1 97.81 277 LEU B O 1
ATOM 5832 N N . LEU B 1 278 ? 10.039 30.188 -5.156 1 97.56 278 LEU B N 1
ATOM 5833 C CA . LEU B 1 278 ? 10.766 31.219 -4.441 1 97.56 278 LEU B CA 1
ATOM 5834 C C . LEU B 1 278 ? 12.258 30.922 -4.402 1 97.56 278 LEU B C 1
ATOM 5836 O O . LEU B 1 278 ? 13.031 31.641 -3.771 1 97.56 278 LEU B O 1
ATOM 5840 N N . ARG B 1 279 ? 12.617 29.844 -4.973 1 97.88 279 ARG B N 1
ATOM 5841 C CA . ARG B 1 279 ? 14.008 29.391 -5.047 1 97.88 279 ARG B CA 1
ATOM 5842 C C . ARG B 1 279 ? 14.586 29.172 -3.654 1 97.88 279 ARG B C 1
ATOM 5844 O O . ARG B 1 279 ? 15.75 29.5 -3.406 1 97.88 279 ARG B O 1
ATOM 5851 N N . PHE B 1 280 ? 13.75 28.781 -2.771 1 97.81 280 PHE B N 1
ATOM 5852 C CA . PHE B 1 280 ? 14.18 28.438 -1.423 1 97.81 280 PHE B CA 1
ATOM 5853 C C . PHE B 1 280 ? 14.992 27.141 -1.428 1 97.81 280 PHE B C 1
ATOM 5855 O O . PHE B 1 280 ? 14.508 26.094 -1.882 1 97.81 280 PHE B O 1
ATOM 5862 N N . GLY B 1 281 ? 16.141 27.047 -0.905 1 97.19 281 GLY B N 1
ATOM 5863 C CA . GLY B 1 281 ? 17.094 25.984 -1.137 1 97.19 281 GLY B CA 1
ATOM 5864 C C . GLY B 1 281 ? 16.984 24.859 -0.116 1 97.19 281 GLY B C 1
ATOM 5865 O O . GLY B 1 281 ? 17.406 23.734 -0.379 1 97.19 281 GLY B O 1
ATOM 5866 N N . ASP B 1 282 ? 16.516 25.094 1.09 1 97.25 282 ASP B N 1
ATOM 5867 C CA . ASP B 1 282 ? 16.422 24.078 2.127 1 97.25 282 ASP B CA 1
ATOM 5868 C C . ASP B 1 282 ? 15.078 23.359 2.088 1 97.25 282 ASP B C 1
ATOM 5870 O O . ASP B 1 282 ? 14.086 23.859 2.604 1 97.25 282 ASP B O 1
ATOM 5874 N N . ARG B 1 283 ? 15.078 22.094 1.591 1 97.56 283 ARG B N 1
ATOM 5875 C CA . ARG B 1 283 ? 13.812 21.406 1.387 1 97.56 283 ARG B CA 1
ATOM 5876 C C . ARG B 1 283 ? 13.641 20.266 2.396 1 97.56 283 ARG B C 1
ATOM 5878 O O . ARG B 1 283 ? 13.031 19.25 2.092 1 97.56 283 ARG B O 1
ATOM 5885 N N . MET B 1 284 ? 14.242 20.375 3.502 1 97.25 284 MET B N 1
ATOM 5886 C CA . MET B 1 284 ? 14.023 19.391 4.559 1 97.25 284 MET B CA 1
ATOM 5887 C C . MET B 1 284 ? 12.734 19.688 5.316 1 97.25 284 MET B C 1
ATOM 5889 O O . MET B 1 284 ? 12.773 20.125 6.473 1 97.25 284 MET B O 1
ATOM 5893 N N . PHE B 1 285 ? 11.695 19.406 4.738 1 97.88 285 PHE B N 1
ATOM 5894 C CA . PHE B 1 285 ? 10.383 19.688 5.312 1 97.88 285 PHE B CA 1
ATOM 5895 C C . PHE B 1 285 ? 9.945 18.547 6.234 1 97.88 285 PHE B C 1
ATOM 5897 O O . PHE B 1 285 ? 9.109 18.75 7.121 1 97.88 285 PHE B O 1
ATOM 5904 N N . TYR B 1 286 ? 10.406 17.391 5.941 1 98.06 286 TYR B N 1
ATOM 5905 C CA . TYR B 1 286 ? 10.172 16.172 6.699 1 98.06 286 TYR B CA 1
ATOM 5906 C C . TYR B 1 286 ? 11.375 15.234 6.613 1 98.06 286 TYR B C 1
ATOM 5908 O O . TYR B 1 286 ? 12.305 15.484 5.844 1 98.06 286 TYR B O 1
ATOM 5916 N N . LYS B 1 287 ? 11.398 14.312 7.453 1 97.56 287 LYS B N 1
ATOM 5917 C CA . LYS B 1 287 ? 12.406 13.258 7.414 1 97.56 287 LYS B CA 1
ATOM 5918 C C . LYS B 1 287 ? 11.766 11.891 7.258 1 97.56 287 LYS B C 1
ATOM 5920 O O . LYS B 1 287 ? 10.648 11.773 6.734 1 97.56 287 LYS B O 1
ATOM 5925 N N . ASP B 1 288 ? 12.445 10.797 7.488 1 95.88 288 ASP B N 1
ATOM 5926 C CA . ASP B 1 288 ? 11.953 9.453 7.227 1 95.88 288 ASP B CA 1
ATOM 5927 C C . ASP B 1 288 ? 11.023 8.984 8.336 1 95.88 288 ASP B C 1
ATOM 5929 O O . ASP B 1 288 ? 11.266 7.945 8.961 1 95.88 288 ASP B O 1
ATOM 5933 N N . TRP B 1 289 ? 9.898 9.68 8.508 1 96.38 289 TRP B N 1
ATOM 5934 C CA . TRP B 1 289 ? 8.969 9.406 9.594 1 96.38 289 TRP B CA 1
ATOM 5935 C C . TRP B 1 289 ? 8.367 8.008 9.453 1 96.38 289 TRP B C 1
ATOM 5937 O O . TRP B 1 289 ? 7.965 7.398 10.445 1 96.38 289 TRP B O 1
ATOM 5947 N N . TRP B 1 290 ? 8.305 7.434 8.25 1 95.81 290 TRP B N 1
ATOM 5948 C CA . TRP B 1 290 ? 7.711 6.117 8.031 1 95.81 290 TRP B CA 1
ATOM 5949 C C . TRP B 1 290 ? 8.602 5.016 8.594 1 95.81 290 TRP B C 1
ATOM 5951 O O . TRP B 1 290 ? 8.164 3.877 8.766 1 95.81 290 TRP B O 1
ATOM 5961 N N . ASN B 1 291 ? 9.883 5.344 8.914 1 94.62 291 ASN B N 1
ATOM 5962 C CA . ASN B 1 291 ? 10.812 4.387 9.508 1 94.62 291 ASN B CA 1
ATOM 5963 C C . ASN B 1 291 ? 10.883 4.547 11.023 1 94.62 291 ASN B C 1
ATOM 5965 O O . ASN B 1 291 ? 11.688 3.889 11.68 1 94.62 291 ASN B O 1
ATOM 5969 N N . SER B 1 292 ? 10.047 5.402 11.578 1 92.81 292 SER B N 1
ATOM 5970 C CA . SER B 1 292 ? 10.133 5.703 13 1 92.81 292 SER B CA 1
ATOM 5971 C C . SER B 1 292 ? 9.766 4.488 13.844 1 92.81 292 SER B C 1
ATOM 5973 O O . SER B 1 292 ? 8.836 3.75 13.508 1 92.81 292 SER B O 1
ATOM 5975 N N . ALA B 1 293 ? 10.555 4.32 14.945 1 89.44 293 ALA B N 1
ATOM 5976 C CA . ALA B 1 293 ? 10.312 3.207 15.859 1 89.44 293 ALA B CA 1
ATOM 5977 C C . ALA B 1 293 ? 9.578 3.676 17.109 1 89.44 293 ALA B C 1
ATOM 5979 O O . ALA B 1 293 ? 9.281 2.875 18 1 89.44 293 ALA B O 1
ATOM 5980 N N . SER B 1 294 ? 9.344 4.945 17.203 1 88.25 294 SER B N 1
ATOM 5981 C CA . SER B 1 294 ? 8.609 5.531 18.328 1 88.25 294 SER B CA 1
ATOM 5982 C C . SER B 1 294 ? 7.766 6.715 17.875 1 88.25 294 SER B C 1
ATOM 5984 O O . SER B 1 294 ? 8.07 7.355 16.859 1 88.25 294 SER B O 1
ATOM 5986 N N . PHE B 1 295 ? 6.746 6.988 18.641 1 87.88 295 PHE B N 1
ATOM 5987 C CA . PHE B 1 295 ? 5.891 8.125 18.312 1 87.88 295 PHE B CA 1
ATOM 5988 C C . PHE B 1 295 ? 6.617 9.438 18.562 1 87.88 295 PHE B C 1
ATOM 5990 O O . PHE B 1 295 ? 6.367 10.43 17.875 1 87.88 295 PHE B O 1
ATOM 5997 N N . ALA B 1 296 ? 7.516 9.414 19.484 1 87.19 296 ALA B N 1
ATOM 5998 C CA . ALA B 1 296 ? 8.328 10.609 19.703 1 87.19 296 ALA B CA 1
ATOM 5999 C C . ALA B 1 296 ? 9.109 10.977 18.453 1 87.19 296 ALA B C 1
ATOM 6001 O O . ALA B 1 296 ? 9.125 12.141 18.047 1 87.19 296 ALA B O 1
ATOM 6002 N N . ASN B 1 297 ? 9.703 9.961 17.906 1 91.19 297 ASN B N 1
ATOM 6003 C CA . ASN B 1 297 ? 10.445 10.188 16.672 1 91.19 297 ASN B CA 1
ATOM 6004 C C . ASN B 1 297 ? 9.516 10.562 15.531 1 91.19 297 ASN B C 1
ATOM 6006 O O . ASN B 1 297 ? 9.859 11.398 14.688 1 91.19 297 ASN B O 1
ATOM 6010 N N . TYR B 1 298 ? 8.422 9.969 15.523 1 92 298 TYR B N 1
ATOM 6011 C CA . TYR B 1 298 ? 7.43 10.281 14.5 1 92 298 TYR B CA 1
ATOM 6012 C C . TYR B 1 298 ? 7.035 11.75 14.539 1 92 298 TYR B C 1
ATOM 6014 O O . TYR B 1 298 ? 7.035 12.43 13.516 1 92 298 TYR B O 1
ATOM 6022 N N . TYR B 1 299 ? 6.762 12.312 15.672 1 89.81 299 TYR B N 1
ATOM 6023 C CA . TYR B 1 299 ? 6.316 13.695 15.836 1 89.81 299 TYR B CA 1
ATOM 6024 C C . TYR B 1 299 ? 7.426 14.672 15.461 1 89.81 299 TYR B C 1
ATOM 6026 O O . TYR B 1 299 ? 7.152 15.766 14.961 1 89.81 299 TYR B O 1
ATOM 6034 N N . ARG B 1 300 ? 8.609 14.227 15.57 1 91.12 300 ARG B N 1
ATOM 6035 C CA . ARG B 1 300 ? 9.75 15.094 15.281 1 91.12 300 ARG B CA 1
ATOM 6036 C C . ARG B 1 300 ? 10.078 15.086 13.789 1 91.12 300 ARG B C 1
ATOM 6038 O O . ARG B 1 300 ? 10.656 16.047 13.273 1 91.12 300 ARG B O 1
ATOM 6045 N N . THR B 1 301 ? 9.633 14.023 13.133 1 95.31 301 THR B N 1
ATOM 6046 C CA . THR B 1 301 ? 10.172 13.852 11.789 1 95.31 301 THR B CA 1
ATOM 6047 C C . THR B 1 301 ? 9.07 14.023 10.742 1 95.31 301 THR B C 1
ATOM 6049 O O . THR B 1 301 ? 9.359 14.273 9.57 1 95.31 301 THR B O 1
ATOM 6052 N N . TRP B 1 302 ? 7.844 13.891 11.062 1 95.19 302 TRP B N 1
ATOM 6053 C CA . TRP B 1 302 ? 6.773 13.922 10.07 1 95.19 302 TRP B CA 1
ATOM 6054 C C . TRP B 1 302 ? 6.574 15.336 9.531 1 95.19 302 TRP B C 1
ATOM 6056 O O . TRP B 1 302 ? 6.348 15.523 8.336 1 95.19 302 TRP B O 1
ATOM 6066 N N . ASN B 1 303 ? 6.711 16.328 10.352 1 95.88 303 ASN B N 1
ATOM 6067 C CA . ASN B 1 303 ? 6.59 17.75 10.016 1 95.88 303 ASN B CA 1
ATOM 6068 C C . ASN B 1 303 ? 7.691 18.578 10.664 1 95.88 303 ASN B C 1
ATOM 6070 O O . ASN B 1 303 ? 7.488 19.156 11.734 1 95.88 303 ASN B O 1
ATOM 6074 N N . VAL B 1 304 ? 8.805 18.703 9.984 1 97.06 304 VAL B N 1
ATOM 6075 C CA . VAL B 1 304 ? 9.992 19.344 10.531 1 97.06 304 VAL B CA 1
ATOM 6076 C C . VAL B 1 304 ? 9.773 20.859 10.602 1 97.06 304 VAL B C 1
ATOM 6078 O O . VAL B 1 304 ? 10.273 21.516 11.516 1 97.06 304 VAL B O 1
ATOM 6081 N N . VAL B 1 305 ? 9 21.375 9.719 1 95.69 305 VAL B N 1
ATOM 6082 C CA . VAL B 1 305 ? 8.773 22.812 9.633 1 95.69 305 VAL B CA 1
ATOM 6083 C C . VAL B 1 305 ? 8.094 23.312 10.906 1 95.69 305 VAL B C 1
ATOM 6085 O O . VAL B 1 305 ? 8.586 24.234 11.562 1 95.69 305 VAL B O 1
ATOM 6088 N N . VAL B 1 306 ? 6.988 22.688 11.289 1 94.56 306 VAL B N 1
ATOM 6089 C CA . VAL B 1 306 ? 6.25 23.094 12.477 1 94.56 306 VAL B CA 1
ATOM 6090 C C . VAL B 1 306 ? 7.031 22.688 13.727 1 94.56 306 VAL B C 1
ATOM 6092 O O . VAL B 1 306 ? 7.043 23.422 14.727 1 94.56 306 VAL B O 1
ATOM 6095 N N . HIS B 1 307 ? 7.676 21.562 13.641 1 94.38 307 HIS B N 1
ATOM 6096 C CA . HIS B 1 307 ? 8.469 21.109 14.773 1 94.38 307 HIS B CA 1
ATOM 6097 C C . HIS B 1 307 ? 9.57 22.109 15.117 1 94.38 307 HIS B C 1
ATOM 6099 O O . HIS B 1 307 ? 9.805 22.391 16.297 1 94.38 307 HIS B O 1
ATOM 6105 N N . ASP B 1 308 ? 10.266 22.609 14.141 1 95.44 308 ASP B N 1
ATOM 6106 C CA . ASP B 1 308 ? 11.32 23.594 14.359 1 95.44 308 ASP B CA 1
ATOM 6107 C C . ASP B 1 308 ? 10.781 24.844 15.062 1 95.44 308 ASP B C 1
ATOM 6109 O O . ASP B 1 308 ? 11.414 25.359 15.992 1 95.44 308 ASP B O 1
ATOM 6113 N N . TRP B 1 309 ? 9.703 25.297 14.617 1 95.44 309 TRP B N 1
ATOM 6114 C CA . TRP B 1 309 ? 9.109 26.484 15.219 1 95.44 309 TRP B CA 1
ATOM 6115 C C . TRP B 1 309 ? 8.766 26.234 16.688 1 95.44 309 TRP B C 1
ATOM 6117 O O . TRP B 1 309 ? 9.086 27.047 17.547 1 95.44 309 TRP B O 1
ATOM 6127 N N . LEU B 1 310 ? 8.125 25.094 16.969 1 94.5 310 LEU B N 1
ATOM 6128 C CA . LEU B 1 310 ? 7.746 24.75 18.328 1 94.5 310 LEU B CA 1
ATOM 6129 C C . LEU B 1 310 ? 8.977 24.531 19.203 1 94.5 310 LEU B C 1
ATOM 6131 O O . LEU B 1 310 ? 8.969 24.828 20.391 1 94.5 310 LEU B O 1
ATOM 6135 N N . TYR B 1 311 ? 9.977 23.969 18.578 1 94.12 311 TYR B N 1
ATOM 6136 C CA . TYR B 1 311 ? 11.211 23.719 19.312 1 94.12 311 TYR B CA 1
ATOM 6137 C C . TYR B 1 311 ? 11.898 25.016 19.688 1 94.12 311 TYR B C 1
ATOM 6139 O O . TYR B 1 311 ? 12.234 25.234 20.859 1 94.12 311 TYR B O 1
ATOM 6147 N N . TYR B 1 312 ? 12.086 25.953 18.797 1 93.75 312 TYR B N 1
ATOM 6148 C CA . TYR B 1 312 ? 12.875 27.172 19.016 1 93.75 312 TYR B CA 1
ATOM 6149 C C . TYR B 1 312 ? 12.078 28.203 19.812 1 93.75 312 TYR B C 1
ATOM 6151 O O . TYR B 1 312 ? 12.633 28.938 20.625 1 93.75 312 TYR B O 1
ATOM 6159 N N . TYR B 1 313 ? 10.734 28.234 19.594 1 93.19 313 TYR B N 1
ATOM 6160 C CA . TYR B 1 313 ? 9.969 29.328 20.188 1 93.19 313 TYR B CA 1
ATOM 6161 C C . TYR B 1 313 ? 9.023 28.812 21.281 1 93.19 313 TYR B C 1
ATOM 6163 O O . TYR B 1 313 ? 8.43 29.594 22.016 1 93.19 313 TYR B O 1
ATOM 6171 N N . GLY B 1 314 ? 8.812 27.562 21.344 1 93.12 314 GLY B N 1
ATOM 6172 C CA . GLY B 1 314 ? 8.016 26.953 22.391 1 93.12 314 GLY B CA 1
ATOM 6173 C C . GLY B 1 314 ? 8.844 26.266 23.453 1 93.12 314 GLY B C 1
ATOM 6174 O O . GLY B 1 314 ? 8.93 26.734 24.594 1 93.12 314 GLY B O 1
ATOM 6175 N N . TYR B 1 315 ? 9.523 25.266 23.078 1 93.56 315 TYR B N 1
ATOM 6176 C CA . TYR B 1 315 ? 10.289 24.438 24 1 93.56 315 TYR B CA 1
ATOM 6177 C C . TYR B 1 315 ? 11.461 25.203 24.594 1 93.56 315 TYR B C 1
ATOM 6179 O O . TYR B 1 315 ? 11.602 25.297 25.812 1 93.56 315 TYR B O 1
ATOM 6187 N N . ARG B 1 316 ? 12.273 25.844 23.781 1 91.94 316 ARG B N 1
ATOM 6188 C CA . ARG B 1 316 ? 13.477 26.547 24.234 1 91.94 316 ARG B CA 1
ATOM 6189 C C . ARG B 1 316 ? 13.117 27.766 25.078 1 91.94 316 ARG B C 1
ATOM 6191 O O . ARG B 1 316 ? 13.789 28.062 26.062 1 91.94 316 ARG B O 1
ATOM 6198 N N . ASP B 1 317 ? 12.125 28.484 24.672 1 91.12 317 ASP B N 1
ATOM 6199 C CA . ASP B 1 317 ? 11.695 29.641 25.438 1 91.12 317 ASP B CA 1
ATOM 6200 C C . ASP B 1 317 ? 11.164 29.234 26.812 1 91.12 317 ASP B C 1
ATOM 6202 O O . ASP B 1 317 ? 11.43 29.906 27.812 1 91.12 317 ASP B O 1
ATOM 6206 N N . PHE B 1 318 ? 10.398 28.156 26.766 1 92.44 318 PHE B N 1
ATOM 6207 C CA . PHE B 1 318 ? 9.906 27.641 28.047 1 92.44 318 PHE B CA 1
ATOM 6208 C C . PHE B 1 318 ? 11.07 27.219 28.938 1 92.44 318 PHE B C 1
ATOM 6210 O O . PHE B 1 318 ? 11.062 27.484 30.141 1 92.44 318 PHE B O 1
ATOM 6217 N N . LEU B 1 319 ? 12.039 26.609 28.375 1 91.62 319 LEU B N 1
ATOM 6218 C CA . LEU B 1 319 ? 13.203 26.172 29.141 1 91.62 319 LEU B CA 1
ATOM 6219 C C . LEU B 1 319 ? 14.008 27.375 29.641 1 91.62 319 LEU B C 1
ATOM 6221 O O . LEU B 1 319 ? 14.547 27.344 30.75 1 91.62 319 LEU B O 1
ATOM 6225 N N . TRP B 1 320 ? 14.094 28.328 28.828 1 89.81 320 TRP B N 1
ATOM 6226 C CA . TRP B 1 320 ? 14.789 29.547 29.219 1 89.81 320 TRP B CA 1
ATOM 6227 C C . TRP B 1 320 ? 14.094 30.219 30.391 1 89.81 320 TRP B C 1
ATOM 6229 O O . TRP B 1 320 ? 14.75 30.641 31.344 1 89.81 320 TRP B O 1
ATOM 6239 N N . LEU B 1 321 ? 12.797 30.312 30.375 1 89.31 321 LEU B N 1
ATOM 6240 C CA . LEU B 1 321 ? 12.008 30.953 31.438 1 89.31 321 LEU B CA 1
ATOM 6241 C C . LEU B 1 321 ? 12.086 30.141 32.719 1 89.31 321 LEU B C 1
ATOM 6243 O O . LEU B 1 321 ? 12.016 30.719 33.812 1 89.31 321 LEU B O 1
ATOM 6247 N N . SER B 1 322 ? 12.312 28.844 32.594 1 91.25 322 SER B N 1
ATOM 6248 C CA . SER B 1 322 ? 12.352 27.984 33.781 1 91.25 322 SER B CA 1
ATOM 6249 C C . SER B 1 322 ? 13.789 27.734 34.219 1 91.25 322 SER B C 1
ATOM 6251 O O . SER B 1 322 ? 14.031 26.891 35.094 1 91.25 322 SER B O 1
ATOM 6253 N N . ASN B 1 323 ? 14.734 28.359 33.688 1 89.94 323 ASN B N 1
ATOM 6254 C CA . ASN B 1 323 ? 16.156 28.203 34 1 89.94 323 ASN B CA 1
ATOM 6255 C C . ASN B 1 323 ? 16.625 26.766 33.812 1 89.94 323 ASN B C 1
ATOM 6257 O O . ASN B 1 323 ? 17.359 26.234 34.625 1 89.94 323 ASN B O 1
ATOM 6261 N N . GLY B 1 324 ? 16.047 26.078 32.688 1 84.56 324 GLY B N 1
ATOM 6262 C CA . GLY B 1 324 ? 16.484 24.766 32.25 1 84.56 324 GLY B CA 1
ATOM 6263 C C . GLY B 1 324 ? 15.992 23.641 33.125 1 84.56 324 GLY B C 1
ATOM 6264 O O . GLY B 1 324 ? 16.375 22.484 32.938 1 84.56 324 GLY B O 1
ATOM 6265 N N . ARG B 1 325 ? 15.219 23.828 34.188 1 85.88 325 ARG B N 1
ATOM 6266 C CA . ARG B 1 325 ? 14.93 22.844 35.219 1 85.88 325 ARG B CA 1
ATOM 6267 C C . ARG B 1 325 ? 13.758 21.953 34.812 1 85.88 325 ARG B C 1
ATOM 6269 O O . ARG B 1 325 ? 13.695 20.781 35.219 1 85.88 325 ARG B O 1
ATOM 6276 N N . PHE B 1 326 ? 12.828 22.406 34 1 89.06 326 PHE B N 1
ATOM 6277 C CA . PHE B 1 326 ? 11.609 21.641 33.75 1 89.06 326 PHE B CA 1
ATOM 6278 C C . PHE B 1 326 ? 11.531 21.203 32.281 1 89.06 326 PHE B C 1
ATOM 6280 O O . PHE B 1 326 ? 10.656 21.672 31.531 1 89.06 326 PHE B O 1
ATOM 6287 N N . ARG B 1 327 ? 12.281 20.156 31.875 1 88 327 ARG B N 1
ATOM 6288 C CA . ARG B 1 327 ? 12.328 19.672 30.5 1 88 327 ARG B CA 1
ATOM 6289 C C . ARG B 1 327 ? 11.031 18.984 30.109 1 88 327 ARG B C 1
ATOM 6291 O O . ARG B 1 327 ? 10.477 19.219 29.047 1 88 327 ARG B O 1
ATOM 6298 N N . SER B 1 328 ? 10.539 18.109 31.016 1 87.31 328 SER B N 1
ATOM 6299 C CA . SER B 1 328 ? 9.312 17.375 30.766 1 87.31 328 SER B CA 1
ATOM 6300 C C . SER B 1 328 ? 8.117 18.312 30.656 1 87.31 328 SER B C 1
ATOM 6302 O O . SER B 1 328 ? 7.227 18.109 29.828 1 87.31 328 SER B O 1
ATOM 6304 N N . ALA B 1 329 ? 8.102 19.266 31.484 1 89.94 329 ALA B N 1
ATOM 6305 C CA . ALA B 1 329 ? 7.016 20.234 31.438 1 89.94 329 ALA B CA 1
ATOM 6306 C C . ALA B 1 329 ? 7.039 21.031 30.141 1 89.94 329 ALA B C 1
ATOM 6308 O O . ALA B 1 329 ? 5.988 21.375 29.594 1 89.94 329 ALA B O 1
ATOM 6309 N N . ALA B 1 330 ? 8.203 21.375 29.656 1 92.31 330 ALA B N 1
ATOM 6310 C CA . ALA B 1 330 ? 8.344 22.094 28.391 1 92.31 330 ALA B CA 1
ATOM 6311 C C . ALA B 1 330 ? 7.801 21.25 27.234 1 92.31 330 ALA B C 1
ATOM 6313 O O . ALA B 1 330 ? 7.055 21.75 26.391 1 92.31 330 ALA B O 1
ATOM 6314 N N . MET B 1 331 ? 8.148 19.984 27.266 1 88.81 331 MET B N 1
ATOM 6315 C CA . MET B 1 331 ? 7.68 19.078 26.219 1 88.81 331 MET B CA 1
ATOM 6316 C C . MET B 1 331 ? 6.16 18.938 26.266 1 88.81 331 MET B C 1
ATOM 6318 O O . MET B 1 331 ? 5.496 18.984 25.234 1 88.81 331 MET B O 1
ATOM 6322 N N . LEU B 1 332 ? 5.676 18.75 27.453 1 88.94 332 LEU B N 1
ATOM 6323 C CA . LEU B 1 332 ? 4.234 18.578 27.625 1 88.94 332 LEU B CA 1
ATOM 6324 C C . LEU B 1 332 ? 3.488 19.844 27.188 1 88.94 332 LEU B C 1
ATOM 6326 O O . LEU B 1 332 ? 2.4 19.75 26.625 1 88.94 332 LEU B O 1
ATOM 6330 N N . SER B 1 333 ? 4.074 20.938 27.453 1 90.88 333 SER B N 1
ATOM 6331 C CA . SER B 1 333 ? 3.438 22.188 27.047 1 90.88 333 SER B CA 1
ATOM 6332 C C . SER B 1 333 ? 3.34 22.297 25.531 1 90.88 333 SER B C 1
ATOM 6334 O O . SER B 1 333 ? 2.318 22.734 25 1 90.88 333 SER B O 1
ATOM 6336 N N . VAL B 1 334 ? 4.363 21.906 24.844 1 90.94 334 VAL B N 1
ATOM 6337 C CA . VAL B 1 334 ? 4.371 21.953 23.391 1 90.94 334 VAL B CA 1
ATOM 6338 C C . VAL B 1 334 ? 3.334 20.969 22.844 1 90.94 334 VAL B C 1
ATOM 6340 O O . VAL B 1 334 ? 2.609 21.297 21.891 1 90.94 334 VAL B O 1
ATOM 6343 N N . PHE B 1 335 ? 3.178 19.844 23.453 1 89.06 335 PHE B N 1
ATOM 6344 C CA . PHE B 1 335 ? 2.201 18.859 23.031 1 89.06 335 PHE B CA 1
ATOM 6345 C C . PHE B 1 335 ? 0.781 19.359 23.25 1 89.06 335 PHE B C 1
ATOM 6347 O O . PHE B 1 335 ? -0.094 19.156 22.406 1 89.06 335 PHE B O 1
ATOM 6354 N N . LEU B 1 336 ? 0.669 19.938 24.344 1 89.5 336 LEU B N 1
ATOM 6355 C CA . LEU B 1 336 ? -0.659 20.438 24.688 1 89.5 336 LEU B CA 1
ATOM 6356 C C . LEU B 1 336 ? -1.075 21.562 23.734 1 89.5 336 LEU B C 1
ATOM 6358 O O . LEU B 1 336 ? -2.213 21.594 23.266 1 89.5 336 LEU B O 1
ATOM 6362 N N . VAL B 1 337 ? -0.182 22.484 23.5 1 90.06 337 VAL B N 1
ATOM 6363 C CA . VAL B 1 337 ? -0.478 23.578 22.578 1 90.06 337 VAL B CA 1
ATOM 6364 C C . VAL B 1 337 ? -0.785 23.016 21.203 1 90.06 337 VAL B C 1
ATOM 6366 O O . VAL B 1 337 ? -1.734 23.453 20.547 1 90.06 337 VAL B O 1
ATOM 6369 N N . SER B 1 338 ? 0.01 22.094 20.766 1 90.75 338 SER B N 1
ATOM 6370 C CA . SER B 1 338 ? -0.202 21.469 19.453 1 90.75 338 SER B CA 1
ATOM 6371 C C . SER B 1 338 ? -1.558 20.766 19.391 1 90.75 338 SER B C 1
ATOM 6373 O O . SER B 1 338 ? -2.279 20.891 18.406 1 90.75 338 SER B O 1
ATOM 6375 N N . ALA B 1 339 ? -1.929 20.031 20.406 1 91.62 339 ALA B N 1
ATOM 6376 C CA . ALA B 1 339 ? -3.201 19.312 20.453 1 91.62 339 ALA B CA 1
ATOM 6377 C C . ALA B 1 339 ? -4.379 20.281 20.391 1 91.62 339 ALA B C 1
ATOM 6379 O O . ALA B 1 339 ? -5.363 20.031 19.688 1 91.62 339 ALA B O 1
ATOM 6380 N N . VAL B 1 340 ? -4.234 21.359 21.094 1 91.06 340 VAL B N 1
ATOM 6381 C CA . VAL B 1 340 ? -5.305 22.359 21.141 1 91.06 340 VAL B CA 1
ATOM 6382 C C . VAL B 1 340 ? -5.469 23.016 19.766 1 91.06 340 VAL B C 1
ATOM 6384 O O . VAL B 1 340 ? -6.594 23.203 19.297 1 91.06 340 VAL B O 1
ATOM 6387 N N . VAL B 1 341 ? -4.41 23.312 19.156 1 91.19 341 VAL B N 1
ATOM 6388 C CA . VAL B 1 341 ? -4.461 23.969 17.859 1 91.19 341 VAL B CA 1
ATOM 6389 C C . VAL B 1 341 ? -5.051 23.016 16.828 1 91.19 341 VAL B C 1
ATOM 6391 O O . VAL B 1 341 ? -5.832 23.438 15.961 1 91.19 341 VAL B O 1
ATOM 6394 N N . HIS B 1 342 ? -4.695 21.797 16.906 1 90.62 342 HIS B N 1
ATOM 6395 C CA . HIS B 1 342 ? -5.254 20.828 15.969 1 90.62 342 HIS B CA 1
ATOM 6396 C C . HIS B 1 342 ? -6.754 20.656 16.188 1 90.62 342 HIS B C 1
ATOM 6398 O O . HIS B 1 342 ? -7.516 20.547 15.227 1 90.62 342 HIS B O 1
ATOM 6404 N N . GLU B 1 343 ? -7.129 20.594 17.391 1 90.75 343 GLU B N 1
ATOM 6405 C CA . GLU B 1 343 ? -8.555 20.469 17.672 1 90.75 343 GLU B CA 1
ATOM 6406 C C . GLU B 1 343 ? -9.32 21.703 17.203 1 90.75 343 GLU B C 1
ATOM 6408 O O . GLU B 1 343 ? -10.438 21.594 16.703 1 90.75 343 GLU B O 1
ATOM 6413 N N . TYR B 1 344 ? -8.734 22.812 17.438 1 91.19 344 TYR B N 1
ATOM 6414 C CA . TYR B 1 344 ? -9.336 24.047 16.953 1 91.19 344 TYR B CA 1
ATOM 6415 C C . TYR B 1 344 ? -9.523 24 15.438 1 91.19 344 TYR B C 1
ATOM 6417 O O . TYR B 1 344 ? -10.594 24.344 14.93 1 91.19 344 TYR B O 1
ATOM 6425 N N . ALA B 1 345 ? -8.516 23.547 14.758 1 91.06 345 ALA B N 1
ATOM 6426 C CA . ALA B 1 345 ? -8.57 23.469 13.297 1 91.06 345 ALA B CA 1
ATOM 6427 C C . ALA B 1 345 ? -9.664 22.5 12.844 1 91.06 345 ALA B C 1
ATOM 6429 O O . ALA B 1 345 ? -10.422 22.812 11.922 1 91.06 345 ALA B O 1
ATOM 6430 N N . PHE B 1 346 ? -9.781 21.375 13.516 1 92.62 346 PHE B N 1
ATOM 6431 C CA . PHE B 1 346 ? -10.773 20.375 13.125 1 92.62 346 PHE B CA 1
ATOM 6432 C C . PHE B 1 346 ? -12.18 20.844 13.484 1 92.62 346 PHE B C 1
ATOM 6434 O O . PHE B 1 346 ? -13.117 20.641 12.703 1 92.62 346 PHE B O 1
ATOM 6441 N N . THR B 1 347 ? -12.305 21.469 14.641 1 92.31 347 THR B N 1
ATOM 6442 C CA . THR B 1 347 ? -13.609 21.953 15.078 1 92.31 347 THR B CA 1
ATOM 6443 C C . THR B 1 347 ? -14.125 23.047 14.133 1 92.31 347 THR B C 1
ATOM 6445 O O . THR B 1 347 ? -15.281 23 13.703 1 92.31 347 THR B O 1
ATOM 6448 N N . MET B 1 348 ? -13.281 23.953 13.812 1 91.75 348 MET B N 1
ATOM 6449 C CA . MET B 1 348 ? -13.672 25.031 12.914 1 91.75 348 MET B CA 1
ATOM 6450 C C . MET B 1 348 ? -13.828 24.516 11.484 1 91.75 348 MET B C 1
ATOM 6452 O O . MET B 1 348 ? -14.688 24.984 10.734 1 91.75 348 MET B O 1
ATOM 6456 N N . GLY B 1 349 ? -13.016 23.578 11.102 1 91.69 349 GLY B N 1
ATOM 6457 C CA . GLY B 1 349 ? -13.055 23.031 9.758 1 91.69 349 GLY B CA 1
ATOM 6458 C C . GLY B 1 349 ? -14.312 22.234 9.469 1 91.69 349 GLY B C 1
ATOM 6459 O O . GLY B 1 349 ? -14.898 22.344 8.398 1 91.69 349 GLY B O 1
ATOM 6460 N N . PHE B 1 350 ? -14.727 21.422 10.398 1 92.31 350 PHE B N 1
ATOM 6461 C CA . PHE B 1 350 ? -15.891 20.578 10.195 1 92.31 350 PHE B CA 1
ATOM 6462 C C . PHE B 1 350 ? -17.156 21.266 10.672 1 92.31 350 PHE B C 1
ATOM 6464 O O . PHE B 1 350 ? -18.266 20.922 10.242 1 92.31 350 PHE B O 1
ATOM 6471 N N . GLY B 1 351 ? -17.062 22.172 11.609 1 89.88 351 GLY B N 1
ATOM 6472 C CA . GLY B 1 351 ? -18.203 22.953 12.062 1 89.88 351 GLY B CA 1
ATOM 6473 C C . GLY B 1 351 ? -18.859 22.375 13.312 1 89.88 351 GLY B C 1
ATOM 6474 O O . GLY B 1 351 ? -19.953 22.766 13.68 1 89.88 351 GLY B O 1
ATOM 6475 N N . PHE B 1 352 ? -18.234 21.359 13.875 1 91.44 352 PHE B N 1
ATOM 6476 C CA . PHE B 1 352 ? -18.734 20.797 15.117 1 91.44 352 PHE B CA 1
ATOM 6477 C C . PHE B 1 352 ? -17.594 20.406 16.047 1 91.44 352 PHE B C 1
ATOM 6479 O O . PHE B 1 352 ? -16.469 20.156 15.586 1 91.44 352 PHE B O 1
ATOM 6486 N N . PHE B 1 353 ? -17.906 20.422 17.297 1 91.62 353 PHE B N 1
ATOM 6487 C CA . PHE B 1 353 ? -16.906 20.094 18.297 1 91.62 353 PHE B CA 1
ATOM 6488 C C . PHE B 1 353 ? -16.938 18.609 18.641 1 91.62 353 PHE B C 1
ATOM 6490 O O . PHE B 1 353 ? -17.969 18.094 19.094 1 91.62 353 PHE B O 1
ATOM 6497 N N . TYR B 1 354 ? -15.992 17.859 18.328 1 93.31 354 TYR B N 1
ATOM 6498 C CA . TYR B 1 354 ? -15.75 16.469 18.672 1 93.31 354 TYR B CA 1
ATOM 6499 C C . TYR B 1 354 ? -14.258 16.219 18.906 1 93.31 354 TYR B C 1
ATOM 6501 O O . TYR B 1 354 ? -13.508 15.992 17.953 1 93.31 354 TYR B O 1
ATOM 6509 N N . PRO B 1 355 ? -13.797 16.234 20.141 1 92.25 355 PRO B N 1
ATOM 6510 C CA . PRO B 1 355 ? -12.359 16.297 20.422 1 92.25 355 PRO B CA 1
ATOM 6511 C C . PRO B 1 355 ? -11.68 14.93 20.328 1 92.25 355 PRO B C 1
ATOM 6513 O O . PRO B 1 355 ? -10.922 14.555 21.219 1 92.25 355 PRO B O 1
ATOM 6516 N N . VAL B 1 356 ? -11.875 14.289 19.234 1 91.81 356 VAL B N 1
ATOM 6517 C CA . VAL B 1 356 ? -11.234 12.992 19.016 1 91.81 356 VAL B CA 1
ATOM 6518 C C . VAL B 1 356 ? -9.734 13.188 18.828 1 91.81 356 VAL B C 1
ATOM 6520 O O . VAL B 1 356 ? -8.93 12.5 19.469 1 91.81 356 VAL B O 1
ATOM 6523 N N . MET B 1 357 ? -9.352 14.094 18.031 1 90.25 357 MET B N 1
ATOM 6524 C CA . MET B 1 357 ? -7.941 14.352 17.766 1 90.25 357 MET B CA 1
ATOM 6525 C C . MET B 1 357 ? -7.223 14.797 19.031 1 90.25 357 MET B C 1
ATOM 6527 O O . MET B 1 357 ? -6.078 14.414 19.266 1 90.25 357 MET B O 1
ATOM 6531 N N . PHE B 1 358 ? -7.883 15.57 19.781 1 90.56 358 PHE B N 1
ATOM 6532 C CA . PHE B 1 358 ? -7.309 16.031 21.031 1 90.56 358 PHE B CA 1
ATOM 6533 C C . PHE B 1 358 ? -7.035 14.867 21.969 1 90.56 358 PHE B C 1
ATOM 6535 O O . PHE B 1 358 ? -5.945 14.758 22.531 1 90.56 358 PHE B O 1
ATOM 6542 N N . CYS B 1 359 ? -7.996 14 22.078 1 89.38 359 CYS B N 1
ATOM 6543 C CA . CYS B 1 359 ? -7.848 12.852 22.969 1 89.38 359 CYS B CA 1
ATOM 6544 C C . CYS B 1 359 ? -6.766 11.906 22.453 1 89.38 359 CYS B C 1
ATOM 6546 O O . CYS B 1 359 ? -5.957 11.406 23.234 1 89.38 359 CYS B O 1
ATOM 6548 N N . LEU B 1 360 ? -6.723 11.742 21.203 1 88.69 360 LEU B N 1
ATOM 6549 C CA . LEU B 1 360 ? -5.738 10.828 20.625 1 88.69 360 LEU B CA 1
ATOM 6550 C C . LEU B 1 360 ? -4.332 11.398 20.766 1 88.69 360 LEU B C 1
ATOM 6552 O O . LEU B 1 360 ? -3.393 10.672 21.109 1 88.69 360 LEU B O 1
ATOM 6556 N N . PHE B 1 361 ? -4.168 12.641 20.547 1 83.94 361 PHE B N 1
ATOM 6557 C CA . PHE B 1 361 ? -2.848 13.25 20.562 1 83.94 361 PHE B CA 1
ATOM 6558 C C . PHE B 1 361 ? -2.424 13.562 22 1 83.94 361 PHE B C 1
ATOM 6560 O O . PHE B 1 361 ? -1.324 13.203 22.422 1 83.94 361 PHE B O 1
ATOM 6567 N N . ALA B 1 362 ? -3.303 14.156 22.781 1 83.38 362 ALA B N 1
ATOM 6568 C CA . ALA B 1 362 ? -2.938 14.648 24.109 1 83.38 362 ALA B CA 1
ATOM 6569 C C . ALA B 1 362 ? -2.861 13.508 25.125 1 83.38 362 ALA B C 1
ATOM 6571 O O . ALA B 1 362 ? -2.061 13.555 26.062 1 83.38 362 ALA B O 1
ATOM 6572 N N . VAL B 1 363 ? -3.641 12.469 24.859 1 84.5 363 VAL B N 1
ATOM 6573 C CA . VAL B 1 363 ? -3.645 11.383 25.844 1 84.5 363 VAL B CA 1
ATOM 6574 C C . VAL B 1 363 ? -2.805 10.219 25.328 1 84.5 363 VAL B C 1
ATOM 6576 O O . VAL B 1 363 ? -1.693 9.984 25.812 1 84.5 363 VAL B O 1
ATOM 6579 N N . PHE B 1 364 ? -3.189 9.742 24.234 1 82.06 364 PHE B N 1
ATOM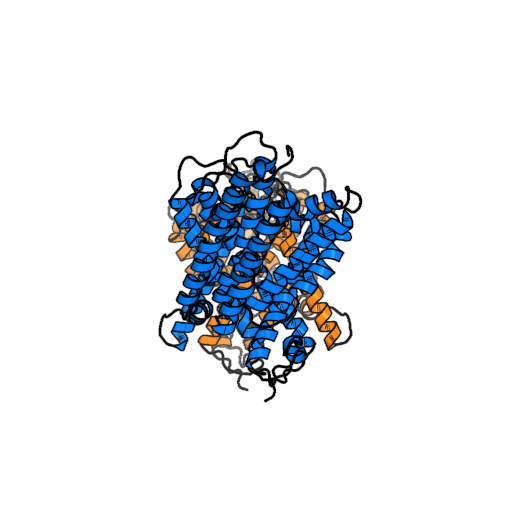 6580 C CA . PHE B 1 364 ? -2.498 8.562 23.734 1 82.06 364 PHE B CA 1
ATOM 6581 C C . PHE B 1 364 ? -1.142 8.938 23.141 1 82.06 364 PHE B C 1
ATOM 6583 O O . PHE B 1 364 ? -0.163 8.203 23.312 1 82.06 364 PHE B O 1
ATOM 6590 N N . GLY B 1 365 ? -1.112 10.047 22.516 1 80.38 365 GLY B N 1
ATOM 6591 C CA . GLY B 1 365 ? 0.158 10.492 21.969 1 80.38 365 GLY B CA 1
ATOM 6592 C C . GLY B 1 365 ? 1.208 10.758 23.031 1 80.38 365 GLY B C 1
ATOM 6593 O O . GLY B 1 365 ? 2.367 10.367 22.875 1 80.38 365 GLY B O 1
ATOM 6594 N N . VAL B 1 366 ? 0.731 11.328 24.094 1 80.25 366 VAL B N 1
ATOM 6595 C CA . VAL B 1 366 ? 1.653 11.641 25.172 1 80.25 366 VAL B CA 1
ATOM 6596 C C . VAL B 1 366 ? 2.09 10.359 25.875 1 80.25 366 VAL B C 1
ATOM 6598 O O . VAL B 1 366 ? 3.273 10.172 26.156 1 80.25 366 VAL B O 1
ATOM 6601 N N . ILE B 1 367 ? 1.159 9.445 26.047 1 79.5 367 ILE B N 1
ATOM 6602 C CA . ILE B 1 367 ? 1.472 8.172 26.703 1 79.5 367 ILE B CA 1
ATOM 6603 C C . ILE B 1 367 ? 2.482 7.398 25.859 1 79.5 367 ILE B C 1
ATOM 6605 O O . ILE B 1 367 ? 3.479 6.895 26.375 1 79.5 367 ILE B O 1
ATOM 6609 N N . PHE B 1 368 ? 2.275 7.457 24.609 1 78.12 368 PHE B N 1
ATOM 6610 C CA . PHE B 1 368 ? 3.15 6.703 23.719 1 78.12 368 PHE B CA 1
ATOM 6611 C C . PHE B 1 368 ? 4.504 7.391 23.578 1 78.12 368 PHE B C 1
ATOM 6613 O O . PHE B 1 368 ? 5.523 6.73 23.375 1 78.12 368 PHE B O 1
ATOM 6620 N N . ASN B 1 369 ? 4.488 8.664 23.688 1 75.5 369 ASN B N 1
ATOM 6621 C CA . ASN B 1 369 ? 5.738 9.414 23.609 1 75.5 369 ASN B CA 1
ATOM 6622 C C . ASN B 1 369 ? 6.66 9.086 24.781 1 75.5 369 ASN B C 1
ATOM 6624 O O . ASN B 1 369 ? 7.875 8.992 24.609 1 75.5 369 ASN B O 1
ATOM 6628 N N . PHE B 1 370 ? 6.059 8.773 25.844 1 71.19 370 PHE B N 1
ATOM 6629 C CA . PHE B 1 370 ? 6.863 8.547 27.047 1 71.19 370 PHE B CA 1
ATOM 6630 C C . PHE B 1 370 ? 7.148 7.062 27.234 1 71.19 370 PHE B C 1
ATOM 6632 O O . PHE B 1 370 ? 8.188 6.691 27.781 1 71.19 370 PHE B O 1
ATOM 6639 N N . THR B 1 371 ? 6.23 6.203 26.75 1 67.75 371 THR B N 1
ATOM 6640 C CA . THR B 1 371 ? 6.402 4.77 26.969 1 67.75 371 THR B CA 1
ATOM 6641 C C . THR B 1 371 ? 7.27 4.152 25.875 1 67.75 371 THR B C 1
ATOM 6643 O O . THR B 1 371 ? 8.039 3.223 26.141 1 67.75 371 THR B O 1
ATOM 6646 N N . LEU B 1 372 ? 7.059 4.707 24.688 1 64.25 372 LEU B N 1
ATOM 6647 C CA . LEU B 1 372 ? 7.781 4.145 23.547 1 64.25 372 LEU B CA 1
ATOM 6648 C C . LEU B 1 372 ? 8.891 5.086 23.094 1 64.25 372 LEU B C 1
ATOM 6650 O O . LEU B 1 372 ? 8.695 5.879 22.172 1 64.25 372 LEU B O 1
ATOM 6654 N N . ASN B 1 373 ? 10 5.113 23.844 1 65.5 373 ASN B N 1
ATOM 6655 C CA . ASN B 1 373 ? 11.094 6.059 23.625 1 65.5 373 ASN B CA 1
ATOM 6656 C C . ASN B 1 373 ? 12.078 5.551 22.578 1 65.5 373 ASN B C 1
ATOM 6658 O O . ASN B 1 373 ? 11.977 4.406 22.125 1 65.5 373 ASN B O 1
ATOM 6662 N N . ASP B 1 374 ? 12.891 6.398 22.031 1 69.75 374 ASP B N 1
ATOM 6663 C CA . ASP B 1 374 ? 13.805 6.23 20.891 1 69.75 374 ASP B CA 1
ATOM 6664 C C . ASP B 1 374 ? 14.883 5.195 21.219 1 69.75 374 ASP B C 1
ATOM 6666 O O . ASP B 1 374 ? 15.68 4.832 20.344 1 69.75 374 ASP B O 1
ATOM 6670 N N . LYS B 1 375 ? 14.836 4.621 22.328 1 71.62 375 LYS B N 1
ATOM 6671 C CA . LYS B 1 375 ? 15.906 3.695 22.672 1 71.62 375 LYS B CA 1
ATOM 6672 C C . LYS B 1 375 ? 15.711 2.342 22 1 71.62 375 LYS B C 1
ATOM 6674 O O . LYS B 1 375 ? 16.688 1.661 21.656 1 71.62 375 LYS B O 1
ATOM 6679 N N . ARG B 1 376 ? 14.484 2.086 21.75 1 68.69 376 ARG B N 1
ATOM 6680 C CA . ARG B 1 376 ? 14.25 0.786 21.125 1 68.69 376 ARG B CA 1
ATOM 6681 C C . ARG B 1 376 ? 14.086 0.92 19.625 1 68.69 376 ARG B C 1
ATOM 6683 O O . ARG B 1 376 ? 13.133 1.547 19.156 1 68.69 376 ARG B O 1
ATOM 6690 N N . GLN B 1 377 ? 15.086 0.486 18.938 1 77.5 377 GLN B N 1
ATOM 6691 C CA . GLN B 1 377 ? 15.031 0.585 17.484 1 77.5 377 GLN B CA 1
ATOM 6692 C C . GLN B 1 377 ? 14.82 -0.785 16.844 1 77.5 377 GLN B C 1
ATOM 6694 O O . GLN B 1 377 ? 15.422 -1.103 15.828 1 77.5 377 GLN B O 1
ATOM 6699 N N . SER B 1 378 ? 13.922 -1.498 17.422 1 83.12 378 SER B N 1
ATOM 6700 C CA . SER B 1 378 ? 13.625 -2.816 16.875 1 83.12 378 SER B CA 1
ATOM 6701 C C . SER B 1 378 ? 12.555 -2.738 15.789 1 83.12 378 SER B C 1
ATOM 6703 O O . SER B 1 378 ? 11.75 -1.805 15.773 1 83.12 378 SER B O 1
ATOM 6705 N N . PRO B 1 379 ? 12.625 -3.65 14.82 1 87.19 379 PRO B N 1
ATOM 6706 C CA . PRO B 1 379 ? 11.602 -3.701 13.773 1 87.19 379 PRO B CA 1
ATOM 6707 C C . PRO B 1 379 ? 10.188 -3.863 14.328 1 87.19 379 PRO B C 1
ATOM 6709 O O . PRO B 1 379 ? 9.227 -3.375 13.734 1 87.19 379 PRO B O 1
ATOM 6712 N N . LEU B 1 380 ? 10.086 -4.434 15.414 1 89.56 380 LEU B N 1
ATOM 6713 C CA . LEU B 1 380 ? 8.773 -4.633 16.031 1 89.56 380 LEU B CA 1
ATOM 6714 C C . LEU B 1 380 ? 8.172 -3.305 16.469 1 89.56 380 LEU B C 1
ATOM 6716 O O . LEU B 1 380 ? 6.949 -3.135 16.438 1 89.56 380 LEU B O 1
ATOM 6720 N N . CYS B 1 381 ? 9.016 -2.391 16.781 1 90.56 381 CYS B N 1
ATOM 6721 C CA . CYS B 1 381 ? 8.539 -1.077 17.203 1 90.56 381 CYS B CA 1
ATOM 6722 C C . CYS B 1 381 ? 7.953 -0.307 16.031 1 90.56 381 CYS B C 1
ATOM 6724 O O . CYS B 1 381 ? 6.973 0.425 16.188 1 90.56 381 CYS B O 1
ATOM 6726 N N . ASN B 1 382 ? 8.578 -0.5 14.898 1 93.38 382 ASN B N 1
ATOM 6727 C CA . ASN B 1 382 ? 8.039 0.14 13.711 1 93.38 382 ASN B CA 1
ATOM 6728 C C . ASN B 1 382 ? 6.688 -0.455 13.32 1 93.38 382 ASN B C 1
ATOM 6730 O O . ASN B 1 382 ? 5.789 0.267 12.883 1 93.38 382 ASN B O 1
ATOM 6734 N N . ILE B 1 383 ? 6.535 -1.744 13.492 1 94.06 383 ILE B N 1
ATOM 6735 C CA . ILE B 1 383 ? 5.266 -2.406 13.219 1 94.06 383 ILE B CA 1
ATOM 6736 C C . ILE B 1 383 ? 4.191 -1.881 14.172 1 94.06 383 ILE B C 1
ATOM 6738 O O . ILE B 1 383 ? 3.068 -1.598 13.75 1 94.06 383 ILE B O 1
ATOM 6742 N N . PHE B 1 384 ? 4.594 -1.699 15.367 1 91.5 384 PHE B N 1
ATOM 6743 C CA . PHE B 1 384 ? 3.656 -1.193 16.359 1 91.5 384 PHE B CA 1
ATOM 6744 C C . PHE B 1 384 ? 3.268 0.249 16.062 1 91.5 384 PHE B C 1
ATOM 6746 O O . PHE B 1 384 ? 2.115 0.641 16.25 1 91.5 384 PHE B O 1
ATOM 6753 N N . MET B 1 385 ? 4.203 1.007 15.648 1 92.06 385 MET B N 1
ATOM 6754 C CA . MET B 1 385 ? 3.912 2.389 15.273 1 92.06 385 MET B CA 1
ATOM 6755 C C . MET B 1 385 ? 2.891 2.445 14.141 1 92.06 385 MET B C 1
ATOM 6757 O O . MET B 1 385 ? 1.913 3.191 14.219 1 92.06 385 MET B O 1
ATOM 6761 N N . TRP B 1 386 ? 3.086 1.619 13.125 1 94.81 386 TRP B N 1
ATOM 6762 C CA . TRP B 1 386 ? 2.172 1.616 11.992 1 94.81 386 TRP B CA 1
ATOM 6763 C C . TRP B 1 386 ? 0.811 1.056 12.391 1 94.81 386 TRP B C 1
ATOM 6765 O O . TRP B 1 386 ? -0.225 1.527 11.914 1 94.81 386 TRP B O 1
ATOM 6775 N N . THR B 1 387 ? 0.791 0.052 13.281 1 94.38 387 THR B N 1
ATOM 6776 C CA . THR B 1 387 ? -0.483 -0.455 13.773 1 94.38 387 THR B CA 1
ATOM 6777 C C . THR B 1 387 ? -1.256 0.644 14.5 1 94.38 387 THR B C 1
ATOM 6779 O O . THR B 1 387 ? -2.461 0.801 14.297 1 94.38 387 THR B O 1
ATOM 6782 N N . GLY B 1 388 ? -0.51 1.386 15.297 1 92.31 388 GLY B N 1
ATOM 6783 C CA . GLY B 1 388 ? -1.121 2.51 15.984 1 92.31 388 GLY B CA 1
ATOM 6784 C C . GLY B 1 388 ? -1.641 3.578 15.039 1 92.31 388 GLY B C 1
ATOM 6785 O O . GLY B 1 388 ? -2.715 4.141 15.258 1 92.31 388 GLY B O 1
ATOM 6786 N N . LEU B 1 389 ? -0.936 3.863 14.008 1 94.06 389 LEU B N 1
ATOM 6787 C CA . LEU B 1 389 ? -1.356 4.859 13.031 1 94.06 389 LEU B CA 1
ATOM 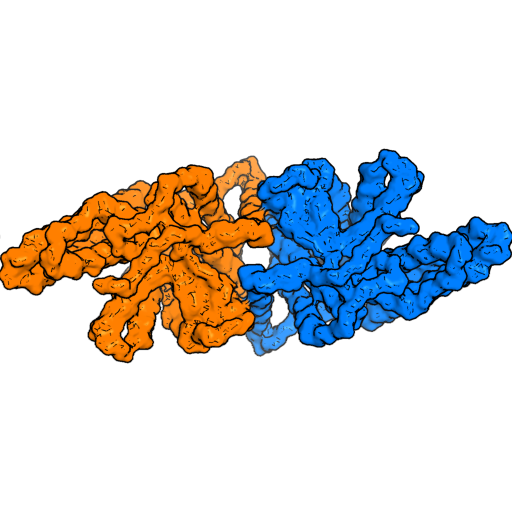6788 C C . LEU B 1 389 ? -2.598 4.391 12.273 1 94.06 389 LEU B C 1
ATOM 6790 O O . LEU B 1 389 ? -3.508 5.18 12.016 1 94.06 389 LEU B O 1
ATOM 6794 N N . PHE B 1 390 ? -2.65 3.068 11.93 1 95.44 390 PHE B N 1
ATOM 6795 C CA . PHE B 1 390 ? -3.818 2.52 11.25 1 95.44 390 PHE B CA 1
ATOM 6796 C C . PHE B 1 390 ? -5.059 2.637 12.125 1 95.44 390 PHE B C 1
ATOM 6798 O O . PHE B 1 390 ? -6.102 3.117 11.672 1 95.44 390 PHE B O 1
ATOM 6805 N N . ILE B 1 391 ? -4.895 2.262 13.336 1 93.31 391 ILE B N 1
ATOM 6806 C CA . ILE B 1 391 ? -6.016 2.291 14.266 1 93.31 391 ILE B CA 1
ATOM 6807 C C . ILE B 1 391 ? -6.414 3.736 14.555 1 93.31 391 ILE B C 1
ATOM 6809 O O . ILE B 1 391 ? -7.602 4.078 14.523 1 93.31 391 ILE B O 1
ATOM 6813 N N . GLY B 1 392 ? -5.465 4.602 14.812 1 93.44 392 GLY B N 1
ATOM 6814 C CA . GLY B 1 392 ? -5.742 6 15.086 1 93.44 392 GLY B CA 1
ATOM 6815 C C . GLY B 1 392 ? -6.469 6.703 13.961 1 93.44 392 GLY B C 1
ATOM 6816 O O . GLY B 1 392 ? -7.438 7.43 14.188 1 93.44 392 GLY B O 1
ATOM 6817 N N . GLN B 1 393 ? -5.988 6.5 12.773 1 94.94 393 GLN B N 1
ATOM 6818 C CA . GLN B 1 393 ? -6.625 7.129 11.625 1 94.94 393 GLN B CA 1
ATOM 6819 C C . GLN B 1 393 ? -8.023 6.559 11.391 1 94.94 393 GLN B C 1
ATOM 6821 O O . GLN B 1 393 ? -8.922 7.273 10.945 1 94.94 393 GLN B O 1
ATOM 6826 N N . GLY B 1 394 ? -8.188 5.262 11.625 1 93.56 394 GLY B N 1
ATOM 6827 C CA . GLY B 1 394 ? -9.508 4.668 11.531 1 93.56 394 GLY B CA 1
ATOM 6828 C C . GLY B 1 394 ? -10.5 5.266 12.508 1 93.56 394 GLY B C 1
ATOM 6829 O O . GLY B 1 394 ? -11.641 5.566 12.141 1 93.56 394 GLY B O 1
ATOM 6830 N N . VAL B 1 395 ? -10.031 5.477 13.703 1 93.56 395 VAL B N 1
ATOM 6831 C CA . VAL B 1 395 ? -10.867 6.062 14.734 1 93.56 395 VAL B CA 1
ATOM 6832 C C . VAL B 1 395 ? -11.273 7.484 14.336 1 93.56 395 VAL B C 1
ATOM 6834 O O . VAL B 1 395 ? -12.438 7.863 14.461 1 93.56 395 VAL B O 1
ATOM 6837 N N . GLN B 1 396 ? -10.391 8.203 13.828 1 94.38 396 GLN B N 1
ATOM 6838 C CA . GLN B 1 396 ? -10.656 9.586 13.43 1 94.38 396 GLN B CA 1
ATOM 6839 C C . GLN B 1 396 ? -11.68 9.648 12.297 1 94.38 396 GLN B C 1
ATOM 6841 O O . GLN B 1 396 ? -12.695 10.336 12.406 1 94.38 396 GLN B O 1
ATOM 6846 N N . VAL B 1 397 ? -11.43 8.891 11.289 1 94.31 397 VAL B N 1
ATOM 6847 C CA . VAL B 1 397 ? -12.297 8.945 10.125 1 94.31 397 VAL B CA 1
ATOM 6848 C C . VAL B 1 397 ? -13.688 8.414 10.484 1 94.31 397 VAL B C 1
ATOM 6850 O O . VAL B 1 397 ? -14.703 8.992 10.094 1 94.31 397 VAL B O 1
ATOM 6853 N N . CYS B 1 398 ? -13.75 7.387 11.234 1 93 398 CYS B N 1
ATOM 6854 C CA . CYS B 1 398 ? -15.016 6.781 11.617 1 93 398 CYS B CA 1
ATOM 6855 C C . CYS B 1 398 ? -15.836 7.734 12.477 1 93 398 CYS B C 1
ATOM 6857 O O . CYS B 1 398 ? -16.984 8.031 12.156 1 93 398 CYS B O 1
ATOM 6859 N N . LEU B 1 399 ? -15.242 8.297 13.5 1 92.69 399 LEU B N 1
ATOM 6860 C CA . LEU B 1 399 ? -15.984 9.109 14.453 1 92.69 399 LEU B CA 1
ATOM 6861 C C . LEU B 1 399 ? -16.359 10.461 13.852 1 92.69 399 LEU B C 1
ATOM 6863 O O . LEU B 1 399 ? -17.469 10.953 14.07 1 92.69 399 LEU B O 1
ATOM 6867 N N . TYR B 1 400 ? -15.523 11.07 13.109 1 93.31 400 TYR B N 1
ATOM 6868 C CA . TYR B 1 400 ? -15.844 12.359 12.508 1 93.31 400 TYR B CA 1
ATOM 6869 C C . TYR B 1 400 ? -16.906 12.195 11.43 1 93.31 400 TYR B C 1
ATOM 6871 O O . TYR B 1 400 ? -17.797 13.047 11.289 1 93.31 400 TYR B O 1
ATOM 6879 N N . CYS B 1 401 ? -16.828 11.133 10.648 1 91.38 401 CYS B N 1
ATOM 6880 C CA . CYS B 1 401 ? -17.859 10.906 9.641 1 91.38 401 CYS B CA 1
ATOM 6881 C C . CYS B 1 401 ? -19.203 10.617 10.289 1 91.38 401 CYS B C 1
ATOM 6883 O O . CYS B 1 401 ? -20.234 11.125 9.836 1 91.38 401 CYS B O 1
ATOM 6885 N N . GLN B 1 402 ? -19.156 9.859 11.32 1 89.06 402 GLN B N 1
ATOM 6886 C CA . GLN B 1 402 ? -20.391 9.562 12.039 1 89.06 402 GLN B CA 1
ATOM 6887 C C . GLN B 1 402 ? -21.016 10.828 12.617 1 89.06 402 GLN B C 1
ATOM 6889 O O . GLN B 1 402 ? -22.234 11.008 12.562 1 89.06 402 GLN B O 1
ATOM 6894 N N . GLU B 1 403 ? -20.156 11.641 13.18 1 91 403 GLU B N 1
ATOM 6895 C CA . GLU B 1 403 ? -20.641 12.891 13.758 1 91 403 GLU B CA 1
ATOM 6896 C C . GLU B 1 403 ? -21.188 13.82 12.68 1 91 403 GLU B C 1
ATOM 6898 O O . GLU B 1 403 ? -22.188 14.508 12.891 1 91 403 GLU B O 1
ATOM 6903 N N . TRP B 1 404 ? -20.547 13.875 11.578 1 89.62 404 TRP B N 1
ATOM 6904 C CA . TRP B 1 404 ? -21 14.695 10.461 1 89.62 404 TRP B CA 1
ATOM 6905 C C . TRP B 1 404 ? -22.406 14.297 10.039 1 89.62 404 TRP B C 1
ATOM 6907 O O . TRP B 1 404 ? -23.281 15.156 9.844 1 89.62 404 TRP B O 1
ATOM 6917 N N . TYR B 1 405 ? -22.703 13.047 9.945 1 87.25 405 TYR B N 1
ATOM 6918 C CA . TYR B 1 405 ? -24.031 12.57 9.539 1 87.25 405 TYR B CA 1
ATOM 6919 C C . TYR B 1 405 ? -25.047 12.773 10.648 1 87.25 405 TYR B C 1
ATOM 6921 O O . TYR B 1 405 ? -26.219 13.055 10.383 1 87.25 405 TYR B O 1
ATOM 6929 N N . ALA B 1 406 ? -24.562 12.617 11.859 1 87.56 406 ALA B N 1
ATOM 6930 C CA . ALA B 1 406 ? -25.453 12.852 12.992 1 87.56 406 ALA B CA 1
ATOM 6931 C C . ALA B 1 406 ? -25.891 14.312 13.047 1 87.56 406 ALA B C 1
ATOM 6933 O O . ALA B 1 406 ? -27.047 14.609 13.406 1 87.56 406 ALA B O 1
ATOM 6934 N N . GLN B 1 407 ? -24.969 15.219 12.695 1 88.56 407 GLN B N 1
ATOM 6935 C CA . GLN B 1 407 ? -25.281 16.641 12.703 1 88.56 407 GLN B CA 1
ATOM 6936 C C . GLN B 1 407 ? -26.328 16.984 11.641 1 88.56 407 GLN B C 1
ATOM 6938 O O . GLN B 1 407 ? -27.125 17.906 11.82 1 88.56 407 GLN B O 1
ATOM 6943 N N . ILE B 1 408 ? -26.406 16.188 10.594 1 84.62 408 ILE B N 1
ATOM 6944 C CA . ILE B 1 408 ? -27.344 16.422 9.5 1 84.62 408 ILE B CA 1
ATOM 6945 C C . ILE B 1 408 ? -28.703 15.797 9.828 1 84.62 408 ILE B C 1
ATOM 6947 O O . ILE B 1 408 ? -29.75 16.422 9.625 1 84.62 408 ILE B O 1
ATOM 6951 N N . HIS B 1 409 ? -28.719 14.695 10.375 1 84.62 409 HIS B N 1
ATOM 6952 C CA . HIS B 1 409 ? -29.953 13.953 10.602 1 84.62 409 HIS B CA 1
ATOM 6953 C C . HIS B 1 409 ? -30.641 14.398 11.883 1 84.62 409 HIS B C 1
ATOM 6955 O O . HIS B 1 409 ? -31.875 14.367 11.969 1 84.62 409 HIS B O 1
ATOM 6961 N N . CYS B 1 410 ? -29.797 14.664 12.891 1 85.31 410 CYS B N 1
ATOM 6962 C CA . CYS B 1 410 ? -30.312 15.117 14.172 1 85.31 410 CYS B CA 1
ATOM 6963 C C . CYS B 1 410 ? -29.766 16.5 14.531 1 85.31 410 CYS B C 1
ATOM 6965 O O . CYS B 1 410 ? -28.969 16.625 15.445 1 85.31 410 CYS B O 1
ATOM 6967 N N . PRO B 1 411 ? -30.312 17.469 13.844 1 83.31 411 PRO B N 1
ATOM 6968 C CA . PRO B 1 411 ? -29.766 18.812 14.094 1 83.31 411 PRO B CA 1
ATOM 6969 C C . PRO B 1 411 ? -30.031 19.297 15.516 1 83.31 411 PRO B C 1
ATOM 6971 O O . PRO B 1 411 ? -30.922 18.766 16.203 1 83.31 411 PRO B O 1
ATOM 6974 N N . ARG B 1 412 ? -29.25 20.234 15.906 1 81.25 412 ARG B N 1
ATOM 6975 C CA . ARG B 1 412 ? -29.344 20.797 17.25 1 81.25 412 ARG B CA 1
ATOM 6976 C C . ARG B 1 412 ? -30.688 21.5 17.453 1 81.25 412 ARG B C 1
ATOM 6978 O O . ARG B 1 412 ? -31.219 22.125 16.531 1 81.25 412 ARG B O 1
ATOM 6985 N N . THR B 1 413 ? -31.359 21.172 18.547 1 77 413 THR B N 1
ATOM 6986 C CA . THR B 1 413 ? -32.656 21.766 18.859 1 77 413 THR B CA 1
ATOM 6987 C C . THR B 1 413 ? -32.5 23.094 19.594 1 77 413 THR B C 1
ATOM 6989 O O . THR B 1 413 ? -33.375 23.953 19.547 1 77 413 THR B O 1
ATOM 6992 N N . GLY B 1 414 ? -31.297 23.219 20.312 1 76.12 414 GLY B N 1
ATOM 6993 C CA . GLY B 1 414 ? -31.109 24.438 21.078 1 76.12 414 GLY B CA 1
ATOM 6994 C C . GLY B 1 414 ? -29.688 24.984 20.984 1 76.12 414 GLY B C 1
ATOM 6995 O O . GLY B 1 414 ? -28.859 24.453 20.25 1 76.12 414 GLY B O 1
ATOM 6996 N N . ASN B 1 415 ? -29.469 26.203 21.547 1 76.19 415 ASN B N 1
ATOM 6997 C CA . ASN B 1 415 ? -28.172 26.875 21.547 1 76.19 415 ASN B CA 1
ATOM 6998 C C . ASN B 1 415 ? -27.469 26.766 22.891 1 76.19 415 ASN B C 1
ATOM 7000 O O . ASN B 1 415 ? -26.656 27.609 23.25 1 76.19 415 ASN B O 1
ATOM 7004 N N . GLY B 1 416 ? -27.766 25.656 23.625 1 80.88 416 GLY B N 1
ATOM 7005 C CA . GLY B 1 416 ? -27.109 25.484 24.906 1 80.88 416 GLY B CA 1
ATOM 7006 C C . GLY B 1 416 ? -25.672 25.016 24.797 1 80.88 416 GLY B C 1
ATOM 7007 O O . GLY B 1 416 ? -25.281 24.438 23.781 1 80.88 416 GLY B O 1
ATOM 7008 N N . PHE B 1 417 ? -24.906 25.328 25.797 1 85.69 417 PHE B N 1
ATOM 7009 C CA . PHE B 1 417 ? -23.484 25 25.828 1 85.69 417 PHE B CA 1
ATOM 7010 C C . PHE B 1 417 ? -23.281 23.5 25.703 1 85.69 417 PHE B C 1
ATOM 7012 O O . PHE B 1 417 ? -22.453 23.047 24.891 1 85.69 417 PHE B O 1
ATOM 7019 N N . TRP B 1 418 ? -24.078 22.75 26.406 1 84.69 418 TRP B N 1
ATOM 7020 C CA . TRP B 1 418 ? -23.891 21.297 26.422 1 84.69 418 TRP B CA 1
ATOM 7021 C C . TRP B 1 418 ? -24.297 20.688 25.094 1 84.69 418 TRP B C 1
ATOM 7023 O O . TRP B 1 418 ? -23.75 19.656 24.672 1 84.69 418 TRP B O 1
ATOM 7033 N N . GLU B 1 419 ? -25.141 21.312 24.453 1 82.94 419 GLU B N 1
ATOM 7034 C CA . GLU B 1 419 ? -25.547 20.828 23.141 1 82.94 419 GLU B CA 1
ATOM 7035 C C . GLU B 1 419 ? -24.453 21.062 22.109 1 82.94 419 GLU B C 1
ATOM 7037 O O . GLU B 1 419 ? -24.344 20.328 21.125 1 82.94 419 GLU B O 1
ATOM 7042 N N . LEU B 1 420 ? -23.641 22.094 22.438 1 81.69 420 LEU B N 1
ATOM 7043 C CA . LEU B 1 420 ? -22.578 22.422 21.484 1 81.69 420 LEU B CA 1
ATOM 7044 C C . LEU B 1 420 ? -21.359 21.516 21.703 1 81.69 420 LEU B C 1
ATOM 7046 O O . LEU B 1 420 ? -20.641 21.219 20.75 1 81.69 420 LEU B O 1
ATOM 7050 N N . VAL B 1 421 ? -21.203 21.062 22.891 1 86.88 421 VAL B N 1
ATOM 7051 C CA . VAL B 1 421 ? -19.953 20.375 23.219 1 86.88 421 VAL B CA 1
ATOM 7052 C C . VAL B 1 421 ? -20.188 18.859 23.188 1 86.88 421 VAL B C 1
ATOM 7054 O O . VAL B 1 421 ? -19.234 18.094 23.016 1 86.88 421 VAL B O 1
ATOM 7057 N N . THR B 1 422 ? -21.453 18.438 23.312 1 87.06 422 THR B N 1
ATOM 7058 C CA . THR B 1 422 ? -21.734 17.016 23.297 1 87.06 422 THR B CA 1
ATOM 7059 C C . THR B 1 422 ? -22 16.531 21.859 1 87.06 422 THR B C 1
ATOM 7061 O O . THR B 1 422 ? -22.844 17.078 21.156 1 87.06 422 THR B O 1
ATOM 7064 N N . PRO B 1 423 ? -21.219 15.492 21.484 1 87.69 423 PRO B N 1
ATOM 7065 C CA . PRO B 1 423 ? -21.422 14.961 20.141 1 87.69 423 PRO B CA 1
ATOM 7066 C C . PRO B 1 423 ? -22.844 14.445 19.922 1 87.69 423 PRO B C 1
ATOM 7068 O O . PRO B 1 423 ? -23.406 13.773 20.781 1 87.69 423 PRO B O 1
ATOM 7071 N N . ARG B 1 424 ? -23.375 14.719 18.859 1 88.19 424 ARG B N 1
ATOM 7072 C CA . ARG B 1 424 ? -24.75 14.336 18.5 1 88.19 424 ARG B CA 1
ATOM 7073 C C . ARG B 1 424 ? -24.828 12.844 18.203 1 88.19 424 ARG B C 1
ATOM 7075 O O . ARG B 1 424 ? -25.891 12.242 18.328 1 88.19 424 ARG B O 1
ATOM 7082 N N . SER B 1 425 ? -23.75 12.258 17.812 1 86.06 425 SER B N 1
ATOM 7083 C CA . SER B 1 425 ? -23.734 10.859 17.406 1 86.06 425 SER B CA 1
ATOM 7084 C C . SER B 1 425 ? -24.031 9.938 18.578 1 86.06 425 SER B C 1
ATO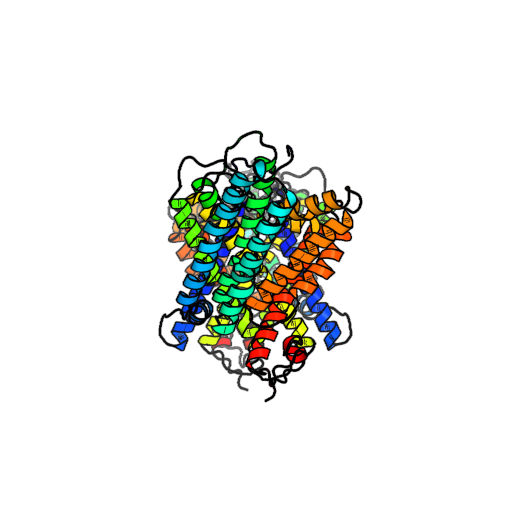M 7086 O O . SER B 1 425 ? -24.453 8.797 18.391 1 86.06 425 SER B O 1
ATOM 7088 N N . TRP B 1 426 ? -23.859 10.477 19.734 1 83.62 426 TRP B N 1
ATOM 7089 C CA . TRP B 1 426 ? -24.094 9.664 20.922 1 83.62 426 TRP B CA 1
ATOM 7090 C C . TRP B 1 426 ? -25.578 9.477 21.172 1 83.62 426 TRP B C 1
ATOM 7092 O O . TRP B 1 426 ? -26 8.469 21.75 1 83.62 426 TRP B O 1
ATOM 7102 N N . SER B 1 427 ? -26.438 10.383 20.703 1 79.88 427 SER B N 1
ATOM 7103 C CA . SER B 1 427 ? -27.875 10.336 21.016 1 79.88 427 SER B CA 1
ATOM 7104 C C . SER B 1 427 ? -28.719 10.281 19.75 1 79.88 427 SER B C 1
ATOM 7106 O O . SER B 1 427 ? -29.938 10.156 19.828 1 79.88 427 SER B O 1
ATOM 7108 N N . CYS B 1 428 ? -28.125 10.359 18.641 1 80.38 428 CYS B N 1
ATOM 7109 C CA . CYS B 1 428 ? -28.891 10.422 17.406 1 80.38 428 CYS B CA 1
ATOM 7110 C C . CYS B 1 428 ? -29.562 9.086 17.109 1 80.38 428 CYS B C 1
ATOM 7112 O O . CYS B 1 428 ? -28.906 8.047 17.062 1 80.38 428 CYS B O 1
ATOM 7114 N N . ASN B 1 429 ? -30.984 9.055 17.156 1 71.25 429 ASN B N 1
ATOM 7115 C CA . ASN B 1 429 ? -31.781 7.887 16.766 1 71.25 429 ASN B CA 1
ATOM 7116 C C . ASN B 1 429 ? -32.156 7.93 15.289 1 71.25 429 ASN B C 1
ATOM 7118 O O . ASN B 1 429 ? -32.844 8.844 14.836 1 71.25 429 ASN B O 1
ATOM 7122 N N . TYR B 1 430 ? -31.484 7.273 14.477 1 63.38 430 TYR B N 1
ATOM 7123 C CA . TYR B 1 430 ? -31.688 7.27 13.031 1 63.38 430 TYR B CA 1
ATOM 7124 C C . TYR B 1 430 ? -33.031 6.668 12.68 1 63.38 430 TYR B C 1
ATOM 7126 O O . TYR B 1 430 ? -33.406 6.586 11.5 1 63.38 430 TYR B O 1
ATOM 7134 N N . SER B 1 431 ? -33.906 6.074 13.578 1 54.66 431 SER B N 1
ATOM 7135 C CA . SER B 1 431 ? -35.219 5.461 13.289 1 54.66 431 SER B CA 1
ATOM 7136 C C . SER B 1 431 ? -36.188 6.48 12.727 1 54.66 431 SER B C 1
ATOM 7138 O O . SER B 1 431 ? -37.188 6.113 12.109 1 54.66 431 SER B O 1
ATOM 7140 N N . THR B 1 432 ? -36.094 7.805 12.938 1 43.66 432 THR B N 1
ATOM 7141 C CA . THR B 1 432 ? -37.25 8.523 12.477 1 43.66 432 THR B CA 1
ATOM 7142 C C . THR B 1 432 ? -37.156 8.859 11 1 43.66 432 THR B C 1
ATOM 7144 O O . THR B 1 432 ? -36.094 9.266 10.531 1 43.66 432 THR B O 1
#